Protein AF-A0A538CI23-F1 (afdb_monomer)

Nearest PDB structures (foldseek):
  8tte-assembly1_A  TM=8.414E-01  e=3.351E-10  Staphylococcus aureus
  9b3m-assembly1_A  TM=8.557E-01  e=3.042E-09  Staphylococcus aureus
  6vrz-assembly1_A  TM=7.788E-01  e=2.259E-08  Escherichia coli
  7yud-assembly1_R  TM=8.139E-01  e=3.896E-07  Homo sapiens
  8wre-assembly1_A  TM=7.106E-01  e=1.319E-07  Homo sapiens

Structure (mmCIF, N/CA/C/O backbone):
data_AF-A0A538CI23-F1
#
_entry.id   AF-A0A538CI23-F1
#
loop_
_atom_site.group_PDB
_atom_site.id
_atom_site.type_symbol
_atom_site.label_atom_id
_atom_site.label_alt_id
_atom_site.label_comp_id
_atom_site.label_asym_id
_atom_site.label_entity_id
_atom_site.label_seq_id
_atom_site.pdbx_PDB_ins_code
_atom_site.Cartn_x
_atom_site.Cartn_y
_atom_site.Cartn_z
_atom_site.occupancy
_atom_site.B_iso_or_equiv
_atom_site.auth_seq_id
_atom_site.auth_comp_id
_atom_site.auth_asym_id
_atom_site.auth_atom_id
_atom_site.pdbx_PDB_model_num
ATOM 1 N N . MET A 1 1 ? 14.209 -20.669 16.003 1.00 37.84 1 MET A N 1
ATOM 2 C CA . MET A 1 1 ? 14.166 -20.936 14.543 1.00 37.84 1 MET A CA 1
ATOM 3 C C . MET A 1 1 ? 12.842 -21.553 14.075 1.00 37.84 1 MET A C 1
ATOM 5 O O . MET A 1 1 ? 12.138 -20.894 13.330 1.00 37.84 1 MET A O 1
ATOM 9 N N . ARG 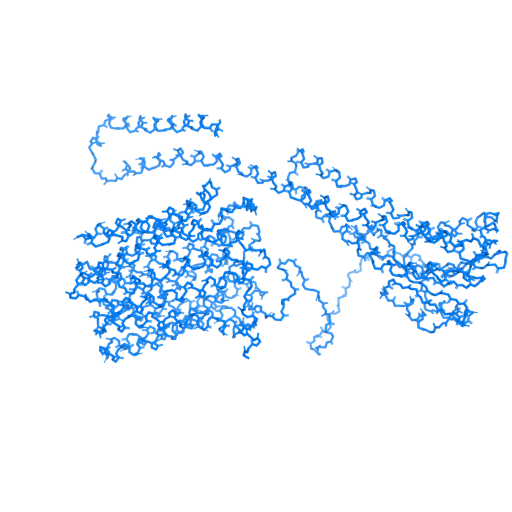A 1 2 ? 12.441 -22.763 14.513 1.00 34.22 2 ARG A N 1
ATOM 10 C CA . ARG A 1 2 ? 11.191 -23.419 14.047 1.00 34.22 2 ARG A CA 1
ATOM 11 C C . ARG A 1 2 ? 9.901 -22.644 14.366 1.00 34.22 2 ARG A C 1
ATOM 13 O O . ARG A 1 2 ? 9.027 -22.593 13.515 1.00 34.22 2 ARG A O 1
ATOM 20 N N . ALA A 1 3 ? 9.792 -22.014 15.538 1.00 35.66 3 ALA A N 1
ATOM 21 C CA . ALA A 1 3 ? 8.648 -21.157 15.881 1.00 35.66 3 ALA A CA 1
ATOM 22 C C . ALA A 1 3 ? 8.594 -19.878 15.022 1.00 35.66 3 ALA A C 1
ATOM 24 O O . ALA A 1 3 ? 7.531 -19.527 14.535 1.00 35.66 3 ALA A O 1
ATOM 25 N N . TYR A 1 4 ? 9.752 -19.265 14.745 1.00 45.00 4 TYR A N 1
ATOM 26 C CA . TYR A 1 4 ? 9.890 -18.120 13.835 1.00 45.00 4 TYR A CA 1
ATOM 27 C C . TYR A 1 4 ? 9.535 -18.485 12.381 1.00 45.00 4 TYR A C 1
ATOM 29 O O . TYR A 1 4 ? 8.796 -17.772 11.716 1.00 45.00 4 TYR A O 1
ATOM 37 N N . LEU A 1 5 ? 9.982 -19.649 11.900 1.00 42.44 5 LEU A N 1
ATOM 38 C CA . LEU A 1 5 ? 9.621 -20.170 10.576 1.00 42.44 5 LEU A CA 1
ATOM 39 C C . LEU A 1 5 ? 8.136 -20.564 10.482 1.00 42.44 5 LEU A C 1
ATOM 41 O O . LEU A 1 5 ? 7.524 -20.383 9.437 1.00 42.44 5 LEU A O 1
ATOM 45 N N . ARG A 1 6 ? 7.529 -21.058 11.571 1.00 45.97 6 ARG A N 1
ATOM 46 C CA . ARG A 1 6 ? 6.082 -21.330 11.635 1.00 45.97 6 ARG A CA 1
ATOM 47 C C . ARG A 1 6 ? 5.248 -20.050 11.714 1.00 45.97 6 ARG A C 1
ATOM 49 O O . ARG A 1 6 ? 4.204 -20.001 11.077 1.00 45.97 6 ARG A O 1
ATOM 56 N N . SER A 1 7 ? 5.714 -19.013 12.416 1.00 45.09 7 SER A N 1
ATOM 57 C CA . SER A 1 7 ? 5.063 -17.693 12.431 1.00 45.09 7 SER A CA 1
ATOM 58 C C . SER A 1 7 ? 5.165 -16.958 11.091 1.00 45.09 7 SER A C 1
ATOM 60 O O . SER A 1 7 ? 4.413 -16.022 10.853 1.00 45.09 7 SER A O 1
ATOM 62 N N . LEU A 1 8 ? 6.083 -17.381 10.215 1.00 49.72 8 LEU A N 1
ATOM 63 C CA . LEU A 1 8 ? 6.221 -16.876 8.849 1.00 49.72 8 LEU A CA 1
ATOM 64 C C . LEU A 1 8 ? 5.295 -17.575 7.844 1.00 49.72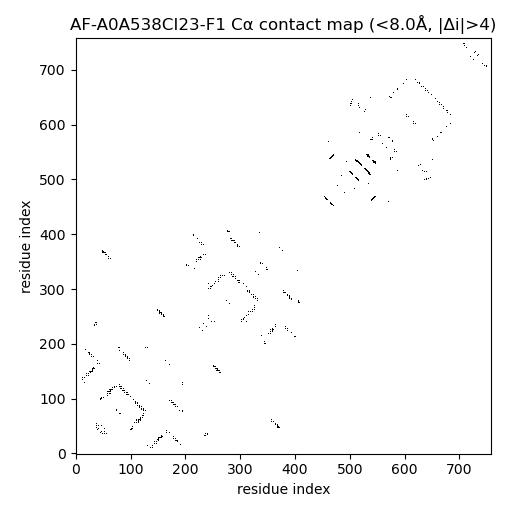 8 LEU A C 1
ATOM 66 O O . LEU A 1 8 ? 5.309 -17.184 6.685 1.00 49.72 8 LEU A O 1
ATOM 70 N N . ASN A 1 9 ? 4.508 -18.590 8.236 1.00 58.31 9 ASN A N 1
ATOM 71 C CA . ASN A 1 9 ? 3.538 -19.219 7.338 1.00 58.31 9 ASN A CA 1
ATOM 72 C C . ASN A 1 9 ? 2.214 -18.433 7.369 1.00 58.31 9 ASN A C 1
ATOM 74 O O . ASN A 1 9 ? 1.465 -18.545 8.341 1.00 58.31 9 ASN A O 1
ATOM 78 N N . PRO A 1 10 ? 1.886 -17.659 6.321 1.00 59.38 10 PRO A N 1
ATOM 79 C CA . PRO A 1 10 ? 0.791 -16.696 6.374 1.00 59.38 10 PRO A CA 1
ATOM 80 C C . PRO A 1 10 ? -0.612 -17.326 6.266 1.00 59.38 10 PRO A C 1
ATOM 82 O O . PRO A 1 10 ? -1.595 -16.587 6.252 1.00 59.38 10 PRO A O 1
ATOM 85 N N . GLN A 1 11 ? -0.727 -18.665 6.187 1.00 70.94 11 GLN A N 1
ATOM 86 C CA . GLN A 1 11 ? -1.990 -19.397 5.985 1.00 70.94 11 GLN A CA 1
ATOM 87 C C . GLN A 1 11 ? -2.861 -18.743 4.891 1.00 70.94 11 GLN A C 1
ATOM 89 O O . GLN A 1 11 ? -4.026 -18.409 5.107 1.00 70.94 11 GLN A O 1
ATOM 94 N N . LEU A 1 12 ? -2.278 -18.463 3.723 1.00 80.19 12 LEU A N 1
ATOM 95 C CA . LEU A 1 12 ? -2.992 -17.763 2.653 1.00 80.19 12 LEU A CA 1
ATOM 96 C C . LEU A 1 12 ? -3.965 -18.699 1.916 1.00 80.19 12 LEU A C 1
ATOM 98 O O . LEU A 1 12 ? -3.670 -19.892 1.792 1.00 80.19 12 LEU A O 1
ATOM 102 N N . PRO A 1 13 ? -5.095 -18.172 1.403 1.00 83.25 13 PRO A N 1
ATOM 103 C CA . PRO A 1 13 ? -6.019 -18.926 0.560 1.00 83.25 13 PRO A CA 1
ATOM 104 C C . PRO A 1 13 ? -5.321 -19.556 -0.651 1.00 83.25 13 PRO A C 1
ATOM 106 O O . PRO A 1 13 ? -4.337 -19.023 -1.169 1.00 83.25 13 PRO A O 1
ATOM 109 N N . ARG A 1 14 ? -5.860 -20.676 -1.144 1.00 86.81 14 ARG A N 1
ATOM 110 C CA . ARG A 1 14 ? -5.323 -21.384 -2.317 1.00 86.81 14 ARG A CA 1
ATOM 111 C C . ARG A 1 14 ? -5.202 -20.469 -3.539 1.00 86.81 14 ARG A C 1
ATOM 113 O O . ARG A 1 14 ? -4.181 -20.501 -4.217 1.00 86.81 14 ARG A O 1
ATOM 120 N N . ASP A 1 15 ? -6.194 -19.619 -3.773 1.00 87.75 15 ASP A N 1
ATOM 121 C CA . ASP A 1 15 ? -6.235 -18.731 -4.941 1.00 87.75 15 ASP A CA 1
ATOM 122 C C . ASP A 1 15 ? -5.143 -17.659 -4.894 1.00 87.75 15 ASP A C 1
ATOM 124 O O . ASP A 1 15 ? -4.581 -17.290 -5.926 1.00 87.75 15 ASP A O 1
ATOM 128 N N . VAL A 1 16 ? -4.761 -17.227 -3.687 1.00 86.88 16 VAL A N 1
ATOM 129 C CA . VAL A 1 16 ? -3.607 -16.345 -3.487 1.00 86.88 16 VAL A CA 1
ATOM 130 C C . VAL A 1 16 ? -2.328 -17.064 -3.905 1.00 86.88 16 VAL A C 1
ATOM 132 O O . VAL A 1 16 ? -1.540 -16.496 -4.654 1.00 86.88 16 VAL A O 1
ATOM 135 N N . TRP A 1 17 ? -2.128 -18.323 -3.508 1.00 88.81 17 TRP A N 1
ATOM 136 C CA . TRP A 1 17 ? -0.957 -19.099 -3.936 1.00 88.81 17 TRP A CA 1
ATOM 137 C C . TRP A 1 17 ? -0.911 -19.340 -5.446 1.00 88.81 17 TRP A C 1
ATOM 139 O O . TRP A 1 17 ? 0.165 -19.262 -6.036 1.00 88.81 17 TRP A O 1
ATOM 149 N N . ILE A 1 18 ? -2.062 -19.572 -6.083 1.00 90.19 18 ILE A N 1
ATOM 150 C CA . ILE A 1 18 ? -2.163 -19.698 -7.544 1.00 90.19 18 ILE A CA 1
ATOM 151 C C . ILE A 1 18 ? -1.743 -18.383 -8.217 1.00 90.19 18 ILE A C 1
ATOM 153 O O . ILE A 1 18 ? -0.897 -18.393 -9.114 1.00 90.19 18 ILE A O 1
ATOM 157 N N . LEU A 1 19 ? -2.257 -17.242 -7.745 1.00 90.81 19 LEU A N 1
ATOM 158 C CA . LEU A 1 19 ? -1.867 -15.924 -8.252 1.00 90.81 19 LEU A CA 1
ATOM 159 C C . LEU A 1 19 ? -0.364 -15.656 -8.058 1.00 90.81 19 LEU A C 1
ATOM 161 O O . LEU A 1 19 ? 0.292 -15.153 -8.972 1.00 90.81 19 LEU A O 1
ATOM 165 N N . GLN A 1 20 ? 0.195 -16.021 -6.899 1.00 90.12 20 GLN A N 1
ATOM 166 C CA . GLN A 1 20 ? 1.626 -15.871 -6.615 1.00 90.12 20 GLN A CA 1
ATOM 167 C C . GLN A 1 20 ? 2.500 -16.767 -7.498 1.00 90.12 20 GLN A C 1
ATOM 169 O O . GLN A 1 20 ? 3.561 -16.327 -7.930 1.00 90.12 20 GLN A O 1
ATOM 174 N N . ALA A 1 21 ? 2.062 -17.987 -7.823 1.00 91.06 21 ALA A N 1
ATOM 175 C CA . ALA A 1 21 ? 2.783 -18.866 -8.745 1.00 91.06 21 ALA A CA 1
ATOM 176 C C . ALA A 1 21 ? 2.877 -18.257 -10.155 1.00 91.06 21 ALA A C 1
ATOM 178 O O . ALA A 1 21 ? 3.936 -18.283 -10.782 1.00 91.06 21 ALA A O 1
ATOM 179 N N . GLY A 1 22 ? 1.793 -17.637 -10.628 1.00 92.06 22 GLY A N 1
ATOM 180 C CA . GLY A 1 22 ? 1.808 -16.870 -11.872 1.00 92.06 22 GLY A CA 1
ATOM 181 C C . GLY A 1 22 ? 2.706 -15.625 -11.795 1.00 92.06 22 GLY A C 1
ATOM 182 O O . GLY A 1 22 ? 3.508 -15.376 -12.696 1.00 92.06 22 GLY A O 1
ATOM 183 N N . GLY A 1 23 ? 2.650 -14.897 -10.675 1.00 91.06 23 GLY A N 1
ATOM 184 C CA . GLY A 1 23 ? 3.537 -13.764 -10.394 1.00 91.06 23 GLY A CA 1
ATOM 185 C C . GLY A 1 23 ? 5.023 -14.145 -10.366 1.00 91.06 23 GLY A C 1
ATOM 186 O O . GLY A 1 23 ? 5.849 -13.396 -10.889 1.00 91.06 23 GLY A O 1
ATOM 187 N N . LEU A 1 24 ? 5.358 -15.321 -9.825 1.00 92.69 24 LEU A N 1
ATOM 188 C CA . LEU A 1 24 ? 6.710 -15.886 -9.825 1.00 92.69 24 LEU A CA 1
ATOM 189 C C . LEU A 1 24 ? 7.207 -16.131 -11.252 1.00 92.69 24 LEU A C 1
ATOM 191 O O . LEU A 1 24 ? 8.310 -15.706 -11.582 1.00 92.69 24 LEU A O 1
ATOM 195 N N . ALA A 1 25 ? 6.395 -16.777 -12.097 1.00 93.62 25 ALA A N 1
ATOM 196 C CA . ALA A 1 25 ? 6.749 -17.050 -13.491 1.00 93.62 25 ALA A CA 1
ATOM 197 C C . ALA A 1 25 ? 7.018 -15.750 -14.262 1.00 93.62 25 ALA A C 1
ATOM 199 O O . ALA A 1 25 ? 8.050 -15.610 -14.914 1.00 93.62 25 ALA A O 1
ATOM 200 N N . ASN A 1 26 ? 6.132 -14.765 -14.112 1.00 94.19 26 ASN A N 1
ATOM 201 C CA . ASN A 1 26 ? 6.289 -13.440 -14.701 1.00 94.19 26 ASN A CA 1
ATOM 202 C C . ASN A 1 26 ? 7.583 -12.743 -14.247 1.00 94.19 26 ASN A C 1
ATOM 204 O O . ASN A 1 26 ? 8.324 -12.193 -15.058 1.00 94.19 26 ASN A O 1
ATOM 208 N N . MET A 1 27 ? 7.883 -12.773 -12.949 1.00 93.94 27 MET A N 1
ATOM 209 C CA . MET A 1 27 ? 9.088 -12.140 -12.405 1.00 93.94 27 MET A CA 1
ATOM 210 C C . MET A 1 27 ? 10.371 -12.886 -12.770 1.00 93.94 27 MET A C 1
ATOM 212 O O . MET A 1 27 ? 11.402 -12.252 -12.976 1.00 93.94 27 MET A O 1
ATOM 216 N N . PHE A 1 28 ? 10.297 -14.207 -12.938 1.00 96.25 28 PHE A N 1
ATOM 217 C CA . PHE A 1 28 ? 11.367 -15.002 -13.533 1.00 96.25 28 PHE A CA 1
ATOM 218 C C . PHE A 1 28 ? 11.686 -14.538 -14.956 1.00 96.25 28 PHE A C 1
ATOM 220 O O . PHE A 1 28 ? 12.843 -14.250 -15.251 1.00 96.25 28 PHE A O 1
ATOM 227 N N . GLY A 1 29 ? 10.676 -14.369 -15.814 1.00 94.88 29 GLY A N 1
ATOM 228 C CA . GLY A 1 29 ? 10.874 -13.833 -17.163 1.00 94.88 29 GLY A CA 1
ATOM 229 C C . GLY A 1 29 ? 11.459 -12.416 -17.182 1.00 94.88 29 GLY A C 1
ATOM 230 O O . GLY A 1 29 ? 12.385 -12.134 -17.945 1.00 94.88 29 GLY A O 1
ATOM 231 N N . ASN A 1 30 ? 10.995 -11.532 -16.293 1.00 92.75 30 ASN A N 1
ATOM 232 C CA . ASN A 1 30 ? 11.568 -10.188 -16.165 1.00 92.75 30 ASN A CA 1
ATOM 233 C C . ASN A 1 30 ? 13.038 -10.237 -15.711 1.00 92.75 30 ASN A C 1
ATOM 235 O O . ASN A 1 30 ? 13.872 -9.530 -16.275 1.00 92.75 30 ASN A O 1
ATOM 239 N N . GLY A 1 31 ? 13.383 -11.121 -14.768 1.00 93.06 31 GLY A N 1
ATOM 240 C CA . GLY A 1 31 ? 14.768 -11.362 -14.352 1.00 93.06 31 GLY A CA 1
ATOM 241 C C . GLY A 1 31 ? 15.651 -11.939 -15.460 1.00 93.06 31 GLY A C 1
ATOM 242 O O . GLY A 1 31 ? 16.845 -11.663 -15.491 1.00 93.06 31 GLY A O 1
ATOM 243 N N . VAL A 1 32 ? 15.070 -12.695 -16.398 1.00 95.88 32 VAL A N 1
ATOM 244 C CA . VAL A 1 32 ? 15.786 -13.220 -17.569 1.00 95.88 32 VAL A CA 1
ATOM 245 C C . VAL A 1 32 ? 16.244 -12.097 -18.513 1.00 95.88 32 VAL A C 1
ATOM 247 O O . VAL A 1 32 ? 17.309 -12.195 -19.122 1.00 95.88 32 VAL A O 1
ATOM 250 N N . ILE A 1 33 ? 15.458 -11.025 -18.642 1.00 95.31 33 ILE A N 1
ATOM 251 C CA . ILE A 1 33 ? 15.746 -9.926 -19.576 1.00 95.31 33 ILE A CA 1
ATOM 252 C C . ILE A 1 33 ? 16.494 -8.767 -18.925 1.00 95.31 33 ILE A C 1
ATOM 254 O O . ILE A 1 33 ? 17.406 -8.233 -19.556 1.00 95.31 33 ILE A O 1
ATOM 258 N N . GLY A 1 34 ? 16.142 -8.400 -17.689 1.00 91.69 34 GLY A N 1
ATOM 259 C CA . GLY A 1 34 ? 16.652 -7.218 -16.980 1.00 91.69 34 GLY A CA 1
ATOM 260 C C . GLY A 1 34 ? 18.153 -6.953 -17.165 1.00 91.69 34 GLY A C 1
ATOM 261 O O . GLY A 1 34 ? 18.507 -5.962 -17.801 1.00 91.69 34 GLY A O 1
ATOM 262 N N . PRO A 1 35 ? 19.052 -7.859 -16.731 1.00 94.81 35 PRO A N 1
ATOM 263 C CA . PRO A 1 35 ? 20.497 -7.619 -16.800 1.00 94.81 35 PRO A CA 1
ATOM 264 C C . PRO A 1 35 ? 21.066 -7.560 -18.227 1.00 94.81 35 PRO A C 1
ATOM 266 O O . PRO A 1 35 ? 22.212 -7.159 -18.421 1.00 94.81 35 PRO A O 1
ATOM 269 N N . PHE A 1 36 ? 20.304 -7.978 -19.239 1.00 96.94 36 PHE A N 1
ATOM 270 C CA . PHE A 1 36 ? 20.789 -8.176 -20.604 1.00 96.94 36 PHE A CA 1
ATOM 271 C C . PHE A 1 36 ? 20.115 -7.281 -21.642 1.00 96.94 36 PHE A C 1
ATOM 273 O O . PHE A 1 36 ? 20.519 -7.319 -22.804 1.00 96.94 36 PHE A O 1
ATOM 280 N N . LEU A 1 37 ? 19.132 -6.460 -21.265 1.00 96.00 37 LEU A N 1
ATOM 281 C CA . LEU A 1 37 ? 18.384 -5.636 -22.214 1.00 96.00 37 LEU A CA 1
ATOM 282 C C . LEU A 1 37 ? 19.280 -4.611 -22.925 1.00 96.00 37 LEU A C 1
ATOM 284 O O . LEU A 1 37 ? 19.341 -4.601 -24.156 1.00 96.00 37 LEU A O 1
ATOM 288 N N . ILE A 1 38 ? 20.023 -3.789 -22.175 1.00 97.00 38 ILE A N 1
ATOM 289 C CA . ILE A 1 38 ? 20.946 -2.806 -22.769 1.00 97.00 38 ILE A CA 1
ATOM 290 C C . ILE A 1 38 ? 22.120 -3.505 -23.468 1.00 97.00 38 ILE A C 1
ATOM 292 O O . ILE A 1 38 ? 22.511 -3.085 -24.557 1.00 97.00 38 ILE A O 1
ATOM 296 N N . ILE A 1 39 ? 22.628 -4.612 -22.911 1.00 97.44 39 ILE A N 1
ATOM 297 C CA . ILE A 1 39 ? 23.678 -5.430 -23.546 1.00 97.44 39 ILE A CA 1
ATOM 298 C C . ILE A 1 39 ? 23.203 -5.951 -24.908 1.00 97.44 39 ILE A C 1
ATOM 300 O O . ILE A 1 39 ? 23.939 -5.890 -25.885 1.00 97.44 39 ILE A O 1
ATOM 304 N N . TYR A 1 40 ? 21.963 -6.421 -25.020 1.00 97.69 40 TYR A N 1
ATOM 305 C CA . TYR A 1 40 ? 21.394 -6.847 -26.294 1.00 97.69 40 TYR A CA 1
ATOM 306 C C . TYR A 1 40 ? 21.303 -5.687 -27.290 1.00 97.69 40 TYR A C 1
ATOM 308 O O . TYR A 1 40 ? 21.787 -5.799 -28.418 1.00 97.69 40 TYR A O 1
ATOM 316 N N . LEU A 1 41 ? 20.709 -4.561 -26.885 1.00 97.25 41 LEU A N 1
ATOM 317 C CA . LEU A 1 41 ? 20.550 -3.400 -27.764 1.00 97.25 41 LEU A CA 1
ATOM 318 C C . LEU A 1 41 ? 21.910 -2.900 -28.272 1.00 97.25 41 LEU A C 1
ATOM 320 O O . LEU A 1 41 ? 22.055 -2.630 -29.464 1.00 97.25 41 LEU A O 1
ATOM 324 N N . HIS A 1 42 ? 22.910 -2.845 -27.395 1.00 97.44 42 HIS A N 1
ATOM 325 C CA . HIS A 1 42 ? 24.232 -2.334 -27.725 1.00 97.44 42 HIS A CA 1
ATOM 326 C C . HIS A 1 42 ? 25.137 -3.369 -28.394 1.00 97.44 42 HIS A C 1
ATOM 328 O O . HIS A 1 42 ? 25.513 -3.208 -29.553 1.00 97.44 42 HIS A O 1
ATOM 334 N N . ASN A 1 43 ? 25.461 -4.455 -27.695 1.00 96.81 43 ASN A N 1
ATOM 335 C CA . ASN A 1 43 ? 26.456 -5.429 -28.136 1.00 96.81 43 ASN A CA 1
ATOM 336 C C . ASN A 1 43 ? 25.945 -6.368 -29.236 1.00 96.81 43 ASN A C 1
ATOM 338 O O . ASN A 1 43 ? 26.758 -6.896 -29.987 1.00 96.81 43 ASN A O 1
ATOM 342 N N . VAL A 1 44 ? 24.629 -6.592 -29.342 1.00 96.44 44 VAL A N 1
ATOM 343 C CA . VAL A 1 44 ? 24.049 -7.498 -30.353 1.00 96.44 44 VAL A CA 1
ATOM 344 C C . VAL A 1 44 ? 23.406 -6.732 -31.509 1.00 96.44 44 VAL A C 1
ATOM 346 O O . VAL A 1 44 ? 23.485 -7.181 -32.651 1.00 96.44 44 VAL A O 1
ATOM 349 N N . ARG A 1 45 ? 22.754 -5.587 -31.249 1.00 96.19 45 ARG A N 1
ATOM 350 C CA . ARG A 1 45 ? 22.059 -4.794 -32.288 1.00 96.19 45 ARG A CA 1
ATOM 351 C C . ARG A 1 45 ? 22.792 -3.518 -32.708 1.00 96.19 45 ARG A C 1
ATOM 353 O O . ARG A 1 45 ? 22.313 -2.842 -33.613 1.00 96.19 45 ARG A O 1
ATOM 360 N N . GLY A 1 46 ? 23.937 -3.201 -32.103 1.00 95.00 46 GLY A N 1
ATOM 361 C CA . GLY A 1 46 ? 24.778 -2.066 -32.499 1.00 95.00 46 GLY A CA 1
ATOM 362 C C . GLY A 1 46 ? 24.189 -0.690 -32.174 1.00 95.00 46 GLY A C 1
ATOM 363 O O . GLY A 1 46 ? 24.607 0.309 -32.754 1.00 95.00 46 GLY A O 1
ATOM 364 N N . ILE A 1 47 ? 23.203 -0.609 -31.276 1.00 96.88 47 ILE A N 1
ATOM 365 C CA . ILE A 1 47 ? 22.595 0.659 -30.854 1.00 96.88 47 ILE A CA 1
ATOM 366 C C . ILE A 1 47 ? 23.520 1.327 -29.830 1.00 96.88 47 ILE A C 1
ATOM 368 O O . ILE A 1 47 ? 24.004 0.672 -28.914 1.00 96.88 47 ILE A O 1
ATOM 372 N N . SER A 1 48 ? 23.790 2.628 -29.943 1.00 97.06 48 SER A N 1
ATOM 373 C CA . SER A 1 48 ? 24.656 3.318 -28.973 1.00 97.06 48 SER A CA 1
ATOM 374 C C . SER A 1 48 ? 24.083 3.267 -27.548 1.00 97.06 48 SER A C 1
ATOM 376 O O . SER A 1 48 ? 22.867 3.220 -27.364 1.00 97.06 48 SER A O 1
ATOM 378 N N . LEU A 1 49 ? 24.948 3.294 -26.527 1.00 95.38 49 LEU A N 1
ATOM 379 C CA . LEU A 1 49 ? 24.524 3.201 -25.121 1.00 95.38 49 LEU A CA 1
ATOM 380 C C . LEU A 1 49 ? 23.566 4.332 -24.710 1.00 95.38 49 LEU A C 1
ATOM 382 O O . LEU A 1 49 ? 22.596 4.066 -24.004 1.00 95.38 49 LEU A O 1
ATOM 386 N N . GLY A 1 50 ? 23.763 5.558 -25.209 1.00 94.94 50 GLY A N 1
ATOM 387 C CA . GLY A 1 50 ? 22.838 6.670 -24.972 1.00 94.94 50 GLY A CA 1
ATOM 388 C C . GLY A 1 50 ? 21.445 6.415 -25.552 1.00 94.94 50 GLY A C 1
ATOM 389 O O . GLY A 1 50 ? 20.438 6.602 -24.870 1.00 94.94 50 GLY A O 1
ATOM 390 N N . VAL A 1 51 ? 21.369 5.898 -26.783 1.00 97.00 51 VAL A N 1
ATOM 391 C CA . VAL A 1 51 ? 20.083 5.560 -27.417 1.00 97.00 51 VAL A CA 1
ATOM 392 C C . VAL A 1 51 ? 19.443 4.338 -26.753 1.00 97.00 51 VAL A C 1
ATOM 394 O O . VAL A 1 51 ? 18.231 4.325 -26.557 1.00 97.00 51 VAL A O 1
ATOM 397 N N . ALA A 1 52 ? 20.228 3.337 -26.346 1.00 96.69 52 ALA A N 1
ATOM 398 C CA . ALA A 1 52 ? 19.733 2.191 -25.582 1.00 96.69 52 ALA A CA 1
ATOM 399 C C . ALA A 1 52 ? 19.138 2.621 -24.228 1.00 96.69 52 ALA A C 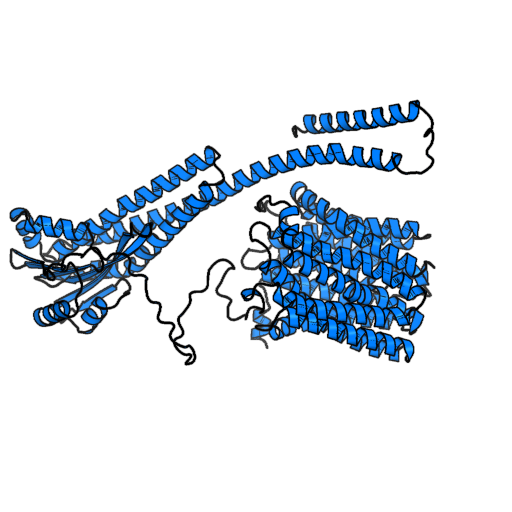1
ATOM 401 O O . ALA A 1 52 ? 18.058 2.157 -23.866 1.00 96.69 52 ALA A O 1
ATOM 402 N N . GLY A 1 53 ? 19.780 3.567 -23.533 1.00 95.06 53 GLY A N 1
ATOM 403 C CA . GLY A 1 53 ? 19.250 4.189 -22.318 1.00 95.06 53 GLY A CA 1
ATOM 404 C C . GLY A 1 53 ? 17.919 4.912 -22.546 1.00 95.06 53 GLY A C 1
ATOM 405 O O . GLY A 1 53 ? 16.973 4.715 -21.784 1.00 95.06 53 GLY A O 1
ATOM 406 N N . LEU A 1 54 ? 17.792 5.677 -23.640 1.00 95.38 54 LEU A N 1
ATOM 407 C CA . LEU A 1 54 ? 16.521 6.306 -24.038 1.00 95.38 54 LEU A CA 1
ATOM 408 C C . LEU A 1 54 ? 15.425 5.282 -24.373 1.00 95.38 54 LEU A C 1
ATOM 410 O O . LEU A 1 54 ? 14.257 5.496 -24.049 1.00 95.38 54 LEU A O 1
ATOM 414 N N . ILE A 1 55 ? 15.783 4.163 -25.008 1.00 96.25 55 ILE A N 1
ATOM 415 C CA . ILE A 1 55 ? 14.844 3.077 -25.312 1.00 96.25 55 ILE A CA 1
ATOM 416 C C . ILE A 1 55 ? 14.281 2.480 -24.016 1.00 96.25 55 ILE A C 1
ATOM 418 O O . ILE A 1 55 ? 13.065 2.318 -23.912 1.00 96.25 55 ILE A O 1
ATOM 422 N N . VAL A 1 56 ? 15.125 2.199 -23.018 1.00 94.50 56 VAL A N 1
ATOM 423 C CA . VAL A 1 56 ? 14.667 1.718 -21.700 1.00 94.50 56 VAL A CA 1
ATOM 424 C C . VAL A 1 56 ? 13.787 2.767 -21.016 1.00 94.50 56 VAL A C 1
ATOM 426 O O . VAL A 1 56 ? 12.698 2.450 -20.543 1.00 94.50 56 VAL A O 1
ATOM 429 N N . ALA A 1 57 ? 14.190 4.037 -21.055 1.00 92.81 57 ALA A N 1
ATOM 430 C CA . ALA A 1 57 ? 13.426 5.148 -20.493 1.00 92.81 57 ALA A CA 1
ATOM 431 C C . ALA A 1 57 ? 12.018 5.296 -21.114 1.00 92.81 57 ALA A C 1
ATOM 433 O O . ALA A 1 57 ? 11.055 5.624 -20.416 1.00 92.81 57 ALA A O 1
ATOM 434 N N . SER A 1 58 ? 11.859 4.988 -22.408 1.00 94.62 58 SER A N 1
ATOM 435 C CA . SER A 1 58 ? 10.551 5.025 -23.082 1.00 94.62 58 SER A CA 1
ATOM 436 C C . SER A 1 58 ? 9.533 4.031 -22.501 1.00 94.62 58 SER A C 1
ATOM 438 O O . SER A 1 58 ? 8.331 4.306 -22.521 1.00 94.62 58 SER A O 1
ATOM 440 N N . ASN A 1 59 ? 10.004 2.926 -21.909 1.00 93.56 59 ASN A N 1
ATOM 441 C CA . ASN A 1 59 ? 9.162 1.983 -21.175 1.00 93.56 59 ASN A CA 1
ATOM 442 C C . ASN A 1 59 ? 8.500 2.659 -19.971 1.00 93.56 59 ASN A C 1
ATOM 444 O O . ASN A 1 59 ? 7.282 2.601 -19.819 1.00 93.56 59 ASN A O 1
ATOM 448 N N . ALA A 1 60 ? 9.299 3.355 -19.156 1.00 90.19 60 ALA A N 1
ATOM 449 C CA . ALA A 1 60 ? 8.833 4.036 -17.954 1.00 90.19 60 ALA A CA 1
ATOM 450 C C . ALA A 1 60 ? 7.852 5.174 -18.284 1.00 90.19 60 ALA A C 1
ATOM 452 O O . ALA A 1 60 ? 6.837 5.322 -17.602 1.00 90.19 60 ALA A O 1
ATOM 453 N N . ALA A 1 61 ? 8.093 5.922 -19.370 1.00 89.19 61 ALA A N 1
ATOM 454 C CA . ALA A 1 61 ? 7.147 6.927 -19.868 1.00 89.19 61 ALA A CA 1
ATOM 455 C C . ALA A 1 61 ? 5.789 6.302 -20.237 1.00 89.19 61 ALA A C 1
ATOM 457 O O . ALA A 1 61 ? 4.742 6.768 -19.785 1.00 89.19 61 ALA A O 1
ATOM 458 N N . ALA A 1 62 ? 5.800 5.214 -21.013 1.00 90.44 62 ALA A N 1
ATOM 459 C CA . ALA A 1 62 ? 4.580 4.514 -21.405 1.00 90.44 62 ALA A CA 1
ATOM 460 C C . ALA A 1 62 ? 3.862 3.877 -20.201 1.00 90.44 62 ALA A C 1
ATOM 462 O O . ALA A 1 62 ? 2.631 3.911 -20.120 1.00 90.44 62 ALA A O 1
ATOM 463 N N . ALA A 1 63 ? 4.612 3.339 -19.239 1.00 87.94 63 ALA A N 1
ATOM 464 C CA . ALA A 1 63 ? 4.077 2.757 -18.014 1.00 87.94 63 ALA A CA 1
ATOM 465 C C . ALA A 1 63 ? 3.441 3.814 -17.095 1.00 87.94 63 ALA A C 1
ATOM 467 O O . ALA A 1 63 ? 2.392 3.559 -16.504 1.00 87.94 63 ALA A O 1
ATOM 468 N N . LEU A 1 64 ? 4.018 5.019 -17.022 1.00 84.50 64 LEU A N 1
ATOM 469 C CA . LEU A 1 64 ? 3.438 6.145 -16.290 1.00 84.50 64 LEU A CA 1
ATOM 470 C C . LEU A 1 64 ? 2.086 6.559 -16.886 1.00 84.50 64 LEU A C 1
ATOM 472 O O . LEU A 1 64 ? 1.115 6.686 -16.148 1.00 84.50 64 LEU A O 1
ATOM 476 N N . CYS A 1 65 ? 1.994 6.717 -18.211 1.00 81.50 65 CYS A N 1
ATOM 477 C CA . CYS A 1 65 ? 0.741 7.092 -18.877 1.00 81.50 65 CYS A CA 1
ATOM 478 C C . CYS A 1 65 ? -0.323 5.988 -18.792 1.00 81.50 65 CYS A C 1
ATOM 480 O O . CYS A 1 65 ? -1.485 6.257 -18.488 1.00 81.50 65 CYS A O 1
ATOM 482 N N . SER A 1 66 ? 0.070 4.739 -19.049 1.00 82.00 66 SER A N 1
ATOM 483 C CA . SER A 1 66 ? -0.856 3.603 -19.059 1.00 82.00 66 SER A CA 1
ATOM 484 C C . SER A 1 66 ? -1.342 3.208 -17.669 1.00 82.00 66 SER A C 1
ATOM 486 O O . SER A 1 66 ? -2.467 2.739 -17.568 1.00 82.00 66 SER A O 1
ATOM 488 N N . GLY A 1 67 ? -0.574 3.437 -16.598 1.00 71.06 67 GLY A N 1
ATOM 489 C CA . GLY A 1 67 ? -1.002 3.110 -15.234 1.00 71.06 67 GLY A CA 1
ATOM 490 C C . GLY A 1 67 ? -2.283 3.830 -14.800 1.00 71.06 67 GLY A C 1
ATOM 491 O O . GLY A 1 67 ? -3.149 3.214 -14.178 1.00 71.06 67 GLY A O 1
ATOM 492 N N . PHE A 1 68 ? -2.463 5.093 -15.205 1.00 71.00 68 PHE A N 1
ATOM 493 C CA . PHE A 1 68 ? -3.706 5.837 -14.954 1.00 71.00 68 PHE A CA 1
ATOM 494 C C . PHE A 1 68 ? -4.900 5.257 -15.727 1.00 71.00 68 PHE A C 1
ATOM 496 O O . PHE A 1 68 ? -6.009 5.192 -15.202 1.00 71.00 68 PHE A O 1
ATOM 503 N N . VAL A 1 69 ? -4.674 4.796 -16.961 1.00 73.19 69 VAL A N 1
ATOM 504 C CA . VAL A 1 69 ? -5.713 4.186 -17.809 1.00 73.19 69 VAL A CA 1
ATOM 505 C C . VAL A 1 69 ? -6.044 2.762 -17.346 1.00 73.19 69 VAL A C 1
ATOM 507 O O . VAL A 1 69 ? -7.209 2.369 -17.330 1.00 73.19 69 VAL A O 1
ATOM 510 N N . GLY A 1 70 ? -5.033 1.998 -16.933 1.00 64.19 70 GLY A N 1
ATOM 511 C CA . GLY A 1 70 ? -5.144 0.612 -16.485 1.00 64.19 70 GLY A CA 1
ATOM 512 C C . GLY A 1 70 ? -5.993 0.459 -15.226 1.00 64.19 70 GLY A C 1
ATOM 513 O O . GLY A 1 70 ? -6.770 -0.487 -15.145 1.00 64.19 70 GLY A O 1
ATOM 514 N N . GLY A 1 71 ? -5.919 1.417 -14.293 1.00 62.06 71 GLY A N 1
ATOM 515 C CA . GLY A 1 71 ? -6.819 1.475 -13.134 1.00 62.06 71 GLY A CA 1
ATOM 516 C C . GLY A 1 71 ? -8.288 1.611 -13.548 1.00 62.06 71 GLY A C 1
ATOM 517 O O . GLY A 1 71 ? -9.094 0.739 -13.246 1.00 62.06 71 GLY A O 1
ATOM 518 N N . ALA A 1 72 ? -8.614 2.622 -14.360 1.00 64.50 72 ALA A N 1
ATOM 519 C CA . ALA A 1 72 ? -9.983 2.845 -14.837 1.00 64.50 72 ALA A CA 1
ATOM 520 C C . ALA A 1 72 ? -10.529 1.686 -15.698 1.00 64.50 72 ALA A C 1
ATOM 522 O O . ALA A 1 72 ? -11.726 1.394 -15.693 1.00 64.50 72 ALA A O 1
ATOM 523 N N . LEU A 1 73 ? -9.662 1.014 -16.462 1.00 65.75 73 LEU A N 1
ATOM 524 C CA . LEU A 1 73 ? -10.027 -0.201 -17.192 1.00 65.75 73 LEU A CA 1
ATOM 525 C C . LEU A 1 73 ? -10.278 -1.377 -16.247 1.00 65.75 73 LEU A C 1
ATOM 527 O O . LEU A 1 73 ? -11.167 -2.181 -16.525 1.00 65.75 73 LEU A O 1
ATOM 531 N N . SER A 1 74 ? -9.505 -1.496 -15.163 1.00 65.94 74 SER A N 1
ATOM 532 C CA . SER A 1 74 ? -9.637 -2.574 -14.175 1.00 65.94 74 SER A CA 1
ATOM 533 C C . SER A 1 74 ? -11.001 -2.521 -13.494 1.00 65.94 74 SER A C 1
ATOM 535 O O . SER A 1 74 ? -11.622 -3.564 -13.303 1.00 65.94 74 SER A O 1
ATOM 537 N N . ASP A 1 75 ? -11.508 -1.318 -13.235 1.00 66.31 75 ASP A N 1
ATOM 538 C CA . ASP A 1 75 ? -12.830 -1.113 -12.639 1.00 66.31 75 ASP A CA 1
ATOM 539 C C . ASP A 1 75 ? -13.966 -1.495 -13.605 1.00 66.31 75 ASP A C 1
ATOM 541 O O . ASP A 1 75 ? -15.004 -2.005 -13.191 1.00 66.31 75 ASP A O 1
ATOM 545 N N . ARG A 1 76 ? -13.761 -1.304 -14.918 1.00 67.12 76 ARG A N 1
ATOM 546 C CA . ARG A 1 76 ? -14.777 -1.553 -15.961 1.00 67.12 76 ARG A CA 1
ATOM 547 C C . ARG A 1 76 ? -14.807 -2.980 -16.494 1.00 67.12 76 ARG A C 1
ATOM 549 O O . ARG A 1 76 ? -15.876 -3.514 -16.768 1.00 67.12 76 ARG A O 1
ATOM 556 N N . LEU A 1 77 ? -13.636 -3.560 -16.745 1.00 75.56 77 LEU A N 1
ATOM 557 C CA . LEU A 1 77 ? -13.480 -4.877 -17.379 1.00 75.56 77 LEU A CA 1
ATOM 558 C C . LEU A 1 77 ? -13.146 -5.973 -16.359 1.00 75.56 77 LEU A C 1
ATOM 560 O O . LEU A 1 77 ? -13.106 -7.155 -16.705 1.00 75.56 77 LEU A O 1
ATOM 564 N N . GLY A 1 78 ? -12.890 -5.582 -15.111 1.00 76.94 78 GLY A N 1
ATOM 565 C CA . GLY A 1 78 ? -12.396 -6.442 -14.050 1.00 76.94 78 GLY A CA 1
ATOM 566 C C . GLY A 1 78 ? -10.864 -6.585 -14.080 1.00 76.94 78 GLY A C 1
ATOM 567 O O . GLY A 1 78 ? -10.258 -6.721 -15.153 1.00 76.94 78 GLY A O 1
ATOM 568 N N . PRO A 1 79 ? -10.208 -6.659 -12.905 1.00 82.69 79 PRO A N 1
ATOM 569 C CA . PRO A 1 79 ? -8.746 -6.688 -12.790 1.00 82.69 79 PRO A CA 1
ATOM 570 C C . PRO A 1 79 ? -8.120 -7.902 -13.480 1.00 82.69 79 PRO A C 1
ATOM 572 O O . PRO A 1 79 ? -7.019 -7.817 -14.018 1.00 82.69 79 PRO A O 1
ATOM 575 N N . ARG A 1 80 ? -8.824 -9.040 -13.530 1.00 89.81 80 ARG A N 1
ATOM 576 C CA . ARG A 1 80 ? -8.337 -10.253 -14.204 1.00 89.81 80 ARG A CA 1
ATOM 577 C C . ARG A 1 80 ? -8.211 -10.066 -15.719 1.00 89.81 80 ARG A C 1
ATOM 579 O O . ARG A 1 80 ? -7.233 -10.530 -16.307 1.00 89.81 80 ARG A O 1
ATOM 586 N N . ALA A 1 81 ? -9.187 -9.410 -16.351 1.00 89.00 81 ALA A N 1
ATOM 587 C CA . ALA A 1 81 ? -9.186 -9.186 -17.796 1.00 89.00 81 ALA A CA 1
ATOM 588 C C . ALA A 1 81 ? -8.105 -8.175 -18.191 1.00 89.00 81 ALA A C 1
ATOM 590 O O . ALA A 1 81 ? -7.340 -8.429 -19.121 1.00 89.00 81 ALA A O 1
ATOM 591 N N . VAL A 1 82 ? -7.987 -7.081 -17.433 1.00 88.06 82 VAL A N 1
ATOM 592 C CA . VAL A 1 82 ? -6.957 -6.059 -17.665 1.00 88.06 82 VAL A CA 1
ATOM 593 C C . VAL A 1 82 ? -5.558 -6.613 -17.437 1.00 88.06 82 VAL A C 1
ATOM 595 O O . VAL A 1 82 ? -4.690 -6.418 -18.285 1.00 88.06 82 VAL A O 1
ATOM 598 N N . LEU A 1 83 ? -5.351 -7.385 -16.366 1.00 91.12 83 LEU A N 1
ATOM 599 C CA . LEU A 1 83 ? -4.078 -8.063 -16.125 1.00 91.12 83 LEU A CA 1
ATOM 600 C C . LEU A 1 83 ? -3.730 -9.030 -17.264 1.00 91.12 83 LEU A C 1
ATOM 602 O O . LEU A 1 83 ? -2.598 -9.040 -17.736 1.00 91.12 83 LEU A O 1
ATOM 606 N N . SER A 1 84 ? -4.703 -9.807 -17.751 1.00 94.12 84 SER A N 1
ATOM 607 C CA . SER A 1 84 ? -4.486 -10.721 -18.881 1.00 94.12 84 SER A CA 1
ATOM 608 C C . SER A 1 84 ? -4.120 -9.964 -20.161 1.00 94.12 84 SER A C 1
ATOM 610 O O . SER A 1 84 ? -3.181 -10.353 -20.852 1.00 94.12 84 SER A O 1
ATOM 612 N N . GLY A 1 85 ? -4.814 -8.861 -20.462 1.00 93.50 85 GLY A N 1
ATOM 613 C CA . GLY A 1 85 ? -4.510 -8.004 -21.610 1.00 93.50 85 GLY A CA 1
ATOM 614 C C . GLY A 1 85 ? -3.115 -7.381 -21.524 1.00 93.50 85 GLY A C 1
ATOM 615 O O . GLY A 1 85 ? -2.363 -7.430 -22.496 1.00 93.50 85 GLY A O 1
ATOM 616 N N . ALA A 1 86 ? -2.735 -6.878 -20.347 1.00 93.69 86 ALA A N 1
ATOM 617 C CA . ALA A 1 86 ? -1.400 -6.348 -20.078 1.00 93.69 86 ALA A CA 1
ATOM 618 C C . ALA A 1 86 ? -0.301 -7.400 -20.311 1.00 93.69 86 ALA A C 1
ATOM 620 O O . ALA A 1 86 ? 0.685 -7.124 -20.992 1.00 93.69 86 ALA A O 1
ATOM 621 N N . LEU A 1 87 ? -0.499 -8.624 -19.812 1.00 96.31 87 LEU A N 1
ATOM 622 C CA . LEU A 1 87 ? 0.435 -9.737 -20.000 1.00 96.31 87 LEU A CA 1
ATOM 623 C C . LEU A 1 87 ? 0.560 -10.154 -21.470 1.00 96.31 87 LEU A C 1
ATOM 625 O O . LEU A 1 87 ? 1.670 -10.386 -21.939 1.00 96.31 87 LEU A O 1
ATOM 629 N N . VAL A 1 88 ? -0.547 -10.212 -22.219 1.00 96.81 88 VAL A N 1
ATOM 630 C CA . VAL A 1 88 ? -0.519 -10.499 -23.667 1.00 96.81 88 VAL A CA 1
ATOM 631 C C . VAL A 1 88 ? 0.221 -9.399 -24.429 1.00 96.81 88 VAL A C 1
ATOM 633 O O . VAL A 1 88 ? 0.995 -9.698 -25.340 1.00 96.81 88 VAL A O 1
ATOM 636 N N . LEU A 1 89 ? 0.031 -8.136 -24.041 1.00 95.19 89 LEU A N 1
ATOM 637 C CA . LEU A 1 89 ? 0.725 -7.002 -24.645 1.00 95.19 89 LEU A CA 1
ATOM 638 C C . LEU A 1 89 ? 2.242 -7.098 -24.434 1.00 95.19 89 LEU A C 1
ATOM 640 O O . LEU A 1 89 ? 3.007 -6.975 -25.390 1.00 95.19 89 LEU A O 1
ATOM 644 N N . MET A 1 90 ? 2.673 -7.402 -23.204 1.00 96.44 90 MET A N 1
ATOM 645 C CA . MET A 1 90 ? 4.085 -7.624 -22.875 1.00 96.44 90 MET A CA 1
ATOM 646 C C . MET A 1 90 ? 4.645 -8.859 -23.590 1.00 96.44 90 MET A C 1
ATOM 648 O O . MET A 1 90 ? 5.724 -8.781 -24.175 1.00 96.44 90 MET A O 1
ATOM 652 N N . ALA A 1 91 ? 3.906 -9.973 -23.624 1.00 97.75 91 ALA A N 1
ATOM 653 C CA . ALA A 1 91 ? 4.304 -11.181 -24.347 1.00 97.75 91 ALA A CA 1
ATOM 654 C C . ALA A 1 91 ? 4.540 -10.894 -25.833 1.00 97.75 91 ALA A C 1
ATOM 656 O O . ALA A 1 91 ? 5.563 -11.291 -26.386 1.00 97.75 91 ALA A O 1
ATOM 657 N N . THR A 1 92 ? 3.618 -10.156 -26.456 1.00 97.50 92 THR A N 1
ATOM 658 C CA . THR A 1 92 ? 3.707 -9.757 -27.864 1.00 97.50 92 THR A CA 1
ATOM 659 C C . THR A 1 92 ? 4.904 -8.846 -28.094 1.00 97.50 92 THR A C 1
ATOM 661 O O . THR A 1 92 ? 5.673 -9.079 -29.024 1.00 97.50 92 THR A O 1
ATOM 664 N N . ALA A 1 93 ? 5.105 -7.850 -27.225 1.00 96.88 93 ALA A N 1
ATOM 665 C CA . ALA A 1 93 ? 6.256 -6.965 -27.303 1.00 96.88 93 ALA A CA 1
ATOM 666 C C . ALA A 1 93 ? 7.557 -7.775 -27.278 1.00 96.88 93 ALA A C 1
ATOM 668 O O . ALA A 1 93 ? 8.296 -7.756 -28.261 1.00 96.88 93 ALA A O 1
ATOM 669 N N . PHE A 1 94 ? 7.797 -8.551 -26.215 1.00 96.69 94 PHE A N 1
ATOM 670 C CA . PHE A 1 94 ? 9.029 -9.325 -26.036 1.00 96.69 94 PHE A CA 1
ATOM 671 C C . PHE A 1 94 ? 9.222 -10.428 -27.085 1.00 96.69 94 PHE A C 1
ATOM 673 O O . PHE A 1 94 ? 10.352 -10.642 -27.513 1.00 96.69 94 PHE A O 1
ATOM 680 N N . ALA A 1 95 ? 8.160 -11.058 -27.596 1.00 97.50 95 ALA A N 1
ATOM 681 C CA . ALA A 1 95 ? 8.271 -12.014 -28.702 1.00 97.50 95 ALA A CA 1
ATOM 682 C C . ALA A 1 95 ? 8.801 -11.374 -30.000 1.00 97.50 95 ALA A C 1
ATOM 684 O O . ALA A 1 95 ? 9.437 -12.053 -30.807 1.00 97.50 95 ALA A O 1
ATOM 685 N N . LEU A 1 96 ? 8.577 -10.069 -30.193 1.00 97.50 96 LEU A N 1
ATOM 686 C CA . LEU A 1 96 ? 9.021 -9.315 -31.367 1.00 97.50 96 LEU A CA 1
ATOM 687 C C . LEU A 1 96 ? 10.388 -8.630 -31.179 1.00 97.50 96 LEU A C 1
ATOM 689 O O . LEU A 1 96 ? 10.976 -8.186 -32.166 1.00 97.50 96 LEU A O 1
ATOM 693 N N . PHE A 1 97 ? 10.956 -8.584 -29.965 1.00 96.19 97 PHE A N 1
ATOM 694 C CA . PHE A 1 97 ? 12.297 -8.011 -29.717 1.00 96.19 97 PHE A CA 1
ATOM 695 C C . PHE A 1 97 ? 13.417 -8.592 -30.602 1.00 96.19 97 PHE A C 1
ATOM 697 O O . PHE A 1 97 ? 14.284 -7.828 -31.051 1.00 96.19 97 PHE A O 1
ATOM 704 N N . PRO A 1 98 ? 13.428 -9.900 -30.931 1.00 96.12 98 PRO A N 1
ATOM 705 C CA . PRO A 1 98 ? 14.408 -10.469 -31.858 1.00 96.12 98 PRO A CA 1
ATOM 706 C C . PRO A 1 98 ? 14.398 -9.830 -33.259 1.00 96.12 98 PRO A C 1
ATOM 708 O O . PRO A 1 98 ? 15.389 -9.926 -33.990 1.00 96.12 98 PRO A O 1
ATOM 711 N N . LEU A 1 99 ? 13.319 -9.134 -33.638 1.00 95.50 99 LEU A N 1
ATOM 712 C CA . LEU A 1 99 ? 13.151 -8.477 -34.939 1.00 95.50 99 LEU A CA 1
ATOM 713 C C . LEU A 1 99 ? 13.690 -7.035 -34.989 1.00 95.50 99 LEU A C 1
ATOM 715 O O . LEU A 1 99 ? 13.688 -6.431 -36.057 1.00 95.50 99 LEU A O 1
ATOM 719 N N . ILE A 1 100 ? 14.201 -6.479 -33.884 1.00 96.12 100 ILE A N 1
ATOM 720 C CA . ILE A 1 100 ? 14.677 -5.081 -33.794 1.00 96.12 100 ILE A CA 1
ATOM 721 C C . ILE A 1 100 ? 15.851 -4.802 -34.741 1.00 96.12 100 ILE A C 1
ATOM 723 O O . ILE A 1 100 ? 16.987 -5.107 -34.415 1.00 96.12 100 ILE A O 1
ATOM 727 N N . ARG A 1 101 ? 15.651 -4.233 -35.927 1.00 92.44 101 ARG A N 1
ATOM 728 C CA . ARG A 1 101 ? 16.784 -3.936 -36.840 1.00 92.44 101 ARG A CA 1
ATOM 729 C C . ARG A 1 101 ? 17.309 -2.511 -36.723 1.00 92.44 101 ARG A C 1
ATOM 731 O O . ARG A 1 101 ? 18.403 -2.218 -37.179 1.00 92.44 101 ARG A O 1
ATOM 738 N N . THR A 1 102 ? 16.515 -1.629 -36.132 1.00 94.56 102 THR A N 1
ATOM 739 C CA . THR A 1 102 ? 16.805 -0.197 -36.008 1.00 94.56 102 THR A CA 1
ATOM 740 C C . THR A 1 102 ? 16.318 0.300 -34.644 1.00 94.56 102 THR A C 1
ATOM 742 O O . THR A 1 102 ? 15.440 -0.345 -34.057 1.00 94.56 102 THR A O 1
ATOM 745 N N . PRO A 1 103 ? 16.819 1.447 -34.146 1.00 93.81 103 PRO A N 1
ATOM 746 C CA . PRO A 1 103 ? 16.400 1.998 -32.857 1.00 93.81 103 PRO A CA 1
ATOM 747 C C . PRO A 1 103 ? 14.886 2.209 -32.732 1.00 93.81 103 PRO A C 1
ATOM 749 O O . PRO A 1 103 ? 14.313 1.938 -31.682 1.00 93.81 103 PRO A O 1
ATOM 752 N N . TRP A 1 104 ? 14.209 2.613 -33.811 1.00 93.94 104 TRP A N 1
ATOM 753 C CA . TRP A 1 104 ? 12.760 2.840 -33.801 1.00 93.94 104 TRP A CA 1
ATOM 754 C C . TRP A 1 104 ? 11.941 1.580 -33.513 1.00 93.94 104 TRP A C 1
ATOM 756 O O . TRP A 1 104 ? 10.950 1.661 -32.791 1.00 93.94 104 TRP A O 1
ATOM 766 N N . HIS A 1 105 ? 12.377 0.408 -33.992 1.00 96.38 105 HIS A N 1
ATOM 767 C CA . HIS A 1 105 ? 11.742 -0.859 -33.616 1.00 96.38 105 HIS A CA 1
ATOM 768 C C . HIS A 1 105 ? 11.840 -1.095 -32.104 1.00 96.38 105 HIS A C 1
ATOM 770 O O . HIS A 1 105 ? 10.880 -1.538 -31.481 1.00 96.38 105 HIS A O 1
ATOM 776 N N . ALA A 1 106 ? 12.994 -0.776 -31.510 1.00 94.06 106 ALA A N 1
ATOM 777 C CA . ALA A 1 106 ? 13.215 -0.943 -30.081 1.00 94.06 106 ALA A CA 1
ATOM 778 C C . ALA A 1 106 ? 12.352 0.019 -29.254 1.00 94.06 106 ALA A C 1
ATOM 780 O O . ALA A 1 106 ? 11.750 -0.421 -28.281 1.00 94.06 106 ALA A O 1
ATOM 781 N N . PHE A 1 107 ? 12.233 1.288 -29.665 1.00 96.00 107 PHE A N 1
ATOM 782 C CA . PHE A 1 107 ? 11.319 2.252 -29.041 1.00 96.00 107 PHE A CA 1
ATOM 783 C C . PHE A 1 107 ? 9.865 1.779 -29.103 1.00 96.00 107 PHE A C 1
ATOM 785 O O . PHE A 1 107 ? 9.199 1.728 -28.074 1.00 96.00 107 PHE A O 1
ATOM 792 N N . ALA A 1 108 ? 9.382 1.382 -30.284 1.00 95.88 108 ALA A N 1
ATOM 793 C CA . ALA A 1 108 ? 8.002 0.932 -30.455 1.00 95.88 108 ALA A CA 1
ATOM 794 C C . ALA A 1 108 ? 7.676 -0.275 -29.558 1.00 95.88 108 ALA A C 1
ATOM 796 O O . ALA A 1 108 ? 6.652 -0.287 -28.873 1.00 95.88 108 ALA A O 1
ATOM 797 N N . LEU A 1 109 ? 8.571 -1.267 -29.508 1.00 96.88 109 LEU A N 1
ATOM 798 C CA . LEU A 1 109 ? 8.384 -2.451 -28.670 1.00 96.88 109 LEU A CA 1
ATOM 799 C C . LEU A 1 109 ? 8.537 -2.153 -27.172 1.00 96.88 109 LEU A C 1
ATOM 801 O O . LEU A 1 109 ? 7.816 -2.748 -26.374 1.00 96.88 109 LEU A O 1
ATOM 805 N N . ASN A 1 110 ? 9.410 -1.222 -26.768 1.00 94.94 110 ASN A N 1
ATOM 806 C CA . ASN A 1 110 ? 9.511 -0.820 -25.361 1.00 94.94 110 ASN A CA 1
ATOM 807 C C . ASN A 1 110 ? 8.312 0.004 -24.890 1.00 94.94 110 ASN A C 1
ATOM 809 O O . ASN A 1 110 ? 7.857 -0.196 -23.768 1.00 94.94 110 ASN A O 1
ATOM 813 N N . VAL A 1 111 ? 7.752 0.870 -25.738 1.00 94.62 111 VAL A N 1
ATOM 814 C CA . VAL A 1 111 ? 6.494 1.576 -25.446 1.00 94.62 111 VAL A CA 1
ATOM 815 C C . VAL A 1 111 ? 5.348 0.575 -25.290 1.00 94.62 111 VAL A C 1
ATOM 817 O O . VAL A 1 111 ? 4.566 0.682 -24.347 1.00 94.62 111 VAL A O 1
ATOM 820 N N . LEU A 1 112 ? 5.280 -0.441 -26.157 1.00 94.50 112 LEU A N 1
ATOM 821 C CA . LEU A 1 112 ? 4.286 -1.512 -26.062 1.00 94.50 112 LEU A CA 1
ATOM 822 C C . LEU A 1 112 ? 4.428 -2.316 -24.758 1.00 94.50 112 LEU A C 1
ATOM 824 O O . LEU A 1 112 ? 3.442 -2.544 -24.055 1.00 94.50 112 LEU A O 1
ATOM 828 N N . ALA A 1 113 ? 5.657 -2.702 -24.401 1.00 94.38 113 ALA A N 1
ATOM 829 C CA . ALA A 1 113 ? 5.948 -3.385 -23.143 1.00 94.38 113 ALA A CA 1
ATOM 830 C C . ALA A 1 113 ? 5.630 -2.502 -21.921 1.00 94.38 113 ALA A C 1
ATOM 832 O O . ALA A 1 113 ? 5.051 -2.986 -20.949 1.00 94.38 113 ALA A O 1
ATOM 833 N N . GLY A 1 114 ? 5.956 -1.208 -21.984 1.00 92.31 114 GLY A N 1
ATOM 834 C CA . GLY A 1 114 ? 5.673 -0.228 -20.937 1.00 92.31 114 GLY A CA 1
ATOM 835 C C . GLY A 1 114 ? 4.176 -0.013 -20.724 1.00 92.31 114 GLY A C 1
ATOM 836 O O . GLY A 1 114 ? 3.722 0.003 -19.584 1.00 92.31 114 GLY A O 1
ATOM 837 N N . ALA A 1 115 ? 3.385 0.044 -21.800 1.00 90.50 115 ALA A N 1
ATOM 838 C CA . ALA A 1 115 ? 1.926 0.125 -21.719 1.00 90.50 115 ALA A CA 1
ATOM 839 C C . ALA A 1 115 ? 1.306 -1.078 -20.977 1.00 90.50 115 ALA A C 1
ATOM 841 O O . ALA A 1 115 ? 0.365 -0.923 -20.193 1.00 90.50 115 ALA A O 1
ATOM 842 N N . GLY A 1 116 ? 1.860 -2.278 -21.183 1.00 90.44 116 GLY A N 1
ATOM 843 C CA . GLY A 1 116 ? 1.469 -3.470 -20.430 1.00 90.44 116 GLY A CA 1
ATOM 844 C C . GLY A 1 116 ? 1.918 -3.399 -18.968 1.00 90.44 116 GLY A C 1
ATOM 845 O O . GLY A 1 116 ? 1.110 -3.587 -18.059 1.00 90.44 116 GLY A O 1
ATOM 846 N N . SER A 1 117 ? 3.182 -3.038 -18.730 1.00 89.94 117 SER A N 1
ATOM 847 C CA . SER A 1 117 ? 3.772 -2.918 -17.389 1.00 89.94 117 SER A CA 1
ATOM 848 C C . SER A 1 117 ? 3.026 -1.922 -16.489 1.00 89.94 117 SER A C 1
ATOM 850 O O . SER A 1 117 ? 2.752 -2.218 -15.324 1.00 89.94 117 SER A O 1
ATOM 852 N N . GLY A 1 118 ? 2.615 -0.768 -17.027 1.00 84.50 118 GLY A N 1
ATOM 853 C CA . GLY A 1 118 ? 1.862 0.236 -16.268 1.00 84.50 118 GLY A CA 1
ATOM 854 C C . GLY A 1 118 ? 0.501 -0.263 -15.778 1.00 84.50 118 GLY A C 1
ATOM 855 O O . GLY A 1 118 ? 0.089 0.065 -14.667 1.00 84.50 118 GLY A O 1
ATOM 856 N N . SER A 1 119 ? -0.165 -1.124 -16.553 1.00 83.56 119 SER A N 1
ATOM 857 C CA . SER A 1 119 ? -1.464 -1.714 -16.185 1.00 83.56 119 SER A CA 1
ATOM 858 C C . SER A 1 119 ? -1.340 -2.967 -15.304 1.00 83.56 119 SER A C 1
ATOM 860 O O . SER A 1 119 ? -2.305 -3.360 -14.643 1.00 83.56 119 SER A O 1
ATOM 862 N N . PHE A 1 120 ? -0.161 -3.594 -15.270 1.00 88.06 120 PHE A N 1
ATOM 863 C CA . PHE A 1 120 ? 0.102 -4.834 -14.538 1.00 88.06 120 PHE A CA 1
ATOM 864 C C . PHE A 1 120 ? -0.019 -4.657 -13.018 1.00 88.06 120 PHE A C 1
ATOM 866 O O . PHE A 1 120 ? -0.805 -5.356 -12.376 1.00 88.06 120 PHE A O 1
ATOM 873 N N . TRP A 1 121 ? 0.721 -3.707 -12.436 1.00 80.94 121 TRP A N 1
ATOM 874 C CA . TRP A 1 121 ? 0.798 -3.537 -10.978 1.00 80.94 121 TRP A CA 1
ATOM 875 C C . TRP A 1 121 ? -0.539 -3.165 -10.318 1.00 80.94 121 TRP A C 1
ATOM 877 O O . TRP A 1 121 ? -0.879 -3.795 -9.308 1.00 80.94 121 TRP A O 1
ATOM 887 N N . PRO A 1 122 ? -1.330 -2.213 -10.858 1.00 72.25 122 PRO A N 1
ATOM 888 C CA . PRO A 1 122 ? -2.652 -1.899 -10.317 1.00 72.25 122 PRO A CA 1
ATOM 889 C C . PRO A 1 122 ? -3.601 -3.101 -10.375 1.00 72.25 122 PRO A C 1
ATOM 891 O O . PRO A 1 122 ? -4.227 -3.452 -9.373 1.00 72.25 122 PRO A O 1
ATOM 894 N N . SER A 1 123 ? -3.647 -3.790 -11.518 1.00 82.62 123 SER A N 1
ATOM 895 C CA . SER A 1 123 ? -4.545 -4.933 -11.725 1.00 82.62 123 SER A CA 1
ATOM 896 C C . SER A 1 123 ? -4.167 -6.125 -10.839 1.00 82.62 123 SER A C 1
ATOM 898 O O . SER A 1 123 ? -5.033 -6.741 -10.219 1.00 82.62 123 SER A O 1
ATOM 900 N N . GLN A 1 124 ? -2.870 -6.428 -10.713 1.00 85.62 124 GLN A N 1
ATOM 901 C CA . GLN A 1 124 ? -2.380 -7.509 -9.855 1.00 85.62 124 GLN A CA 1
ATOM 902 C C . GLN A 1 124 ? -2.626 -7.214 -8.371 1.00 85.62 124 GLN A C 1
ATOM 904 O O . GLN A 1 124 ? -3.055 -8.106 -7.639 1.00 85.62 124 GLN A O 1
ATOM 909 N N . SER A 1 125 ? -2.387 -5.977 -7.926 1.00 77.88 125 SER A N 1
ATOM 910 C CA . SER A 1 125 ? -2.612 -5.576 -6.529 1.00 77.88 125 SER A CA 1
ATOM 911 C C . SER A 1 125 ? -4.095 -5.630 -6.157 1.00 77.88 125 SER A C 1
ATOM 913 O O . SER A 1 125 ? -4.434 -6.083 -5.064 1.00 77.88 125 SER A O 1
ATOM 915 N N . THR A 1 126 ? -4.974 -5.233 -7.082 1.00 74.69 126 THR A N 1
ATOM 916 C CA . THR A 1 126 ? -6.436 -5.312 -6.927 1.00 74.69 126 THR A CA 1
ATOM 917 C C . THR A 1 126 ? -6.912 -6.763 -6.863 1.00 74.69 126 THR A C 1
ATOM 919 O O . THR A 1 126 ? -7.690 -7.135 -5.987 1.00 74.69 126 THR A O 1
ATOM 922 N N . LEU A 1 127 ? -6.392 -7.630 -7.735 1.00 83.62 127 LEU A N 1
ATOM 923 C CA . LEU A 1 127 ? -6.727 -9.051 -7.701 1.00 83.62 127 LEU A CA 1
ATOM 924 C C . LEU A 1 127 ? -6.227 -9.708 -6.403 1.00 83.62 127 LEU A C 1
ATOM 926 O O . LEU A 1 127 ? -6.980 -10.417 -5.741 1.00 83.62 127 LEU A O 1
ATOM 930 N N . LEU A 1 128 ? -5.002 -9.410 -5.964 1.00 83.69 128 LEU A N 1
ATOM 931 C CA . LEU A 1 128 ? -4.468 -9.940 -4.709 1.00 83.69 128 LEU A CA 1
ATOM 932 C C . LEU A 1 128 ? -5.274 -9.478 -3.486 1.00 83.69 128 LEU A C 1
ATOM 934 O O . LEU A 1 128 ? -5.541 -10.281 -2.588 1.00 83.69 128 LEU A O 1
ATOM 938 N N . SER A 1 129 ? -5.668 -8.204 -3.439 1.00 75.81 129 SER A N 1
ATOM 939 C CA . SER A 1 129 ? -6.447 -7.653 -2.327 1.00 75.81 129 SER A CA 1
ATOM 940 C C . SER A 1 129 ? -7.869 -8.222 -2.269 1.00 75.81 129 SER A C 1
ATOM 942 O O . SER A 1 129 ? -8.386 -8.420 -1.167 1.00 75.81 129 SER A O 1
ATOM 944 N N . SER A 1 130 ? -8.463 -8.533 -3.427 1.00 79.38 130 SER A N 1
ATOM 945 C CA . SER A 1 130 ? -9.782 -9.172 -3.537 1.00 79.38 130 SER A CA 1
ATOM 946 C C . SER A 1 130 ? -9.778 -10.640 -3.089 1.00 79.38 130 SER A C 1
ATOM 948 O O . SER A 1 130 ? -10.710 -11.082 -2.429 1.00 79.38 130 SER A O 1
ATOM 950 N N . LEU A 1 131 ? -8.695 -11.379 -3.361 1.00 83.31 131 LEU A N 1
ATOM 951 C CA . LEU A 1 131 ? -8.548 -12.789 -2.974 1.00 83.31 131 LEU A CA 1
ATOM 952 C C . LEU A 1 131 ? -8.094 -12.974 -1.519 1.00 83.31 131 LEU A C 1
ATOM 954 O O . LEU A 1 131 ? -8.062 -14.098 -1.017 1.00 83.31 131 LEU A O 1
ATOM 958 N N . THR A 1 132 ? -7.695 -11.893 -0.842 1.00 81.00 132 THR A N 1
ATOM 959 C CA . THR A 1 132 ? -7.130 -11.961 0.508 1.00 81.00 132 THR A CA 1
ATOM 960 C C . THR A 1 132 ? -8.064 -11.315 1.539 1.00 81.00 132 THR A C 1
ATOM 962 O O . THR A 1 132 ? -8.336 -10.112 1.441 1.00 81.00 132 THR A O 1
ATOM 965 N N . PRO A 1 133 ? -8.478 -12.049 2.596 1.00 73.44 133 PRO A N 1
ATOM 966 C CA . PRO A 1 133 ? -9.243 -11.487 3.709 1.00 73.44 133 PRO A CA 1
ATOM 967 C C . PRO A 1 133 ? -8.561 -10.255 4.313 1.00 73.44 133 PRO A C 1
ATOM 969 O O . PRO A 1 133 ? -7.336 -10.248 4.461 1.00 73.44 133 PRO A O 1
ATOM 972 N N . ARG A 1 134 ? -9.341 -9.237 4.719 1.00 67.31 134 ARG A N 1
ATOM 973 C CA . ARG A 1 134 ? -8.824 -7.946 5.231 1.00 67.31 134 ARG A CA 1
ATOM 974 C C . ARG A 1 134 ? -7.724 -8.126 6.292 1.00 67.31 134 ARG A C 1
ATOM 976 O O . ARG A 1 134 ? -6.669 -7.511 6.172 1.00 67.31 134 ARG A O 1
ATOM 983 N N . ALA A 1 135 ? -7.911 -9.050 7.238 1.00 61.66 135 ALA A N 1
ATOM 984 C CA . ALA A 1 135 ? -6.954 -9.349 8.310 1.00 61.66 135 ALA A CA 1
ATOM 985 C C . ALA A 1 135 ? -5.604 -9.943 7.843 1.00 61.66 135 ALA A C 1
ATOM 987 O O . ALA A 1 135 ? -4.630 -9.911 8.589 1.00 61.66 135 ALA A O 1
ATOM 988 N N . ARG A 1 136 ? -5.524 -10.500 6.624 1.00 68.06 136 ARG A N 1
ATOM 989 C CA . ARG A 1 136 ? -4.331 -11.194 6.093 1.00 68.06 136 ARG A CA 1
ATOM 990 C C . ARG A 1 136 ? -3.672 -10.481 4.905 1.00 68.06 136 ARG A C 1
ATOM 992 O O . ARG A 1 136 ? -2.649 -10.953 4.411 1.00 68.06 136 ARG A O 1
ATOM 999 N N . ARG A 1 137 ? -4.207 -9.335 4.460 1.00 67.56 137 ARG A N 1
ATOM 1000 C CA . ARG A 1 137 ? -3.698 -8.579 3.295 1.00 67.56 137 ARG A CA 1
ATOM 1001 C C . ARG A 1 137 ? -2.226 -8.200 3.426 1.00 67.56 137 ARG A C 1
ATOM 1003 O O . ARG A 1 137 ? -1.463 -8.431 2.495 1.00 67.56 137 ARG A O 1
ATOM 1010 N N . HIS A 1 138 ? -1.808 -7.692 4.586 1.00 59.72 138 HIS A N 1
ATOM 1011 C CA . HIS A 1 138 ? -0.410 -7.313 4.820 1.00 59.72 138 HIS A CA 1
ATOM 1012 C C . HIS A 1 138 ? 0.556 -8.493 4.600 1.00 59.72 138 HIS A C 1
ATOM 1014 O O . HIS A 1 138 ? 1.572 -8.357 3.920 1.00 59.72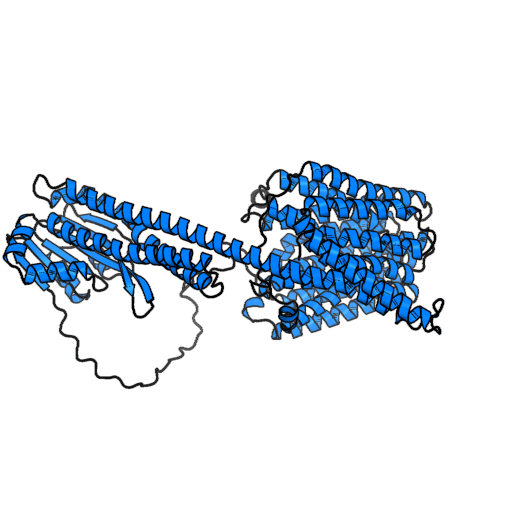 138 HIS A O 1
ATOM 1020 N N . SER A 1 139 ? 0.197 -9.683 5.091 1.00 65.12 139 SER A N 1
ATOM 1021 C CA . SER A 1 139 ? 0.983 -10.907 4.902 1.00 65.12 139 SER A CA 1
ATOM 1022 C C . SER A 1 139 ? 1.009 -11.378 3.446 1.00 65.12 139 SER A C 1
ATOM 1024 O O . SER A 1 139 ? 2.041 -11.856 2.982 1.00 65.12 139 SER A O 1
ATOM 1026 N N . ALA A 1 140 ? -0.087 -11.208 2.699 1.00 72.25 140 ALA A N 1
ATOM 1027 C CA . ALA A 1 140 ? -0.129 -11.538 1.274 1.00 72.25 140 ALA A CA 1
ATOM 1028 C C . ALA A 1 140 ? 0.790 -10.637 0.433 1.00 72.25 140 ALA A C 1
ATOM 1030 O O . ALA A 1 140 ? 1.518 -11.144 -0.418 1.00 72.25 140 ALA A O 1
ATOM 1031 N N . PHE A 1 141 ? 0.818 -9.326 0.698 1.00 72.25 141 PHE A N 1
ATOM 1032 C CA . PHE A 1 141 ? 1.721 -8.391 0.011 1.00 72.25 141 PHE A CA 1
ATOM 1033 C C . PHE A 1 141 ? 3.197 -8.614 0.378 1.00 72.25 141 PHE A C 1
ATOM 1035 O O . PHE A 1 141 ? 4.071 -8.527 -0.487 1.00 72.25 141 PHE A O 1
ATOM 1042 N N . ALA A 1 142 ? 3.494 -8.952 1.637 1.00 65.88 142 ALA A N 1
ATOM 1043 C CA . ALA A 1 142 ? 4.847 -9.336 2.042 1.00 65.88 142 ALA A CA 1
ATOM 1044 C C . ALA A 1 142 ? 5.311 -10.614 1.317 1.00 65.88 142 ALA A C 1
ATOM 1046 O O . ALA A 1 142 ? 6.408 -10.651 0.753 1.00 65.88 142 ALA A O 1
ATOM 1047 N N . GLN A 1 143 ? 4.443 -11.630 1.253 1.00 77.88 143 GLN A N 1
ATOM 1048 C CA . GLN A 1 143 ? 4.710 -12.874 0.529 1.00 77.88 143 GLN A CA 1
ATOM 1049 C C . GLN A 1 143 ? 4.871 -12.642 -0.980 1.00 77.88 143 GLN A C 1
ATOM 1051 O O . GLN A 1 143 ? 5.727 -13.273 -1.608 1.00 77.88 143 GLN A O 1
ATOM 1056 N N . GLN A 1 144 ? 4.093 -11.719 -1.558 1.00 81.88 144 GLN A N 1
ATOM 1057 C CA . GLN A 1 144 ? 4.228 -11.312 -2.955 1.00 81.88 144 GLN A CA 1
ATOM 1058 C C . GLN A 1 144 ? 5.635 -10.796 -3.233 1.00 81.88 144 GLN A C 1
ATOM 1060 O O . GLN A 1 144 ? 6.311 -11.317 -4.114 1.00 81.88 144 GLN A O 1
ATOM 1065 N N . ARG A 1 145 ? 6.121 -9.829 -2.447 1.00 73.25 145 ARG A N 1
ATOM 1066 C CA . ARG A 1 145 ? 7.473 -9.277 -2.627 1.00 73.25 145 ARG A CA 1
ATOM 1067 C C . ARG A 1 145 ? 8.557 -10.350 -2.553 1.00 73.25 145 ARG A C 1
ATOM 1069 O O . ARG A 1 145 ? 9.462 -10.352 -3.383 1.00 73.25 145 ARG A O 1
ATOM 1076 N N . MET A 1 146 ? 8.455 -11.278 -1.600 1.00 73.94 146 MET A N 1
ATOM 1077 C CA . MET A 1 146 ? 9.424 -12.371 -1.467 1.00 73.94 146 MET A CA 1
ATOM 1078 C C . MET A 1 146 ? 9.413 -13.290 -2.696 1.00 73.94 146 MET A C 1
ATOM 1080 O O . MET A 1 146 ? 10.466 -13.622 -3.238 1.00 73.94 146 MET A O 1
ATOM 1084 N N . THR A 1 147 ? 8.218 -13.646 -3.170 1.00 82.19 147 THR A N 1
ATOM 1085 C CA . THR A 1 147 ? 8.028 -14.497 -4.352 1.00 82.19 147 THR A CA 1
ATOM 1086 C C . THR A 1 147 ? 8.550 -13.813 -5.619 1.00 82.19 147 THR A C 1
ATOM 1088 O O . THR A 1 147 ? 9.247 -14.431 -6.419 1.00 82.19 147 THR A O 1
ATOM 1091 N N . MET A 1 148 ? 8.270 -12.520 -5.787 1.00 85.44 148 MET A N 1
ATOM 1092 C CA . MET A 1 148 ? 8.706 -11.747 -6.950 1.00 85.44 148 MET A CA 1
ATOM 1093 C C . MET A 1 148 ? 10.234 -11.601 -6.998 1.00 85.44 148 MET A C 1
ATOM 1095 O O . MET A 1 148 ? 10.832 -11.882 -8.035 1.00 85.44 148 MET A O 1
ATOM 1099 N N . ASN A 1 149 ? 10.879 -11.257 -5.877 1.00 82.88 149 ASN A N 1
ATOM 1100 C CA . ASN A 1 149 ? 12.342 -11.152 -5.813 1.00 82.88 149 ASN A CA 1
ATOM 1101 C C . ASN A 1 149 ? 13.042 -12.493 -6.066 1.00 82.88 149 ASN A C 1
ATOM 1103 O O . ASN A 1 149 ? 14.075 -12.529 -6.735 1.00 82.88 149 ASN A O 1
ATOM 1107 N N . LEU A 1 150 ? 12.461 -13.603 -5.597 1.00 86.56 150 LEU A N 1
ATOM 1108 C CA . LEU A 1 150 ? 12.967 -14.941 -5.903 1.00 86.56 150 LEU A CA 1
ATOM 1109 C C . LEU A 1 150 ? 12.913 -15.237 -7.408 1.00 86.56 150 LEU A C 1
ATOM 1111 O O . LEU A 1 150 ? 13.880 -15.755 -7.964 1.00 86.56 150 LEU A O 1
ATOM 1115 N N . GLY A 1 151 ? 11.807 -14.880 -8.070 1.00 91.12 151 GLY A N 1
ATOM 1116 C CA . GLY A 1 151 ? 11.671 -15.006 -9.522 1.00 91.12 151 GLY A CA 1
ATOM 1117 C C . GLY A 1 151 ? 12.774 -14.248 -10.256 1.00 91.12 151 GLY A C 1
ATOM 1118 O O . GLY A 1 151 ? 13.508 -14.849 -11.038 1.00 91.12 151 GLY A O 1
ATOM 1119 N N . ILE A 1 152 ? 12.948 -12.960 -9.940 1.00 91.12 152 ILE A N 1
ATOM 1120 C CA . ILE A 1 152 ? 13.966 -12.098 -10.561 1.00 91.12 152 ILE A CA 1
ATOM 1121 C C . ILE A 1 152 ? 15.379 -12.677 -10.373 1.00 91.12 152 ILE A C 1
ATOM 1123 O O . ILE A 1 152 ? 16.138 -12.758 -11.342 1.00 91.12 152 ILE A O 1
ATOM 1127 N N . ALA A 1 153 ? 15.714 -13.131 -9.159 1.00 90.62 153 ALA A N 1
ATOM 1128 C CA . ALA A 1 153 ? 17.019 -13.719 -8.854 1.00 90.62 153 ALA A CA 1
ATOM 1129 C C . ALA A 1 153 ? 17.303 -14.960 -9.719 1.00 90.62 153 ALA A C 1
ATOM 1131 O O . ALA A 1 153 ? 18.345 -15.045 -10.374 1.00 90.62 153 ALA A O 1
ATOM 1132 N N . LEU A 1 154 ? 16.363 -15.912 -9.755 1.00 94.50 154 LEU A N 1
ATOM 1133 C CA . LEU A 1 154 ? 16.499 -17.145 -10.538 1.00 94.50 154 LEU A CA 1
ATOM 1134 C C . LEU A 1 154 ? 16.553 -16.863 -12.045 1.00 94.50 154 LEU A C 1
ATOM 1136 O O . LEU A 1 154 ? 17.329 -17.501 -12.757 1.00 94.50 154 LEU A O 1
ATOM 1140 N N . GLY A 1 155 ? 15.771 -15.890 -12.521 1.00 95.44 155 GLY A N 1
ATOM 1141 C CA . GLY A 1 155 ? 15.773 -15.463 -13.918 1.00 95.44 155 GLY A CA 1
ATOM 1142 C C . GLY A 1 155 ? 17.133 -14.926 -14.364 1.00 95.44 155 GLY A C 1
ATOM 1143 O O . GLY A 1 155 ? 17.651 -15.360 -15.393 1.00 95.44 155 GLY A O 1
ATOM 1144 N N . GLY A 1 156 ? 17.753 -14.061 -13.555 1.00 94.19 156 GLY A N 1
ATOM 1145 C CA . GLY A 1 156 ? 19.082 -13.510 -13.844 1.00 94.19 156 GLY A CA 1
ATOM 1146 C C . GLY A 1 156 ? 20.169 -14.586 -13.915 1.00 94.19 156 GLY A C 1
ATOM 1147 O O . GLY A 1 156 ? 20.994 -14.576 -14.831 1.00 94.19 156 GLY A O 1
ATOM 1148 N N . LEU A 1 157 ? 20.122 -15.570 -13.009 1.00 95.00 157 LEU A N 1
ATOM 1149 C CA . LEU A 1 157 ? 21.055 -16.701 -13.005 1.00 95.00 157 LEU A CA 1
ATOM 1150 C C . LEU A 1 157 ? 20.921 -17.560 -14.275 1.00 95.00 157 LEU A C 1
ATOM 1152 O O . LEU A 1 157 ? 21.924 -17.888 -14.914 1.00 95.00 157 LEU A O 1
ATOM 1156 N N . VAL A 1 158 ? 19.685 -17.890 -14.669 1.00 97.19 158 VAL A N 1
ATOM 1157 C CA . VAL A 1 158 ? 19.403 -18.651 -15.899 1.00 97.19 158 VAL A CA 1
ATOM 1158 C C . VAL A 1 158 ? 19.838 -17.869 -17.137 1.00 97.19 158 VAL A C 1
ATOM 1160 O O . VAL A 1 158 ? 20.475 -18.431 -18.031 1.00 97.19 158 VAL A O 1
ATOM 1163 N N . ALA A 1 159 ? 19.556 -16.568 -17.186 1.00 96.06 159 ALA A N 1
ATOM 1164 C CA . ALA A 1 159 ? 19.965 -15.733 -18.303 1.00 96.06 159 ALA A CA 1
ATOM 1165 C C . ALA A 1 159 ? 21.484 -15.634 -18.433 1.00 96.06 159 ALA A C 1
ATOM 1167 O O . ALA A 1 159 ? 21.987 -15.791 -19.540 1.00 96.06 159 ALA A O 1
ATOM 1168 N N . GLY A 1 160 ? 22.232 -15.482 -17.336 1.00 95.75 160 GLY A N 1
ATOM 1169 C CA . GLY A 1 160 ? 23.699 -15.484 -17.384 1.00 95.75 160 GLY A CA 1
ATOM 1170 C C . GLY A 1 160 ? 24.281 -16.799 -17.907 1.00 95.75 160 GLY A C 1
ATOM 1171 O O . GLY A 1 160 ? 25.238 -16.803 -18.687 1.00 95.75 160 GLY A O 1
ATOM 1172 N N . ALA A 1 161 ? 23.674 -17.934 -17.548 1.00 96.25 161 ALA A N 1
ATOM 1173 C CA . ALA A 1 161 ? 24.101 -19.237 -18.053 1.00 96.25 161 ALA A CA 1
ATOM 1174 C C . ALA A 1 161 ? 23.946 -19.352 -19.583 1.00 96.25 161 ALA A C 1
ATOM 1176 O O . ALA A 1 161 ? 24.801 -19.958 -20.235 1.00 96.25 161 ALA A O 1
ATOM 1177 N N . ILE A 1 162 ? 22.909 -18.725 -20.151 1.00 96.69 162 ILE A N 1
ATOM 1178 C CA . ILE A 1 162 ? 22.513 -18.843 -21.564 1.00 96.69 162 ILE A CA 1
ATOM 1179 C C . ILE A 1 162 ? 23.080 -17.718 -22.447 1.00 96.69 162 ILE A C 1
ATOM 1181 O O . ILE A 1 162 ? 23.482 -17.982 -23.578 1.00 96.69 162 ILE A O 1
ATOM 1185 N N . ALA A 1 163 ? 23.097 -16.472 -21.972 1.00 96.56 163 ALA A N 1
ATOM 1186 C CA . ALA A 1 163 ? 23.413 -15.283 -22.761 1.00 96.56 163 ALA A CA 1
ATOM 1187 C C . ALA A 1 163 ? 24.856 -15.305 -23.280 1.00 96.56 163 ALA A C 1
ATOM 1189 O O . ALA A 1 163 ? 25.801 -15.462 -22.507 1.00 96.56 163 ALA A O 1
ATOM 1190 N N . ARG A 1 164 ? 25.040 -15.132 -24.590 1.00 96.88 164 ARG A N 1
ATOM 1191 C CA . ARG A 1 164 ? 26.351 -15.075 -25.247 1.00 96.88 164 ARG A CA 1
ATOM 1192 C C . ARG A 1 164 ? 26.324 -14.001 -26.332 1.00 96.88 164 ARG A C 1
ATOM 1194 O O . ARG A 1 164 ? 25.583 -14.144 -27.305 1.00 96.88 164 ARG A O 1
ATOM 1201 N N . THR A 1 165 ? 27.068 -12.901 -26.169 1.00 92.56 165 THR A N 1
ATOM 1202 C CA . THR A 1 165 ? 27.015 -11.760 -27.114 1.00 92.56 165 THR A CA 1
ATOM 1203 C C . THR A 1 165 ? 27.472 -12.114 -28.529 1.00 92.56 165 THR A C 1
ATOM 1205 O O . THR A 1 165 ? 27.027 -11.485 -29.482 1.00 92.56 165 THR A O 1
ATOM 1208 N N . ASP A 1 166 ? 28.302 -13.146 -28.683 1.00 91.56 166 ASP A N 1
ATOM 1209 C CA . ASP A 1 166 ? 28.746 -13.692 -29.971 1.00 91.56 166 ASP A CA 1
ATOM 1210 C C . ASP A 1 166 ? 27.671 -14.532 -30.687 1.00 91.56 166 ASP A C 1
ATOM 1212 O O . ASP A 1 166 ? 27.797 -14.814 -31.878 1.00 91.56 166 ASP A O 1
ATOM 1216 N N . ARG A 1 167 ? 26.592 -14.926 -29.993 1.00 93.75 167 ARG A N 1
ATOM 1217 C CA . ARG A 1 167 ? 25.518 -15.769 -30.540 1.00 93.75 167 ARG A CA 1
ATOM 1218 C C . ARG A 1 167 ? 24.153 -15.102 -30.358 1.00 93.75 167 ARG A C 1
ATOM 1220 O O . ARG A 1 167 ? 23.441 -15.416 -29.405 1.00 93.75 167 ARG A O 1
ATOM 1227 N N . PRO A 1 168 ? 23.696 -14.269 -31.313 1.00 90.56 168 PRO A N 1
ATOM 1228 C CA . PRO A 1 168 ? 22.407 -13.568 -31.222 1.00 90.56 168 PRO A CA 1
ATOM 1229 C C . PRO A 1 168 ? 21.191 -14.480 -30.954 1.00 90.56 168 PRO A C 1
ATOM 1231 O O . PRO A 1 168 ? 20.198 -14.054 -30.356 1.00 90.56 168 PRO A O 1
ATOM 1234 N N . GLY A 1 169 ? 21.270 -15.756 -31.355 1.00 93.94 169 GLY A N 1
ATOM 1235 C CA . GLY A 1 169 ? 20.246 -16.766 -31.076 1.00 93.94 169 GLY A CA 1
ATOM 1236 C C . GLY A 1 169 ? 19.994 -17.008 -29.582 1.00 93.94 169 GLY A C 1
ATOM 1237 O O . GLY A 1 169 ? 18.855 -17.280 -29.207 1.00 93.94 169 GLY A O 1
ATOM 1238 N N . THR A 1 170 ? 20.993 -16.833 -28.706 1.00 96.94 170 THR A N 1
ATOM 1239 C CA . THR A 1 170 ? 20.788 -16.998 -27.256 1.00 96.94 170 THR A CA 1
ATOM 1240 C C . THR A 1 170 ? 19.861 -15.923 -26.704 1.00 96.94 170 THR A C 1
ATOM 1242 O O . THR A 1 170 ? 18.973 -16.230 -25.922 1.00 96.94 170 THR A O 1
ATOM 1245 N N . PHE A 1 171 ? 19.998 -14.672 -27.154 1.00 96.00 171 PHE A N 1
ATOM 1246 C CA . PHE A 1 171 ? 19.106 -13.582 -26.741 1.00 96.00 171 PHE A CA 1
ATOM 1247 C C . PHE A 1 171 ? 17.698 -13.760 -27.302 1.00 96.00 171 PHE A C 1
ATOM 1249 O O . PHE A 1 171 ? 16.724 -13.488 -26.607 1.00 96.00 171 PHE A O 1
ATOM 1256 N N . THR A 1 172 ? 17.581 -14.288 -28.524 1.00 96.00 172 THR A N 1
ATOM 1257 C CA . THR A 1 172 ? 16.280 -14.668 -29.096 1.00 96.00 172 THR A CA 1
ATOM 1258 C C . THR A 1 172 ? 15.562 -15.663 -28.187 1.00 96.00 172 THR A C 1
ATOM 1260 O O . THR A 1 172 ? 14.393 -15.462 -27.864 1.00 96.00 172 THR A O 1
ATOM 1263 N N . PHE A 1 173 ? 16.275 -16.684 -27.704 1.00 97.38 173 PHE A N 1
ATOM 1264 C CA . PHE A 1 173 ? 15.725 -17.636 -26.743 1.00 97.38 173 PHE A CA 1
ATOM 1265 C C . PHE A 1 173 ? 15.288 -16.962 -25.434 1.00 97.38 173 PHE A C 1
ATOM 1267 O O . PHE A 1 173 ? 14.190 -17.240 -24.967 1.00 97.38 173 PHE A O 1
ATOM 1274 N N . LEU A 1 174 ? 16.085 -16.047 -24.866 1.00 97.50 174 LEU A N 1
ATOM 1275 C CA . LEU A 1 174 ? 15.721 -15.334 -23.630 1.00 97.50 174 LEU A CA 1
ATOM 1276 C C . LEU A 1 174 ? 14.446 -14.491 -23.793 1.00 97.50 174 LEU A C 1
ATOM 1278 O O . LEU A 1 174 ? 13.570 -14.533 -22.930 1.00 97.50 174 LEU A O 1
ATOM 1282 N N . PHE A 1 175 ? 14.305 -13.773 -24.911 1.00 97.81 175 PHE A N 1
ATOM 1283 C CA . PHE A 1 175 ? 13.102 -12.988 -25.208 1.00 97.81 175 PHE A CA 1
ATOM 1284 C C . PHE A 1 175 ? 11.859 -13.862 -25.384 1.00 97.81 175 PHE A C 1
ATOM 1286 O O . PHE A 1 175 ? 10.806 -13.544 -24.828 1.00 97.81 175 PHE A O 1
ATOM 1293 N N . LEU A 1 176 ? 11.982 -14.984 -26.099 1.00 97.62 176 LEU A N 1
ATOM 1294 C CA . LEU A 1 176 ? 10.887 -15.943 -26.257 1.00 97.62 176 LEU A CA 1
ATOM 1295 C C . LEU A 1 176 ? 10.538 -16.634 -24.935 1.00 97.62 176 LEU A C 1
ATOM 1297 O O . LEU A 1 176 ? 9.360 -16.806 -24.635 1.00 97.62 176 LEU A O 1
ATOM 1301 N N . LEU A 1 177 ? 11.535 -16.971 -24.113 1.00 97.25 177 LEU A N 1
ATOM 1302 C CA . LEU A 1 177 ? 11.325 -17.515 -22.774 1.00 97.25 177 LEU A CA 1
ATOM 1303 C C . LEU A 1 177 ? 10.528 -16.531 -21.911 1.00 97.25 177 LEU A C 1
ATOM 1305 O O . LEU A 1 177 ? 9.533 -16.925 -21.307 1.00 97.25 177 LEU A O 1
ATOM 1309 N N . ASN A 1 178 ? 10.894 -15.246 -21.910 1.00 97.12 178 ASN A N 1
ATOM 1310 C CA . ASN A 1 178 ? 10.135 -14.217 -21.200 1.00 97.12 178 ASN A CA 1
ATOM 1311 C C . ASN A 1 178 ? 8.698 -14.094 -21.743 1.00 97.12 178 ASN A C 1
ATOM 1313 O O . ASN A 1 178 ? 7.742 -14.131 -20.969 1.00 97.12 178 ASN A O 1
ATOM 1317 N N . ALA A 1 179 ? 8.518 -14.060 -23.069 1.00 97.75 179 ALA A N 1
ATOM 1318 C CA . ALA A 1 179 ? 7.192 -14.045 -23.693 1.00 97.75 179 ALA A CA 1
ATOM 1319 C C . ALA A 1 179 ? 6.317 -15.229 -23.240 1.00 97.75 179 ALA A C 1
ATOM 1321 O O . ALA A 1 179 ? 5.151 -15.044 -22.884 1.00 97.75 179 ALA A O 1
ATOM 1322 N N . VAL A 1 180 ? 6.892 -16.434 -23.171 1.00 97.75 180 VAL A N 1
ATOM 1323 C CA . VAL A 1 180 ? 6.209 -17.631 -22.666 1.00 97.75 180 VAL A CA 1
ATOM 1324 C C . VAL A 1 180 ? 5.825 -17.475 -21.197 1.00 97.75 180 VAL A C 1
ATOM 1326 O O . VAL A 1 180 ? 4.711 -17.844 -20.838 1.00 97.75 180 VAL A O 1
ATOM 1329 N N . THR A 1 181 ? 6.674 -16.894 -20.344 1.00 97.50 181 THR A N 1
ATOM 1330 C CA . THR A 1 181 ? 6.330 -16.712 -18.920 1.00 97.50 181 THR A CA 1
ATOM 1331 C C . THR A 1 181 ? 5.107 -15.816 -18.707 1.00 97.50 181 THR A C 1
ATOM 1333 O O . THR A 1 181 ? 4.273 -16.124 -17.852 1.00 97.50 181 THR A O 1
ATOM 1336 N N . PHE A 1 182 ? 4.932 -14.770 -19.525 1.00 97.25 182 PHE A N 1
ATOM 1337 C CA . PHE A 1 182 ? 3.719 -13.947 -19.504 1.00 97.25 182 PHE A CA 1
ATOM 1338 C C . PHE A 1 182 ? 2.483 -14.762 -19.909 1.00 97.25 182 PHE A C 1
ATOM 1340 O O . PHE A 1 182 ? 1.451 -14.689 -19.242 1.00 97.25 182 PHE A O 1
ATOM 1347 N N . LEU A 1 183 ? 2.583 -15.587 -20.958 1.00 97.50 183 LEU A N 1
ATOM 1348 C CA . LEU A 1 183 ? 1.481 -16.447 -21.409 1.00 97.50 183 LEU A CA 1
ATOM 1349 C C . LEU A 1 183 ? 1.149 -17.559 -20.405 1.00 97.50 183 LEU A C 1
ATOM 1351 O O . LEU A 1 183 ? -0.024 -17.879 -20.210 1.00 97.50 183 LEU A O 1
ATOM 1355 N N . VAL A 1 184 ? 2.155 -18.111 -19.722 1.00 96.75 184 VAL A N 1
ATOM 1356 C CA . VAL A 1 184 ? 1.960 -19.037 -18.597 1.00 96.75 184 VAL A CA 1
ATOM 1357 C C . VAL A 1 184 ? 1.161 -18.346 -17.501 1.00 96.75 184 VAL A C 1
ATOM 1359 O O . VAL A 1 184 ? 0.197 -18.928 -17.005 1.00 96.75 184 VAL A O 1
ATOM 1362 N N . PHE A 1 185 ? 1.482 -17.091 -17.167 1.00 96.00 185 PHE A N 1
ATOM 1363 C CA . PHE A 1 185 ? 0.702 -16.349 -16.182 1.00 96.00 185 PHE A CA 1
ATOM 1364 C C . PHE A 1 185 ? -0.746 -16.124 -16.656 1.00 96.00 185 PHE A C 1
ATOM 1366 O O . PHE A 1 185 ? -1.677 -16.368 -15.893 1.00 96.00 185 PHE A O 1
ATOM 1373 N N . VAL A 1 186 ? -0.977 -15.791 -17.930 1.00 96.12 186 VAL A N 1
ATOM 1374 C CA . VAL A 1 186 ? -2.341 -15.726 -18.499 1.00 96.12 186 VAL A CA 1
ATOM 1375 C C . VAL A 1 186 ? -3.084 -17.062 -18.350 1.00 96.12 186 VAL A C 1
ATOM 1377 O O . VAL A 1 186 ? -4.263 -17.077 -17.998 1.00 96.12 186 VAL A O 1
ATOM 1380 N N . GLY A 1 187 ? -2.404 -18.192 -18.567 1.00 94.75 187 GLY A N 1
ATOM 1381 C CA . GLY A 1 187 ? -2.957 -19.529 -18.333 1.00 94.75 187 GLY A CA 1
ATOM 1382 C C . GLY A 1 187 ? -3.329 -19.767 -16.867 1.00 94.75 187 GLY A C 1
ATOM 1383 O O . GLY A 1 187 ? -4.440 -20.209 -16.580 1.00 94.75 187 GLY A O 1
ATOM 1384 N N . VAL A 1 188 ? -2.440 -19.403 -15.938 1.00 93.25 188 VAL A N 1
ATOM 1385 C CA . VAL A 1 188 ? -2.669 -19.492 -14.486 1.00 93.25 188 VAL A CA 1
ATOM 1386 C C . VAL A 1 188 ? -3.844 -18.613 -14.047 1.00 93.25 188 VAL A C 1
ATOM 1388 O O . VAL A 1 188 ? -4.652 -19.047 -13.230 1.00 93.25 188 VAL A O 1
ATOM 1391 N N . LEU A 1 189 ? -4.012 -17.419 -14.626 1.00 92.44 189 LEU A N 1
ATOM 1392 C CA . LEU A 1 189 ? -5.128 -16.519 -14.306 1.00 92.44 189 LEU A CA 1
ATOM 1393 C C . LEU A 1 189 ? -6.501 -17.117 -14.628 1.00 92.44 189 LEU A C 1
ATOM 1395 O O . LEU A 1 189 ? -7.488 -16.710 -14.020 1.00 92.44 189 LEU A O 1
ATOM 1399 N N . ARG A 1 190 ? -6.594 -18.110 -15.523 1.00 90.94 190 ARG A N 1
ATOM 1400 C CA . ARG A 1 190 ? -7.857 -18.829 -15.773 1.00 90.94 190 ARG A CA 1
ATOM 1401 C C . ARG A 1 190 ? -8.304 -19.670 -14.579 1.00 90.94 190 ARG A C 1
ATOM 1403 O O . ARG A 1 190 ? -9.497 -19.910 -14.435 1.00 90.94 190 ARG A O 1
ATOM 1410 N N . LEU A 1 191 ? -7.359 -20.091 -13.738 1.00 90.31 191 LEU A N 1
ATOM 1411 C CA . LEU A 1 191 ? -7.613 -20.835 -12.502 1.00 90.31 191 LEU A CA 1
ATOM 1412 C C . LEU A 1 191 ? -7.961 -19.911 -11.329 1.00 90.31 191 LEU A C 1
ATOM 1414 O O . LEU A 1 191 ? -8.389 -20.394 -10.286 1.00 90.31 191 LEU A O 1
ATOM 1418 N N . VAL A 1 192 ? -7.765 -18.599 -11.487 1.00 87.94 192 VAL A N 1
ATOM 1419 C CA . VAL A 1 192 ? -8.094 -17.603 -10.469 1.00 87.94 192 VAL A CA 1
ATOM 1420 C C . VAL A 1 192 ? -9.552 -17.165 -10.664 1.00 87.94 192 VAL A C 1
ATOM 1422 O O . VAL A 1 192 ? -9.909 -16.714 -11.767 1.00 87.94 192 VAL A O 1
ATOM 1425 N N . PRO A 1 193 ? -10.408 -17.293 -9.632 1.00 81.06 193 PRO A N 1
ATOM 1426 C CA . PRO A 1 193 ? -11.802 -16.887 -9.734 1.00 81.06 193 PRO A CA 1
ATOM 1427 C C . PRO A 1 193 ? -11.905 -15.384 -10.047 1.00 81.06 193 PRO A C 1
ATOM 1429 O O . PRO A 1 193 ? -11.088 -14.594 -9.562 1.00 81.06 193 PRO A O 1
ATOM 1432 N N . PRO A 1 194 ? -12.869 -14.965 -10.892 1.00 70.88 194 PRO A N 1
ATOM 1433 C CA . PRO A 1 194 ? -13.142 -13.549 -11.081 1.00 70.88 194 PRO A CA 1
ATOM 1434 C C . PRO A 1 194 ? -13.558 -12.958 -9.725 1.00 70.88 194 PRO A C 1
ATOM 1436 O O . PRO A 1 194 ? -14.360 -13.576 -9.022 1.00 70.88 194 PRO A O 1
ATOM 1439 N N . PRO A 1 195 ? -12.998 -11.809 -9.324 1.00 64.12 195 PRO A N 1
ATOM 1440 C CA . PRO A 1 195 ? -13.320 -11.236 -8.028 1.00 64.12 195 PRO A CA 1
ATOM 1441 C C . PRO A 1 195 ? -14.796 -10.842 -7.963 1.00 64.12 195 PRO A C 1
ATOM 1443 O O . PRO A 1 195 ? -15.342 -10.311 -8.930 1.00 64.12 195 PRO A O 1
ATOM 1446 N N . SER A 1 196 ? -15.429 -11.078 -6.814 1.00 51.03 196 SER A N 1
ATOM 1447 C CA . SER A 1 196 ? -16.694 -10.434 -6.466 1.00 51.03 196 SER A CA 1
ATOM 1448 C C . SER A 1 196 ? -16.456 -8.927 -6.396 1.00 51.03 196 SER A C 1
ATOM 1450 O O . SER A 1 196 ? -15.511 -8.491 -5.731 1.00 51.03 196 SER A O 1
ATOM 1452 N N . HIS A 1 197 ? -17.275 -8.149 -7.116 1.00 44.88 197 HIS A N 1
ATOM 1453 C CA . HIS A 1 197 ? -17.227 -6.687 -7.108 1.00 44.88 197 HIS A CA 1
ATOM 1454 C C . HIS A 1 197 ? -17.229 -6.199 -5.658 1.00 44.88 197 HIS A C 1
ATOM 1456 O O . HIS A 1 197 ? -18.231 -6.298 -4.963 1.00 44.88 197 HIS A O 1
ATOM 1462 N N . HIS A 1 198 ? -16.076 -5.733 -5.194 1.00 40.47 198 HIS A N 1
ATOM 1463 C CA . HIS A 1 198 ? -15.978 -4.945 -3.982 1.00 40.47 198 HIS A CA 1
ATOM 1464 C C . HIS A 1 198 ? -15.747 -3.529 -4.459 1.00 40.47 198 HIS A C 1
ATOM 1466 O O . HIS A 1 198 ? -14.689 -3.235 -5.022 1.00 40.47 198 HIS A O 1
ATOM 1472 N N . GLU A 1 199 ? -16.761 -2.692 -4.287 1.00 36.50 199 GLU A N 1
ATOM 1473 C CA . GLU A 1 199 ? -16.647 -1.273 -4.555 1.00 36.50 199 GLU A CA 1
ATOM 1474 C C . GLU A 1 199 ? -15.522 -0.712 -3.684 1.00 36.50 199 GLU A C 1
ATOM 1476 O O . GLU A 1 199 ? -15.496 -0.835 -2.457 1.00 36.50 199 GLU A O 1
ATOM 1481 N N . SER A 1 200 ? -14.491 -0.184 -4.334 1.00 40.50 200 SER A N 1
ATOM 1482 C CA . SER A 1 200 ? -13.426 0.520 -3.644 1.00 40.50 200 SER A CA 1
ATOM 1483 C C . SER A 1 200 ? -13.915 1.933 -3.345 1.00 40.50 200 SER A C 1
ATOM 1485 O O . SER A 1 200 ? -13.680 2.850 -4.126 1.00 40.50 200 SER A O 1
ATOM 1487 N N . HIS A 1 201 ? -14.589 2.087 -2.208 1.00 36.19 201 HIS A N 1
ATOM 1488 C CA . HIS A 1 201 ? -14.992 3.367 -1.629 1.00 36.19 201 HIS A CA 1
ATOM 1489 C C . HIS A 1 201 ? -13.757 4.205 -1.296 1.00 36.19 201 HIS A C 1
ATOM 1491 O O . HIS A 1 201 ? -13.043 3.894 -0.345 1.00 36.19 201 HIS A O 1
ATOM 1497 N N . HIS A 1 202 ? -13.450 5.226 -2.096 1.00 39.38 202 HIS A N 1
ATOM 1498 C CA . HIS A 1 202 ? -12.579 6.332 -1.691 1.00 39.38 202 HIS A CA 1
ATOM 1499 C C . HIS A 1 202 ? -13.121 7.635 -2.290 1.00 39.38 202 HIS A C 1
ATOM 1501 O O . HIS A 1 202 ? -13.296 7.746 -3.501 1.00 39.38 202 HIS A O 1
ATOM 1507 N N . GLU A 1 203 ? -13.341 8.624 -1.424 1.00 42.88 203 GLU A N 1
ATOM 1508 C CA . GLU A 1 203 ? -13.812 9.975 -1.741 1.00 42.88 203 GLU A CA 1
ATOM 1509 C C . GLU A 1 203 ? -13.082 10.664 -2.922 1.00 42.88 203 GLU A C 1
ATOM 1511 O O . GLU A 1 203 ? -11.876 10.470 -3.161 1.00 42.88 203 GLU A O 1
ATOM 1516 N N . PRO A 1 204 ? -13.756 11.591 -3.631 1.00 42.00 204 PRO A N 1
ATOM 1517 C CA . PRO A 1 204 ? -13.157 12.377 -4.687 1.00 42.00 204 PRO A CA 1
ATOM 1518 C C . PRO A 1 204 ? -12.391 13.560 -4.083 1.00 42.00 204 PRO A C 1
ATOM 1520 O O . PRO A 1 204 ? -12.852 14.696 -4.086 1.00 42.00 204 PRO A O 1
ATOM 1523 N N . GLY A 1 205 ? -11.153 13.339 -3.645 1.00 49.84 205 GLY A N 1
ATOM 1524 C CA . GLY A 1 205 ? -10.205 14.456 -3.574 1.00 49.84 205 GLY A CA 1
ATOM 1525 C C . GLY A 1 205 ? -9.965 15.091 -4.950 1.00 49.84 205 GLY A C 1
ATOM 1526 O O . GLY A 1 205 ? -10.451 14.633 -5.989 1.00 49.84 205 GLY A O 1
ATOM 1527 N N . ARG A 1 206 ? -9.075 16.068 -5.051 1.00 66.88 206 ARG A N 1
ATOM 1528 C CA . ARG A 1 206 ? -8.431 16.463 -6.319 1.00 66.88 206 ARG A CA 1
ATOM 1529 C C . ARG A 1 206 ? -6.946 16.118 -6.223 1.00 66.88 206 ARG A C 1
ATOM 1531 O O . ARG A 1 206 ? -6.370 16.141 -5.144 1.00 66.88 206 ARG A O 1
ATOM 1538 N N . TYR A 1 207 ? -6.285 15.766 -7.333 1.00 69.44 207 TYR A N 1
ATOM 1539 C CA . TYR A 1 207 ? -4.817 15.587 -7.318 1.00 69.44 207 TYR A CA 1
ATOM 1540 C C . TYR A 1 207 ? -4.104 16.871 -6.843 1.00 69.44 207 TYR A C 1
ATOM 1542 O O . TYR A 1 207 ? -3.039 16.805 -6.236 1.00 69.44 207 TYR A O 1
ATOM 1550 N N . ALA A 1 208 ? -4.751 18.026 -7.038 1.00 74.19 208 ALA A N 1
ATOM 1551 C CA . ALA A 1 208 ? -4.345 19.314 -6.492 1.00 74.19 208 ALA A CA 1
ATOM 1552 C C . ALA A 1 208 ? -4.234 19.331 -4.955 1.00 74.19 208 ALA A C 1
ATOM 1554 O O . ALA A 1 208 ? -3.370 20.027 -4.432 1.00 74.19 208 ALA A O 1
ATOM 1555 N N . ASP A 1 209 ? -5.045 18.555 -4.232 1.00 75.50 209 ASP A N 1
ATOM 1556 C CA . ASP A 1 209 ? -5.003 18.522 -2.764 1.00 75.50 209 ASP A CA 1
ATOM 1557 C C . ASP A 1 209 ? -3.740 17.821 -2.252 1.00 75.50 209 ASP A C 1
ATOM 1559 O O . ASP A 1 209 ? -3.146 18.252 -1.268 1.00 75.50 209 ASP A O 1
ATOM 1563 N N . VAL A 1 210 ? -3.241 16.824 -2.989 1.00 79.44 210 VAL A N 1
ATOM 1564 C CA . VAL A 1 210 ? -1.951 16.182 -2.692 1.00 79.44 210 VAL A CA 1
ATOM 1565 C C . VAL A 1 210 ? -0.782 17.126 -2.996 1.00 79.44 210 VAL A C 1
ATOM 1567 O O . VAL A 1 210 ? 0.164 17.212 -2.215 1.00 79.44 210 VAL A O 1
ATOM 1570 N N . LEU A 1 211 ? -0.858 17.883 -4.100 1.00 82.69 211 LEU A N 1
ATOM 1571 C CA . LEU A 1 211 ? 0.171 18.863 -4.483 1.00 82.69 211 LEU A CA 1
ATOM 1572 C C . LEU A 1 211 ? 0.317 20.010 -3.471 1.00 82.69 211 LEU A C 1
ATOM 1574 O O . LEU A 1 211 ? 1.390 20.602 -3.370 1.00 82.69 211 LEU A O 1
ATOM 1578 N N . ARG A 1 212 ? -0.736 20.313 -2.702 1.00 85.31 212 ARG A N 1
ATOM 1579 C CA . ARG A 1 212 ? -0.699 21.316 -1.624 1.00 85.31 212 ARG A CA 1
ATOM 1580 C C . ARG A 1 212 ? 0.113 20.861 -0.411 1.00 85.31 212 ARG A C 1
ATOM 1582 O O . ARG A 1 212 ? 0.596 21.703 0.345 1.00 85.31 212 ARG A O 1
ATOM 1589 N N . ASN A 1 213 ? 0.313 19.556 -0.225 1.00 87.19 213 ASN A N 1
ATOM 1590 C CA . ASN A 1 213 ? 1.141 19.036 0.856 1.00 87.19 213 ASN A CA 1
ATOM 1591 C C . ASN A 1 213 ? 2.633 19.148 0.490 1.00 87.19 213 ASN A C 1
ATOM 1593 O O . ASN A 1 213 ? 3.255 18.215 -0.018 1.00 87.19 213 ASN A O 1
ATOM 1597 N N . GLY A 1 214 ? 3.221 20.316 0.766 1.00 89.12 214 GLY A N 1
ATOM 1598 C CA . GLY A 1 214 ? 4.612 20.623 0.413 1.00 89.12 214 GLY A CA 1
ATOM 1599 C C . GLY A 1 214 ? 5.644 19.673 1.037 1.00 89.12 214 GLY A C 1
ATOM 1600 O O . GLY A 1 214 ? 6.656 19.374 0.403 1.00 89.12 214 GLY A O 1
ATOM 1601 N N . THR A 1 215 ? 5.388 19.151 2.245 1.00 91.50 215 THR A N 1
ATOM 1602 C CA . THR A 1 215 ? 6.254 18.150 2.901 1.00 91.50 215 THR A CA 1
ATOM 1603 C C . THR A 1 215 ? 6.215 16.818 2.157 1.00 91.50 215 THR A C 1
ATOM 1605 O O . THR A 1 215 ? 7.264 16.222 1.911 1.00 91.50 215 THR A O 1
ATOM 1608 N N . PHE A 1 216 ? 5.026 16.365 1.754 1.00 92.75 216 PHE A N 1
ATOM 1609 C CA . PHE A 1 216 ? 4.867 15.155 0.954 1.00 92.75 216 PHE A CA 1
ATOM 1610 C C . PHE A 1 216 ? 5.520 15.290 -0.426 1.00 92.75 216 PHE A C 1
ATOM 1612 O O . PHE A 1 216 ? 6.260 14.401 -0.834 1.00 92.75 216 PHE A O 1
ATOM 1619 N N . ILE A 1 217 ? 5.330 16.413 -1.123 1.00 93.50 217 ILE A N 1
ATOM 1620 C CA . ILE A 1 217 ? 5.966 16.640 -2.430 1.00 93.50 217 ILE A CA 1
ATOM 1621 C C . ILE A 1 217 ? 7.493 16.690 -2.314 1.00 93.50 217 ILE A C 1
ATOM 1623 O O . ILE A 1 217 ? 8.182 16.054 -3.109 1.00 93.50 217 ILE A O 1
ATOM 1627 N N . ALA A 1 218 ? 8.035 17.357 -1.292 1.00 93.56 218 ALA A N 1
ATOM 1628 C CA . ALA A 1 218 ? 9.469 17.331 -0.999 1.00 93.56 218 ALA A CA 1
ATOM 1629 C C . ALA A 1 218 ? 9.992 15.896 -0.788 1.00 93.56 218 ALA A C 1
ATOM 1631 O O . ALA A 1 218 ? 11.057 15.528 -1.286 1.00 93.56 218 ALA A O 1
ATOM 1632 N N . TYR A 1 219 ? 9.210 15.059 -0.107 1.00 95.38 219 TYR A N 1
ATOM 1633 C CA . TYR A 1 219 ? 9.530 13.652 0.102 1.00 95.38 219 TYR A CA 1
ATOM 1634 C C . TYR A 1 219 ? 9.454 12.805 -1.181 1.00 95.38 219 TYR A C 1
ATOM 1636 O O . TYR A 1 219 ? 10.307 11.950 -1.420 1.00 95.38 219 TYR A O 1
ATOM 1644 N N . ILE A 1 220 ? 8.475 13.071 -2.045 1.00 93.88 220 ILE A N 1
ATOM 1645 C CA . ILE A 1 220 ? 8.360 12.444 -3.366 1.00 93.88 220 ILE A CA 1
ATOM 1646 C C . ILE A 1 220 ? 9.544 12.817 -4.262 1.00 93.88 220 ILE A C 1
ATOM 1648 O O . ILE A 1 220 ? 10.112 11.937 -4.906 1.00 93.88 220 ILE A O 1
ATOM 1652 N N . LEU A 1 221 ? 9.964 14.084 -4.266 1.00 94.62 221 LEU A N 1
ATOM 1653 C CA . LEU A 1 221 ? 11.135 14.540 -5.021 1.00 94.62 221 LEU A CA 1
ATOM 1654 C C . LEU A 1 221 ? 12.421 13.861 -4.538 1.00 94.62 221 LEU A C 1
ATOM 1656 O O . LEU A 1 221 ? 13.210 13.401 -5.362 1.00 94.62 221 LEU A O 1
ATOM 1660 N N . LEU A 1 222 ? 12.600 13.724 -3.219 1.00 96.12 222 LEU A N 1
ATOM 1661 C CA . LEU A 1 222 ? 13.704 12.949 -2.647 1.00 96.12 222 LEU A CA 1
ATOM 1662 C C . LEU A 1 222 ? 13.709 11.509 -3.187 1.00 96.12 222 LEU A C 1
ATOM 1664 O O . LEU A 1 222 ? 14.765 10.988 -3.547 1.00 96.12 222 LEU A O 1
ATOM 1668 N N . ASN A 1 223 ? 12.535 10.879 -3.290 1.00 96.38 223 ASN A N 1
ATOM 1669 C CA . ASN A 1 223 ? 12.429 9.538 -3.852 1.00 96.38 223 ASN A CA 1
ATOM 1670 C C . ASN A 1 223 ? 12.793 9.488 -5.339 1.00 96.38 223 ASN A C 1
ATOM 1672 O O . ASN A 1 223 ? 13.558 8.612 -5.725 1.00 96.38 223 ASN A O 1
ATOM 1676 N N . VAL A 1 224 ? 12.312 10.428 -6.162 1.00 95.69 224 VAL A N 1
ATOM 1677 C CA . VAL A 1 224 ? 12.674 10.497 -7.593 1.00 95.69 224 VAL A CA 1
ATOM 1678 C C . VAL A 1 224 ? 14.195 10.524 -7.767 1.00 95.69 224 VAL A C 1
ATOM 1680 O O . VAL A 1 224 ? 14.723 9.804 -8.613 1.00 95.69 224 VAL A O 1
ATOM 1683 N N . ILE A 1 225 ? 14.901 11.296 -6.934 1.00 96.31 225 ILE A N 1
ATOM 1684 C CA . ILE A 1 225 ? 16.367 11.384 -6.964 1.00 96.31 225 ILE A CA 1
ATOM 1685 C C . ILE A 1 225 ? 17.002 10.034 -6.606 1.00 96.31 225 ILE A C 1
ATOM 1687 O O . ILE A 1 225 ? 17.862 9.554 -7.343 1.00 96.31 225 ILE A O 1
ATOM 1691 N N . PHE A 1 226 ? 16.565 9.390 -5.518 1.00 96.94 226 PHE A N 1
ATOM 1692 C CA . PHE A 1 226 ? 17.095 8.083 -5.114 1.00 96.94 226 PHE A CA 1
ATOM 1693 C C . PHE A 1 226 ? 16.809 6.972 -6.129 1.00 96.94 226 PHE A C 1
ATOM 1695 O O . PHE A 1 226 ? 17.685 6.150 -6.391 1.00 96.94 226 PHE A O 1
ATOM 1702 N N . ILE A 1 227 ? 15.617 6.938 -6.729 1.00 96.06 227 ILE A N 1
ATOM 1703 C CA . ILE A 1 227 ? 15.298 5.944 -7.759 1.00 96.06 227 ILE A CA 1
ATOM 1704 C C . ILE A 1 227 ? 16.112 6.214 -9.026 1.00 96.06 227 ILE A C 1
ATOM 1706 O O . ILE A 1 227 ? 16.721 5.289 -9.557 1.00 96.06 227 ILE A O 1
ATOM 1710 N N . GLY A 1 228 ? 16.166 7.467 -9.485 1.00 94.94 228 GLY A N 1
ATOM 1711 C CA . GLY A 1 228 ? 16.841 7.834 -10.728 1.00 94.94 228 GLY A CA 1
ATOM 1712 C C . GLY A 1 228 ? 18.360 7.699 -10.673 1.00 94.94 228 GLY A C 1
ATOM 1713 O O . GLY A 1 228 ? 18.939 7.119 -11.583 1.00 94.94 228 GLY A O 1
ATOM 1714 N N . ALA A 1 229 ? 19.008 8.193 -9.614 1.00 94.62 229 ALA A N 1
ATOM 1715 C CA . ALA A 1 229 ? 20.468 8.154 -9.472 1.00 94.62 229 ALA A CA 1
ATOM 1716 C C . ALA A 1 229 ? 20.986 6.907 -8.734 1.00 94.62 229 ALA A C 1
ATOM 1718 O O . ALA A 1 229 ? 22.161 6.577 -8.851 1.00 94.62 229 ALA A O 1
ATOM 1719 N N . GLY A 1 230 ? 20.129 6.223 -7.972 1.00 95.75 230 GLY A N 1
ATOM 1720 C CA . GLY A 1 230 ? 20.462 5.016 -7.219 1.00 95.75 230 GLY A CA 1
ATOM 1721 C C . GLY A 1 230 ? 20.047 3.748 -7.958 1.00 95.75 230 GLY A C 1
ATOM 1722 O O . GLY A 1 230 ? 20.840 3.146 -8.682 1.00 95.75 230 GLY A O 1
ATOM 1723 N N . ILE A 1 231 ? 18.796 3.329 -7.751 1.00 94.25 231 ILE A N 1
ATOM 1724 C CA . ILE A 1 231 ? 18.293 2.013 -8.188 1.00 94.25 231 ILE A CA 1
ATOM 1725 C C . ILE A 1 231 ? 18.359 1.849 -9.709 1.00 94.25 231 ILE A C 1
ATOM 1727 O O . ILE A 1 231 ? 18.865 0.831 -10.179 1.00 94.25 231 ILE A O 1
ATOM 1731 N N . ALA A 1 232 ? 17.890 2.834 -10.480 1.00 94.88 232 ALA A N 1
ATOM 1732 C CA . ALA A 1 232 ? 17.840 2.732 -11.937 1.00 94.88 232 ALA A CA 1
ATOM 1733 C C . ALA A 1 232 ? 19.247 2.670 -12.558 1.00 94.88 232 ALA A C 1
ATOM 1735 O O . ALA A 1 232 ? 19.493 1.842 -13.430 1.00 94.88 232 ALA A O 1
ATOM 1736 N N . VAL A 1 233 ? 20.194 3.485 -12.071 1.00 95.81 233 VAL A N 1
ATOM 1737 C CA . VAL A 1 233 ? 21.599 3.453 -12.524 1.00 95.81 233 VAL A CA 1
ATOM 1738 C C . VAL A 1 233 ? 22.259 2.121 -12.173 1.00 95.81 233 VAL A C 1
ATOM 1740 O O . VAL A 1 233 ? 22.862 1.495 -13.043 1.00 95.81 233 VAL A O 1
ATOM 1743 N N . MET A 1 234 ? 22.125 1.658 -10.925 1.00 95.94 234 MET A N 1
ATOM 1744 C CA . MET A 1 234 ? 22.717 0.387 -10.500 1.00 95.94 234 MET A CA 1
ATOM 1745 C C . MET A 1 234 ? 22.127 -0.803 -11.270 1.00 95.94 234 MET A C 1
ATOM 1747 O O . MET A 1 234 ? 22.862 -1.710 -11.643 1.00 95.94 234 MET A O 1
ATOM 1751 N N . SER A 1 235 ? 20.823 -0.793 -11.546 1.00 92.38 235 SER A N 1
ATOM 1752 C CA . SER A 1 235 ? 20.146 -1.913 -12.209 1.00 92.38 235 SER A CA 1
ATOM 1753 C C . SER A 1 235 ? 20.390 -1.932 -13.723 1.00 92.38 235 SER A C 1
ATOM 1755 O O . SER A 1 235 ? 20.755 -2.965 -14.272 1.00 92.38 235 SER A O 1
ATOM 1757 N N . GLU A 1 236 ? 20.238 -0.804 -14.419 1.00 94.19 236 GLU A N 1
ATOM 1758 C CA . GLU A 1 236 ? 20.289 -0.786 -15.893 1.00 94.19 236 GLU A CA 1
ATOM 1759 C C . GLU A 1 236 ? 21.699 -0.583 -16.444 1.00 94.19 236 GLU A C 1
ATOM 1761 O O . GLU A 1 236 ? 22.037 -1.105 -17.506 1.00 94.19 236 GLU A O 1
ATOM 1766 N N . LEU A 1 237 ? 22.545 0.177 -15.742 1.00 96.94 237 LEU A N 1
ATOM 1767 C CA . LEU A 1 237 ? 23.823 0.637 -16.294 1.00 96.94 237 LEU A CA 1
ATOM 1768 C C . LEU A 1 237 ? 25.031 -0.136 -15.760 1.00 96.94 237 LEU A C 1
ATOM 1770 O O . LEU A 1 237 ? 26.065 -0.163 -16.432 1.00 96.94 237 LEU A O 1
ATOM 1774 N N . LEU A 1 238 ? 24.911 -0.834 -14.623 1.00 97.69 238 LEU A N 1
ATOM 1775 C CA . LEU A 1 238 ? 25.978 -1.723 -14.153 1.00 97.69 238 LEU A CA 1
ATOM 1776 C C . LEU A 1 238 ? 26.244 -2.883 -15.120 1.00 97.69 238 LEU A C 1
ATOM 1778 O O . LEU A 1 238 ? 27.415 -3.089 -15.432 1.00 97.69 238 LEU A O 1
ATOM 1782 N N . PRO A 1 239 ? 25.246 -3.633 -15.632 1.00 97.69 239 PRO A N 1
ATOM 1783 C CA . PRO A 1 239 ? 25.525 -4.734 -16.554 1.00 97.69 239 PRO A CA 1
ATOM 1784 C C . PRO A 1 239 ? 26.302 -4.325 -17.822 1.00 97.69 239 PRO A C 1
ATOM 1786 O O . PRO A 1 239 ? 27.334 -4.948 -18.099 1.00 97.69 239 PRO A O 1
ATOM 1789 N N . PRO A 1 240 ? 25.904 -3.281 -18.584 1.00 97.62 240 PRO A N 1
ATOM 1790 C CA . PRO A 1 240 ? 26.675 -2.852 -19.747 1.00 97.62 240 PRO A CA 1
ATOM 1791 C C . PRO A 1 240 ? 28.041 -2.264 -19.367 1.00 97.62 240 PRO A C 1
ATOM 1793 O O . PRO A 1 240 ? 29.003 -2.504 -20.091 1.00 97.62 240 PRO A O 1
ATOM 1796 N N . PHE A 1 241 ? 28.181 -1.567 -18.232 1.00 98.19 241 PHE A N 1
ATOM 1797 C CA . PHE A 1 241 ? 29.494 -1.124 -17.740 1.00 98.19 241 PHE A CA 1
ATOM 1798 C C . PHE A 1 241 ? 30.411 -2.308 -17.405 1.00 98.19 241 PHE A C 1
ATOM 1800 O O . PHE A 1 241 ? 31.567 -2.351 -17.827 1.00 98.19 241 PHE A O 1
ATOM 1807 N N . ALA A 1 242 ? 29.888 -3.302 -16.686 1.00 97.88 242 ALA A N 1
ATOM 1808 C CA . ALA A 1 242 ? 30.626 -4.496 -16.308 1.00 97.88 242 ALA A CA 1
ATOM 1809 C C . ALA A 1 242 ? 31.096 -5.266 -17.548 1.00 97.88 242 ALA A C 1
ATOM 1811 O O . ALA A 1 242 ? 32.251 -5.685 -17.601 1.00 97.88 242 ALA A O 1
ATOM 1812 N N . LYS A 1 243 ? 30.242 -5.396 -18.572 1.00 97.31 243 LYS A N 1
ATOM 1813 C CA . LYS A 1 243 ? 30.582 -6.063 -19.837 1.00 97.31 243 LYS A CA 1
ATOM 1814 C C . LYS A 1 243 ? 31.587 -5.271 -20.678 1.00 97.31 243 LYS A C 1
ATOM 1816 O O . LYS A 1 243 ? 32.565 -5.848 -21.150 1.00 97.31 243 LYS A O 1
ATOM 1821 N N . ASN A 1 244 ? 31.336 -3.979 -20.890 1.00 96.62 244 ASN A N 1
ATOM 1822 C CA . ASN A 1 244 ? 32.041 -3.185 -21.902 1.00 96.62 244 ASN A CA 1
ATOM 1823 C C . ASN A 1 244 ? 33.316 -2.527 -21.370 1.00 96.62 244 ASN A C 1
ATOM 1825 O O . ASN A 1 244 ? 34.283 -2.421 -22.117 1.00 96.62 244 ASN A O 1
ATOM 1829 N N . THR A 1 245 ? 33.333 -2.131 -20.096 1.00 96.00 245 THR A N 1
ATOM 1830 C CA . THR A 1 245 ? 34.482 -1.458 -19.472 1.00 96.00 245 THR A CA 1
ATOM 1831 C C . THR A 1 245 ? 35.340 -2.441 -18.686 1.00 96.00 245 THR A C 1
ATOM 1833 O O . THR A 1 245 ? 36.552 -2.473 -18.849 1.00 96.00 245 THR A O 1
ATOM 1836 N N . ALA A 1 246 ? 34.716 -3.277 -17.851 1.00 96.69 246 ALA A N 1
ATOM 1837 C CA . ALA A 1 246 ? 35.440 -4.194 -16.967 1.00 96.69 246 ALA A CA 1
ATOM 1838 C C . ALA A 1 246 ? 35.602 -5.617 -17.539 1.00 96.69 246 ALA A C 1
ATOM 1840 O O . ALA A 1 246 ? 36.202 -6.473 -16.892 1.00 96.69 246 ALA A O 1
ATOM 1841 N N . HIS A 1 247 ? 35.079 -5.889 -18.740 1.00 96.88 247 HIS A N 1
ATOM 1842 C CA . HIS A 1 247 ? 35.144 -7.190 -19.426 1.00 96.88 247 HIS A CA 1
ATOM 1843 C C . HIS A 1 247 ? 34.627 -8.383 -18.600 1.00 96.88 247 HIS A C 1
ATOM 1845 O O . HIS A 1 247 ? 35.110 -9.511 -18.718 1.00 96.88 247 HIS A O 1
ATOM 1851 N N . VAL A 1 248 ? 33.624 -8.145 -17.756 1.00 98.00 248 VAL A N 1
ATOM 1852 C CA . VAL A 1 248 ? 32.930 -9.183 -16.990 1.00 98.00 248 VAL A CA 1
ATOM 1853 C C . VAL A 1 248 ? 32.103 -10.058 -17.936 1.00 98.00 248 VAL A C 1
ATOM 1855 O O . VAL A 1 248 ? 31.433 -9.570 -18.849 1.00 98.00 248 VAL A O 1
ATOM 1858 N N . SER A 1 249 ? 32.149 -11.374 -17.721 1.00 97.25 249 SER A N 1
ATOM 1859 C CA . SER A 1 249 ? 31.426 -12.348 -18.540 1.00 97.25 249 SER A CA 1
ATOM 1860 C C . SER A 1 249 ? 29.919 -12.351 -18.256 1.00 97.25 249 SER A C 1
ATOM 1862 O O . SER A 1 249 ? 29.466 -12.025 -17.161 1.00 97.25 249 SER A O 1
ATOM 1864 N N . GLU A 1 250 ? 29.123 -12.776 -19.233 1.00 96.44 250 GLU A N 1
ATOM 1865 C CA . GLU A 1 250 ? 27.664 -12.869 -19.135 1.00 96.44 250 GLU A CA 1
ATOM 1866 C C . GLU A 1 250 ? 27.200 -13.771 -17.977 1.00 96.44 250 GLU A C 1
ATOM 1868 O O . GLU A 1 250 ? 26.315 -13.344 -17.232 1.00 96.44 250 GLU A O 1
ATOM 1873 N N . PRO A 1 251 ? 27.805 -14.955 -17.724 1.00 97.38 251 PRO A N 1
ATOM 1874 C CA . PRO A 1 251 ? 27.476 -15.739 -16.536 1.00 97.38 251 PRO A CA 1
ATOM 1875 C C . PRO A 1 251 ? 27.709 -14.970 -15.236 1.00 97.38 251 PRO A C 1
ATOM 1877 O O . PRO A 1 251 ? 26.868 -15.017 -14.342 1.00 97.38 251 PRO A O 1
ATOM 1880 N N . ALA A 1 252 ? 28.814 -14.225 -15.139 1.00 97.38 252 ALA A N 1
ATOM 1881 C CA . ALA A 1 252 ? 29.110 -13.429 -13.957 1.00 97.38 252 ALA A CA 1
ATOM 1882 C C . ALA A 1 252 ? 28.106 -12.278 -13.780 1.00 97.38 252 ALA A C 1
ATOM 1884 O O . ALA A 1 252 ? 27.649 -12.060 -12.664 1.00 97.38 252 ALA A O 1
ATOM 1885 N N . ILE A 1 253 ? 27.678 -11.611 -14.859 1.00 97.69 253 ILE A N 1
ATOM 1886 C CA . ILE A 1 253 ? 26.613 -10.589 -14.820 1.00 97.69 253 ILE A CA 1
ATOM 1887 C C . ILE A 1 253 ? 25.292 -11.181 -14.303 1.00 97.69 253 ILE A C 1
ATOM 1889 O O . ILE A 1 253 ? 24.639 -10.575 -13.454 1.00 97.69 253 ILE A O 1
ATOM 1893 N N . GLY A 1 254 ? 24.924 -12.389 -14.743 1.00 96.38 254 GLY A N 1
ATOM 1894 C CA . GLY A 1 254 ? 23.758 -13.097 -14.202 1.00 96.38 254 GLY A CA 1
ATOM 1895 C C . GLY A 1 254 ? 23.878 -13.393 -12.702 1.00 96.38 254 GLY A C 1
ATOM 1896 O O . GLY A 1 254 ? 22.902 -13.259 -11.964 1.00 96.38 254 GLY A O 1
ATOM 1897 N N . VAL A 1 255 ? 25.085 -13.723 -12.223 1.00 97.00 255 VAL A N 1
ATOM 1898 C CA . VAL A 1 255 ? 25.366 -13.900 -10.787 1.00 97.00 255 VAL A CA 1
ATOM 1899 C C . VAL A 1 255 ? 25.248 -12.581 -10.019 1.00 97.00 255 VAL A C 1
ATOM 1901 O O . VAL A 1 255 ? 24.680 -12.588 -8.931 1.00 97.00 255 VAL A O 1
ATOM 1904 N N . LEU A 1 256 ? 25.712 -11.450 -10.566 1.00 96.62 256 LEU A N 1
ATOM 1905 C CA . LEU A 1 256 ? 25.530 -10.131 -9.935 1.00 96.62 256 LEU A CA 1
ATOM 1906 C C . LEU A 1 256 ? 24.045 -9.839 -9.686 1.00 96.62 256 LEU A C 1
ATOM 1908 O O . LEU A 1 256 ? 23.666 -9.434 -8.588 1.00 96.62 256 LEU A O 1
ATOM 1912 N N . TRP A 1 257 ? 23.203 -10.116 -10.684 1.00 94.31 257 TRP A N 1
ATOM 1913 C CA . TRP A 1 257 ? 21.753 -9.950 -10.590 1.00 94.31 257 TRP A CA 1
ATOM 1914 C C . TRP A 1 257 ? 21.116 -10.890 -9.557 1.00 94.31 257 TRP A C 1
ATOM 1916 O O . TRP A 1 257 ? 20.271 -10.479 -8.761 1.00 94.31 257 TRP A O 1
ATOM 1926 N N . PHE A 1 258 ? 21.562 -12.151 -9.518 1.00 95.06 258 PHE A N 1
ATOM 1927 C CA . PHE A 1 258 ? 21.135 -13.118 -8.506 1.00 95.06 258 PHE A CA 1
ATOM 1928 C C . PHE A 1 258 ? 21.505 -12.666 -7.087 1.00 95.06 258 PHE A C 1
ATOM 1930 O O . PHE A 1 258 ? 20.668 -12.734 -6.187 1.00 95.06 258 PHE A O 1
ATOM 1937 N N . VAL A 1 259 ? 22.735 -12.177 -6.885 1.00 95.31 259 VAL A N 1
ATOM 1938 C CA . VAL A 1 259 ? 23.198 -11.655 -5.591 1.00 95.31 259 VAL A CA 1
ATOM 1939 C C . VAL A 1 259 ? 22.356 -10.456 -5.170 1.00 95.31 259 VAL A C 1
ATOM 1941 O O . VAL A 1 259 ? 21.888 -10.430 -4.036 1.00 95.31 259 VAL A O 1
ATOM 1944 N N . PHE A 1 260 ? 22.105 -9.510 -6.078 1.00 93.69 260 PHE A N 1
ATOM 1945 C CA . PHE A 1 260 ? 21.272 -8.338 -5.816 1.00 93.69 260 PHE A CA 1
ATOM 1946 C C . PHE A 1 260 ? 19.895 -8.721 -5.259 1.00 93.69 260 PHE A C 1
ATOM 1948 O O . PHE A 1 260 ? 19.574 -8.443 -4.101 1.00 93.69 260 PHE A O 1
ATOM 1955 N N . SER A 1 261 ? 19.099 -9.431 -6.061 1.00 90.25 261 SER A N 1
ATOM 1956 C CA . SER A 1 261 ? 17.719 -9.773 -5.712 1.00 90.25 261 SER A CA 1
ATOM 1957 C C . SER A 1 261 ? 17.636 -10.809 -4.587 1.00 90.25 261 SER A C 1
ATOM 1959 O O . SER A 1 261 ? 16.715 -10.763 -3.769 1.00 90.25 261 SER A O 1
ATOM 1961 N N . GLY A 1 262 ? 18.609 -11.721 -4.500 1.00 87.69 262 GLY A N 1
ATOM 1962 C CA . GLY A 1 262 ? 18.712 -12.704 -3.424 1.00 87.69 262 GLY A CA 1
ATOM 1963 C C . GLY A 1 262 ? 18.994 -12.061 -2.065 1.00 87.69 262 GLY A C 1
ATOM 1964 O O . GLY A 1 262 ? 18.344 -12.409 -1.078 1.00 87.69 262 GLY A O 1
ATOM 1965 N N . VAL A 1 263 ? 19.904 -11.081 -2.007 1.00 90.88 263 VAL A N 1
ATOM 1966 C CA . VAL A 1 263 ? 20.167 -10.324 -0.774 1.00 90.88 263 VAL A CA 1
ATOM 1967 C C . VAL A 1 263 ? 18.939 -9.518 -0.369 1.00 90.88 263 VAL A C 1
ATOM 1969 O O . VAL A 1 263 ? 18.572 -9.581 0.801 1.00 90.88 263 VAL A O 1
ATOM 1972 N N . VAL A 1 264 ? 18.249 -8.846 -1.299 1.00 87.50 264 VAL A N 1
ATOM 1973 C CA . VAL A 1 264 ? 16.985 -8.150 -0.983 1.00 87.50 264 VAL A CA 1
ATOM 1974 C C . VAL A 1 264 ? 15.966 -9.121 -0.377 1.00 87.50 264 VAL A C 1
ATOM 1976 O O . VAL A 1 264 ? 15.418 -8.856 0.693 1.00 87.50 264 VAL A O 1
ATOM 1979 N N . ALA A 1 265 ? 15.751 -10.284 -1.001 1.00 81.62 265 ALA A N 1
ATOM 1980 C CA . ALA A 1 265 ? 14.800 -11.281 -0.509 1.00 81.62 265 ALA A CA 1
ATOM 1981 C C . ALA A 1 265 ? 15.126 -11.786 0.911 1.00 81.62 265 ALA A C 1
ATOM 1983 O O . ALA A 1 265 ? 14.214 -11.971 1.719 1.00 81.62 265 ALA A O 1
ATOM 1984 N N . LEU A 1 266 ? 16.408 -11.995 1.228 1.00 82.94 266 LEU A N 1
ATOM 1985 C CA . LEU A 1 266 ? 16.847 -12.541 2.519 1.00 82.94 266 LEU A CA 1
ATOM 1986 C C . LEU A 1 266 ? 16.986 -11.473 3.615 1.00 82.94 266 LEU A C 1
ATOM 1988 O O . LEU A 1 266 ? 16.681 -11.738 4.780 1.00 82.94 266 LEU A O 1
ATOM 1992 N N . ALA A 1 267 ? 17.449 -10.273 3.264 1.00 86.00 267 ALA A N 1
ATOM 1993 C CA . ALA A 1 267 ? 17.786 -9.217 4.214 1.00 86.00 267 ALA A CA 1
ATOM 1994 C C . ALA A 1 267 ? 16.609 -8.288 4.548 1.00 86.00 267 ALA A C 1
ATOM 1996 O O . ALA A 1 267 ? 16.656 -7.626 5.587 1.00 86.00 267 ALA A O 1
ATOM 1997 N N . GLN A 1 268 ? 15.533 -8.268 3.746 1.00 81.50 268 GLN A N 1
ATOM 1998 C CA . GLN A 1 268 ? 14.401 -7.354 3.950 1.00 81.50 268 GLN A CA 1
ATOM 1999 C C . GLN A 1 268 ? 13.811 -7.439 5.367 1.00 81.50 268 GLN A C 1
ATOM 2001 O O . GLN A 1 268 ? 13.635 -6.412 6.021 1.00 81.50 268 GLN A O 1
ATOM 2006 N N . LEU A 1 269 ? 13.513 -8.644 5.866 1.00 77.75 269 LEU A N 1
ATOM 2007 C CA . LEU A 1 269 ? 12.908 -8.823 7.194 1.00 77.75 269 LEU A CA 1
ATOM 2008 C C . LEU A 1 269 ? 13.874 -8.476 8.346 1.00 77.75 269 LEU A C 1
ATOM 2010 O O . LEU A 1 269 ? 13.461 -7.747 9.252 1.00 77.75 269 LEU A O 1
ATOM 2014 N N . PRO A 1 270 ? 15.145 -8.933 8.342 1.00 81.50 270 PRO A N 1
ATOM 2015 C CA . PRO A 1 270 ? 16.143 -8.471 9.307 1.00 81.50 270 PRO A CA 1
ATOM 2016 C C . PRO A 1 270 ? 16.312 -6.949 9.340 1.00 81.50 270 PRO A C 1
ATOM 2018 O O . PRO A 1 270 ? 16.357 -6.366 10.423 1.00 81.50 270 PRO A O 1
ATOM 2021 N N . VAL A 1 271 ? 16.376 -6.300 8.173 1.00 85.31 271 VAL A N 1
ATOM 2022 C CA . VAL A 1 271 ? 16.558 -4.846 8.069 1.00 85.31 271 VAL A CA 1
ATOM 2023 C C . VAL A 1 271 ? 15.355 -4.098 8.637 1.00 85.31 271 VAL A C 1
ATOM 2025 O O . VAL A 1 271 ? 15.557 -3.154 9.397 1.00 85.31 271 VAL A O 1
ATOM 2028 N N . VAL A 1 272 ? 14.124 -4.548 8.355 1.00 78.19 272 VAL A N 1
ATOM 2029 C CA . VAL A 1 272 ? 12.898 -3.976 8.947 1.00 78.19 272 VAL A CA 1
ATOM 2030 C C . VAL A 1 272 ? 12.977 -3.975 10.474 1.00 78.19 272 VAL A C 1
ATOM 2032 O O . VAL A 1 272 ? 12.761 -2.932 11.083 1.00 78.19 272 VAL A O 1
ATOM 2035 N N . LYS A 1 273 ? 13.383 -5.093 11.091 1.00 78.19 273 LYS A N 1
ATOM 2036 C CA . LYS A 1 273 ? 13.558 -5.170 12.552 1.00 78.19 273 LYS A CA 1
ATOM 2037 C C . LYS A 1 273 ? 14.648 -4.239 13.074 1.00 78.19 273 LYS A C 1
ATOM 2039 O O . LYS A 1 273 ? 14.490 -3.602 14.109 1.00 78.19 273 LYS A O 1
ATOM 2044 N N . LEU A 1 274 ? 15.766 -4.155 12.358 1.00 85.62 274 LEU A N 1
ATOM 2045 C CA . LEU A 1 274 ? 16.904 -3.307 12.723 1.00 85.62 274 LEU A CA 1
ATOM 2046 C C . LEU A 1 274 ? 16.555 -1.818 12.734 1.00 85.62 274 LEU A C 1
ATOM 2048 O O . LEU A 1 274 ? 17.157 -1.058 13.499 1.00 85.62 274 LEU A O 1
ATOM 2052 N N . VAL A 1 275 ? 15.613 -1.399 11.887 1.00 88.25 275 VAL A N 1
ATOM 2053 C CA . VAL A 1 275 ? 15.188 -0.003 11.819 1.00 88.25 275 VAL A CA 1
ATOM 2054 C C . VAL A 1 275 ? 14.088 0.348 12.807 1.00 88.25 275 VAL A C 1
ATOM 2056 O O . VAL A 1 275 ? 13.838 1.538 12.932 1.00 88.25 275 VAL A O 1
ATOM 2059 N N . GLU A 1 276 ? 13.460 -0.591 13.524 1.00 85.81 276 GLU A N 1
ATOM 2060 C CA . GLU A 1 276 ? 12.375 -0.310 14.484 1.00 85.81 276 GLU A CA 1
ATOM 2061 C C . GLU A 1 276 ? 12.791 0.660 15.603 1.00 85.81 276 GLU A C 1
ATOM 2063 O O . GLU A 1 276 ? 13.879 0.571 16.178 1.00 85.81 276 GLU A O 1
ATOM 2068 N N . GLY A 1 277 ? 11.919 1.621 15.922 1.00 84.19 277 GLY A N 1
ATOM 2069 C CA . GLY A 1 277 ? 12.190 2.674 16.902 1.00 84.19 277 GLY A CA 1
ATOM 2070 C C . GLY A 1 277 ? 13.333 3.627 16.528 1.00 84.19 277 GLY A C 1
ATOM 2071 O O . GLY A 1 277 ? 13.756 4.414 17.375 1.00 84.19 277 GLY A O 1
ATOM 2072 N N . ARG A 1 278 ? 13.854 3.573 15.294 1.00 92.50 278 ARG A N 1
ATOM 2073 C CA . ARG A 1 278 ? 14.910 4.471 14.801 1.00 92.50 278 ARG A CA 1
ATOM 2074 C C . ARG A 1 278 ? 14.333 5.577 13.928 1.00 92.50 278 ARG A C 1
ATOM 2076 O O . ARG A 1 278 ? 13.223 5.491 13.410 1.00 92.50 278 ARG A O 1
ATOM 2083 N N . ARG A 1 279 ? 15.117 6.642 13.753 1.00 93.69 279 ARG A N 1
ATOM 2084 C CA . ARG A 1 279 ? 14.732 7.802 12.941 1.00 93.69 279 ARG A CA 1
ATOM 2085 C C . ARG A 1 279 ? 14.696 7.450 11.455 1.00 93.69 279 ARG A C 1
ATOM 2087 O O . ARG A 1 279 ? 15.726 7.096 10.879 1.00 93.69 279 ARG A O 1
ATOM 2094 N N . ARG A 1 280 ? 13.530 7.617 10.830 1.00 93.56 280 ARG A N 1
ATOM 2095 C CA . ARG A 1 280 ? 13.255 7.263 9.427 1.00 93.56 280 ARG A CA 1
ATOM 2096 C C . ARG A 1 280 ? 14.192 7.974 8.450 1.00 93.56 280 ARG A C 1
ATOM 2098 O O . ARG A 1 280 ? 14.869 7.329 7.658 1.00 93.56 280 ARG A O 1
ATOM 2105 N N . LEU A 1 281 ? 14.287 9.300 8.537 1.00 95.31 281 LEU A N 1
ATOM 2106 C CA . LEU A 1 281 ? 15.025 10.108 7.552 1.00 95.31 281 LEU A CA 1
ATOM 2107 C C . LEU A 1 281 ? 16.540 9.943 7.692 1.00 95.31 281 LEU A C 1
ATOM 2109 O O . LEU A 1 281 ? 17.251 9.956 6.692 1.00 95.31 281 LEU A O 1
ATOM 2113 N N . ARG A 1 282 ? 17.032 9.663 8.906 1.00 95.44 282 ARG A N 1
ATOM 2114 C CA . ARG A 1 282 ? 18.425 9.243 9.115 1.00 95.44 282 ARG A CA 1
ATOM 2115 C C . ARG A 1 282 ? 18.712 7.873 8.506 1.00 95.44 282 ARG A C 1
ATOM 2117 O O . ARG A 1 282 ? 19.805 7.664 7.996 1.00 95.44 282 ARG A O 1
ATOM 2124 N N . GLY A 1 283 ? 17.737 6.962 8.521 1.00 95.25 283 GLY A N 1
ATOM 2125 C CA . GLY A 1 283 ? 17.827 5.681 7.818 1.00 95.25 283 GLY A CA 1
ATOM 2126 C C . GLY A 1 283 ? 17.925 5.849 6.297 1.00 95.25 283 GLY A C 1
ATOM 2127 O O . GLY A 1 283 ? 18.780 5.224 5.676 1.00 95.25 283 GLY A O 1
ATOM 2128 N N . LEU A 1 284 ? 17.133 6.751 5.703 1.00 95.62 284 LEU A N 1
ATOM 2129 C CA . LEU A 1 284 ? 17.248 7.095 4.275 1.00 95.62 284 LEU A CA 1
ATOM 2130 C C . LEU A 1 284 ? 18.564 7.816 3.944 1.00 95.62 284 LEU A C 1
ATOM 2132 O O . LEU A 1 284 ? 19.161 7.567 2.900 1.00 95.62 284 LEU A O 1
ATOM 2136 N N . ALA A 1 285 ? 19.062 8.671 4.840 1.00 97.38 285 ALA A N 1
ATOM 2137 C CA . ALA A 1 285 ? 20.369 9.296 4.667 1.00 97.38 285 ALA A CA 1
ATOM 2138 C C . ALA A 1 285 ? 21.507 8.261 4.711 1.00 97.38 285 ALA A C 1
ATOM 2140 O O . ALA A 1 285 ? 22.399 8.299 3.863 1.00 97.38 285 ALA A O 1
ATOM 2141 N N . LEU A 1 286 ? 21.450 7.306 5.649 1.00 97.44 286 LEU A N 1
ATOM 2142 C CA . LEU A 1 286 ? 22.391 6.186 5.731 1.00 97.44 286 LEU A CA 1
ATOM 2143 C C . LEU A 1 286 ? 22.357 5.334 4.457 1.00 97.44 286 LEU A C 1
ATOM 2145 O O . LEU A 1 286 ? 23.413 4.997 3.933 1.00 97.44 286 LEU A O 1
ATOM 2149 N N . MET A 1 287 ? 21.166 5.035 3.934 1.00 97.19 287 MET A N 1
ATOM 2150 C CA . MET A 1 287 ? 21.005 4.349 2.649 1.00 97.19 2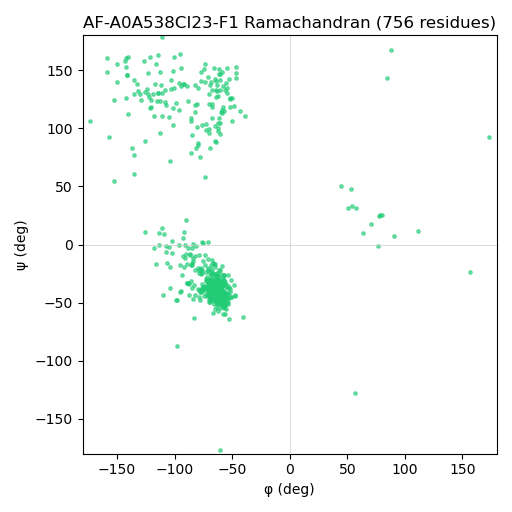87 MET A CA 1
ATOM 2151 C C . MET A 1 287 ? 21.762 5.068 1.526 1.00 97.19 287 MET A C 1
ATOM 2153 O O . MET A 1 287 ? 22.551 4.429 0.836 1.00 97.19 287 MET A O 1
ATOM 2157 N N . GLY A 1 288 ? 21.576 6.381 1.357 1.00 97.69 288 GLY A N 1
ATOM 2158 C CA . GLY A 1 288 ? 22.274 7.120 0.300 1.00 97.69 288 GLY A CA 1
ATOM 2159 C C . GLY A 1 288 ? 23.799 7.147 0.474 1.00 97.69 288 GLY A C 1
ATOM 2160 O O . GLY A 1 288 ? 24.522 7.082 -0.518 1.00 97.69 288 GLY A O 1
ATOM 2161 N N . VAL A 1 289 ? 24.304 7.133 1.716 1.00 98.25 289 VAL A N 1
ATOM 2162 C CA . VAL A 1 289 ? 25.746 6.991 2.004 1.00 98.25 289 VAL A CA 1
ATOM 2163 C C . VAL A 1 289 ? 26.255 5.597 1.627 1.00 98.25 289 VAL A C 1
ATOM 2165 O O . VAL A 1 289 ? 27.309 5.482 1.002 1.00 98.25 289 VAL A O 1
ATOM 2168 N N . ILE A 1 290 ? 25.500 4.544 1.959 1.00 98.12 290 ILE A N 1
ATOM 2169 C CA . ILE A 1 290 ? 25.820 3.164 1.563 1.00 98.12 290 ILE A CA 1
ATOM 2170 C C . ILE A 1 290 ? 25.888 3.068 0.034 1.00 98.12 290 ILE A C 1
ATOM 2172 O O . ILE A 1 290 ? 26.886 2.594 -0.505 1.00 98.12 290 ILE A O 1
ATOM 2176 N N . TRP A 1 291 ? 24.872 3.576 -0.669 1.00 98.31 291 TRP A N 1
ATOM 2177 C CA . TRP A 1 291 ? 24.832 3.570 -2.133 1.00 98.31 291 TRP A CA 1
ATOM 2178 C C . TRP A 1 291 ? 25.990 4.353 -2.754 1.00 98.31 291 TRP A C 1
ATOM 2180 O O . TRP A 1 291 ? 26.653 3.840 -3.656 1.00 98.31 291 TRP A O 1
ATOM 2190 N N . ALA A 1 292 ? 26.312 5.538 -2.233 1.00 98.44 292 ALA A N 1
ATOM 2191 C CA . ALA A 1 292 ? 27.470 6.306 -2.682 1.00 98.44 292 ALA A CA 1
ATOM 2192 C C . ALA A 1 292 ? 28.781 5.513 -2.538 1.00 98.44 292 ALA A C 1
ATOM 2194 O O . ALA A 1 292 ? 29.560 5.439 -3.488 1.00 98.44 292 ALA A O 1
ATOM 2195 N N . GLY A 1 293 ? 28.991 4.848 -1.396 1.00 98.19 293 GLY A N 1
ATOM 2196 C CA . GLY A 1 293 ? 30.150 3.977 -1.183 1.00 98.19 293 GLY A CA 1
ATOM 2197 C C . GLY A 1 293 ? 30.221 2.826 -2.191 1.00 98.19 293 GLY A C 1
ATOM 2198 O O . GLY A 1 293 ? 31.283 2.557 -2.752 1.00 98.19 293 GLY A O 1
ATOM 2199 N N . THR A 1 294 ? 29.088 2.184 -2.487 1.00 98.38 294 THR A N 1
ATOM 2200 C CA . THR A 1 294 ? 29.043 1.093 -3.475 1.00 98.38 294 THR A CA 1
ATOM 2201 C C . THR A 1 294 ? 29.293 1.571 -4.903 1.00 98.38 294 THR A C 1
ATOM 2203 O O . THR A 1 294 ? 29.976 0.878 -5.649 1.00 98.38 294 THR A O 1
ATOM 2206 N N . PHE A 1 295 ? 28.835 2.769 -5.281 1.00 98.44 295 PHE A N 1
ATOM 2207 C CA . PHE A 1 295 ? 29.148 3.344 -6.589 1.00 98.44 295 PHE A CA 1
ATOM 2208 C C . PHE A 1 295 ? 30.639 3.641 -6.741 1.00 98.44 295 PHE A C 1
ATOM 2210 O O . PHE A 1 295 ? 31.225 3.312 -7.769 1.00 98.44 295 PHE A O 1
ATOM 2217 N N . LEU A 1 296 ? 31.288 4.181 -5.707 1.00 98.00 296 LEU A N 1
ATOM 2218 C CA . LEU A 1 296 ? 32.739 4.379 -5.722 1.00 98.00 296 LEU A CA 1
ATOM 2219 C C . LEU A 1 296 ? 33.501 3.044 -5.779 1.00 98.00 296 LEU A C 1
ATOM 2221 O O . LEU A 1 296 ? 34.523 2.958 -6.457 1.00 98.00 296 LEU A O 1
ATOM 2225 N N . ALA A 1 297 ? 32.987 1.989 -5.140 1.00 97.62 297 ALA A N 1
ATOM 2226 C CA . ALA A 1 297 ? 33.549 0.642 -5.257 1.00 97.62 297 ALA A CA 1
ATOM 2227 C C . ALA A 1 297 ? 33.394 0.063 -6.677 1.00 97.62 297 ALA A C 1
ATOM 2229 O O . ALA A 1 297 ? 34.330 -0.548 -7.189 1.00 97.62 297 ALA A O 1
ATOM 2230 N N . VAL A 1 298 ? 32.253 0.292 -7.339 1.00 97.94 298 VAL A N 1
ATOM 2231 C CA . VAL A 1 298 ? 32.045 -0.076 -8.752 1.00 97.94 298 VAL A CA 1
ATOM 2232 C C . VAL A 1 298 ? 32.993 0.705 -9.666 1.00 97.94 298 VAL A C 1
ATOM 2234 O O . VAL A 1 298 ? 33.619 0.115 -10.544 1.00 97.94 298 VAL A O 1
ATOM 2237 N N . MET A 1 299 ? 33.168 2.008 -9.434 1.00 97.38 299 MET A N 1
ATOM 2238 C CA . MET A 1 299 ? 34.133 2.828 -10.171 1.00 97.38 299 MET A CA 1
ATOM 2239 C C . MET A 1 299 ? 35.554 2.271 -10.039 1.00 97.38 299 MET A C 1
ATOM 2241 O O . MET A 1 299 ? 36.211 2.023 -11.044 1.00 97.38 299 MET A O 1
ATOM 2245 N N . ALA A 1 300 ? 36.009 2.039 -8.805 1.00 96.12 300 ALA A N 1
ATOM 2246 C CA . ALA A 1 300 ? 37.327 1.486 -8.507 1.00 96.12 300 ALA A CA 1
ATOM 2247 C C . ALA A 1 300 ? 37.523 0.102 -9.145 1.00 96.12 300 ALA A C 1
ATOM 2249 O O . ALA A 1 300 ? 38.544 -0.155 -9.782 1.00 96.12 300 ALA A O 1
ATOM 2250 N N . GLY A 1 301 ? 36.520 -0.773 -9.024 1.00 95.75 301 GLY A N 1
ATOM 2251 C CA . GLY A 1 301 ? 36.540 -2.101 -9.628 1.00 95.75 301 GLY A CA 1
ATOM 2252 C C . GLY A 1 301 ? 36.619 -2.053 -11.154 1.00 95.75 301 GLY A C 1
ATOM 2253 O O . GLY A 1 301 ? 37.373 -2.820 -11.736 1.00 95.75 301 GLY A O 1
ATOM 2254 N N . GLY A 1 302 ? 35.901 -1.135 -11.806 1.00 94.44 302 GLY A N 1
ATOM 2255 C CA . GLY A 1 302 ? 35.952 -0.982 -13.262 1.00 94.44 302 GLY A CA 1
ATOM 2256 C C . GLY A 1 302 ? 37.173 -0.221 -13.784 1.00 94.44 302 GLY A C 1
ATOM 2257 O O . GLY A 1 302 ? 37.521 -0.385 -14.947 1.00 94.44 302 GLY A O 1
ATOM 2258 N N . ALA A 1 303 ? 37.824 0.596 -12.952 1.00 95.50 303 ALA A N 1
ATOM 2259 C CA . ALA A 1 303 ? 39.038 1.324 -13.319 1.00 95.50 303 ALA A CA 1
ATOM 2260 C C . ALA A 1 303 ? 40.312 0.477 -13.167 1.00 95.50 303 ALA A C 1
ATOM 2262 O O . ALA A 1 303 ? 41.255 0.651 -13.936 1.00 95.50 303 ALA A O 1
ATOM 2263 N N . TRP A 1 304 ? 40.361 -0.408 -12.164 1.00 96.25 304 TRP A N 1
ATOM 2264 C CA . TRP A 1 304 ? 41.593 -1.115 -11.785 1.00 96.25 304 TRP A CA 1
ATOM 2265 C C . TRP A 1 304 ? 41.553 -2.629 -11.978 1.00 96.25 304 TRP A C 1
ATOM 2267 O O . TRP A 1 304 ? 42.610 -3.257 -11.973 1.00 96.25 304 TRP A O 1
ATOM 2277 N N . LEU A 1 305 ? 40.372 -3.232 -12.124 1.00 96.88 305 LEU A N 1
ATOM 2278 C CA . LEU A 1 305 ? 40.215 -4.680 -12.247 1.00 96.88 305 LEU A CA 1
ATOM 2279 C C . LEU A 1 305 ? 39.524 -5.039 -13.563 1.00 96.88 305 LEU A C 1
ATOM 2281 O O . LEU A 1 305 ? 38.854 -4.226 -14.192 1.00 96.88 305 LEU A O 1
ATOM 2285 N N . THR A 1 306 ? 39.661 -6.299 -13.968 1.00 96.38 306 THR A N 1
ATOM 2286 C CA . THR A 1 306 ? 39.014 -6.818 -15.174 1.00 96.38 306 THR A CA 1
ATOM 2287 C C . THR A 1 306 ? 38.541 -8.260 -14.983 1.00 96.38 306 THR A C 1
ATOM 2289 O O . THR A 1 306 ? 39.011 -8.977 -14.090 1.00 96.38 306 THR A O 1
ATOM 2292 N N . GLY A 1 307 ? 37.568 -8.684 -15.788 1.00 95.44 307 GLY A N 1
ATOM 2293 C CA . GLY A 1 307 ? 37.033 -10.040 -15.804 1.00 95.44 307 GLY A CA 1
ATOM 2294 C C . GLY A 1 307 ? 36.510 -10.479 -14.437 1.00 95.44 307 GLY A C 1
ATOM 2295 O O . GLY A 1 307 ? 35.705 -9.799 -13.800 1.00 95.44 307 GLY A O 1
ATOM 2296 N N . THR A 1 308 ? 36.972 -11.635 -13.964 1.00 95.44 308 THR A N 1
ATOM 2297 C CA . THR A 1 308 ? 36.497 -12.243 -12.712 1.00 95.44 308 THR A CA 1
ATOM 2298 C C . THR A 1 308 ? 36.806 -11.395 -11.476 1.00 95.44 308 THR A C 1
ATOM 2300 O O . THR A 1 308 ? 36.001 -11.362 -10.549 1.00 95.44 308 THR A O 1
ATOM 2303 N N . GLN A 1 309 ? 37.936 -10.680 -11.446 1.00 96.25 309 GLN A N 1
ATOM 2304 C CA . GLN A 1 309 ? 38.296 -9.842 -10.295 1.00 96.25 309 GLN A CA 1
ATOM 2305 C C . GLN A 1 309 ? 37.324 -8.667 -10.139 1.00 96.25 309 GLN A C 1
ATOM 2307 O O . GLN A 1 309 ? 36.820 -8.428 -9.041 1.00 96.25 309 GLN A O 1
ATOM 2312 N N . ALA A 1 310 ? 36.997 -7.993 -11.247 1.00 97.38 310 ALA A N 1
ATOM 2313 C CA . ALA A 1 310 ? 35.981 -6.945 -11.258 1.00 97.38 310 ALA A CA 1
ATOM 2314 C C . ALA A 1 310 ? 34.603 -7.501 -10.866 1.00 97.38 310 ALA A C 1
ATOM 2316 O O . ALA A 1 310 ? 33.905 -6.901 -10.052 1.00 97.38 310 ALA A O 1
ATOM 2317 N N . ALA A 1 311 ? 34.246 -8.692 -11.362 1.00 97.38 311 ALA A N 1
ATOM 2318 C CA . ALA A 1 311 ? 32.987 -9.352 -11.021 1.00 97.38 311 ALA A CA 1
ATOM 2319 C C . ALA A 1 311 ? 32.827 -9.608 -9.513 1.00 97.38 311 ALA A C 1
ATOM 2321 O O . ALA A 1 311 ? 31.746 -9.399 -8.970 1.00 97.38 311 ALA A O 1
ATOM 2322 N N . ILE A 1 312 ? 33.891 -10.025 -8.819 1.00 97.44 312 ILE A N 1
ATOM 2323 C CA . ILE A 1 312 ? 33.852 -10.246 -7.365 1.00 97.44 312 ILE A CA 1
ATOM 2324 C C . ILE A 1 312 ? 33.590 -8.927 -6.630 1.00 97.44 312 ILE A C 1
ATOM 2326 O O . ILE A 1 312 ? 32.716 -8.872 -5.763 1.00 97.44 312 ILE A O 1
ATOM 2330 N N . VAL A 1 313 ? 34.298 -7.855 -7.001 1.00 97.88 313 VAL A N 1
ATOM 2331 C CA . VAL A 1 313 ? 34.106 -6.530 -6.390 1.00 97.88 313 VAL A CA 1
ATOM 2332 C C . VAL A 1 313 ? 32.695 -6.005 -6.647 1.00 97.88 313 VAL A C 1
ATOM 2334 O O . VAL A 1 313 ? 32.044 -5.539 -5.712 1.00 97.88 313 VAL A O 1
ATOM 2337 N N . PHE A 1 314 ? 32.182 -6.139 -7.871 1.00 98.31 314 PHE A N 1
ATOM 2338 C CA . PHE A 1 314 ? 30.807 -5.752 -8.193 1.00 98.31 314 PHE A CA 1
ATOM 2339 C C . PHE A 1 314 ? 29.786 -6.594 -7.430 1.00 98.31 314 PHE A C 1
ATOM 2341 O O . PHE A 1 314 ? 28.802 -6.045 -6.952 1.00 98.31 314 PHE A O 1
ATOM 2348 N N . GLY A 1 315 ? 30.030 -7.893 -7.238 1.00 97.38 315 GLY A N 1
ATOM 2349 C CA . GLY A 1 315 ? 29.145 -8.766 -6.463 1.00 97.38 315 GLY A CA 1
ATOM 2350 C C . GLY A 1 315 ? 29.029 -8.323 -5.006 1.00 97.38 315 GLY A C 1
ATOM 2351 O O . GLY A 1 315 ? 27.924 -8.236 -4.471 1.00 97.38 315 GLY A O 1
ATOM 2352 N N . ILE A 1 316 ? 30.157 -7.964 -4.385 1.00 97.75 316 ILE A N 1
ATOM 2353 C CA . ILE A 1 316 ? 30.177 -7.405 -3.026 1.00 97.75 316 ILE A CA 1
ATOM 2354 C C . ILE A 1 316 ? 29.459 -6.050 -2.999 1.00 97.75 316 ILE A C 1
ATOM 2356 O O . ILE A 1 316 ? 28.595 -5.835 -2.149 1.00 97.75 316 ILE A O 1
ATOM 2360 N N . ALA A 1 317 ? 29.774 -5.152 -3.938 1.00 97.94 317 ALA A N 1
ATOM 2361 C CA . ALA A 1 317 ? 29.175 -3.820 -4.002 1.00 97.94 317 ALA A CA 1
ATOM 2362 C C . ALA A 1 317 ? 27.648 -3.883 -4.167 1.00 97.94 317 ALA A C 1
ATOM 2364 O O . ALA A 1 317 ? 26.924 -3.206 -3.443 1.00 97.94 317 ALA A O 1
ATOM 2365 N N . VAL A 1 318 ? 27.153 -4.740 -5.058 1.00 97.31 318 VAL A N 1
ATOM 2366 C CA . VAL A 1 318 ? 25.722 -4.943 -5.309 1.00 97.31 318 VAL A CA 1
ATOM 2367 C C . VAL A 1 318 ? 25.024 -5.606 -4.117 1.00 97.31 318 VAL A C 1
ATOM 2369 O O . VAL A 1 318 ? 23.913 -5.212 -3.765 1.00 97.31 318 VAL A O 1
ATOM 2372 N N . GLY A 1 319 ? 25.679 -6.551 -3.434 1.00 96.56 319 GLY A N 1
ATOM 2373 C CA . GLY A 1 319 ? 25.163 -7.122 -2.187 1.00 96.56 319 GLY A CA 1
ATOM 2374 C C . GLY A 1 319 ? 25.020 -6.075 -1.073 1.00 96.56 319 GLY A C 1
ATOM 2375 O O . GLY A 1 319 ? 24.009 -6.042 -0.375 1.00 96.56 319 GLY A O 1
ATOM 2376 N N . VAL A 1 320 ? 25.988 -5.165 -0.934 1.00 97.81 320 VAL A N 1
ATOM 2377 C CA . VAL A 1 320 ? 25.900 -4.040 0.015 1.00 97.81 320 VAL A CA 1
ATOM 2378 C C . VAL A 1 320 ? 24.844 -3.018 -0.428 1.00 97.81 320 VAL A C 1
ATOM 2380 O O . VAL A 1 320 ? 24.088 -2.515 0.405 1.00 97.81 320 VAL A O 1
ATOM 2383 N N . PHE A 1 321 ? 24.727 -2.748 -1.730 1.00 98.12 321 PHE A N 1
ATOM 2384 C CA . PHE A 1 321 ? 23.712 -1.849 -2.286 1.00 98.12 321 PHE A CA 1
ATOM 2385 C C . PHE A 1 321 ? 22.292 -2.366 -1.999 1.00 98.12 321 PHE A C 1
ATOM 2387 O O . PHE A 1 321 ? 21.427 -1.584 -1.591 1.00 98.12 321 PHE A O 1
ATOM 2394 N N . ALA A 1 322 ? 22.075 -3.682 -2.107 1.00 95.44 322 ALA A N 1
ATOM 2395 C CA . ALA A 1 322 ? 20.817 -4.349 -1.765 1.00 95.44 322 ALA A CA 1
ATOM 2396 C C . ALA A 1 322 ? 20.403 -4.151 -0.292 1.00 95.44 322 ALA A C 1
ATOM 2398 O O . ALA A 1 322 ? 19.214 -4.024 0.005 1.00 95.44 322 ALA A O 1
ATOM 2399 N N . LEU A 1 323 ? 21.353 -4.055 0.649 1.00 94.19 323 LEU A N 1
ATOM 2400 C CA . LEU A 1 323 ? 21.040 -3.704 2.045 1.00 94.19 323 LEU A CA 1
ATOM 2401 C C . LEU A 1 323 ? 20.503 -2.271 2.162 1.00 94.19 323 LEU A C 1
ATOM 2403 O O . LEU A 1 323 ? 19.583 -2.016 2.942 1.00 94.19 323 LEU A O 1
ATOM 2407 N N . GLY A 1 324 ? 21.042 -1.345 1.363 1.00 94.88 324 GLY A N 1
ATOM 2408 C CA . GLY A 1 324 ? 20.502 0.008 1.227 1.00 94.88 324 GLY A CA 1
ATOM 2409 C C . GLY A 1 324 ? 19.087 0.006 0.640 1.00 94.88 324 GLY A C 1
ATOM 2410 O O . GLY A 1 324 ? 18.198 0.664 1.174 1.00 94.88 324 GLY A O 1
ATOM 2411 N N . GLU A 1 325 ? 18.823 -0.799 -0.388 1.00 93.31 325 GLU A N 1
ATOM 2412 C CA . GLU A 1 325 ? 17.467 -0.951 -0.934 1.00 93.31 325 GLU A CA 1
ATOM 2413 C C . GLU A 1 325 ? 16.480 -1.527 0.091 1.00 93.31 325 GLU A C 1
ATOM 2415 O O . GLU A 1 325 ? 15.339 -1.073 0.182 1.00 93.31 325 GLU A O 1
ATOM 2420 N N . CYS A 1 326 ? 16.916 -2.453 0.948 1.00 90.00 326 CYS A N 1
ATOM 2421 C CA . CYS A 1 326 ? 16.073 -2.941 2.039 1.00 90.00 326 CYS A CA 1
ATOM 2422 C C . CYS A 1 326 ? 15.665 -1.809 3.002 1.00 90.00 326 CYS A C 1
ATOM 2424 O O . CYS A 1 326 ? 14.522 -1.795 3.471 1.00 90.00 326 CYS A O 1
ATOM 2426 N N . LEU A 1 327 ? 16.564 -0.847 3.277 1.00 92.50 327 LEU A N 1
ATOM 2427 C CA . LEU A 1 327 ? 16.249 0.357 4.064 1.00 92.50 327 LEU A CA 1
ATOM 2428 C C . LEU A 1 327 ? 15.225 1.240 3.344 1.00 92.50 327 LEU A C 1
ATOM 2430 O O . LEU A 1 327 ? 14.291 1.722 3.987 1.00 92.50 327 LEU A O 1
ATOM 2434 N N . HIS A 1 328 ? 15.357 1.412 2.023 1.00 93.50 328 HIS A N 1
ATOM 2435 C CA . HIS A 1 328 ? 14.352 2.096 1.204 1.00 93.50 328 HIS A CA 1
ATOM 2436 C C . HIS A 1 328 ? 12.978 1.451 1.382 1.00 93.50 328 HIS A C 1
ATOM 2438 O O . HIS A 1 328 ? 12.034 2.112 1.814 1.00 93.50 328 HIS A O 1
ATOM 2444 N N . GLY A 1 329 ? 12.882 0.139 1.151 1.00 82.75 329 GLY A N 1
ATOM 2445 C CA . GLY A 1 329 ? 11.633 -0.613 1.254 1.00 82.75 329 GLY A CA 1
ATOM 2446 C C . GLY A 1 329 ? 11.011 -0.584 2.653 1.00 82.75 329 GLY A C 1
ATOM 2447 O O . GLY A 1 329 ? 9.786 -0.541 2.769 1.00 82.75 329 GLY A O 1
ATOM 2448 N N . ALA A 1 330 ? 11.837 -0.564 3.703 1.00 81.12 330 ALA A N 1
ATOM 2449 C CA . ALA A 1 330 ? 11.393 -0.527 5.097 1.00 81.12 330 ALA A CA 1
ATOM 2450 C C . ALA A 1 330 ? 10.912 0.859 5.560 1.00 81.12 330 ALA A C 1
ATOM 2452 O O . ALA A 1 330 ? 10.126 0.944 6.502 1.00 81.12 330 ALA A O 1
ATOM 2453 N N . ILE A 1 331 ? 11.385 1.943 4.938 1.00 89.31 331 ILE A N 1
ATOM 2454 C CA . ILE A 1 331 ? 11.129 3.312 5.408 1.00 89.31 331 ILE A CA 1
ATOM 2455 C C . ILE A 1 331 ? 10.192 4.069 4.467 1.00 89.31 331 ILE A C 1
ATOM 2457 O O . ILE A 1 331 ? 9.286 4.759 4.939 1.00 89.31 331 ILE A O 1
ATOM 2461 N N . TYR A 1 332 ? 10.398 3.945 3.153 1.00 89.69 332 TYR A N 1
ATOM 2462 C CA . TYR A 1 332 ? 9.735 4.781 2.158 1.00 89.69 332 TYR A CA 1
ATOM 2463 C C . TYR A 1 332 ? 8.231 4.548 2.087 1.00 89.69 332 TYR A C 1
ATOM 2465 O O . TYR A 1 332 ? 7.444 5.459 2.342 1.00 89.69 332 TYR A O 1
ATOM 2473 N N . ALA A 1 333 ? 7.827 3.312 1.792 1.00 77.38 333 ALA A N 1
ATOM 2474 C CA . ALA A 1 333 ? 6.415 2.987 1.626 1.00 77.38 333 ALA A CA 1
ATOM 2475 C C . ALA A 1 333 ? 5.589 3.237 2.908 1.00 77.38 333 ALA A C 1
ATOM 2477 O O . ALA A 1 333 ? 4.539 3.871 2.800 1.00 77.38 333 ALA A O 1
ATOM 2478 N N . PRO A 1 334 ? 6.044 2.852 4.120 1.00 78.12 334 PRO A N 1
ATOM 2479 C CA . PRO A 1 334 ? 5.306 3.167 5.344 1.00 78.12 334 PRO A CA 1
ATOM 2480 C C . PRO A 1 334 ? 5.172 4.669 5.608 1.00 78.12 334 PRO A C 1
ATOM 2482 O O . PRO A 1 334 ? 4.110 5.126 6.013 1.00 78.12 334 PRO A O 1
ATOM 2485 N N . LEU A 1 335 ? 6.217 5.466 5.352 1.00 84.69 335 LEU A N 1
ATOM 2486 C CA . LEU A 1 335 ? 6.148 6.910 5.590 1.00 84.69 335 LEU A CA 1
ATOM 2487 C C . LEU A 1 335 ? 5.213 7.629 4.604 1.00 84.69 335 LEU A C 1
ATOM 2489 O O . LEU A 1 335 ? 4.580 8.606 4.992 1.00 84.69 335 LEU A O 1
ATOM 2493 N N . VAL A 1 336 ? 5.078 7.142 3.364 1.00 81.56 336 VAL A N 1
ATOM 2494 C CA . VAL A 1 336 ? 4.055 7.636 2.419 1.00 81.56 336 VAL A CA 1
ATOM 2495 C C . VAL A 1 336 ? 2.652 7.456 2.993 1.00 81.56 336 VAL A C 1
ATOM 2497 O O . VAL A 1 336 ? 1.860 8.393 2.944 1.00 81.56 336 VAL A O 1
ATOM 2500 N N . VAL A 1 337 ? 2.360 6.277 3.551 1.00 73.19 337 VAL A N 1
ATOM 2501 C CA . VAL A 1 337 ? 1.058 5.971 4.163 1.00 73.19 337 VAL A CA 1
ATOM 2502 C C . VAL A 1 337 ? 0.818 6.852 5.388 1.00 73.19 337 VAL A C 1
ATOM 2504 O O . VAL A 1 337 ? -0.248 7.442 5.511 1.00 73.19 337 VAL A O 1
ATOM 2507 N N . ASP A 1 338 ? 1.824 7.008 6.249 1.00 79.81 338 ASP A N 1
ATOM 2508 C CA . ASP A 1 338 ? 1.709 7.810 7.472 1.00 79.81 338 ASP A CA 1
ATOM 2509 C C . ASP A 1 338 ? 1.576 9.326 7.209 1.00 79.81 338 ASP A C 1
ATOM 2511 O O . ASP A 1 338 ? 1.049 10.063 8.045 1.00 79.81 338 ASP A O 1
ATOM 2515 N N . LEU A 1 339 ? 2.082 9.810 6.067 1.00 83.19 339 LEU A N 1
ATOM 2516 C CA . LEU A 1 339 ? 1.934 11.200 5.615 1.00 83.19 339 LEU A CA 1
ATOM 2517 C C . LEU A 1 339 ? 0.619 11.453 4.866 1.00 83.19 339 LEU A C 1
ATOM 2519 O O . LEU A 1 339 ? 0.263 12.617 4.660 1.00 83.19 339 LEU A O 1
ATOM 2523 N N . ALA A 1 340 ? -0.065 10.400 4.421 1.00 75.00 340 ALA A N 1
ATOM 2524 C CA . ALA A 1 340 ? -1.278 10.518 3.633 1.00 75.00 340 ALA A CA 1
ATOM 2525 C C . ALA A 1 340 ? -2.486 10.878 4.503 1.00 75.00 340 ALA A C 1
ATOM 2527 O O . ALA A 1 340 ? -2.678 10.352 5.599 1.00 75.00 340 ALA A O 1
ATOM 2528 N N . GLU A 1 341 ? -3.348 11.748 3.981 1.00 77.25 341 GLU A N 1
ATOM 2529 C CA . GLU A 1 341 ? -4.687 11.914 4.545 1.00 77.25 341 GLU A CA 1
ATOM 2530 C C . GLU A 1 341 ? -5.493 10.627 4.296 1.00 77.25 341 GLU A C 1
ATOM 2532 O O . GLU A 1 341 ? -5.498 10.160 3.152 1.00 77.25 341 GLU A O 1
ATOM 2537 N N . PRO A 1 342 ? -6.199 10.062 5.300 1.00 66.12 342 PRO A N 1
ATOM 2538 C CA . PRO A 1 342 ? -6.918 8.790 5.153 1.00 66.12 342 PRO A CA 1
ATOM 2539 C C . PRO A 1 342 ? -7.857 8.756 3.939 1.00 66.12 342 PRO A C 1
ATOM 2541 O O . PRO A 1 342 ? -7.849 7.792 3.180 1.00 66.12 342 PRO A O 1
ATOM 2544 N N . ARG A 1 343 ? -8.563 9.864 3.683 1.00 61.34 343 ARG A N 1
ATOM 2545 C CA . ARG A 1 343 ? -9.440 10.051 2.516 1.00 61.34 343 ARG A CA 1
ATOM 2546 C C . ARG A 1 343 ? -8.725 10.090 1.157 1.00 61.34 343 ARG A C 1
ATOM 2548 O O . ARG A 1 343 ? -9.319 9.773 0.134 1.00 61.34 343 ARG A O 1
ATOM 2555 N N . LEU A 1 344 ? -7.444 10.473 1.113 1.00 65.75 344 LEU A N 1
ATOM 2556 C CA . LEU A 1 344 ? -6.661 10.644 -0.123 1.00 65.75 344 LEU A CA 1
ATOM 2557 C C . LEU A 1 344 ? -5.580 9.572 -0.312 1.00 65.75 344 LEU A C 1
ATOM 2559 O O . LEU A 1 344 ? -4.756 9.700 -1.225 1.00 65.75 344 LEU A O 1
ATOM 2563 N N . LEU A 1 345 ? -5.568 8.519 0.512 1.00 61.03 345 LEU A N 1
ATOM 2564 C CA . LEU A 1 345 ? -4.501 7.517 0.548 1.00 61.03 345 LEU A CA 1
ATOM 2565 C C . LEU A 1 345 ? -4.172 6.944 -0.840 1.00 61.03 345 LEU A C 1
ATOM 2567 O O . LEU A 1 345 ? -3.005 6.908 -1.229 1.00 61.03 345 LEU A O 1
ATOM 2571 N N . GLY A 1 346 ? -5.185 6.589 -1.638 1.00 55.81 346 GLY A N 1
ATOM 2572 C CA . GLY A 1 346 ? -4.986 6.079 -3.002 1.00 55.81 346 GLY A CA 1
ATOM 2573 C C . GLY A 1 346 ? -4.235 7.048 -3.927 1.00 55.81 346 GLY A C 1
ATOM 2574 O O . GLY A 1 346 ? -3.402 6.631 -4.731 1.00 55.81 346 GLY A O 1
ATOM 2575 N N . ARG A 1 347 ? -4.440 8.361 -3.775 1.00 69.31 347 ARG A N 1
ATOM 2576 C CA . ARG A 1 347 ? -3.769 9.392 -4.591 1.00 69.31 347 ARG A CA 1
ATOM 2577 C C . ARG A 1 347 ? -2.343 9.648 -4.135 1.00 69.31 347 ARG A C 1
ATOM 2579 O O . ARG A 1 347 ? -1.460 9.803 -4.974 1.00 69.31 347 ARG A O 1
ATOM 2586 N N . TYR A 1 348 ? -2.106 9.644 -2.825 1.00 76.12 348 TYR A N 1
ATOM 2587 C CA . TYR A 1 348 ? -0.753 9.666 -2.265 1.00 76.12 348 TYR A CA 1
ATOM 2588 C C . TYR A 1 348 ? 0.060 8.462 -2.765 1.00 76.12 348 TYR A C 1
ATOM 2590 O O . TYR A 1 348 ? 1.193 8.621 -3.223 1.00 76.12 348 TYR A O 1
ATOM 2598 N N . MET A 1 349 ? -0.551 7.274 -2.786 1.00 71.44 349 MET A N 1
ATOM 2599 C CA . MET A 1 349 ? 0.062 6.065 -3.345 1.00 71.44 349 MET A CA 1
ATOM 2600 C C . MET A 1 349 ? 0.294 6.174 -4.861 1.00 71.44 349 MET A C 1
ATOM 2602 O O . MET A 1 349 ? 1.337 5.735 -5.343 1.00 71.44 349 MET A O 1
ATOM 2606 N N . ALA A 1 350 ? -0.602 6.822 -5.615 1.00 71.69 350 ALA A N 1
ATOM 2607 C CA . ALA A 1 350 ? -0.401 7.084 -7.043 1.00 71.69 350 ALA A CA 1
ATOM 2608 C C . ALA A 1 350 ? 0.796 8.019 -7.312 1.00 71.69 350 ALA A C 1
ATOM 2610 O O . ALA A 1 350 ? 1.609 7.735 -8.194 1.00 71.69 350 ALA A O 1
ATOM 2611 N N . PHE A 1 351 ? 0.962 9.094 -6.530 1.00 81.06 351 PHE A N 1
ATOM 2612 C CA . PHE A 1 351 ? 2.154 9.955 -6.600 1.00 81.06 351 PHE A CA 1
ATOM 2613 C C . PHE A 1 351 ? 3.429 9.198 -6.213 1.00 81.06 351 PHE A C 1
ATOM 2615 O O . PHE A 1 351 ? 4.459 9.340 -6.873 1.00 81.06 351 PHE A O 1
ATOM 2622 N N . SER A 1 352 ? 3.357 8.350 -5.184 1.00 82.00 352 SER A N 1
ATOM 2623 C CA . SER A 1 352 ? 4.468 7.482 -4.789 1.00 82.00 352 SER A CA 1
ATOM 2624 C C . SER A 1 352 ? 4.867 6.512 -5.904 1.00 82.00 352 SER A C 1
ATOM 2626 O O . SER A 1 352 ? 6.044 6.441 -6.255 1.00 82.00 352 SER A O 1
ATOM 2628 N N . SER A 1 353 ? 3.907 5.842 -6.544 1.00 80.44 353 SER A N 1
ATOM 2629 C CA . SER A 1 353 ? 4.168 4.967 -7.694 1.00 80.44 353 SER A CA 1
ATOM 2630 C C . SER A 1 353 ? 4.733 5.742 -8.891 1.00 80.44 353 SER A C 1
ATOM 2632 O O . SER A 1 353 ? 5.722 5.325 -9.491 1.00 80.44 353 SER A O 1
ATOM 2634 N N . SER A 1 354 ? 4.187 6.927 -9.181 1.00 84.44 354 SER A N 1
ATOM 2635 C CA . SER A 1 354 ? 4.673 7.794 -10.264 1.00 84.44 354 SER A CA 1
ATOM 2636 C C . SER A 1 354 ? 6.124 8.226 -10.052 1.00 84.44 354 SER A C 1
ATOM 2638 O O . SER A 1 354 ? 6.893 8.309 -11.006 1.00 84.44 354 SER A O 1
ATOM 2640 N N . SER A 1 355 ? 6.532 8.450 -8.800 1.00 88.81 355 SER A N 1
ATOM 2641 C CA . SER A 1 355 ? 7.907 8.842 -8.475 1.00 88.81 355 SER A CA 1
ATOM 2642 C C . SER A 1 355 ? 8.945 7.781 -8.855 1.00 88.81 355 SER A C 1
ATOM 2644 O O . SER A 1 355 ? 10.053 8.131 -9.261 1.00 88.81 355 SER A O 1
ATOM 2646 N N . TRP A 1 356 ? 8.573 6.495 -8.806 1.00 88.44 356 TRP A N 1
ATOM 2647 C CA . TRP A 1 356 ? 9.413 5.420 -9.326 1.00 88.44 356 TRP A CA 1
ATOM 2648 C C . TRP A 1 356 ? 9.562 5.539 -10.840 1.00 88.44 356 TRP A C 1
ATOM 2650 O O . TRP A 1 356 ? 10.685 5.586 -11.333 1.00 88.44 356 TRP A O 1
ATOM 2660 N N . GLN A 1 357 ? 8.452 5.670 -11.570 1.00 88.19 357 GLN A N 1
ATOM 2661 C CA . GLN A 1 357 ? 8.484 5.760 -13.033 1.00 88.19 357 GLN A CA 1
ATOM 2662 C C . GLN A 1 357 ? 9.282 6.966 -13.532 1.00 88.19 357 GLN A C 1
ATOM 2664 O O . GLN A 1 357 ? 10.030 6.847 -14.495 1.00 88.19 357 GLN A O 1
ATOM 2669 N N . ILE A 1 358 ? 9.190 8.113 -12.855 1.00 90.12 358 ILE A N 1
ATOM 2670 C CA . ILE A 1 358 ? 9.996 9.294 -13.197 1.00 90.12 358 ILE A CA 1
ATOM 2671 C C . ILE A 1 358 ? 11.490 9.015 -12.967 1.00 90.12 358 ILE A C 1
ATOM 2673 O O . ILE A 1 358 ? 12.314 9.371 -13.807 1.00 90.12 358 ILE A O 1
ATOM 2677 N N . GLY A 1 359 ? 11.855 8.339 -11.873 1.00 90.50 359 GLY A N 1
ATOM 2678 C CA . GLY A 1 359 ? 13.240 7.921 -11.643 1.00 90.50 359 GLY A CA 1
ATOM 2679 C C . GLY A 1 359 ? 13.761 6.991 -12.747 1.00 90.50 359 GLY A C 1
ATOM 2680 O O . GLY A 1 359 ? 14.827 7.238 -13.308 1.00 90.50 359 GLY A O 1
ATOM 2681 N N . TRP A 1 360 ? 12.974 5.979 -13.123 1.00 91.62 360 TRP A N 1
ATOM 2682 C CA . TRP A 1 360 ? 13.289 5.033 -14.205 1.00 91.62 360 TRP A CA 1
ATOM 2683 C C . TRP A 1 360 ? 13.268 5.650 -15.610 1.00 91.62 360 TRP A C 1
ATOM 2685 O O . TRP A 1 360 ? 13.901 5.125 -16.521 1.00 91.62 360 TRP A O 1
ATOM 2695 N N . LEU A 1 361 ? 12.581 6.776 -15.791 1.00 92.12 361 LEU A N 1
ATOM 2696 C CA . LEU A 1 361 ? 12.628 7.574 -17.013 1.00 92.12 361 LEU A CA 1
ATOM 2697 C C . LEU A 1 361 ? 13.950 8.350 -17.114 1.00 92.12 361 LEU A C 1
ATOM 2699 O O . LEU A 1 361 ? 14.572 8.383 -18.172 1.00 92.12 361 LEU A O 1
ATOM 2703 N N . VAL A 1 362 ? 14.393 8.976 -16.020 1.00 91.62 362 VAL A N 1
ATOM 2704 C CA . VAL A 1 362 ? 15.567 9.867 -16.031 1.00 91.62 362 VAL A CA 1
ATOM 2705 C C . VAL A 1 362 ? 16.885 9.094 -15.939 1.00 91.62 362 VAL A C 1
ATOM 2707 O O . VAL A 1 362 ? 17.823 9.410 -16.669 1.00 91.62 362 VAL A O 1
ATOM 2710 N N . GLY A 1 363 ? 16.968 8.082 -15.069 1.00 93.56 363 GLY A N 1
ATOM 2711 C CA . GLY A 1 363 ? 18.213 7.374 -14.748 1.00 93.56 363 GLY A CA 1
ATOM 2712 C C . GLY A 1 363 ? 18.900 6.733 -15.962 1.00 93.56 363 GLY A C 1
ATOM 2713 O O . GLY A 1 363 ? 20.021 7.124 -16.289 1.00 93.56 363 GLY A O 1
ATOM 2714 N N . PRO A 1 364 ? 18.246 5.798 -16.679 1.00 94.38 364 PRO A N 1
ATOM 2715 C CA . PRO A 1 364 ? 18.815 5.148 -17.860 1.00 94.38 364 PRO A CA 1
ATOM 2716 C C . PRO A 1 364 ? 19.037 6.120 -19.023 1.00 94.38 364 PRO A C 1
ATOM 2718 O O . PRO A 1 364 ? 20.044 6.007 -19.718 1.00 94.38 364 PRO A O 1
ATOM 2721 N N . ALA A 1 365 ? 18.145 7.101 -19.215 1.00 93.31 365 ALA A N 1
ATOM 2722 C CA . ALA A 1 365 ? 18.287 8.113 -20.261 1.00 93.31 365 ALA A CA 1
ATOM 2723 C C . ALA A 1 365 ? 19.553 8.954 -20.060 1.00 93.31 365 ALA A C 1
ATOM 2725 O O . ALA A 1 365 ? 20.416 8.984 -20.933 1.00 93.31 365 ALA A O 1
ATOM 2726 N N . ALA A 1 366 ? 19.697 9.604 -18.902 1.00 93.50 366 ALA A N 1
ATOM 2727 C CA . ALA A 1 366 ? 20.856 10.443 -18.613 1.00 93.50 366 ALA A CA 1
ATOM 2728 C C . ALA A 1 366 ? 22.131 9.603 -18.456 1.00 93.50 366 ALA A C 1
ATOM 2730 O O . ALA A 1 366 ? 23.162 9.896 -19.065 1.00 93.50 366 ALA A O 1
ATOM 2731 N N . GLY A 1 367 ? 22.058 8.524 -17.676 1.00 94.56 367 GLY A N 1
ATOM 2732 C CA . GLY A 1 367 ? 23.212 7.690 -17.381 1.00 94.56 367 GLY A CA 1
ATOM 2733 C C . GLY A 1 367 ? 23.720 6.907 -18.593 1.00 94.56 367 GLY A C 1
ATOM 2734 O O . GLY A 1 367 ? 24.926 6.715 -18.701 1.00 94.56 367 GLY A O 1
ATOM 2735 N N . GLY A 1 368 ? 22.862 6.535 -19.550 1.00 95.75 368 GLY A N 1
ATOM 2736 C CA . GLY A 1 368 ? 23.282 5.909 -20.807 1.00 95.75 368 GLY A CA 1
ATOM 2737 C C . GLY A 1 368 ? 24.175 6.820 -21.657 1.00 95.75 368 GLY A C 1
ATOM 2738 O O . GLY A 1 368 ? 25.172 6.357 -22.213 1.00 95.75 368 GLY A O 1
ATOM 2739 N N . PHE A 1 369 ? 23.874 8.125 -21.720 1.00 95.75 369 PHE A N 1
ATOM 2740 C CA . PHE A 1 369 ? 24.723 9.100 -22.419 1.00 95.75 369 PHE A CA 1
ATOM 2741 C C . PHE A 1 369 ? 26.050 9.345 -21.703 1.00 95.75 369 PHE A C 1
ATOM 2743 O O . PHE A 1 369 ? 27.079 9.455 -22.371 1.00 95.75 369 PHE A O 1
ATOM 2750 N N . VAL A 1 370 ? 26.045 9.404 -20.367 1.00 96.31 370 VAL A N 1
ATOM 2751 C CA . VAL A 1 370 ? 27.288 9.521 -19.586 1.00 96.31 370 VAL A CA 1
ATOM 2752 C C . VAL A 1 370 ? 28.142 8.270 -19.778 1.00 96.31 370 VAL A C 1
ATOM 2754 O O . VAL A 1 370 ? 29.314 8.386 -20.116 1.00 96.31 370 VAL A O 1
ATOM 2757 N N . LEU A 1 371 ? 27.540 7.082 -19.667 1.00 96.12 371 LEU A N 1
ATOM 2758 C CA . LEU A 1 371 ? 28.215 5.798 -19.853 1.00 96.12 371 LEU A CA 1
ATOM 2759 C C . LEU A 1 371 ? 28.852 5.667 -21.244 1.00 96.12 371 LEU A C 1
ATOM 2761 O O . LEU A 1 371 ? 29.903 5.049 -21.378 1.00 96.12 371 LEU A O 1
ATOM 2765 N N . GLN A 1 372 ? 28.224 6.249 -22.270 1.00 94.75 372 GLN A N 1
ATOM 2766 C CA . GLN A 1 372 ? 28.734 6.237 -23.640 1.00 94.75 372 GLN A CA 1
ATOM 2767 C C . GLN A 1 372 ? 30.026 7.050 -23.817 1.00 94.75 372 GLN A C 1
ATOM 2769 O O . GLN A 1 372 ? 30.872 6.644 -24.609 1.00 94.75 372 GLN A O 1
ATOM 2774 N N . HIS A 1 373 ? 30.149 8.201 -23.151 1.00 94.56 373 HIS A N 1
ATOM 2775 C CA . HIS A 1 373 ? 31.271 9.125 -23.359 1.00 94.56 373 HIS A CA 1
ATOM 2776 C C . HIS A 1 373 ? 32.355 8.959 -22.295 1.00 94.56 373 HIS A C 1
ATOM 2778 O O . HIS A 1 373 ? 33.527 8.849 -22.628 1.00 94.56 373 HIS A O 1
ATOM 2784 N N . GLU A 1 374 ? 31.955 8.920 -21.025 1.00 94.50 374 GLU A N 1
ATOM 2785 C CA . GLU A 1 374 ? 32.845 8.894 -19.865 1.00 94.50 374 GLU A CA 1
ATOM 2786 C C . GLU A 1 374 ? 32.349 7.843 -18.854 1.00 94.50 374 GLU A C 1
ATOM 2788 O O . GLU A 1 374 ? 31.730 8.176 -17.834 1.00 94.50 374 GLU A O 1
ATOM 2793 N N . PRO A 1 375 ? 32.593 6.543 -19.113 1.00 93.25 375 PRO A N 1
ATOM 2794 C CA . PRO A 1 375 ? 32.000 5.448 -18.346 1.00 93.25 375 PRO A CA 1
ATOM 2795 C C . PRO A 1 375 ? 32.394 5.442 -16.866 1.00 93.25 375 PRO A C 1
ATOM 2797 O O . PRO A 1 375 ? 31.612 5.001 -16.025 1.00 93.25 375 PRO A O 1
ATOM 2800 N N . LEU A 1 376 ? 33.583 5.946 -16.526 1.00 94.31 376 LEU A N 1
ATOM 2801 C CA . LEU A 1 376 ? 34.032 6.049 -15.136 1.00 94.31 376 LEU A CA 1
ATOM 2802 C C . LEU A 1 376 ? 33.409 7.241 -14.397 1.00 94.31 376 LEU A C 1
ATOM 2804 O O . LEU A 1 376 ? 33.288 7.175 -13.178 1.00 94.31 376 LEU A O 1
ATOM 2808 N N . ALA A 1 377 ? 32.972 8.293 -15.102 1.00 94.88 377 ALA A N 1
ATOM 2809 C CA . ALA A 1 377 ? 32.391 9.492 -14.494 1.00 94.88 377 ALA A CA 1
ATOM 2810 C C . ALA A 1 377 ? 30.943 9.290 -14.009 1.00 94.88 377 ALA A C 1
ATOM 2812 O O . ALA A 1 377 ? 30.490 10.004 -13.112 1.00 94.88 377 ALA A O 1
ATOM 2813 N N . LEU A 1 378 ? 30.229 8.292 -14.549 1.00 96.31 378 LEU A N 1
ATOM 2814 C CA . LEU A 1 378 ? 28.855 7.953 -14.153 1.00 96.31 378 LEU A CA 1
ATOM 2815 C C . LEU A 1 378 ? 28.736 7.678 -12.647 1.00 96.31 378 LEU A C 1
ATOM 2817 O O . LEU A 1 378 ? 27.836 8.181 -11.976 1.00 96.31 378 LEU A O 1
ATOM 2821 N N . TRP A 1 379 ? 29.656 6.881 -12.118 1.00 97.31 379 TRP A N 1
ATOM 2822 C CA . TRP A 1 379 ? 29.621 6.382 -10.749 1.00 97.31 379 TRP A CA 1
ATOM 2823 C C . TRP A 1 379 ? 29.854 7.455 -9.673 1.00 97.31 379 TRP A C 1
ATOM 2825 O O . TRP A 1 379 ? 29.034 7.542 -8.758 1.00 97.31 379 TRP A O 1
ATOM 2835 N N . PRO A 1 380 ? 30.897 8.310 -9.744 1.00 97.44 380 PRO A N 1
ATOM 2836 C CA . PRO A 1 380 ? 31.067 9.400 -8.790 1.00 97.44 380 PRO A CA 1
ATOM 2837 C C . PRO A 1 380 ? 29.970 10.464 -8.931 1.00 97.44 380 PRO A C 1
ATOM 2839 O O . PRO A 1 380 ? 29.577 11.049 -7.923 1.00 97.44 380 PRO A O 1
ATOM 2842 N N . ALA A 1 381 ? 29.414 10.680 -10.132 1.00 96.94 381 ALA A N 1
ATOM 2843 C CA . ALA A 1 381 ? 28.254 11.554 -10.314 1.00 96.94 381 ALA A CA 1
ATOM 2844 C C . ALA A 1 381 ? 27.012 11.007 -9.587 1.00 96.94 381 ALA A C 1
ATOM 2846 O O . ALA A 1 381 ? 26.393 11.726 -8.800 1.00 96.94 381 ALA A O 1
ATOM 2847 N N . ALA A 1 382 ? 26.688 9.723 -9.774 1.00 97.25 382 ALA A N 1
ATOM 2848 C CA . ALA A 1 382 ? 25.600 9.053 -9.061 1.00 97.25 382 ALA A CA 1
ATOM 2849 C C . ALA A 1 382 ? 25.823 9.055 -7.537 1.00 97.25 382 ALA A C 1
ATOM 2851 O O . ALA A 1 382 ? 24.908 9.373 -6.775 1.00 97.25 382 ALA A O 1
ATOM 2852 N N . ALA A 1 383 ? 27.055 8.792 -7.083 1.00 98.19 383 ALA A N 1
ATOM 2853 C CA . ALA A 1 383 ? 27.432 8.868 -5.673 1.00 98.19 383 ALA A CA 1
ATOM 2854 C C . ALA A 1 383 ? 27.224 10.277 -5.096 1.00 98.19 383 ALA A C 1
ATOM 2856 O O . ALA A 1 383 ? 26.619 10.420 -4.033 1.00 98.19 383 ALA A O 1
ATOM 2857 N N . GLY A 1 384 ? 27.664 11.318 -5.809 1.00 98.06 384 GLY A N 1
ATOM 2858 C CA . GLY A 1 384 ? 27.469 12.713 -5.417 1.00 98.06 384 GLY A CA 1
ATOM 2859 C C . GLY A 1 384 ? 25.990 13.080 -5.292 1.00 98.06 384 GLY A C 1
ATOM 2860 O O . GLY A 1 384 ? 25.586 13.662 -4.286 1.00 98.06 384 GLY A O 1
ATOM 2861 N N . ILE A 1 385 ? 25.160 12.669 -6.256 1.00 97.88 385 ILE A N 1
ATOM 2862 C CA . ILE A 1 385 ? 23.707 12.892 -6.211 1.00 97.88 385 ILE A CA 1
ATOM 2863 C C . ILE A 1 385 ? 23.072 12.158 -5.018 1.00 97.88 385 ILE A C 1
ATOM 2865 O O . ILE A 1 385 ? 22.261 12.752 -4.306 1.00 97.88 385 ILE A O 1
ATOM 2869 N N . CYS A 1 386 ? 23.469 10.912 -4.738 1.00 97.81 386 CYS A N 1
ATOM 2870 C CA . CYS A 1 386 ? 23.002 10.169 -3.563 1.00 97.81 386 CYS A CA 1
ATOM 2871 C C . CYS A 1 386 ? 23.406 10.839 -2.241 1.00 97.81 386 CYS A C 1
ATOM 2873 O O . CYS A 1 386 ? 22.593 10.888 -1.320 1.00 97.81 386 CYS A O 1
ATOM 2875 N N . LEU A 1 387 ? 24.616 11.402 -2.139 1.00 98.38 387 LEU A N 1
ATOM 2876 C CA . LEU A 1 387 ? 25.057 12.141 -0.949 1.00 98.38 387 LEU A CA 1
ATOM 2877 C C . LEU A 1 387 ? 24.291 13.457 -0.768 1.00 98.38 387 LEU A C 1
ATOM 2879 O O . LEU A 1 387 ? 23.901 13.790 0.354 1.00 98.38 387 LEU A O 1
ATOM 2883 N N . LEU A 1 388 ? 24.020 14.181 -1.858 1.00 98.06 388 LEU A N 1
ATOM 2884 C CA . LEU A 1 388 ? 23.168 15.372 -1.829 1.00 98.06 388 LEU A CA 1
ATOM 2885 C C . LEU A 1 388 ? 21.735 15.017 -1.411 1.00 98.06 388 LEU A C 1
ATOM 2887 O O . LEU A 1 388 ? 21.152 15.712 -0.579 1.00 98.06 388 LEU A O 1
ATOM 2891 N N . ALA A 1 389 ? 21.191 13.905 -1.911 1.00 97.12 389 ALA A N 1
ATOM 2892 C CA . ALA A 1 389 ? 19.898 13.378 -1.483 1.00 97.12 389 ALA A CA 1
ATOM 2893 C C . ALA A 1 389 ? 19.908 12.970 0.001 1.00 97.12 389 ALA A C 1
ATOM 2895 O O . ALA A 1 389 ? 18.952 13.258 0.717 1.00 97.12 389 ALA A O 1
ATOM 2896 N N . SER A 1 390 ? 20.998 12.382 0.507 1.00 97.81 390 SER A N 1
ATOM 2897 C CA . SER A 1 390 ? 21.161 12.085 1.936 1.00 97.81 390 SER A CA 1
ATOM 2898 C C . SER A 1 390 ? 21.174 13.348 2.796 1.00 97.81 390 SER A C 1
ATOM 2900 O O . SER A 1 390 ? 20.480 13.398 3.811 1.00 97.81 390 SER A O 1
ATOM 2902 N N . ALA A 1 391 ? 21.911 14.386 2.392 1.00 97.62 391 ALA A N 1
ATOM 2903 C CA . ALA A 1 391 ? 21.895 15.676 3.080 1.00 97.62 391 ALA A CA 1
ATOM 2904 C C . ALA A 1 391 ? 20.493 16.306 3.041 1.00 97.62 391 ALA A C 1
ATOM 2906 O O . ALA A 1 391 ? 19.991 16.787 4.060 1.00 97.62 391 ALA A O 1
ATOM 2907 N N . TYR A 1 392 ? 19.816 16.219 1.893 1.00 97.25 392 TYR A N 1
ATOM 2908 C CA . TYR A 1 392 ? 18.440 16.676 1.749 1.00 97.25 392 TYR A CA 1
ATOM 2909 C C . TYR A 1 392 ? 17.484 15.909 2.673 1.00 97.25 392 TYR A C 1
ATOM 2911 O O . TYR A 1 392 ? 16.699 16.543 3.374 1.00 97.25 392 TYR A O 1
ATOM 2919 N N . ALA A 1 393 ? 17.609 14.583 2.782 1.00 96.44 393 ALA A N 1
ATOM 2920 C CA . ALA A 1 393 ? 16.816 13.762 3.699 1.00 96.44 393 ALA A CA 1
ATOM 2921 C C . ALA A 1 393 ? 16.978 14.210 5.162 1.00 96.44 393 ALA A C 1
ATOM 2923 O O . ALA A 1 393 ? 15.987 14.329 5.884 1.00 96.44 393 ALA A O 1
ATOM 2924 N N . LEU A 1 394 ? 18.202 14.528 5.595 1.00 95.88 394 LEU A N 1
ATOM 2925 C CA . LEU A 1 394 ? 18.451 15.043 6.947 1.00 95.88 394 LEU A CA 1
ATOM 2926 C C . LEU A 1 394 ? 17.789 16.409 7.174 1.00 95.88 394 LEU A C 1
ATOM 2928 O O . LEU A 1 394 ? 17.183 16.628 8.220 1.00 95.88 394 LEU A O 1
ATOM 2932 N N . THR A 1 395 ? 17.847 17.316 6.195 1.00 95.00 395 THR A N 1
ATOM 2933 C CA . THR A 1 395 ? 17.172 18.625 6.312 1.00 95.00 395 THR A CA 1
ATOM 2934 C C . THR A 1 395 ? 15.644 18.511 6.248 1.00 95.00 395 THR A C 1
ATOM 2936 O O . THR A 1 395 ? 14.936 19.291 6.886 1.00 95.00 395 THR A O 1
ATOM 2939 N N . LEU A 1 396 ? 15.120 17.509 5.534 1.00 93.69 396 LEU A N 1
ATOM 2940 C CA . LEU A 1 396 ? 13.688 17.249 5.409 1.00 93.69 396 LEU A CA 1
ATOM 2941 C C . LEU A 1 396 ? 13.069 16.725 6.715 1.00 93.69 396 LEU A C 1
ATOM 2943 O O . LEU A 1 396 ? 11.879 16.943 6.938 1.00 93.69 396 LEU A O 1
ATOM 2947 N N . GLU A 1 397 ? 13.861 16.114 7.609 1.00 92.38 397 GLU A N 1
ATOM 2948 C CA . GLU A 1 397 ? 13.411 15.643 8.933 1.00 92.38 397 GLU A CA 1
ATOM 2949 C C . GLU A 1 397 ? 12.713 16.766 9.726 1.00 92.38 397 GLU A C 1
ATOM 2951 O O . GLU A 1 397 ? 11.688 16.525 10.364 1.00 92.38 397 GLU A O 1
ATOM 2956 N N . ALA A 1 398 ? 13.191 18.011 9.602 1.00 89.69 398 ALA A N 1
ATOM 2957 C CA . ALA A 1 398 ? 12.605 19.180 10.263 1.00 89.69 398 ALA A CA 1
ATOM 2958 C C . ALA A 1 398 ? 11.201 19.558 9.749 1.00 89.69 398 ALA A C 1
ATOM 2960 O O . ALA A 1 398 ? 10.444 20.208 10.466 1.00 89.69 398 ALA A O 1
ATOM 2961 N N . ARG A 1 399 ? 10.836 19.162 8.519 1.00 90.88 399 ARG A N 1
ATOM 2962 C CA . ARG A 1 399 ? 9.514 19.434 7.920 1.00 90.88 399 ARG A CA 1
ATOM 2963 C C . ARG A 1 399 ? 8.492 18.329 8.195 1.00 90.88 399 ARG A C 1
ATOM 2965 O O . ARG A 1 399 ? 7.309 18.511 7.906 1.00 90.88 399 ARG A O 1
ATOM 2972 N N . ILE A 1 400 ? 8.937 17.183 8.709 1.00 90.50 400 ILE A N 1
ATOM 2973 C CA . ILE A 1 400 ? 8.083 16.030 9.003 1.00 90.50 400 ILE A CA 1
ATOM 2974 C C . ILE A 1 400 ? 7.548 16.147 10.437 1.00 90.50 400 ILE A C 1
ATOM 2976 O O . ILE A 1 400 ? 8.323 16.467 11.342 1.00 90.50 400 ILE A O 1
ATOM 2980 N N . PRO A 1 401 ? 6.252 15.866 10.683 1.00 88.31 401 PRO A N 1
ATOM 2981 C CA . PRO A 1 401 ? 5.686 15.880 12.029 1.00 88.31 401 PRO A CA 1
ATOM 2982 C C . PRO A 1 401 ? 6.466 14.983 12.998 1.00 88.31 401 PRO A C 1
ATOM 2984 O O . PRO A 1 401 ? 6.738 13.828 12.680 1.00 88.31 401 PRO A O 1
ATOM 2987 N N . ALA A 1 402 ? 6.756 15.478 14.208 1.00 87.00 402 ALA A N 1
ATOM 2988 C CA . ALA A 1 402 ? 7.591 14.780 15.197 1.00 87.00 402 ALA A CA 1
ATOM 2989 C C . ALA A 1 402 ? 7.110 13.354 15.526 1.00 87.00 402 ALA A C 1
ATOM 2991 O O . ALA A 1 402 ? 7.916 12.440 15.691 1.00 87.00 402 ALA A O 1
ATOM 2992 N N . ARG A 1 403 ? 5.787 13.135 15.535 1.00 84.69 403 ARG A N 1
ATOM 2993 C CA . ARG A 1 403 ? 5.173 11.810 15.741 1.00 84.69 403 ARG A CA 1
ATOM 2994 C C . ARG A 1 403 ? 5.564 10.768 14.682 1.00 84.69 403 ARG A C 1
ATOM 2996 O O . ARG A 1 403 ? 5.467 9.579 14.945 1.00 84.69 403 ARG A O 1
ATOM 3003 N N . LEU A 1 404 ? 5.997 11.210 13.498 1.00 87.50 404 LEU A N 1
ATOM 3004 C CA . LEU A 1 404 ? 6.379 10.359 12.366 1.00 87.50 404 LEU A CA 1
ATOM 3005 C C . LEU A 1 404 ? 7.899 10.217 12.207 1.00 87.50 404 LEU A C 1
ATOM 3007 O O . LEU A 1 404 ? 8.362 9.585 11.259 1.00 87.50 404 LEU A O 1
ATOM 3011 N N . HIS A 1 405 ? 8.700 10.799 13.106 1.00 89.31 405 HIS A N 1
ATOM 3012 C CA . HIS A 1 405 ? 10.162 10.720 13.007 1.00 89.31 405 HIS A CA 1
ATOM 3013 C C . HIS A 1 405 ? 10.679 9.295 13.170 1.00 89.31 405 HIS A C 1
ATOM 3015 O O . HIS A 1 405 ? 11.675 8.934 12.542 1.00 89.31 405 HIS A O 1
ATOM 3021 N N . LEU A 1 406 ? 10.013 8.484 13.993 1.00 90.12 406 LEU A N 1
ATOM 3022 C CA . LEU A 1 406 ? 10.431 7.126 14.321 1.00 90.12 406 LEU A CA 1
ATOM 3023 C C . LEU A 1 406 ? 9.637 6.082 13.531 1.00 90.12 406 LEU A C 1
ATOM 3025 O O . LEU A 1 406 ? 8.477 6.273 13.158 1.00 90.12 406 LEU A O 1
ATOM 3029 N N . THR A 1 407 ? 10.276 4.956 13.254 1.00 83.75 407 THR A N 1
ATOM 3030 C CA . THR A 1 407 ? 9.599 3.723 12.837 1.00 83.75 407 THR A CA 1
ATOM 3031 C C . THR A 1 407 ? 8.837 3.105 14.023 1.00 83.75 407 THR A C 1
ATOM 3033 O O . THR A 1 407 ? 9.323 3.166 15.159 1.00 83.75 407 THR A O 1
ATOM 3036 N N . PRO A 1 408 ? 7.659 2.493 13.798 1.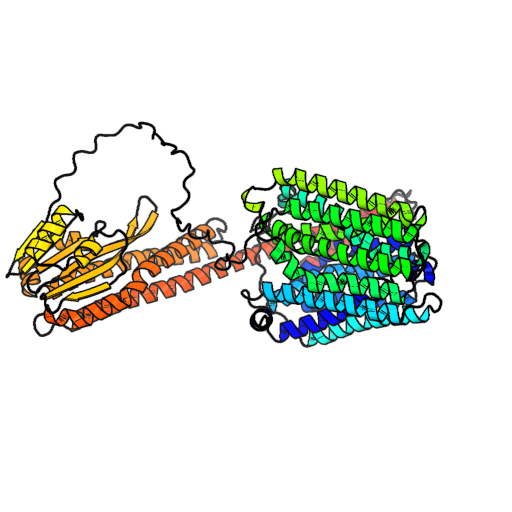00 71.44 408 PRO A N 1
ATOM 3037 C CA . PRO A 1 408 ? 6.899 1.826 14.857 1.00 71.44 408 PRO A CA 1
ATOM 3038 C C . PRO A 1 408 ? 7.654 0.593 15.389 1.00 71.44 408 PRO A C 1
ATOM 3040 O O . PRO A 1 408 ? 8.426 -0.013 14.648 1.00 71.44 408 PRO A O 1
ATOM 3043 N N . ARG A 1 409 ? 7.436 0.209 16.656 1.00 70.31 409 ARG A N 1
ATOM 3044 C CA . ARG A 1 409 ? 7.958 -1.047 17.241 1.00 70.31 409 ARG A CA 1
ATOM 3045 C C . ARG A 1 409 ? 6.909 -2.155 17.132 1.00 70.31 409 ARG A C 1
ATOM 3047 O O . ARG A 1 409 ? 5.740 -1.901 17.420 1.00 70.31 409 ARG A O 1
ATOM 3054 N N . VAL A 1 410 ? 7.306 -3.370 16.748 1.00 46.53 410 VAL A N 1
ATOM 3055 C CA . VAL A 1 410 ? 6.378 -4.486 16.452 1.00 46.53 410 VAL A CA 1
ATOM 3056 C C . VAL A 1 410 ? 5.590 -4.996 17.672 1.00 46.53 410 VAL A C 1
ATOM 3058 O O . VAL A 1 410 ? 4.511 -5.555 17.497 1.00 46.53 410 VAL A O 1
ATOM 3061 N N . ASP A 1 411 ? 5.996 -4.680 18.902 1.00 36.75 411 ASP A N 1
ATOM 3062 C CA . ASP A 1 411 ? 5.201 -4.987 20.109 1.00 36.75 411 ASP A CA 1
ATOM 3063 C C . ASP A 1 411 ? 3.922 -4.128 20.249 1.00 36.75 411 ASP A C 1
ATOM 3065 O O . ASP A 1 411 ? 3.165 -4.269 21.204 1.00 36.75 411 ASP A O 1
ATOM 3069 N N . SER A 1 412 ? 3.645 -3.251 19.276 1.00 32.19 412 SER A N 1
ATOM 3070 C CA . SER A 1 412 ? 2.408 -2.464 19.184 1.00 32.19 412 SER A CA 1
ATOM 3071 C C . SER A 1 412 ? 1.294 -3.118 18.349 1.00 32.19 412 SER A C 1
ATOM 3073 O O . SER A 1 412 ? 0.282 -2.470 18.080 1.00 32.19 412 SER A O 1
ATOM 3075 N N . VAL A 1 413 ? 1.417 -4.396 17.954 1.00 29.98 413 VAL A N 1
ATOM 3076 C CA . VAL A 1 413 ? 0.347 -5.109 17.223 1.00 29.98 413 VAL A CA 1
ATOM 3077 C C . VAL A 1 413 ? -0.767 -5.553 18.179 1.00 29.98 413 VAL A C 1
ATOM 3079 O O . VAL A 1 413 ? -0.939 -6.717 18.526 1.00 29.98 413 VAL A O 1
ATOM 3082 N N . GLY A 1 414 ? -1.543 -4.550 18.562 1.00 28.52 414 GLY A N 1
ATOM 3083 C CA . GLY A 1 414 ? -2.883 -4.591 19.122 1.00 28.52 414 GLY A CA 1
ATOM 3084 C C . GLY A 1 414 ? -3.563 -3.276 18.747 1.00 28.52 414 GLY A C 1
ATOM 3085 O O . GLY A 1 414 ? -3.950 -2.506 19.616 1.00 28.52 414 GLY A O 1
ATOM 3086 N N . GLY A 1 415 ? -3.604 -2.946 17.454 1.00 25.64 415 GLY A N 1
ATOM 3087 C CA . GLY A 1 415 ? -4.123 -1.660 17.001 1.00 25.64 415 GLY A CA 1
ATOM 3088 C C . GLY A 1 415 ? -4.220 -1.578 15.488 1.00 25.64 415 GLY A C 1
ATOM 3089 O O . GLY A 1 415 ? -3.223 -1.434 14.787 1.00 25.64 415 GLY A O 1
ATOM 3090 N N . VAL A 1 416 ? -5.448 -1.659 14.987 1.00 26.86 416 VAL A N 1
ATOM 3091 C CA . VAL A 1 416 ? -5.821 -1.124 13.676 1.00 26.86 416 VAL A CA 1
ATOM 3092 C C . VAL A 1 416 ? -5.437 0.370 13.655 1.00 26.86 416 VAL A C 1
ATOM 3094 O O . VAL A 1 416 ? -5.655 1.046 14.667 1.00 26.86 416 VAL A O 1
ATOM 3097 N N . PRO A 1 417 ? -4.878 0.925 12.562 1.00 31.08 417 PRO A N 1
ATOM 3098 C CA . PRO A 1 417 ? -4.609 2.358 12.473 1.00 31.08 417 PRO A CA 1
ATOM 3099 C C . PRO A 1 417 ? -5.948 3.107 12.500 1.00 31.08 417 PRO A C 1
ATOM 3101 O O . PRO A 1 417 ? -6.690 3.097 11.523 1.00 31.08 417 PRO A O 1
ATOM 3104 N N . GLY A 1 418 ? -6.292 3.678 13.654 1.00 29.59 418 GLY A N 1
ATOM 3105 C CA . GLY A 1 418 ? -7.572 4.354 13.888 1.00 29.59 418 GLY A CA 1
ATOM 3106 C C . GLY A 1 418 ? -7.980 4.432 15.360 1.00 29.59 418 GLY A C 1
ATOM 3107 O O . GLY A 1 418 ? -8.689 5.353 15.751 1.00 29.59 418 GLY A O 1
ATOM 3108 N N . THR A 1 419 ? -7.479 3.543 16.217 1.00 25.86 419 THR A N 1
ATOM 3109 C CA . THR A 1 419 ? -7.690 3.644 17.669 1.00 25.86 419 THR A CA 1
ATOM 3110 C C . THR A 1 419 ? -6.444 4.204 18.337 1.00 25.86 419 THR A C 1
ATOM 3112 O O . THR A 1 419 ? -5.386 3.577 18.287 1.00 25.86 419 THR A O 1
ATOM 3115 N N . MET A 1 420 ? -6.560 5.377 18.973 1.00 23.91 420 MET A N 1
ATOM 3116 C CA . MET A 1 420 ? -5.548 5.839 19.926 1.00 23.91 420 MET A CA 1
ATOM 3117 C C . MET A 1 420 ? -5.271 4.706 20.925 1.00 23.91 420 MET A C 1
ATOM 3119 O O . MET A 1 420 ? -6.227 4.194 21.514 1.00 23.91 420 MET A O 1
ATOM 3123 N N . PRO A 1 421 ? -4.012 4.282 21.117 1.00 24.36 421 PRO A N 1
ATOM 3124 C CA . PRO A 1 421 ? -3.711 3.293 22.132 1.00 24.36 421 PRO A CA 1
ATOM 3125 C C . PRO A 1 421 ? -4.061 3.889 23.494 1.00 24.36 421 PRO A C 1
ATOM 3127 O O . PRO A 1 421 ? -3.707 5.033 23.789 1.00 24.36 421 PRO A O 1
ATOM 3130 N N . ASN A 1 422 ? -4.779 3.104 24.302 1.00 26.39 422 ASN A N 1
ATOM 3131 C CA . ASN A 1 422 ? -4.989 3.367 25.718 1.00 26.39 422 ASN A CA 1
ATOM 3132 C C . ASN A 1 422 ? -3.661 3.814 26.331 1.00 26.39 422 ASN A C 1
ATOM 3134 O O . ASN A 1 422 ? -2.702 3.044 26.390 1.00 26.39 422 ASN A O 1
ATOM 3138 N N . MET A 1 423 ? -3.620 5.065 26.779 1.00 25.77 423 MET A N 1
ATOM 3139 C CA . MET A 1 423 ? -2.552 5.585 27.613 1.00 25.77 423 MET A CA 1
ATOM 3140 C C . MET A 1 423 ? -2.687 4.896 28.974 1.00 25.77 423 MET A C 1
ATOM 3142 O O . MET A 1 423 ? -3.323 5.406 29.892 1.00 25.77 423 MET A O 1
ATOM 3146 N N . ALA A 1 424 ? -2.142 3.684 29.074 1.00 25.00 424 ALA A N 1
ATOM 3147 C CA . ALA A 1 424 ? -1.787 3.102 30.350 1.00 25.00 424 ALA A CA 1
ATOM 3148 C C . ALA A 1 424 ? -0.728 4.029 30.952 1.00 25.00 424 ALA A C 1
ATOM 3150 O O . ALA A 1 424 ? 0.384 4.142 30.438 1.00 25.00 424 ALA A O 1
ATOM 3151 N N . LEU A 1 425 ? -1.118 4.757 31.995 1.00 27.59 425 LEU A N 1
ATOM 3152 C CA . LEU A 1 425 ? -0.203 5.500 32.843 1.00 27.59 425 LEU A CA 1
ATOM 3153 C C . LEU A 1 425 ? 0.687 4.476 33.553 1.00 27.59 425 LEU A C 1
ATOM 3155 O O . LEU A 1 425 ? 0.357 4.001 34.634 1.00 27.59 425 LEU A O 1
ATOM 3159 N N . THR A 1 426 ? 1.805 4.109 32.932 1.00 26.11 426 THR A N 1
ATOM 3160 C CA . THR A 1 426 ? 2.944 3.559 33.661 1.00 26.11 426 THR A CA 1
ATOM 3161 C C . THR A 1 426 ? 3.526 4.710 34.470 1.00 26.11 426 THR A C 1
ATOM 3163 O O . THR A 1 426 ? 4.249 5.561 33.951 1.00 26.11 426 THR A O 1
ATOM 3166 N N . THR A 1 427 ? 3.110 4.791 35.727 1.00 31.20 427 THR A N 1
ATOM 3167 C CA . THR A 1 427 ? 3.777 5.568 36.765 1.00 31.20 427 THR A CA 1
ATOM 3168 C C . THR A 1 427 ? 5.169 4.979 36.946 1.00 31.20 427 THR A C 1
ATOM 3170 O O . THR A 1 427 ? 5.260 3.899 37.508 1.00 31.20 427 THR A O 1
ATOM 3173 N N . ASP A 1 428 ? 6.192 5.611 36.365 1.00 33.81 428 ASP A N 1
ATOM 3174 C CA . ASP A 1 428 ? 7.574 5.664 36.874 1.00 33.81 428 ASP A CA 1
ATOM 3175 C C . ASP A 1 428 ? 8.501 6.343 35.844 1.00 33.81 428 ASP A C 1
ATOM 3177 O O . ASP A 1 428 ? 9.053 5.696 34.958 1.00 33.81 428 ASP A O 1
ATOM 3181 N N . ASP A 1 429 ? 8.681 7.667 35.963 1.00 29.33 429 ASP A N 1
ATOM 3182 C CA . ASP A 1 429 ? 9.887 8.368 35.482 1.00 29.33 429 ASP A CA 1
ATOM 3183 C C . ASP A 1 429 ? 10.132 9.658 36.321 1.00 29.33 429 ASP A C 1
ATOM 3185 O O . ASP A 1 429 ? 9.214 10.483 36.424 1.00 29.33 429 ASP A O 1
ATOM 3189 N N . PRO A 1 430 ? 11.309 9.875 36.959 1.00 35.91 430 PRO A N 1
ATOM 3190 C CA . PRO A 1 430 ? 11.505 10.894 38.003 1.00 35.91 430 PRO A CA 1
ATOM 3191 C C . PRO A 1 430 ? 11.950 12.299 37.538 1.00 35.91 430 PRO A C 1
ATOM 3193 O O . PRO A 1 430 ? 12.515 13.041 38.343 1.00 35.91 430 PRO A O 1
ATOM 3196 N N . LEU A 1 431 ? 11.751 12.713 36.280 1.00 34.56 431 LEU A N 1
ATOM 3197 C CA . LEU A 1 431 ? 12.386 13.942 35.754 1.00 34.56 431 LEU A CA 1
ATOM 3198 C C . LEU A 1 431 ? 11.471 14.868 34.930 1.00 34.56 431 LEU A C 1
ATOM 3200 O O . LEU A 1 431 ? 11.787 15.207 33.792 1.00 34.56 431 LEU A O 1
ATOM 3204 N N . MET A 1 432 ? 10.384 15.385 35.520 1.00 27.30 432 MET A N 1
ATOM 3205 C CA . MET A 1 432 ? 9.682 16.563 34.972 1.00 27.30 432 MET A CA 1
ATOM 3206 C C . MET A 1 432 ? 9.310 17.592 36.061 1.00 27.30 432 MET A C 1
ATOM 3208 O O . MET A 1 432 ? 8.685 17.233 37.063 1.00 27.30 432 MET A O 1
ATOM 3212 N N . PRO A 1 433 ? 9.641 18.889 35.880 1.00 31.62 433 PRO A N 1
ATOM 3213 C CA . PRO A 1 433 ? 9.262 19.943 36.812 1.00 31.62 433 PRO A CA 1
ATOM 3214 C C . PRO A 1 433 ? 7.751 20.198 36.737 1.00 31.62 433 PRO A C 1
ATOM 3216 O O . PRO A 1 433 ? 7.172 20.383 35.665 1.00 31.62 433 PRO A O 1
ATOM 3219 N N . ARG A 1 434 ? 7.102 20.209 37.905 1.00 29.11 434 ARG A N 1
ATOM 3220 C CA . ARG A 1 434 ? 5.660 20.435 38.067 1.00 29.11 434 ARG A CA 1
ATOM 3221 C C . ARG A 1 434 ? 5.261 21.819 37.539 1.00 29.11 434 ARG A C 1
ATOM 3223 O O . ARG A 1 434 ? 5.463 22.827 38.213 1.00 29.11 434 ARG A O 1
ATOM 3230 N N . ILE A 1 435 ? 4.626 21.870 36.368 1.00 30.33 435 ILE A N 1
ATOM 3231 C CA . ILE A 1 435 ? 3.936 23.073 35.886 1.00 30.33 435 ILE A CA 1
ATOM 3232 C C . ILE A 1 435 ? 2.613 23.197 36.645 1.00 30.33 435 ILE A C 1
ATOM 3234 O O . ILE A 1 435 ? 1.633 22.503 36.369 1.00 30.33 435 ILE A O 1
ATOM 3238 N N . ARG A 1 436 ? 2.587 24.102 37.623 1.00 30.12 436 ARG A N 1
ATOM 3239 C CA . ARG A 1 436 ? 1.384 24.509 38.352 1.00 30.12 436 ARG A CA 1
ATOM 3240 C C . ARG A 1 436 ? 0.536 25.377 37.412 1.00 30.12 436 ARG A C 1
ATOM 3242 O O . ARG A 1 436 ? 0.822 26.556 37.235 1.00 30.12 436 ARG A O 1
ATOM 3249 N N . ARG A 1 437 ? -0.487 24.804 36.770 1.00 30.61 437 ARG A N 1
ATOM 3250 C CA . ARG A 1 437 ? -1.482 25.593 36.024 1.00 30.61 437 ARG A CA 1
ATOM 3251 C C . ARG A 1 437 ? -2.394 26.317 37.013 1.00 30.61 437 ARG A C 1
ATOM 3253 O O . ARG A 1 437 ? -3.285 25.717 37.607 1.00 30.61 437 ARG A O 1
ATOM 3260 N N . THR A 1 438 ? -2.168 27.612 37.184 1.00 31.58 438 THR A N 1
ATOM 3261 C CA . THR A 1 438 ? -3.132 28.558 37.748 1.00 31.58 438 THR A CA 1
ATOM 3262 C C . THR A 1 438 ? -4.305 28.713 36.774 1.00 31.58 438 THR A C 1
ATOM 3264 O O . THR A 1 438 ? -4.124 29.129 35.632 1.00 31.58 438 THR A O 1
ATOM 3267 N N . ARG A 1 439 ? -5.521 28.354 37.208 1.00 29.69 439 ARG A N 1
ATOM 3268 C CA . ARG A 1 439 ? -6.760 28.744 36.512 1.00 29.69 439 ARG A CA 1
ATOM 3269 C C . ARG A 1 439 ? -6.918 30.275 36.579 1.00 29.69 439 ARG A C 1
ATOM 3271 O O . ARG A 1 439 ? -6.626 30.842 37.635 1.00 29.69 439 ARG A O 1
ATOM 3278 N N . PRO A 1 440 ? -7.420 30.949 35.529 1.00 35.06 440 PRO A N 1
ATOM 3279 C CA . PRO A 1 440 ? -7.881 32.329 35.649 1.00 35.06 440 PRO A CA 1
ATOM 3280 C C . PRO A 1 440 ? -9.087 32.369 36.596 1.00 35.06 440 PRO A C 1
ATOM 3282 O O . PRO A 1 440 ? -10.001 31.553 36.468 1.00 35.06 440 PRO A O 1
ATOM 3285 N N . ARG A 1 441 ? -9.086 33.309 37.549 1.00 38.47 441 ARG A N 1
ATOM 3286 C CA . ARG A 1 441 ? -10.259 33.680 38.353 1.00 38.47 441 ARG A CA 1
ATOM 3287 C C . ARG A 1 441 ? -11.326 34.274 37.423 1.00 38.47 441 ARG A C 1
ATOM 3289 O O . ARG A 1 441 ? -11.346 35.478 37.202 1.00 38.47 441 ARG A O 1
ATOM 3296 N N . GLY A 1 442 ? -12.177 33.423 36.859 1.00 31.77 442 GLY A N 1
ATOM 3297 C CA . GLY A 1 442 ? -13.525 33.803 36.440 1.00 31.77 442 GLY A CA 1
ATOM 3298 C C . GLY A 1 442 ? -14.434 33.740 37.663 1.00 31.77 442 GLY A C 1
ATOM 3299 O O . GLY A 1 442 ? -14.271 32.836 38.480 1.00 31.77 442 GLY A O 1
ATOM 3300 N N . PHE A 1 443 ? -15.300 34.738 37.818 1.00 34.62 443 PHE A N 1
ATOM 3301 C CA . PHE A 1 443 ? -16.207 34.936 38.947 1.00 34.62 443 PHE A CA 1
ATOM 3302 C C . PHE A 1 443 ? -16.813 33.618 39.445 1.00 34.62 443 PHE A C 1
ATOM 3304 O O . PHE A 1 443 ? -17.620 32.993 38.765 1.00 34.62 443 PHE A O 1
ATOM 3311 N N . ALA A 1 444 ? -16.401 33.207 40.644 1.00 30.84 444 ALA A N 1
ATOM 3312 C CA . ALA A 1 444 ? -17.158 32.256 41.430 1.00 30.84 444 ALA A CA 1
ATOM 3313 C C . ALA A 1 444 ? -18.411 32.996 41.903 1.00 30.84 444 ALA A C 1
ATOM 3315 O O . ALA A 1 444 ? -18.349 33.781 42.849 1.00 30.84 444 ALA A O 1
ATOM 3316 N N . GLU A 1 445 ? -19.534 32.779 41.222 1.00 33.31 445 GLU A N 1
ATOM 3317 C CA . GLU A 1 445 ? -20.814 32.828 41.917 1.00 33.31 445 GLU A CA 1
ATOM 3318 C C . GLU A 1 445 ? -20.690 31.910 43.131 1.00 33.31 445 GLU A C 1
ATOM 3320 O O . GLU A 1 445 ? -20.237 30.766 43.022 1.00 33.31 445 GLU A O 1
ATOM 3325 N N . ALA A 1 446 ? -20.996 32.456 44.305 1.00 32.47 446 ALA A N 1
ATOM 3326 C CA . ALA A 1 446 ? -21.044 31.703 45.539 1.00 32.47 446 ALA A CA 1
ATOM 3327 C C . ALA A 1 446 ? -22.107 30.610 45.384 1.00 32.47 446 ALA A C 1
ATOM 3329 O O . ALA A 1 446 ? -23.297 30.851 45.573 1.00 32.47 446 ALA A O 1
ATOM 3330 N N . VAL A 1 447 ? -21.672 29.408 45.005 1.00 37.28 447 VAL A N 1
ATOM 3331 C CA . VAL A 1 447 ? -22.466 28.197 45.177 1.00 37.28 447 VAL A CA 1
ATOM 3332 C C . VAL A 1 447 ? -22.732 28.112 46.674 1.00 37.28 447 VAL A C 1
ATOM 3334 O O . VAL A 1 447 ? -21.791 28.046 47.468 1.00 37.28 447 VAL A O 1
ATOM 3337 N N . ALA A 1 448 ? -24.007 28.219 47.047 1.00 33.16 448 ALA A N 1
ATOM 3338 C CA . ALA A 1 448 ? -24.470 28.068 48.417 1.00 33.16 448 ALA A CA 1
ATOM 3339 C C . ALA A 1 448 ? -23.844 26.811 49.057 1.00 33.16 448 ALA A C 1
ATOM 3341 O O . ALA A 1 448 ? -23.589 25.835 48.341 1.00 33.16 448 ALA A O 1
ATOM 3342 N N . PRO A 1 449 ? -23.576 26.807 50.377 1.00 33.62 449 PRO A N 1
ATOM 3343 C CA . PRO A 1 449 ? -23.118 25.601 51.056 1.00 33.62 449 PRO A CA 1
ATOM 3344 C C . PRO A 1 449 ? -24.082 24.453 50.731 1.00 33.62 449 PRO A C 1
ATOM 3346 O O . PRO A 1 449 ? -25.297 24.601 50.880 1.00 33.62 449 PRO A O 1
ATOM 3349 N N . ARG A 1 450 ? -23.542 23.340 50.214 1.00 36.66 450 ARG A N 1
ATOM 3350 C CA . ARG A 1 450 ? -24.324 22.117 50.002 1.00 36.66 450 ARG A CA 1
ATOM 3351 C C . ARG A 1 450 ? -24.942 21.720 51.351 1.00 36.66 450 ARG A C 1
ATOM 3353 O O . ARG A 1 450 ? -24.216 21.764 52.345 1.00 36.66 450 ARG A O 1
ATOM 3360 N N . PRO A 1 451 ? -26.244 21.391 51.407 1.00 39.59 451 PRO A N 1
ATOM 3361 C CA . PRO A 1 451 ? -26.858 20.897 52.633 1.00 39.59 451 PRO A CA 1
ATOM 3362 C C . PRO A 1 451 ? -26.140 19.618 53.085 1.00 39.59 451 PRO A C 1
ATOM 3364 O O . PRO A 1 451 ? -25.620 18.883 52.247 1.00 39.59 451 PRO A O 1
ATOM 3367 N N . GLU A 1 452 ? -26.079 19.400 54.400 1.00 40.25 452 GLU A N 1
ATOM 3368 C CA . GLU A 1 452 ? -25.491 18.212 55.035 1.00 40.25 452 GLU A CA 1
ATOM 3369 C C . GLU A 1 452 ? -25.964 16.914 54.349 1.00 40.25 452 GLU A C 1
ATOM 3371 O O . GLU A 1 452 ? -27.122 16.857 53.914 1.00 40.25 452 GLU A O 1
ATOM 3376 N N . PRO A 1 453 ? -25.100 15.889 54.221 1.00 47.12 453 PRO A N 1
ATOM 3377 C CA . PRO A 1 453 ? -25.446 14.645 53.543 1.00 47.12 453 PRO A CA 1
ATOM 3378 C C . PRO A 1 453 ? -26.649 13.996 54.236 1.00 47.12 453 PRO A C 1
ATOM 3380 O O . PRO A 1 453 ? -26.594 13.591 55.397 1.00 47.12 453 PRO A O 1
ATOM 3383 N N . ARG A 1 454 ? -27.778 13.942 53.525 1.00 56.50 454 ARG A N 1
ATOM 3384 C CA . ARG A 1 454 ? -29.021 13.358 54.028 1.00 56.50 454 ARG A CA 1
ATOM 3385 C C . ARG A 1 454 ? -28.949 11.845 53.876 1.00 56.50 454 ARG A C 1
ATOM 3387 O O . ARG A 1 454 ? -29.181 11.320 52.792 1.00 56.50 454 ARG A O 1
ATOM 3394 N N . VAL A 1 455 ? -28.665 11.141 54.968 1.00 65.38 455 VAL A N 1
ATOM 3395 C CA . VAL A 1 455 ? -29.085 9.740 55.089 1.00 65.38 455 VAL A CA 1
ATOM 3396 C C . VAL A 1 455 ? -30.607 9.759 55.177 1.00 65.38 455 VAL A C 1
ATOM 3398 O O . VAL A 1 455 ? -31.167 10.253 56.157 1.00 65.38 455 VAL A O 1
ATOM 3401 N N . ALA A 1 456 ? -31.281 9.303 54.125 1.00 79.31 456 ALA A N 1
ATOM 3402 C CA . ALA A 1 456 ? -32.730 9.202 54.117 1.00 79.31 456 ALA A CA 1
ATOM 3403 C C . ALA A 1 456 ? -33.122 7.766 54.485 1.00 79.31 456 ALA A C 1
ATOM 3405 O O . ALA A 1 456 ? -32.797 6.821 53.765 1.00 79.31 456 ALA A O 1
ATOM 3406 N N . GLU A 1 457 ? -33.797 7.612 55.623 1.00 89.12 457 GLU A N 1
ATOM 3407 C CA . GLU A 1 457 ? -34.209 6.322 56.179 1.00 89.12 457 GLU A CA 1
ATOM 3408 C C . GLU A 1 457 ? -35.738 6.262 56.285 1.00 89.12 457 GLU A C 1
ATOM 3410 O O . GLU A 1 457 ? -36.377 7.179 56.809 1.00 89.12 457 GLU A O 1
ATOM 3415 N N . LEU A 1 458 ? -36.325 5.185 55.763 1.00 90.00 458 LEU A N 1
ATOM 3416 C CA . LEU A 1 458 ? -37.751 4.878 55.856 1.00 90.00 458 LEU A CA 1
ATOM 3417 C C . LEU A 1 458 ? -37.919 3.499 56.492 1.00 90.00 458 LEU A C 1
ATOM 3419 O O . LEU A 1 458 ? -37.270 2.549 56.063 1.00 90.00 458 LEU A O 1
ATOM 3423 N N . SER A 1 459 ? -38.831 3.370 57.455 1.00 89.06 459 SER A N 1
ATOM 3424 C CA . SER A 1 459 ? -39.136 2.089 58.103 1.00 89.06 459 SER A CA 1
ATOM 3425 C C . SER A 1 459 ? -40.644 1.851 58.176 1.00 89.06 459 SER A C 1
ATOM 3427 O O . SER A 1 459 ? -41.403 2.772 58.482 1.00 89.06 459 SER A O 1
ATOM 3429 N N . ALA A 1 460 ? -41.070 0.617 57.905 1.00 86.81 460 ALA A N 1
ATOM 3430 C CA . ALA A 1 460 ? -42.444 0.128 58.055 1.00 86.81 460 ALA A CA 1
ATOM 3431 C C . ALA A 1 460 ? -42.431 -1.410 58.164 1.00 86.81 460 ALA A C 1
ATOM 3433 O O . ALA A 1 460 ? -41.551 -2.042 57.593 1.00 86.81 460 ALA A O 1
ATOM 3434 N N . GLU A 1 461 ? -43.370 -2.016 58.902 1.00 85.69 461 GLU A N 1
ATOM 3435 C CA . GLU A 1 461 ? -43.497 -3.488 59.039 1.00 85.69 461 GLU A CA 1
ATOM 3436 C C . GLU A 1 461 ? -42.192 -4.231 59.412 1.00 85.69 461 GLU A C 1
ATOM 3438 O O . GLU A 1 461 ? -41.962 -5.368 59.016 1.00 85.69 461 GLU A O 1
ATOM 3443 N N . GLY A 1 462 ? -41.301 -3.582 60.171 1.00 84.06 462 GLY A N 1
ATOM 3444 C CA . GLY A 1 462 ? -40.002 -4.151 60.553 1.00 84.06 462 GLY A CA 1
ATOM 3445 C C . GLY A 1 462 ? -38.930 -4.134 59.456 1.00 84.06 462 GLY A C 1
ATOM 3446 O O . GLY A 1 462 ? -37.801 -4.511 59.742 1.00 84.06 462 GLY A O 1
ATOM 3447 N N . LEU A 1 463 ? -39.237 -3.648 58.247 1.00 92.19 463 LEU A N 1
ATOM 3448 C CA . LEU A 1 463 ? -38.290 -3.445 57.148 1.00 92.19 463 LEU A CA 1
ATOM 3449 C C . LEU A 1 463 ? -37.794 -1.991 57.121 1.00 92.19 463 LEU A C 1
ATOM 3451 O O . LEU A 1 463 ? -38.575 -1.053 57.301 1.00 92.19 463 LEU A O 1
ATOM 3455 N N . THR A 1 464 ? -36.500 -1.792 56.863 1.00 94.50 464 THR A N 1
ATOM 3456 C CA . THR A 1 464 ? -35.882 -0.460 56.741 1.00 94.50 464 THR A CA 1
ATOM 3457 C C . THR A 1 464 ? -35.211 -0.262 55.381 1.00 94.50 464 THR A C 1
ATOM 3459 O O . THR A 1 464 ? -34.347 -1.041 54.989 1.00 94.50 464 THR A O 1
ATOM 3462 N N . TRP A 1 465 ? -35.555 0.816 54.673 1.00 96.12 465 TRP A N 1
ATOM 3463 C CA . TRP A 1 465 ? -34.880 1.239 53.446 1.00 96.12 465 TRP A CA 1
ATOM 3464 C C . TRP A 1 465 ? -34.033 2.485 53.697 1.00 96.12 465 TRP A C 1
ATOM 3466 O O . TRP A 1 465 ? -34.557 3.539 54.065 1.00 96.12 465 TRP A O 1
ATOM 3476 N N . ILE A 1 466 ? -32.726 2.367 53.463 1.00 94.19 466 ILE A N 1
ATOM 3477 C CA . ILE A 1 466 ? -31.769 3.473 53.515 1.00 94.19 466 ILE A CA 1
ATOM 3478 C C . ILE A 1 466 ? -31.330 3.815 52.088 1.00 94.19 466 ILE A C 1
ATOM 3480 O O . ILE A 1 466 ? -30.801 2.969 51.359 1.00 94.19 466 ILE A O 1
ATOM 3484 N N . HIS A 1 467 ? -31.525 5.067 51.685 1.00 92.50 467 HIS A N 1
ATOM 3485 C CA . HIS A 1 467 ? -31.053 5.586 50.403 1.00 92.50 467 HIS A CA 1
ATOM 3486 C C . HIS A 1 467 ? -30.013 6.680 50.633 1.00 92.50 467 HIS A C 1
ATOM 3488 O O . HIS A 1 467 ? -30.282 7.669 51.319 1.00 92.50 467 HIS A O 1
ATOM 3494 N N . LEU A 1 468 ? -28.820 6.497 50.064 1.00 88.81 468 LEU A N 1
ATOM 3495 C CA . LEU A 1 468 ? -27.757 7.497 50.112 1.00 88.81 468 LEU A CA 1
ATOM 3496 C C . LEU A 1 468 ? -27.729 8.296 48.810 1.00 88.81 468 LEU A C 1
ATOM 3498 O O . LEU A 1 468 ? -27.516 7.742 47.738 1.00 88.81 468 LEU A O 1
ATOM 3502 N N . GLU A 1 469 ? -27.876 9.617 48.901 1.00 75.06 469 GLU A N 1
ATOM 3503 C CA . GLU A 1 469 ? -27.719 10.502 47.736 1.00 75.06 469 GLU A CA 1
ATOM 3504 C C . GLU A 1 469 ? -26.247 10.646 47.300 1.00 75.06 469 GLU A C 1
ATOM 3506 O O . GLU A 1 469 ? -25.963 10.963 46.143 1.00 75.06 469 GLU A O 1
ATOM 3511 N N . SER A 1 470 ? -25.302 10.416 48.218 1.00 76.12 470 SER A N 1
ATOM 3512 C CA . SER A 1 470 ? -23.863 10.448 47.954 1.00 76.12 470 SER A CA 1
ATOM 3513 C C . SER A 1 470 ? -23.093 9.497 48.866 1.00 76.12 470 SER A C 1
ATOM 3515 O O . SER A 1 470 ? -23.354 9.428 50.067 1.00 76.12 470 SER A O 1
ATOM 3517 N N . VAL A 1 471 ? -22.096 8.817 48.300 1.00 80.06 471 VAL A N 1
ATOM 3518 C CA . VAL A 1 471 ? -21.237 7.866 49.014 1.00 80.06 471 VAL A CA 1
ATOM 3519 C C . VAL A 1 471 ? -20.084 8.608 49.699 1.00 80.06 471 VAL A C 1
ATOM 3521 O O . VAL A 1 471 ? -19.056 8.894 49.081 1.00 80.06 471 VAL A O 1
ATOM 3524 N N . GLU A 1 472 ? -20.255 8.951 50.977 1.00 83.56 472 GLU A N 1
ATOM 3525 C CA . GLU A 1 472 ? -19.195 9.536 51.810 1.00 83.56 472 GLU A CA 1
ATOM 3526 C C . GLU A 1 472 ? -18.564 8.470 52.727 1.00 83.56 472 GLU A C 1
ATOM 3528 O O . GLU A 1 472 ? -19.298 7.707 53.362 1.00 83.56 472 GLU A O 1
ATOM 3533 N N . PRO A 1 473 ? -17.219 8.403 52.851 1.00 85.75 473 PRO A N 1
ATOM 3534 C CA . PRO A 1 473 ? -16.550 7.354 53.627 1.00 85.75 473 PRO A CA 1
ATOM 3535 C C . PRO A 1 473 ? -16.993 7.271 55.089 1.00 85.75 473 PRO A C 1
ATOM 3537 O O . PRO A 1 473 ? -17.015 6.186 55.665 1.00 85.75 473 PRO A O 1
ATOM 3540 N N . GLU A 1 474 ? -17.326 8.404 55.704 1.00 85.81 474 GLU A N 1
ATOM 3541 C CA . GLU A 1 474 ? -17.759 8.470 57.102 1.00 85.81 474 GLU A CA 1
ATOM 3542 C C . GLU A 1 474 ? -19.100 7.748 57.307 1.00 85.81 474 GLU A C 1
ATOM 3544 O O . GLU A 1 474 ? -19.203 6.894 58.187 1.00 85.81 474 GLU A O 1
ATOM 3549 N N . ILE A 1 475 ? -20.073 7.995 56.424 1.00 86.31 475 ILE A N 1
ATOM 3550 C CA . ILE A 1 475 ? -21.417 7.398 56.474 1.00 86.31 475 ILE A CA 1
ATOM 3551 C C . ILE A 1 475 ? -21.361 5.894 56.194 1.00 86.31 475 ILE A C 1
ATOM 3553 O O . ILE A 1 475 ? -21.978 5.102 56.904 1.00 86.31 475 ILE A O 1
ATOM 3557 N N . VAL A 1 476 ? -20.592 5.470 55.186 1.00 88.06 476 VAL A N 1
ATOM 3558 C CA . VAL A 1 476 ? -20.479 4.039 54.849 1.00 88.06 476 VAL A CA 1
ATOM 3559 C C . VAL A 1 476 ? -19.856 3.251 56.009 1.00 88.06 476 VAL A C 1
ATOM 3561 O O . VAL A 1 476 ? -20.291 2.140 56.308 1.00 88.06 476 VAL A O 1
ATOM 3564 N N . ASN A 1 477 ? -18.877 3.829 56.715 1.00 87.44 477 ASN A N 1
ATOM 3565 C CA . ASN A 1 477 ? -18.280 3.193 57.893 1.00 87.44 477 ASN A CA 1
ATOM 3566 C C . ASN A 1 477 ? -19.236 3.137 59.098 1.00 87.44 477 ASN A C 1
ATOM 3568 O O . ASN A 1 477 ? -19.179 2.173 59.864 1.00 87.44 477 ASN A O 1
ATOM 3572 N N . GLU A 1 478 ? -20.123 4.121 59.263 1.00 87.88 478 GLU A N 1
ATOM 3573 C CA . GLU A 1 478 ? -21.186 4.077 60.274 1.00 87.88 478 GLU A CA 1
ATOM 3574 C C . GLU A 1 478 ? -22.186 2.951 59.979 1.00 87.88 478 GLU A C 1
ATOM 3576 O O . GLU A 1 478 ? -22.474 2.125 60.848 1.00 87.88 478 GLU A O 1
ATOM 3581 N N . LEU A 1 479 ? -22.650 2.851 58.730 1.00 89.62 479 LEU A N 1
ATOM 3582 C CA . LEU A 1 479 ? -23.564 1.789 58.305 1.00 89.62 479 LEU A CA 1
ATOM 3583 C C . LEU A 1 479 ? -22.920 0.400 58.418 1.00 89.62 479 LEU A C 1
ATOM 3585 O O . LEU A 1 479 ? -23.564 -0.541 58.880 1.00 89.62 479 LEU A O 1
ATOM 3589 N N . ARG A 1 480 ? -21.621 0.279 58.116 1.00 90.88 480 ARG A N 1
ATOM 3590 C CA . ARG A 1 480 ? -20.850 -0.945 58.369 1.00 90.88 480 ARG A CA 1
ATOM 3591 C C . ARG A 1 480 ? -20.896 -1.350 59.841 1.00 90.88 480 ARG A C 1
ATOM 3593 O O . ARG A 1 480 ? -21.091 -2.525 60.137 1.00 90.88 480 ARG A O 1
ATOM 3600 N N . ALA A 1 481 ? -20.697 -0.407 60.763 1.00 88.25 481 ALA A N 1
ATOM 3601 C CA . ALA A 1 481 ? -20.753 -0.692 62.196 1.00 88.25 481 ALA A CA 1
ATOM 3602 C C . ALA A 1 481 ? -22.170 -1.082 62.654 1.00 88.25 481 ALA A C 1
ATOM 3604 O O . ALA A 1 481 ? -22.305 -1.898 63.564 1.00 88.25 481 ALA A O 1
ATOM 3605 N N . ARG A 1 482 ? -23.209 -0.534 62.007 1.00 90.69 482 ARG A N 1
ATOM 3606 C CA . ARG A 1 482 ? -24.624 -0.833 62.281 1.00 90.69 482 ARG A CA 1
ATOM 3607 C C . ARG A 1 482 ? -25.046 -2.226 61.808 1.00 90.69 482 ARG A C 1
ATOM 3609 O O . ARG A 1 482 ? -25.732 -2.919 62.551 1.00 90.69 482 ARG A O 1
ATOM 3616 N N . PHE A 1 483 ? -24.651 -2.625 60.599 1.00 90.25 483 PHE A N 1
ATOM 3617 C CA . PHE A 1 483 ? -25.140 -3.849 59.945 1.00 90.25 483 PHE A CA 1
ATOM 3618 C C . PHE A 1 483 ? -24.113 -4.989 59.874 1.00 90.25 483 PHE A C 1
ATOM 3620 O O . PHE A 1 483 ? -24.462 -6.095 59.479 1.00 90.25 483 PHE A O 1
ATOM 3627 N N . GLY A 1 484 ? -22.858 -4.752 60.266 1.00 89.31 484 GLY A N 1
ATOM 3628 C CA . GLY A 1 484 ? -21.825 -5.789 60.329 1.00 89.31 484 GLY A CA 1
ATOM 3629 C C . GLY A 1 484 ? -21.216 -6.182 58.979 1.00 89.31 484 GLY A C 1
ATOM 3630 O O . GLY A 1 484 ? -20.695 -7.286 58.859 1.00 89.31 484 GLY A O 1
ATOM 3631 N N . TRP A 1 485 ? -21.256 -5.303 57.971 1.00 93.81 485 TRP A N 1
ATOM 3632 C CA . TRP A 1 485 ? -20.755 -5.609 56.625 1.00 93.81 485 TRP A CA 1
ATOM 3633 C C . TRP A 1 485 ? -19.260 -5.945 56.585 1.00 93.81 485 TRP A C 1
ATOM 3635 O O . TRP A 1 485 ? -18.432 -5.377 57.319 1.00 93.81 485 TRP A O 1
ATOM 3645 N N . HIS A 1 486 ? -18.904 -6.834 55.660 1.00 92.50 486 HIS A N 1
ATOM 3646 C CA . HIS A 1 486 ? -17.534 -7.245 55.415 1.00 92.50 486 HIS A CA 1
ATOM 3647 C C . HIS A 1 486 ? -16.680 -6.047 54.940 1.00 92.50 486 HIS A C 1
ATOM 3649 O O . HIS A 1 486 ? -17.119 -5.256 54.102 1.00 92.50 486 HIS A O 1
ATOM 3655 N N . PRO A 1 487 ? -15.435 -5.884 55.439 1.00 88.88 487 PRO A N 1
ATOM 3656 C CA . PRO A 1 487 ? -14.590 -4.742 55.084 1.00 88.88 487 PRO A CA 1
ATOM 3657 C C . PRO A 1 487 ? -14.328 -4.581 53.579 1.00 88.88 487 PRO A C 1
ATOM 3659 O O . PRO A 1 487 ? -14.136 -3.455 53.130 1.00 88.88 487 PRO A O 1
ATOM 3662 N N . LEU A 1 488 ? -14.304 -5.687 52.823 1.00 90.38 488 LEU A N 1
ATOM 3663 C CA . LEU A 1 488 ? -14.068 -5.658 51.372 1.00 90.38 488 LEU A CA 1
ATOM 3664 C C . LEU A 1 488 ? -15.227 -5.014 50.604 1.00 90.38 488 LEU A C 1
ATOM 3666 O O . LEU A 1 488 ? -14.968 -4.254 49.681 1.00 90.38 488 LEU A O 1
ATOM 3670 N N . ASP A 1 489 ? -16.478 -5.228 51.019 1.00 91.19 489 ASP A N 1
ATOM 3671 C CA . ASP A 1 489 ? -17.631 -4.622 50.339 1.00 91.19 489 ASP A CA 1
ATOM 3672 C C . ASP A 1 489 ? -17.641 -3.102 50.537 1.00 91.19 489 ASP A C 1
ATOM 3674 O O . ASP A 1 489 ? -17.945 -2.336 49.629 1.00 91.19 489 ASP A O 1
ATOM 3678 N N . VAL A 1 490 ? -17.220 -2.645 51.720 1.00 89.44 490 VAL A N 1
ATOM 3679 C CA . VAL A 1 490 ? -17.049 -1.216 52.016 1.00 89.44 490 VAL A CA 1
ATOM 3680 C C . VAL A 1 490 ? -15.907 -0.602 51.204 1.00 89.44 490 VAL A C 1
ATOM 3682 O O . VAL A 1 490 ? -16.025 0.532 50.741 1.00 89.44 490 VAL A O 1
ATOM 3685 N N . GLU A 1 491 ? -14.806 -1.331 51.008 1.00 88.88 491 GLU A N 1
ATOM 3686 C CA . GLU A 1 491 ? -13.735 -0.905 50.099 1.00 88.88 491 GLU A CA 1
ATOM 3687 C C . GLU A 1 491 ? -14.239 -0.815 48.653 1.00 88.88 491 GLU A C 1
ATOM 3689 O O . GLU A 1 491 ? -13.908 0.140 47.944 1.00 88.88 491 GLU A O 1
ATOM 3694 N N . ASP A 1 492 ? -15.077 -1.764 48.236 1.00 90.38 492 ASP A N 1
ATOM 3695 C CA . ASP A 1 492 ? -15.623 -1.804 46.888 1.00 90.38 492 ASP A CA 1
ATOM 3696 C C . ASP A 1 492 ? -16.575 -0.640 46.604 1.00 90.38 492 ASP A C 1
ATOM 3698 O O . ASP A 1 492 ? -16.402 -0.003 45.567 1.00 90.38 492 ASP A O 1
ATOM 3702 N N . VAL A 1 493 ? -17.456 -0.289 47.547 1.00 89.44 493 VAL A N 1
ATOM 3703 C CA . VAL A 1 493 ? -18.350 0.889 47.479 1.00 89.44 493 VAL A CA 1
ATOM 3704 C C . VAL A 1 493 ? -17.570 2.210 47.378 1.00 89.44 493 VAL A C 1
ATOM 3706 O O . VAL A 1 493 ? -18.000 3.172 46.744 1.00 89.44 493 VAL A O 1
ATOM 3709 N N . LEU A 1 494 ? -16.391 2.290 48.004 1.00 87.25 494 LEU A N 1
ATOM 3710 C CA . LEU A 1 494 ? -15.535 3.485 47.958 1.00 87.25 494 LEU A CA 1
ATOM 3711 C C . LEU A 1 494 ? -14.596 3.511 46.739 1.00 87.25 494 LEU A C 1
ATOM 3713 O O . LEU A 1 494 ? -13.920 4.520 46.482 1.00 87.25 494 LEU A O 1
ATOM 3717 N N . SER A 1 495 ? -14.533 2.419 45.977 1.00 85.75 495 SER A N 1
ATOM 3718 C CA . SER A 1 495 ? -13.757 2.329 44.746 1.00 85.75 495 SER A CA 1
ATOM 3719 C C . SER A 1 495 ? -14.435 3.096 43.613 1.00 85.75 495 SER A C 1
ATOM 3721 O O . SER A 1 495 ? -15.644 3.252 43.546 1.00 85.75 495 SER A O 1
ATOM 3723 N N . LYS A 1 496 ? -13.642 3.602 42.663 1.00 71.50 496 LYS A N 1
ATOM 3724 C CA . LYS A 1 496 ? -14.171 4.437 41.567 1.00 71.50 496 LYS A CA 1
ATOM 3725 C C . LYS A 1 496 ? -14.726 3.647 40.384 1.00 71.50 496 LYS A C 1
ATOM 3727 O O . LYS A 1 496 ? -15.265 4.275 39.473 1.00 71.50 496 LYS A O 1
ATOM 3732 N N . ARG A 1 497 ? -14.429 2.346 40.294 1.00 75.75 497 ARG A N 1
ATOM 3733 C CA . ARG A 1 497 ? -14.766 1.493 39.141 1.00 75.75 497 ARG A CA 1
ATOM 3734 C C . ARG A 1 497 ? -14.825 0.030 39.552 1.00 75.75 497 ARG A C 1
ATOM 3736 O O . ARG A 1 497 ? -13.802 -0.657 39.460 1.00 75.75 497 ARG A O 1
ATOM 3743 N N . GLN A 1 498 ? -16.004 -0.452 39.913 1.00 87.25 498 GLN A N 1
ATOM 3744 C CA . GLN A 1 498 ? -16.230 -1.883 40.064 1.00 87.25 498 GLN A CA 1
ATOM 3745 C C . GLN A 1 498 ? -16.831 -2.497 38.802 1.00 87.25 498 GLN A C 1
ATOM 3747 O O . GLN A 1 498 ? -17.258 -1.819 37.867 1.00 87.25 498 GLN A O 1
ATOM 3752 N N . ARG A 1 499 ? -16.767 -3.824 38.712 1.00 90.00 499 ARG A N 1
ATOM 3753 C CA . ARG A 1 499 ? -17.512 -4.582 37.697 1.00 90.00 499 ARG A CA 1
ATOM 3754 C C . ARG A 1 499 ? -18.822 -5.046 38.318 1.00 90.00 499 ARG A C 1
ATOM 3756 O O . ARG A 1 499 ? -18.824 -5.294 39.519 1.00 90.00 499 ARG A O 1
ATOM 3763 N N . PRO A 1 500 ? -19.889 -5.235 37.519 1.00 95.06 500 PRO A N 1
ATOM 3764 C CA . PRO A 1 500 ? -21.100 -5.826 38.050 1.00 95.06 500 PRO A CA 1
ATOM 3765 C C . PRO A 1 500 ? -20.821 -7.165 38.726 1.00 95.06 500 PRO A C 1
ATOM 3767 O O . PRO A 1 500 ? -20.154 -8.023 38.134 1.00 95.06 500 PRO A O 1
ATOM 3770 N N . LYS A 1 501 ? -21.330 -7.334 39.942 1.00 95.56 501 LYS A N 1
ATOM 3771 C CA . LYS A 1 501 ? -21.151 -8.546 40.742 1.00 95.56 501 LYS A CA 1
ATOM 3772 C C . LYS A 1 501 ? -22.237 -8.656 41.803 1.00 95.56 501 LYS A C 1
ATOM 3774 O O . LYS A 1 501 ? -22.861 -7.660 42.150 1.00 95.56 501 LYS A O 1
ATOM 3779 N N . ILE A 1 502 ? -22.422 -9.874 42.296 1.00 95.81 502 ILE A N 1
ATOM 3780 C CA . ILE A 1 502 ? -23.214 -10.180 43.483 1.00 95.81 502 ILE A CA 1
ATOM 3781 C C . ILE A 1 502 ? -22.328 -11.043 44.371 1.00 95.81 502 ILE A C 1
ATOM 3783 O O . ILE A 1 502 ? -21.846 -12.081 43.910 1.00 95.81 502 ILE A O 1
ATOM 3787 N N . ASP A 1 503 ? -22.131 -10.616 45.609 1.00 94.31 503 ASP A N 1
ATOM 3788 C CA . ASP A 1 503 ? -21.413 -11.352 46.639 1.00 94.31 503 ASP A CA 1
ATOM 3789 C C . ASP A 1 503 ? -22.414 -11.792 47.716 1.00 94.31 503 ASP A C 1
ATOM 3791 O O . ASP A 1 503 ? -23.261 -11.021 48.172 1.00 94.31 503 ASP A O 1
ATOM 3795 N N . ASP A 1 504 ? -22.359 -13.076 48.068 1.00 93.31 504 ASP A N 1
ATOM 3796 C CA . ASP A 1 504 ? -23.320 -13.734 48.952 1.00 93.31 504 ASP A CA 1
ATOM 3797 C C . ASP A 1 504 ? -22.664 -14.098 50.281 1.00 93.31 504 ASP A C 1
ATOM 3799 O O . ASP A 1 504 ? -21.831 -15.007 50.338 1.00 93.31 504 ASP A O 1
ATOM 3803 N N . TYR A 1 505 ? -23.070 -13.398 51.336 1.00 92.00 505 TYR A N 1
ATOM 3804 C CA . TYR A 1 505 ? -22.591 -13.574 52.701 1.00 92.00 505 TYR A CA 1
ATOM 3805 C C . TYR A 1 505 ? -23.651 -14.317 53.513 1.00 92.00 505 TYR A C 1
ATOM 3807 O O . TYR A 1 505 ? -24.374 -13.753 54.333 1.00 92.00 505 TYR A O 1
ATOM 3815 N N . ALA A 1 506 ? -23.790 -15.612 53.219 1.00 82.44 506 ALA A N 1
ATOM 3816 C CA . ALA A 1 506 ? -24.811 -16.464 53.821 1.00 82.44 506 ALA A CA 1
ATOM 3817 C C . ALA A 1 506 ? -24.680 -16.582 55.348 1.00 82.44 506 ALA A C 1
ATOM 3819 O O . ALA A 1 506 ? -25.700 -16.670 56.029 1.00 82.44 506 ALA A O 1
ATOM 3820 N N . ASP A 1 507 ? -23.447 -16.578 55.863 1.00 83.19 507 ASP A N 1
ATOM 3821 C CA . ASP A 1 507 ? -23.153 -16.723 57.292 1.00 83.19 507 ASP A CA 1
ATOM 3822 C C . ASP A 1 507 ? -23.453 -15.424 58.064 1.00 83.19 507 ASP A C 1
ATOM 3824 O O . ASP A 1 507 ? -23.912 -15.464 59.207 1.00 83.19 507 ASP A O 1
ATOM 3828 N N . GLU A 1 508 ? -23.245 -14.271 57.426 1.00 83.81 508 GLU A N 1
ATOM 3829 C CA . GLU A 1 508 ? -23.523 -12.934 57.959 1.00 83.81 508 GLU A CA 1
ATOM 3830 C C . GLU A 1 508 ? -24.943 -12.431 57.638 1.00 83.81 508 GLU A C 1
ATOM 3832 O O . GLU A 1 508 ? -25.378 -11.412 58.173 1.00 83.81 508 GLU A O 1
ATOM 3837 N N . GLY A 1 509 ? -25.685 -13.153 56.794 1.00 88.06 509 GLY A N 1
ATOM 3838 C CA . GLY A 1 509 ? -27.105 -12.928 56.526 1.00 88.06 509 GLY A CA 1
ATOM 3839 C C . GLY A 1 509 ? -27.426 -11.790 55.552 1.00 88.06 509 GLY A C 1
ATOM 3840 O O . GLY A 1 509 ? -28.525 -11.241 55.635 1.00 88.06 509 GLY A O 1
ATOM 3841 N N . TYR A 1 510 ? -26.520 -11.423 54.636 1.00 93.94 510 TYR A N 1
ATOM 3842 C CA . TYR A 1 510 ? -26.771 -10.353 53.657 1.00 93.94 510 TYR A CA 1
ATOM 3843 C C . TYR A 1 510 ? -26.217 -10.648 52.247 1.00 93.94 510 TYR A C 1
ATOM 3845 O O . TYR A 1 510 ? -25.352 -11.503 52.059 1.00 93.94 510 TYR A O 1
ATOM 3853 N N . LEU A 1 511 ? -26.722 -9.926 51.240 1.00 94.94 511 LEU A N 1
ATOM 3854 C CA . LEU A 1 511 ? -26.167 -9.872 49.880 1.00 94.94 511 LEU A CA 1
ATOM 3855 C C . LEU A 1 511 ? -25.591 -8.487 49.601 1.00 94.94 511 LEU A C 1
ATOM 3857 O O . LEU A 1 511 ? -26.231 -7.480 49.908 1.00 94.94 511 LEU A O 1
ATOM 3861 N N . PHE A 1 512 ? -24.424 -8.442 48.966 1.00 96.25 512 PHE A N 1
ATOM 3862 C CA . PHE A 1 512 ? -23.860 -7.225 48.390 1.00 96.25 512 PHE A CA 1
ATOM 3863 C C . PHE A 1 512 ? -23.943 -7.300 46.867 1.00 96.25 512 PHE A C 1
ATOM 3865 O O . PHE A 1 512 ? -23.596 -8.317 46.265 1.00 96.25 512 PHE A O 1
ATOM 3872 N N . GLY A 1 513 ? -24.410 -6.234 46.228 1.00 96.00 513 GLY A N 1
ATOM 3873 C CA . GLY A 1 513 ? -24.519 -6.172 44.780 1.00 96.00 513 GLY A CA 1
ATOM 3874 C C . GLY A 1 513 ? -24.020 -4.859 44.211 1.00 96.00 513 GLY A C 1
ATOM 3875 O O . GLY A 1 513 ? -24.274 -3.796 44.764 1.00 96.00 513 GLY A O 1
ATOM 3876 N N . VAL A 1 514 ? -23.351 -4.963 43.065 1.00 95.75 514 VAL A N 1
ATOM 3877 C CA . VAL A 1 514 ? -22.923 -3.838 42.230 1.00 95.75 514 VAL A CA 1
ATOM 3878 C C . VAL A 1 514 ? -23.558 -4.029 40.860 1.00 95.75 514 VAL A C 1
ATOM 3880 O O . VAL A 1 514 ? -23.269 -5.014 40.171 1.00 95.75 514 VAL A O 1
ATOM 3883 N N . LEU A 1 515 ? -24.408 -3.098 40.437 1.00 95.81 515 LEU A N 1
ATOM 3884 C CA . LEU A 1 515 ? -25.036 -3.096 39.111 1.00 95.81 515 LEU A CA 1
ATOM 3885 C C . LEU A 1 515 ? -24.802 -1.764 38.404 1.00 95.81 515 LEU A C 1
ATOM 3887 O O . LEU A 1 515 ? -24.499 -0.754 39.031 1.00 95.81 515 LEU A O 1
ATOM 3891 N N . HIS A 1 516 ? -24.907 -1.763 37.075 1.00 94.38 516 HIS A N 1
ATOM 3892 C CA . HIS A 1 516 ? -24.620 -0.576 36.273 1.00 94.38 516 HIS A CA 1
ATOM 3893 C C . HIS A 1 516 ? -25.785 -0.211 35.361 1.00 94.38 516 HIS A C 1
ATOM 3895 O O . HIS A 1 516 ? -26.249 -1.024 34.575 1.00 94.38 516 HIS A O 1
ATOM 3901 N N . PHE A 1 517 ? -26.197 1.046 35.357 1.00 93.12 517 PHE A N 1
ATOM 3902 C CA . PHE A 1 517 ? -27.304 1.513 34.535 1.00 93.12 517 PHE A CA 1
ATOM 3903 C C . PHE A 1 517 ? -26.871 2.656 33.613 1.00 93.12 517 PHE A C 1
ATOM 3905 O O . PHE A 1 517 ? -25.969 3.432 33.938 1.00 93.12 517 PHE A O 1
ATOM 3912 N N . PRO A 1 518 ? -27.464 2.754 32.418 1.00 91.69 518 PRO A N 1
ATOM 3913 C CA . PRO A 1 518 ? -27.181 3.825 31.476 1.00 91.69 518 PRO A CA 1
ATOM 3914 C C . PRO A 1 518 ? -27.673 5.176 32.016 1.00 91.69 518 PRO A C 1
ATOM 3916 O O . PRO A 1 518 ? -28.863 5.383 32.240 1.00 91.69 518 PRO A O 1
ATOM 3919 N N . ALA A 1 519 ? -26.758 6.133 32.162 1.00 86.56 519 ALA A N 1
ATOM 3920 C CA . ALA A 1 519 ? -27.069 7.505 32.547 1.00 86.56 519 ALA A CA 1
ATOM 3921 C C . ALA A 1 519 ? -26.600 8.484 31.469 1.00 86.56 519 ALA A C 1
ATOM 3923 O O . ALA A 1 519 ? -25.431 8.503 31.075 1.00 86.56 519 ALA A O 1
ATOM 3924 N N . TYR A 1 520 ? -27.524 9.311 30.979 1.00 81.62 520 TYR A N 1
ATOM 3925 C CA . TYR A 1 520 ? -27.207 10.322 29.975 1.00 81.62 520 TYR A CA 1
ATOM 3926 C C . TYR A 1 520 ? -26.616 11.570 30.630 1.00 81.62 520 TYR A C 1
ATOM 3928 O O . TYR A 1 520 ? -27.311 12.304 31.338 1.00 81.62 520 TYR A O 1
ATOM 3936 N N . ASP A 1 521 ? -25.345 11.843 30.352 1.00 80.62 521 ASP A N 1
ATOM 3937 C CA . ASP A 1 521 ? -24.676 13.051 30.813 1.00 80.62 521 ASP A CA 1
ATOM 3938 C C . ASP A 1 521 ? -24.927 14.197 29.823 1.00 80.62 521 ASP A C 1
ATOM 3940 O O . ASP A 1 521 ? -24.386 14.233 28.713 1.00 80.62 521 ASP A O 1
ATOM 3944 N N . LYS A 1 522 ? -25.750 15.165 30.245 1.00 77.19 522 LYS A N 1
ATOM 3945 C CA . LYS A 1 522 ? -26.097 16.349 29.445 1.00 77.19 522 LYS A CA 1
ATOM 3946 C C . LYS A 1 522 ? -24.903 17.279 29.193 1.00 77.19 522 LYS A C 1
ATOM 3948 O O . LYS A 1 522 ? -24.930 18.005 28.201 1.00 77.19 522 LYS A O 1
ATOM 3953 N N . ALA A 1 523 ? -23.879 17.288 30.049 1.00 75.44 523 ALA A N 1
ATOM 3954 C CA . ALA A 1 523 ? -22.738 18.195 29.910 1.00 75.44 523 ALA A CA 1
ATOM 3955 C C . ALA A 1 523 ? -21.798 17.760 28.780 1.00 75.44 523 ALA A C 1
ATOM 3957 O O . ALA A 1 523 ? -21.269 18.600 28.053 1.00 75.44 523 ALA A O 1
ATOM 3958 N N . ILE A 1 524 ? -21.614 16.449 28.619 1.00 76.25 524 ILE A N 1
ATOM 3959 C CA . ILE A 1 524 ? -20.753 15.873 27.575 1.00 76.25 524 ILE A CA 1
ATOM 3960 C C . ILE A 1 524 ? -21.536 15.203 26.436 1.00 76.25 524 ILE A C 1
ATOM 3962 O O . ILE A 1 524 ? -20.908 14.715 25.499 1.00 76.25 524 ILE A O 1
ATOM 3966 N N . GLN A 1 525 ? -22.875 15.193 26.510 1.00 72.44 525 GLN A N 1
ATOM 3967 C CA . GLN A 1 525 ? -23.798 14.609 25.524 1.00 72.44 525 GLN A CA 1
ATOM 3968 C C . GLN A 1 525 ? -23.469 13.141 25.207 1.00 72.44 525 GLN A C 1
ATOM 3970 O O . GLN A 1 525 ? -23.327 12.754 24.047 1.00 72.44 525 GLN A O 1
ATOM 3975 N N . ARG A 1 526 ? -23.266 12.326 26.249 1.00 76.69 526 ARG A N 1
ATOM 3976 C CA . ARG A 1 526 ? -22.895 10.909 26.113 1.00 76.69 526 ARG A CA 1
ATOM 3977 C C . ARG A 1 526 ? -23.564 10.035 27.159 1.00 76.69 526 ARG A C 1
ATOM 3979 O O . ARG A 1 526 ? -23.852 10.476 28.269 1.00 76.69 526 ARG A O 1
ATOM 3986 N N . LEU A 1 527 ? -23.751 8.772 26.792 1.00 84.19 527 LEU A N 1
ATOM 3987 C CA . LEU A 1 527 ? -24.198 7.725 27.698 1.00 84.19 527 LEU A CA 1
ATOM 3988 C C . LEU A 1 527 ? -23.016 7.212 28.530 1.00 84.19 527 LEU A C 1
ATOM 3990 O O . LEU A 1 527 ? -22.034 6.718 27.973 1.00 84.19 527 LEU A O 1
ATOM 3994 N N . ASN A 1 528 ? -23.124 7.316 29.851 1.00 85.94 528 ASN A N 1
ATOM 3995 C CA . ASN A 1 528 ? -22.152 6.809 30.814 1.00 85.94 528 ASN A CA 1
ATOM 3996 C C . ASN A 1 528 ? -22.767 5.683 31.655 1.00 85.94 528 ASN A C 1
ATOM 3998 O O . ASN A 1 528 ? -23.986 5.533 31.714 1.00 85.94 528 ASN A O 1
ATOM 4002 N N . ALA A 1 529 ? -21.912 4.903 32.317 1.00 89.56 529 ALA A N 1
ATOM 4003 C CA . ALA A 1 529 ? -22.339 3.943 33.327 1.00 89.56 529 ALA A CA 1
ATOM 4004 C C . ALA A 1 529 ? -22.543 4.671 34.664 1.00 89.56 529 ALA A C 1
ATOM 4006 O O . ALA A 1 529 ? -21.597 5.271 35.175 1.00 89.56 529 ALA A O 1
ATOM 4007 N N . ALA A 1 530 ? -23.756 4.619 35.202 1.00 90.62 530 ALA A N 1
ATOM 4008 C CA . ALA A 1 530 ? -24.044 4.892 36.603 1.00 90.62 530 ALA A CA 1
ATOM 4009 C C . ALA A 1 530 ? -23.996 3.571 37.374 1.00 90.62 530 ALA A C 1
ATOM 4011 O O . ALA A 1 530 ? -24.465 2.557 36.872 1.00 90.62 530 ALA A O 1
ATOM 4012 N N . GLU A 1 531 ? -23.410 3.577 38.557 1.00 92.50 531 GLU A N 1
ATOM 4013 C CA . GLU A 1 531 ? -23.245 2.413 39.428 1.00 92.50 531 GLU A CA 1
ATOM 4014 C C . GLU A 1 531 ? -24.280 2.505 40.548 1.00 92.50 531 GLU A C 1
ATOM 4016 O O . GLU A 1 531 ? -24.485 3.584 41.113 1.00 92.50 531 GLU A O 1
ATOM 4021 N N . LEU A 1 532 ? -24.955 1.392 40.819 1.00 93.94 532 LEU A N 1
ATOM 4022 C CA . LEU A 1 532 ? -25.822 1.213 41.972 1.00 93.94 532 LEU A CA 1
ATOM 4023 C C . LEU A 1 532 ? -25.250 0.089 42.822 1.00 93.94 532 LEU A C 1
ATOM 4025 O O . LEU A 1 532 ? -25.335 -1.082 42.439 1.00 93.94 532 LEU A O 1
ATOM 4029 N N . ASP A 1 533 ? -24.750 0.472 43.988 1.00 95.19 533 ASP A N 1
ATOM 4030 C CA . ASP A 1 533 ? -24.359 -0.468 45.022 1.00 95.19 533 ASP A CA 1
ATOM 4031 C C . ASP A 1 533 ? -25.535 -0.688 45.967 1.00 95.19 533 ASP A C 1
ATOM 4033 O O . ASP A 1 533 ? -26.239 0.261 46.339 1.00 95.19 533 ASP A O 1
ATOM 4037 N N . PHE A 1 534 ? -25.764 -1.932 46.371 1.00 95.69 534 PHE A N 1
ATOM 4038 C CA . PHE A 1 534 ? -26.800 -2.246 47.343 1.00 95.69 534 PHE A CA 1
ATOM 4039 C C . PHE A 1 534 ? -26.381 -3.335 48.326 1.00 95.69 534 PHE A C 1
ATOM 4041 O O . PHE A 1 534 ? -25.681 -4.282 47.972 1.00 95.69 534 PHE A O 1
ATOM 4048 N N . PHE A 1 535 ? -26.864 -3.199 49.561 1.00 96.25 535 PHE A N 1
ATOM 4049 C CA . PHE A 1 535 ? -26.820 -4.243 50.581 1.00 96.25 535 PHE A CA 1
ATOM 4050 C C . PHE A 1 535 ? -28.242 -4.681 50.903 1.00 96.25 535 PHE A C 1
ATOM 4052 O O . PHE A 1 535 ? -29.100 -3.843 51.183 1.00 96.25 535 PHE A O 1
ATOM 4059 N N . LEU A 1 536 ? -28.484 -5.985 50.887 1.00 95.44 536 LEU A N 1
ATOM 4060 C CA . LEU A 1 536 ? -29.783 -6.576 51.178 1.00 95.44 536 LEU A CA 1
ATOM 4061 C C . LEU A 1 536 ? -29.669 -7.518 52.375 1.00 95.44 536 LEU A C 1
ATOM 4063 O O . LEU A 1 536 ? -28.959 -8.517 52.295 1.00 95.44 536 LEU A O 1
ATOM 4067 N N . GLY A 1 537 ? -30.385 -7.211 53.453 1.00 93.31 537 GLY A N 1
ATOM 4068 C CA . GLY A 1 537 ? -30.582 -8.094 54.602 1.00 93.31 537 GLY A CA 1
ATOM 4069 C C . GLY A 1 537 ? -32.032 -8.583 54.705 1.00 93.31 537 GLY A C 1
ATOM 4070 O O . GLY A 1 537 ? -32.875 -8.193 53.894 1.00 93.31 537 GLY A O 1
ATOM 4071 N N . PRO A 1 538 ? -32.365 -9.428 55.695 1.00 89.00 538 PRO A N 1
ATOM 4072 C CA . PRO A 1 538 ? -33.730 -9.933 55.890 1.00 89.00 538 PRO A CA 1
ATOM 4073 C C . PRO A 1 538 ? -34.740 -8.824 56.232 1.00 89.00 538 PRO A C 1
ATOM 4075 O O . PRO A 1 538 ? -35.904 -8.911 55.853 1.00 89.00 538 PRO A O 1
ATOM 4078 N N . ASP A 1 539 ? -34.288 -7.768 56.906 1.00 91.25 539 ASP A N 1
ATOM 4079 C CA . ASP A 1 539 ? -35.085 -6.663 57.447 1.00 91.25 539 ASP A CA 1
ATOM 4080 C C . ASP A 1 539 ? -34.588 -5.281 56.983 1.00 91.25 539 ASP A C 1
ATOM 4082 O O . ASP A 1 539 ? -35.047 -4.244 57.472 1.00 91.25 539 ASP A O 1
ATOM 4086 N N . TYR A 1 540 ? -33.680 -5.227 56.001 1.00 94.19 540 TYR A N 1
ATOM 4087 C CA . TYR A 1 540 ? -33.221 -3.958 55.440 1.00 94.19 540 TYR A CA 1
ATOM 4088 C C . TYR A 1 540 ? -32.803 -4.023 53.966 1.00 94.19 540 TYR A C 1
ATOM 4090 O O . TYR A 1 540 ? -32.366 -5.055 53.455 1.00 94.19 540 TYR A O 1
ATOM 4098 N N . LEU A 1 541 ? -32.879 -2.869 53.301 1.00 96.06 541 LEU A N 1
ATOM 4099 C CA . LEU A 1 541 ? -32.263 -2.591 52.005 1.00 96.06 541 LEU A CA 1
ATOM 4100 C C . LEU A 1 541 ? -31.477 -1.280 52.105 1.00 96.06 541 LEU A C 1
ATOM 4102 O O . LEU A 1 541 ? -32.023 -0.257 52.517 1.00 96.06 541 LEU A O 1
ATOM 4106 N N . VAL A 1 542 ? -30.214 -1.280 51.687 1.00 96.00 542 VAL A N 1
ATOM 4107 C CA . VAL A 1 542 ? -29.419 -0.057 51.515 1.00 96.00 542 VAL A CA 1
ATOM 4108 C C . VAL A 1 542 ? -29.095 0.122 50.041 1.00 96.00 542 VAL A C 1
ATOM 4110 O O . VAL A 1 542 ? -28.615 -0.810 49.410 1.00 96.00 542 VAL A O 1
ATOM 4113 N N . THR A 1 543 ? -29.338 1.315 49.498 1.00 95.56 543 THR A N 1
ATOM 4114 C CA . THR A 1 543 ? -29.053 1.667 48.094 1.00 95.56 543 THR A CA 1
ATOM 4115 C C . THR A 1 543 ? -28.138 2.884 48.021 1.00 95.56 543 THR A C 1
ATOM 4117 O O . THR A 1 543 ? -28.406 3.904 48.661 1.00 95.56 543 THR A O 1
ATOM 4120 N N . MET A 1 544 ? -27.058 2.776 47.248 1.00 93.19 544 MET A N 1
ATOM 4121 C CA . MET A 1 544 ? -25.977 3.762 47.191 1.00 93.19 544 MET A CA 1
ATOM 4122 C C . MET A 1 544 ? -25.561 3.999 45.733 1.00 93.19 544 MET A C 1
ATOM 4124 O O . MET A 1 544 ? -24.629 3.380 45.222 1.00 93.19 544 MET A O 1
ATOM 4128 N N . PRO A 1 545 ? -26.282 4.862 45.007 1.00 90.69 545 PRO A N 1
ATOM 4129 C CA . PRO A 1 545 ? -25.875 5.272 43.672 1.00 90.69 545 PRO A CA 1
ATOM 4130 C C . PRO A 1 545 ? -24.606 6.145 43.689 1.00 90.69 545 PRO A C 1
ATOM 4132 O O . PRO A 1 545 ? -24.481 7.068 44.496 1.00 90.69 545 PRO A O 1
ATOM 4135 N N . ASN A 1 546 ? -23.693 5.939 42.732 1.00 87.62 546 ASN A N 1
ATOM 4136 C CA . ASN A 1 546 ? -22.522 6.817 42.555 1.00 87.62 546 ASN A CA 1
ATOM 4137 C C . ASN A 1 546 ? -22.858 8.155 41.853 1.00 87.62 546 ASN A C 1
ATOM 4139 O O . ASN A 1 546 ? -22.138 9.148 41.986 1.00 87.62 546 ASN A O 1
ATOM 4143 N N . VAL A 1 547 ? -23.962 8.184 41.106 1.00 86.19 547 VAL A N 1
ATOM 4144 C CA . VAL A 1 547 ? -24.617 9.358 40.518 1.00 86.19 547 VAL A CA 1
ATOM 4145 C C . VAL A 1 547 ? -26.121 9.169 40.616 1.00 86.19 547 VAL A C 1
ATOM 4147 O O . VAL A 1 547 ? -26.612 8.057 40.470 1.00 86.19 547 VAL A O 1
ATOM 4150 N N . GLN A 1 548 ? -26.861 10.260 40.808 1.00 84.00 548 GLN A N 1
ATOM 4151 C CA . GLN A 1 548 ? -28.306 10.216 41.027 1.00 84.00 548 GLN A CA 1
ATOM 4152 C C . GLN A 1 548 ? -29.049 9.397 39.955 1.00 84.00 548 GLN A C 1
ATOM 4154 O O . GLN A 1 548 ? -29.060 9.744 38.770 1.00 84.00 548 GLN A O 1
ATOM 4159 N N . LEU A 1 549 ? -29.715 8.331 40.403 1.00 88.94 549 LEU A N 1
ATOM 4160 C CA . LEU A 1 549 ? -30.567 7.475 39.586 1.00 88.94 549 LEU A CA 1
ATOM 4161 C C . LEU A 1 549 ? -32.033 7.841 39.828 1.00 88.94 549 LEU A C 1
ATOM 4163 O O . LEU A 1 549 ? -32.628 7.464 40.834 1.00 88.94 549 LEU A O 1
ATOM 4167 N N . ASN A 1 550 ? -32.623 8.568 38.874 1.00 87.81 550 ASN A N 1
ATOM 4168 C CA . ASN A 1 550 ? -33.997 9.069 38.978 1.00 87.81 550 ASN A CA 1
ATOM 4169 C C . ASN A 1 550 ? -35.056 8.008 39.328 1.00 87.81 550 ASN A C 1
ATOM 4171 O O . ASN A 1 550 ? -35.983 8.383 40.044 1.00 87.81 550 ASN A O 1
ATOM 4175 N N . PRO A 1 551 ? -35.003 6.756 38.823 1.00 90.19 551 PRO A N 1
ATOM 4176 C CA . PRO A 1 551 ? -35.998 5.747 39.190 1.00 90.19 551 PRO A CA 1
ATOM 4177 C C . PRO A 1 551 ? -35.941 5.404 40.685 1.00 90.19 551 PRO A C 1
ATOM 4179 O O . PRO A 1 551 ? -36.952 5.511 41.372 1.00 90.19 551 PRO A O 1
ATOM 4182 N N . VAL A 1 552 ? -34.736 5.177 41.226 1.00 91.50 552 VAL A N 1
ATOM 4183 C CA . VAL A 1 552 ? -34.525 4.897 42.659 1.00 91.50 552 VAL A CA 1
ATOM 4184 C C . VAL A 1 552 ? -35.006 6.057 43.525 1.00 91.50 552 VAL A C 1
ATOM 4186 O O . VAL A 1 552 ? -35.783 5.858 44.456 1.00 91.50 552 VAL A O 1
ATOM 4189 N N . THR A 1 553 ? -34.596 7.286 43.193 1.00 90.12 553 THR A N 1
ATOM 4190 C CA . THR A 1 553 ? -35.004 8.473 43.957 1.00 90.12 553 THR A CA 1
ATOM 4191 C C . THR A 1 553 ? -36.522 8.677 43.905 1.00 90.12 553 THR A C 1
ATOM 4193 O O . THR A 1 553 ? -37.120 9.017 44.919 1.00 90.12 553 THR A O 1
ATOM 4196 N N . ARG A 1 554 ? -37.173 8.434 42.756 1.00 90.44 554 ARG A N 1
ATOM 4197 C CA . ARG A 1 554 ? -38.635 8.554 42.624 1.00 90.44 554 ARG A CA 1
ATOM 4198 C C . ARG A 1 554 ? -39.383 7.520 43.456 1.00 90.44 554 ARG A C 1
ATOM 4200 O O . ARG A 1 554 ? -40.341 7.893 44.131 1.00 90.44 554 ARG A O 1
ATOM 4207 N N . LEU A 1 555 ? -38.953 6.259 43.430 1.00 92.19 555 LEU A N 1
ATOM 4208 C CA . LEU A 1 555 ? -39.565 5.208 44.241 1.00 92.19 555 LEU A CA 1
ATOM 4209 C C . LEU A 1 555 ? -39.392 5.499 45.741 1.00 92.19 555 LEU A C 1
ATOM 4211 O O . LEU A 1 555 ? -40.342 5.347 46.512 1.00 92.19 555 LEU A O 1
ATOM 4215 N N . PHE A 1 556 ? -38.221 6.005 46.138 1.00 92.56 556 PHE A N 1
ATOM 4216 C CA . PHE A 1 556 ? -37.943 6.404 47.518 1.00 92.56 556 PHE A CA 1
ATOM 4217 C C . PHE A 1 556 ? -38.840 7.562 47.973 1.00 92.56 556 PHE A C 1
ATOM 4219 O O . PHE A 1 556 ? -39.511 7.456 48.999 1.00 92.56 556 PHE A O 1
ATOM 4226 N N . SER A 1 557 ? -38.925 8.641 47.186 1.00 89.75 557 SER A N 1
ATOM 4227 C CA . SER A 1 557 ? -39.816 9.773 47.479 1.00 89.75 557 SER A CA 1
ATOM 4228 C C . SER A 1 557 ? -41.286 9.354 47.525 1.00 89.75 557 SER A C 1
ATOM 4230 O O . SER A 1 557 ? -42.014 9.786 48.413 1.00 89.75 557 SER A O 1
ATOM 4232 N N . ARG A 1 558 ? -41.723 8.449 46.641 1.00 91.56 558 ARG A N 1
ATOM 4233 C CA . ARG A 1 558 ? -43.090 7.914 46.670 1.00 91.56 558 ARG A CA 1
ATOM 4234 C C . ARG A 1 558 ? -43.386 7.166 47.972 1.00 91.56 558 ARG A C 1
ATOM 4236 O O . ARG A 1 558 ? -44.450 7.364 48.544 1.00 91.56 558 ARG A O 1
ATOM 4243 N N . CYS A 1 559 ? -42.447 6.359 48.466 1.00 92.06 559 CYS A N 1
ATOM 4244 C CA . CYS A 1 559 ? -42.584 5.691 49.766 1.00 92.06 559 CYS A CA 1
ATOM 4245 C C . CYS A 1 559 ? -42.542 6.674 50.948 1.00 92.06 559 CYS A C 1
ATOM 4247 O O . CYS A 1 559 ? -43.074 6.379 52.015 1.00 92.06 559 CYS A O 1
ATOM 4249 N N . GLN A 1 560 ? -41.894 7.829 50.787 1.00 90.62 560 GLN A N 1
ATOM 4250 C CA . GLN A 1 560 ? -41.874 8.882 51.801 1.00 90.62 560 GLN A CA 1
ATOM 4251 C C . GLN A 1 560 ? -43.204 9.651 51.867 1.00 90.62 560 GLN A C 1
ATOM 4253 O O . GLN A 1 560 ? -43.624 10.044 52.954 1.00 90.62 560 GLN A O 1
ATOM 4258 N N . GLU A 1 561 ? -43.846 9.877 50.721 1.00 91.38 561 GLU A N 1
ATOM 4259 C CA . GLU A 1 561 ? -45.078 10.667 50.601 1.00 91.38 561 GLU A CA 1
ATOM 4260 C C . GLU A 1 561 ? -46.358 9.839 50.815 1.00 91.38 561 GLU A C 1
ATOM 4262 O O . GLU A 1 561 ? -47.329 10.354 51.371 1.00 91.38 561 GLU A O 1
ATOM 4267 N N . ASP A 1 562 ? -46.371 8.568 50.399 1.00 92.44 562 ASP A N 1
ATOM 4268 C CA . ASP A 1 562 ? -47.529 7.668 50.478 1.00 92.44 562 ASP A CA 1
ATOM 4269 C C . ASP A 1 562 ? -47.281 6.533 51.484 1.00 92.44 562 ASP A C 1
ATOM 4271 O O . ASP A 1 562 ? -46.676 5.500 51.182 1.00 92.44 562 ASP A O 1
ATOM 4275 N N . GLU A 1 563 ? -47.773 6.733 52.708 1.00 90.25 563 GLU A N 1
ATOM 4276 C CA . GLU A 1 563 ? -47.628 5.775 53.805 1.00 90.25 563 GLU A CA 1
ATOM 4277 C C . GLU A 1 563 ? -48.333 4.438 53.528 1.00 90.25 563 GLU A C 1
ATOM 4279 O O . GLU A 1 563 ? -47.802 3.389 53.892 1.00 90.25 563 GLU A O 1
ATOM 4284 N N . VAL A 1 564 ? -49.482 4.449 52.841 1.00 90.50 564 VAL A N 1
ATOM 4285 C CA . VAL A 1 564 ? -50.226 3.220 52.518 1.00 90.50 564 VAL A CA 1
ATOM 4286 C C . VAL A 1 564 ? -49.438 2.383 51.517 1.00 90.50 564 VAL A C 1
ATOM 4288 O O . VAL A 1 564 ? -49.275 1.176 51.714 1.00 90.50 564 VAL A O 1
ATOM 4291 N N . PHE A 1 565 ? -48.912 3.023 50.471 1.00 91.25 565 PHE A N 1
ATOM 4292 C CA . PHE A 1 565 ? -48.049 2.365 49.493 1.00 91.25 565 PHE A CA 1
ATOM 4293 C C . PHE A 1 565 ? -46.780 1.803 50.146 1.00 91.25 565 PHE A C 1
ATOM 4295 O O . PHE A 1 565 ? -46.424 0.650 49.892 1.00 91.25 565 PHE A O 1
ATOM 4302 N N . ARG A 1 566 ? -46.134 2.576 51.034 1.00 92.00 566 ARG A N 1
ATOM 4303 C CA . ARG A 1 566 ? -44.952 2.129 51.786 1.00 92.00 566 ARG A CA 1
ATOM 4304 C C . ARG A 1 566 ? -45.241 0.857 52.579 1.00 92.00 566 ARG A C 1
ATOM 4306 O O . ARG A 1 566 ? -44.504 -0.112 52.432 1.00 92.00 566 ARG A O 1
ATOM 4313 N N . THR A 1 567 ? -46.307 0.835 53.381 1.00 89.62 567 THR A N 1
ATOM 4314 C CA . THR A 1 567 ? -46.663 -0.341 54.191 1.00 89.62 567 THR A CA 1
ATOM 4315 C C . THR A 1 567 ? -46.923 -1.569 53.316 1.00 89.62 567 THR A C 1
ATOM 4317 O O . THR A 1 567 ? -46.356 -2.625 53.575 1.00 89.62 567 THR A O 1
ATOM 4320 N N . GLN A 1 568 ? -47.690 -1.424 52.228 1.00 87.75 568 GLN A N 1
ATOM 4321 C CA . GLN A 1 568 ? -47.993 -2.530 51.305 1.00 87.75 568 GLN A CA 1
ATOM 4322 C C . GLN A 1 568 ? -46.757 -3.101 50.601 1.00 87.75 568 GLN A C 1
ATOM 4324 O O . GLN A 1 568 ? -46.723 -4.289 50.274 1.00 87.75 568 GLN A O 1
ATOM 4329 N N . LEU A 1 569 ? -45.770 -2.257 50.294 1.00 87.88 569 LEU A N 1
ATOM 4330 C CA . LEU A 1 569 ? -44.530 -2.702 49.670 1.00 87.88 569 LEU A CA 1
ATOM 4331 C C . LEU A 1 569 ? -43.598 -3.362 50.694 1.00 87.88 569 LEU A C 1
ATOM 4333 O O . LEU A 1 569 ? -43.007 -4.397 50.396 1.00 87.88 569 LEU A O 1
ATOM 4337 N N . PHE A 1 570 ? -43.505 -2.797 51.901 1.00 91.19 570 PHE A N 1
ATOM 4338 C CA . PHE A 1 570 ? -42.606 -3.279 52.950 1.00 91.19 570 PHE A CA 1
ATOM 4339 C C . PHE A 1 570 ? -43.086 -4.601 53.570 1.00 91.19 570 PHE A C 1
ATOM 4341 O O . PHE A 1 570 ? -42.256 -5.449 53.891 1.00 91.19 570 PHE A O 1
ATOM 4348 N N . GLU A 1 571 ? -44.403 -4.836 53.631 1.00 86.88 571 GLU A N 1
ATOM 4349 C CA . GLU A 1 571 ? -45.009 -6.114 54.051 1.00 86.88 571 GLU A CA 1
ATOM 4350 C C . GLU A 1 571 ? -44.534 -7.305 53.193 1.00 86.88 571 GLU A C 1
ATOM 4352 O O . GLU A 1 571 ? -44.481 -8.443 53.657 1.00 86.88 571 GLU A O 1
ATOM 4357 N N . LYS A 1 572 ? -44.136 -7.056 51.938 1.00 84.56 572 LYS A N 1
ATOM 4358 C CA . LYS A 1 572 ? -43.688 -8.095 50.994 1.00 84.56 572 LYS A CA 1
ATOM 4359 C C . LYS A 1 572 ? -42.211 -8.483 51.150 1.00 84.56 572 LYS A C 1
ATOM 4361 O O . LYS A 1 572 ? -41.740 -9.346 50.409 1.00 84.56 572 LYS A O 1
ATOM 4366 N N . GLY A 1 573 ? -41.490 -7.873 52.092 1.00 88.19 573 GLY A N 1
ATOM 4367 C CA . GLY A 1 573 ? -40.097 -8.190 52.409 1.00 88.19 573 GLY A CA 1
ATOM 4368 C C . GLY A 1 573 ? -39.055 -7.428 51.582 1.00 88.19 573 GLY A C 1
ATOM 4369 O O . GLY A 1 573 ? -39.349 -6.798 50.561 1.00 88.19 573 GLY A O 1
ATOM 4370 N N . SER A 1 574 ? -37.800 -7.500 52.033 1.00 91.00 574 SER A N 1
ATOM 4371 C CA . SER A 1 574 ? -36.674 -6.753 51.459 1.00 91.00 574 SER A CA 1
ATOM 4372 C C . SER A 1 574 ? -36.363 -7.151 50.011 1.00 91.00 574 SER A C 1
ATOM 4374 O O . SER A 1 574 ? -36.061 -6.285 49.187 1.00 91.00 574 SER A O 1
ATOM 4376 N N . GLY A 1 575 ? -36.501 -8.436 49.661 1.00 90.19 575 GLY A N 1
ATOM 4377 C CA . GLY A 1 575 ? -36.295 -8.923 48.297 1.00 90.19 575 GLY A CA 1
ATOM 4378 C C . GLY A 1 575 ? -37.289 -8.330 47.294 1.00 90.19 575 GLY A C 1
ATOM 4379 O O . GLY A 1 575 ? -36.893 -7.968 46.184 1.00 90.19 575 GLY A O 1
ATOM 4380 N N . ARG A 1 576 ? -38.562 -8.147 47.686 1.00 88.12 576 ARG A N 1
ATOM 4381 C CA . ARG A 1 576 ? -39.561 -7.491 46.824 1.00 88.12 576 ARG A CA 1
ATOM 4382 C C . ARG A 1 576 ? -39.248 -6.011 46.635 1.00 88.12 576 ARG A C 1
ATOM 4384 O O . ARG A 1 576 ? -39.404 -5.503 45.531 1.00 88.12 576 ARG A O 1
ATOM 4391 N N . LEU A 1 577 ? -38.794 -5.334 47.687 1.00 91.69 577 LEU A N 1
ATOM 4392 C CA . LEU A 1 577 ? -38.392 -3.934 47.593 1.00 91.69 577 LEU A CA 1
ATOM 4393 C C . LEU A 1 577 ? -37.216 -3.748 46.620 1.00 91.69 577 LEU A C 1
ATOM 4395 O O . LEU A 1 577 ? -37.257 -2.848 45.784 1.00 91.69 577 LEU A O 1
ATOM 4399 N N . LEU A 1 578 ? -36.199 -4.618 46.678 1.00 93.75 578 LEU A N 1
ATOM 4400 C CA . LEU A 1 578 ? -35.094 -4.595 45.714 1.00 93.75 578 LEU A CA 1
ATOM 4401 C C . LEU A 1 578 ? -35.580 -4.867 44.286 1.00 93.75 578 LEU A C 1
ATOM 4403 O O . LEU A 1 578 ? -35.121 -4.202 43.361 1.00 93.75 578 LEU A O 1
ATOM 4407 N N . TYR A 1 579 ? -36.505 -5.815 44.107 1.00 92.06 579 TYR A N 1
ATOM 4408 C CA . TYR A 1 579 ? -37.099 -6.084 42.799 1.00 92.06 579 TYR A CA 1
ATOM 4409 C C . TYR A 1 579 ? -37.722 -4.821 42.193 1.00 92.06 579 TYR A C 1
ATOM 4411 O O . TYR A 1 579 ? -37.343 -4.472 41.085 1.00 92.06 579 TYR A O 1
ATOM 4419 N N . GLU A 1 580 ? -38.578 -4.091 42.921 1.00 91.88 580 GLU A N 1
ATOM 4420 C CA . GLU A 1 580 ? -39.193 -2.852 42.400 1.00 91.88 580 GLU A CA 1
ATOM 4421 C C . GLU A 1 580 ? -38.138 -1.796 42.029 1.00 91.88 580 GLU A C 1
ATOM 4423 O O . GLU A 1 580 ? -38.264 -1.120 41.015 1.00 91.88 580 GLU A O 1
ATOM 4428 N N . VAL A 1 581 ? -37.061 -1.671 42.821 1.00 94.06 581 VAL A N 1
ATOM 4429 C CA . VAL A 1 581 ? -35.952 -0.748 42.519 1.00 94.06 581 VAL A CA 1
ATOM 4430 C C . VAL A 1 581 ? -35.261 -1.118 41.204 1.00 94.06 581 VAL A C 1
ATOM 4432 O O . VAL A 1 581 ? -34.946 -0.236 40.403 1.00 94.06 581 VAL A O 1
ATOM 4435 N N . LEU A 1 582 ? -34.972 -2.405 40.999 1.00 94.69 582 LEU A N 1
ATOM 4436 C CA . LEU A 1 582 ? -34.287 -2.885 39.799 1.00 94.69 582 LEU A CA 1
ATOM 4437 C C . LEU A 1 582 ? -35.204 -2.874 38.574 1.00 94.69 582 LEU A C 1
ATOM 4439 O O . LEU A 1 582 ? -34.737 -2.508 37.498 1.00 94.69 582 LEU A O 1
ATOM 4443 N N . ASP A 1 583 ? -36.477 -3.220 38.741 1.00 92.44 583 ASP A N 1
ATOM 4444 C CA . ASP A 1 583 ? -37.502 -3.189 37.694 1.00 92.44 583 ASP A CA 1
ATOM 4445 C C . ASP A 1 583 ? -37.642 -1.771 37.127 1.00 92.44 583 ASP A C 1
ATOM 4447 O O . ASP A 1 583 ? -37.381 -1.549 35.945 1.00 92.44 583 ASP A O 1
ATOM 4451 N N . ASP A 1 584 ? -37.834 -0.772 37.997 1.00 92.44 584 ASP A N 1
ATOM 4452 C CA . ASP A 1 584 ? -37.877 0.650 37.630 1.00 92.44 584 ASP A CA 1
ATOM 4453 C C . ASP A 1 584 ? -36.598 1.122 36.892 1.00 92.44 584 ASP A C 1
ATOM 4455 O O . ASP A 1 584 ? -36.634 2.019 36.038 1.00 92.44 584 ASP A O 1
ATOM 4459 N N . LEU A 1 585 ? -35.433 0.543 37.211 1.00 94.00 585 LEU A N 1
ATOM 4460 C CA . LEU A 1 585 ? -34.156 0.861 36.560 1.00 94.00 585 LEU A CA 1
ATOM 4461 C C . LEU A 1 585 ? -34.000 0.204 35.184 1.00 94.00 585 LEU A C 1
ATOM 4463 O O . LEU A 1 585 ? -33.495 0.851 34.257 1.00 94.00 585 LEU A O 1
ATOM 4467 N N . PHE A 1 586 ? -34.417 -1.054 35.035 1.00 93.19 586 PHE A N 1
ATOM 4468 C CA . PHE A 1 586 ? -34.444 -1.731 33.739 1.00 93.19 586 PHE A CA 1
ATOM 4469 C C . PHE A 1 586 ? -35.509 -1.125 32.823 1.00 93.19 586 PHE A C 1
ATOM 4471 O O . PHE A 1 586 ? -35.223 -0.886 31.651 1.00 93.19 586 PHE A O 1
ATOM 4478 N N . ASP A 1 587 ? -36.664 -0.729 33.349 1.00 90.56 587 ASP A N 1
ATOM 4479 C CA . ASP A 1 587 ? -37.684 -0.009 32.586 1.00 90.56 587 ASP A CA 1
ATOM 4480 C C . ASP A 1 587 ? -37.180 1.347 32.083 1.00 90.56 587 ASP A C 1
ATOM 4482 O O . ASP A 1 587 ? -37.421 1.734 30.935 1.00 90.56 587 ASP A O 1
ATOM 4486 N N . TYR A 1 588 ? -36.370 2.047 32.880 1.00 90.94 588 TYR A N 1
ATOM 4487 C CA . TYR A 1 588 ? -35.740 3.303 32.465 1.00 90.94 588 TYR A CA 1
ATOM 4488 C C . TYR A 1 588 ? -34.736 3.141 31.305 1.00 90.94 588 TYR A C 1
ATOM 4490 O O . TYR A 1 588 ? -34.392 4.122 30.635 1.00 90.94 588 TYR A O 1
ATOM 4498 N N . CYS A 1 589 ? -34.285 1.915 31.022 1.00 92.69 589 CYS A N 1
ATOM 4499 C CA . CYS A 1 589 ? -33.394 1.622 29.904 1.00 92.69 589 CYS A CA 1
ATOM 4500 C C . CYS A 1 589 ? -34.114 1.704 28.543 1.00 92.69 589 CYS A C 1
ATOM 4502 O O . CYS A 1 589 ? -33.520 2.198 27.573 1.00 92.69 589 CYS A O 1
ATOM 4504 N N . PHE A 1 590 ? -35.383 1.284 28.457 1.00 91.50 590 PHE A N 1
ATOM 4505 C CA . PHE A 1 590 ? -36.129 1.214 27.191 1.00 91.50 590 PHE A CA 1
ATOM 4506 C C . PHE A 1 590 ? -36.336 2.580 26.514 1.00 91.50 590 PHE A C 1
ATOM 4508 O O . PHE A 1 590 ? -35.983 2.698 25.343 1.00 91.50 590 PHE A O 1
ATOM 4515 N N . PRO A 1 591 ? -36.724 3.667 27.211 1.00 90.38 591 PRO A N 1
ATOM 4516 C CA . PRO A 1 591 ? -36.822 4.990 26.586 1.00 90.38 591 PRO A CA 1
ATOM 4517 C C . PRO A 1 591 ? -35.505 5.509 25.985 1.00 90.38 591 PRO A C 1
ATOM 4519 O O . PRO A 1 591 ? -35.509 6.359 25.094 1.00 90.38 591 PRO A O 1
ATOM 4522 N N . ILE A 1 592 ? -34.352 5.048 26.487 1.00 90.69 592 ILE A N 1
ATOM 4523 C CA . ILE A 1 592 ? -33.039 5.385 25.916 1.00 90.69 592 ILE A CA 1
ATOM 4524 C C . ILE A 1 592 ? -32.803 4.574 24.635 1.00 90.69 592 ILE A C 1
ATOM 4526 O O . ILE A 1 592 ? -32.263 5.117 23.672 1.00 90.69 592 ILE A O 1
ATOM 4530 N N . LEU A 1 593 ? -33.222 3.305 24.607 1.00 92.19 593 LEU A N 1
ATOM 4531 C CA . LEU A 1 593 ? -33.184 2.466 23.406 1.00 92.19 593 LEU A CA 1
ATOM 4532 C C . LEU A 1 593 ? -34.097 3.014 22.308 1.00 92.19 593 LEU A C 1
ATOM 4534 O O . LEU A 1 593 ? -33.659 3.093 21.165 1.00 92.19 593 LEU A O 1
ATOM 4538 N N . ASP A 1 594 ? -35.306 3.458 22.651 1.00 89.94 594 ASP A N 1
ATOM 4539 C CA . ASP A 1 594 ? -36.249 4.039 21.688 1.00 89.94 594 ASP A CA 1
ATOM 4540 C C . ASP A 1 594 ? -35.650 5.271 21.004 1.00 89.94 594 ASP A C 1
ATOM 4542 O O . ASP A 1 594 ? -35.758 5.438 19.795 1.00 89.94 594 ASP A O 1
ATOM 4546 N N . LYS A 1 595 ? -34.928 6.117 21.750 1.00 90.69 595 LYS A N 1
ATOM 4547 C CA . LYS A 1 595 ? -34.208 7.260 21.163 1.00 90.69 595 LYS A CA 1
ATOM 4548 C C . LYS A 1 595 ? -33.131 6.845 20.167 1.00 90.69 595 LYS A C 1
ATOM 4550 O O . LYS A 1 595 ? -32.889 7.581 19.215 1.00 90.69 595 LYS A O 1
ATOM 4555 N N . ILE A 1 596 ? -32.462 5.716 20.402 1.00 91.69 596 ILE A N 1
ATOM 4556 C CA . ILE A 1 596 ? -31.493 5.171 19.448 1.00 91.69 596 ILE A CA 1
ATOM 4557 C C . ILE A 1 596 ? -32.235 4.666 18.208 1.00 91.69 596 ILE A C 1
ATOM 4559 O O . ILE A 1 596 ? -31.806 5.000 17.111 1.00 91.69 596 ILE A O 1
ATOM 4563 N N . ALA A 1 597 ? -33.355 3.953 18.370 1.00 92.31 597 ALA A N 1
ATOM 4564 C CA . ALA A 1 597 ? -34.184 3.496 17.253 1.00 92.31 597 ALA A CA 1
ATOM 4565 C C . ALA A 1 597 ? -34.650 4.659 16.371 1.00 92.31 597 ALA A C 1
ATOM 4567 O O . ALA A 1 597 ? -34.303 4.694 15.199 1.00 92.31 597 ALA A O 1
ATOM 4568 N N . TYR A 1 598 ? -35.290 5.680 16.954 1.00 93.00 598 TYR A N 1
ATOM 4569 C CA . TYR A 1 598 ? -35.748 6.859 16.207 1.00 93.00 598 TYR A CA 1
ATOM 4570 C C . TYR A 1 598 ? -34.623 7.566 15.447 1.00 93.00 598 TYR A C 1
ATOM 4572 O O . TYR A 1 598 ? -34.849 8.129 14.382 1.00 93.00 598 TYR A O 1
ATOM 4580 N N . LYS A 1 599 ? -33.407 7.562 16.001 1.00 91.25 599 LYS A N 1
ATOM 4581 C CA . LYS A 1 599 ? -32.236 8.146 15.346 1.00 91.25 599 LYS A CA 1
ATOM 4582 C C . LYS A 1 599 ? -31.737 7.288 14.184 1.00 91.25 599 LYS A C 1
ATOM 4584 O O . LYS A 1 599 ? -31.237 7.840 13.212 1.00 91.25 599 LYS A O 1
ATOM 4589 N N . LEU A 1 600 ? -31.821 5.962 14.291 1.00 94.25 600 LEU A N 1
ATOM 4590 C CA . LEU A 1 600 ? -31.507 5.066 13.179 1.00 94.25 600 LEU A CA 1
ATOM 4591 C C . LEU A 1 600 ? -32.539 5.218 12.059 1.00 94.25 600 LEU A C 1
ATOM 4593 O O . LEU A 1 600 ? -32.124 5.402 10.920 1.00 94.25 600 LEU A O 1
ATOM 4597 N N . ASP A 1 601 ? -33.829 5.267 12.395 1.00 91.12 601 ASP A N 1
ATOM 4598 C CA . ASP A 1 601 ? -34.910 5.498 11.429 1.00 91.12 601 ASP A CA 1
ATOM 4599 C C . ASP A 1 601 ? -34.733 6.850 10.715 1.00 91.12 601 ASP A C 1
ATOM 4601 O O . ASP A 1 601 ? -34.788 6.923 9.493 1.00 91.12 601 ASP A O 1
ATOM 4605 N N . SER A 1 602 ? -34.409 7.926 11.449 1.00 89.06 602 SER A N 1
ATOM 4606 C CA . SER A 1 602 ? -34.160 9.230 10.817 1.00 89.06 602 SER A CA 1
ATOM 4607 C C . SER A 1 602 ? -32.947 9.217 9.885 1.00 89.06 602 SER A C 1
ATOM 4609 O O . SER A 1 602 ? -32.954 9.873 8.851 1.00 89.06 602 SER A O 1
ATOM 4611 N N . ILE A 1 603 ? -31.894 8.472 10.247 1.00 90.88 603 ILE A N 1
ATOM 4612 C CA . ILE A 1 603 ? -30.716 8.311 9.386 1.00 90.88 603 ILE A CA 1
ATOM 4613 C C . ILE A 1 603 ? -31.097 7.550 8.111 1.00 90.88 603 ILE A C 1
ATOM 4615 O O . ILE A 1 603 ? -30.595 7.889 7.043 1.00 90.88 603 ILE A O 1
ATOM 4619 N N . GLU A 1 604 ? -31.949 6.530 8.214 1.00 87.56 604 GLU A N 1
ATOM 4620 C CA . GLU A 1 604 ? -32.465 5.782 7.065 1.00 87.56 604 GLU A CA 1
ATOM 4621 C C . GLU A 1 604 ? -33.243 6.694 6.104 1.00 87.56 604 GLU A C 1
ATOM 4623 O O . GLU A 1 604 ? -32.916 6.741 4.916 1.00 87.56 604 GLU A O 1
ATOM 4628 N N . ASP A 1 605 ? -34.170 7.502 6.625 1.00 85.12 605 ASP A N 1
ATOM 4629 C CA . ASP A 1 605 ? -34.938 8.472 5.833 1.00 85.12 605 ASP A CA 1
ATOM 4630 C C . ASP A 1 605 ? -34.025 9.528 5.167 1.00 85.12 605 ASP A C 1
ATOM 4632 O O . ASP A 1 605 ? -34.143 9.823 3.972 1.00 85.12 605 ASP A O 1
ATOM 4636 N N . ASP A 1 606 ? -33.050 10.070 5.906 1.00 84.31 606 ASP A N 1
ATOM 4637 C CA . ASP A 1 606 ? -32.118 11.086 5.394 1.00 84.31 606 ASP A CA 1
ATOM 4638 C C . ASP A 1 606 ? -31.203 10.546 4.277 1.00 84.31 606 ASP A C 1
ATOM 4640 O O . ASP A 1 606 ? -30.824 11.281 3.348 1.00 84.31 606 ASP A O 1
ATOM 4644 N N . ILE A 1 607 ? -30.838 9.259 4.351 1.00 81.69 607 ILE A N 1
ATOM 4645 C CA . ILE A 1 607 ? -30.065 8.559 3.317 1.00 81.69 607 ILE A CA 1
ATOM 4646 C C . ILE A 1 607 ? -30.838 8.546 1.992 1.00 81.69 607 ILE A C 1
ATOM 4648 O O . ILE A 1 607 ? -30.251 8.837 0.938 1.00 81.69 607 ILE A O 1
ATOM 4652 N N . ASP A 1 608 ? -32.146 8.299 2.042 1.00 68.00 608 ASP A N 1
ATOM 4653 C CA . ASP A 1 608 ? -33.022 8.314 0.870 1.00 68.00 608 ASP A CA 1
ATOM 4654 C C . ASP A 1 608 ? -33.213 9.736 0.299 1.00 68.00 608 ASP A C 1
ATOM 4656 O O . ASP A 1 608 ? -33.213 9.929 -0.928 1.00 68.00 608 ASP A O 1
ATOM 4660 N N . GLU A 1 609 ? -33.273 10.759 1.161 1.00 67.88 609 GLU A N 1
ATOM 4661 C CA . GLU A 1 609 ? -33.451 12.173 0.780 1.00 67.88 609 GLU A CA 1
ATOM 4662 C C . GLU A 1 609 ? -32.165 12.901 0.323 1.00 67.88 609 GLU A C 1
ATOM 4664 O O . GLU A 1 609 ? -32.231 14.024 -0.188 1.00 67.88 609 GLU A O 1
ATOM 4669 N N . ARG A 1 610 ? -31.005 12.223 0.339 1.00 61.56 610 ARG A N 1
ATOM 4670 C CA . ARG A 1 610 ? -29.734 12.615 -0.325 1.00 61.56 610 ARG A CA 1
ATOM 4671 C C . ARG A 1 610 ? -28.874 13.699 0.358 1.00 61.56 610 ARG A C 1
ATOM 4673 O O . ARG A 1 610 ? -28.042 14.312 -0.335 1.00 61.56 610 ARG A O 1
ATOM 4680 N N . HIS A 1 611 ? -28.958 13.886 1.676 1.00 57.47 611 HIS A N 1
ATOM 4681 C CA . HIS A 1 611 ? -28.159 14.867 2.442 1.00 57.47 611 HIS A CA 1
ATOM 4682 C C . HIS A 1 611 ? -26.768 14.338 2.885 1.00 57.47 611 HIS A C 1
ATOM 4684 O O . HIS A 1 611 ? -26.536 13.973 4.027 1.00 57.47 611 HIS A O 1
ATOM 4690 N N . SER A 1 612 ? -25.782 14.304 1.980 1.00 57.69 612 SER A N 1
ATOM 4691 C CA . SER A 1 612 ? -24.583 13.448 2.136 1.00 57.69 612 SER A CA 1
ATOM 4692 C C . SER A 1 612 ? -23.502 13.839 3.165 1.00 57.69 612 SER A C 1
ATOM 4694 O O . SER A 1 612 ? -22.661 12.996 3.462 1.00 57.69 612 SER A O 1
ATOM 4696 N N . GLU A 1 613 ? -23.434 15.076 3.673 1.00 59.12 613 GLU A N 1
ATOM 4697 C CA . GLU A 1 613 ? -22.327 15.482 4.575 1.00 59.12 613 GLU A CA 1
ATOM 4698 C C . GLU A 1 613 ? -22.649 15.324 6.073 1.00 59.12 613 GLU A C 1
ATOM 4700 O O . GLU A 1 613 ? -21.736 15.095 6.868 1.00 59.12 613 GLU A O 1
ATOM 4705 N N . GLU A 1 614 ? -23.923 15.386 6.469 1.00 67.12 614 GLU A N 1
ATOM 4706 C CA . GLU A 1 614 ? -24.337 15.330 7.883 1.00 67.12 614 GLU A CA 1
ATOM 4707 C C . GLU A 1 614 ? -24.553 13.880 8.370 1.00 67.12 614 GLU A C 1
ATOM 4709 O O . GLU A 1 614 ? -24.144 13.528 9.482 1.00 67.12 614 GLU A O 1
ATOM 4714 N N . ILE A 1 615 ? -25.024 12.997 7.479 1.00 81.38 615 ILE A N 1
ATOM 4715 C CA . ILE A 1 615 ? -25.378 11.590 7.751 1.00 81.38 615 ILE A CA 1
ATOM 4716 C C . ILE A 1 615 ? -24.219 10.777 8.349 1.00 81.38 615 ILE A C 1
ATOM 4718 O O . ILE A 1 615 ? -24.401 10.033 9.314 1.00 81.38 615 ILE A O 1
ATOM 4722 N N . VAL A 1 616 ? -22.993 10.931 7.833 1.00 84.12 616 VAL A N 1
ATOM 4723 C CA . VAL A 1 616 ? -21.819 10.175 8.325 1.00 84.12 616 VAL A CA 1
ATOM 4724 C C . VAL A 1 616 ? -21.535 10.490 9.798 1.00 84.12 616 VAL A C 1
ATOM 4726 O O . VAL A 1 616 ? -21.149 9.614 10.583 1.00 84.12 616 VAL A O 1
ATOM 4729 N N . GLY A 1 617 ? -21.735 11.751 10.192 1.00 83.31 617 GLY A N 1
ATOM 4730 C CA . GLY A 1 617 ? -21.593 12.184 11.576 1.00 83.31 617 GLY A CA 1
ATOM 4731 C C . GLY A 1 617 ? -22.624 11.522 12.485 1.00 83.31 617 GLY A C 1
ATOM 4732 O O . GLY A 1 617 ? -22.278 11.086 13.587 1.00 83.31 617 GLY A O 1
ATOM 4733 N N . ASP A 1 618 ? -23.863 11.404 12.019 1.00 87.31 618 ASP A N 1
ATOM 4734 C CA . ASP A 1 618 ? -24.967 10.860 12.806 1.00 87.31 618 ASP A CA 1
ATOM 4735 C C . ASP A 1 618 ? -24.918 9.333 12.926 1.00 87.31 618 ASP A C 1
ATOM 4737 O O . ASP A 1 618 ? -25.071 8.829 14.046 1.00 87.31 618 ASP A O 1
ATOM 4741 N N . ILE A 1 619 ? -24.516 8.617 11.865 1.00 90.94 619 ILE A N 1
ATOM 4742 C CA . ILE A 1 619 ? -24.165 7.182 11.915 1.00 90.94 619 ILE A CA 1
ATOM 4743 C C . ILE A 1 619 ? -23.081 6.937 12.974 1.00 90.94 619 ILE A C 1
ATOM 4745 O O . ILE A 1 619 ? -23.210 6.063 13.836 1.00 90.94 619 ILE A O 1
ATOM 4749 N N . SER A 1 620 ? -22.012 7.742 12.970 1.00 90.00 620 SER A N 1
ATOM 4750 C CA . SER A 1 620 ? -20.906 7.598 13.927 1.00 90.00 620 SER A CA 1
ATOM 4751 C C . SER A 1 620 ? -21.347 7.829 15.376 1.00 90.00 620 SER A C 1
ATOM 4753 O O . SER A 1 620 ? -20.951 7.074 16.274 1.00 90.00 620 SER A O 1
ATOM 4755 N N . LYS A 1 621 ? -22.192 8.841 15.626 1.00 89.00 621 LYS A N 1
ATOM 4756 C CA . LYS A 1 621 ? -22.754 9.099 16.963 1.00 89.00 621 LYS A CA 1
ATOM 4757 C C . LYS A 1 621 ? -23.647 7.941 17.418 1.00 89.00 621 LYS A C 1
ATOM 4759 O O . LYS A 1 621 ? -23.463 7.470 18.538 1.00 89.00 621 LYS A O 1
ATOM 4764 N N . ALA A 1 622 ? -24.549 7.456 16.560 1.00 92.12 622 ALA A N 1
ATOM 4765 C CA . ALA A 1 622 ? -25.426 6.323 16.869 1.00 92.12 622 ALA A CA 1
ATOM 4766 C C . ALA A 1 622 ? -24.611 5.060 17.209 1.00 92.12 622 ALA A C 1
ATOM 4768 O O . ALA A 1 622 ? -24.817 4.435 18.250 1.00 92.12 622 ALA A O 1
ATOM 4769 N N . LYS A 1 623 ? -23.578 4.748 16.415 1.00 93.75 623 LYS A N 1
ATOM 4770 C CA . LYS A 1 623 ? -22.660 3.624 16.668 1.00 93.75 623 LYS A CA 1
ATOM 4771 C C . LYS A 1 623 ? -21.943 3.745 18.017 1.00 93.75 623 LYS A C 1
ATOM 4773 O O . LYS A 1 623 ? -21.819 2.761 18.747 1.00 93.75 623 LYS A O 1
ATOM 4778 N N . GLN A 1 624 ? -21.476 4.943 18.378 1.00 90.94 624 GLN A N 1
ATOM 4779 C CA . GLN A 1 624 ? -20.838 5.192 19.679 1.00 90.94 624 GLN A CA 1
ATOM 4780 C C . GLN A 1 624 ? -21.809 5.023 20.855 1.00 90.94 624 GLN A C 1
ATOM 4782 O O . GLN A 1 624 ? -21.410 4.466 21.883 1.00 90.94 624 GLN A O 1
ATOM 4787 N N . GLU A 1 625 ? -23.057 5.472 20.713 1.00 91.19 625 GLU A N 1
ATOM 4788 C CA . GLU A 1 625 ? -24.121 5.308 21.713 1.00 91.19 625 GLU A CA 1
ATOM 4789 C C . GLU A 1 625 ? -24.441 3.822 21.923 1.00 91.19 625 GLU A C 1
ATOM 4791 O O . GLU A 1 625 ? -24.345 3.342 23.055 1.00 91.19 625 GLU A O 1
ATOM 4796 N N . ILE A 1 626 ? -24.671 3.066 20.840 1.00 94.62 626 ILE A N 1
ATOM 4797 C CA . ILE A 1 626 ? -24.917 1.613 20.876 1.00 94.62 626 ILE A CA 1
ATOM 4798 C C . ILE A 1 626 ? -23.754 0.876 21.555 1.00 94.62 626 ILE A C 1
ATOM 4800 O O . ILE A 1 626 ? -23.958 0.076 22.468 1.00 94.62 626 ILE A O 1
ATOM 4804 N N . ILE A 1 627 ? -22.505 1.166 21.168 1.00 93.38 627 ILE A N 1
ATOM 4805 C CA . ILE A 1 627 ? -21.319 0.530 21.766 1.00 93.38 627 ILE A CA 1
ATOM 4806 C C . ILE A 1 627 ? -21.208 0.847 23.261 1.00 93.38 627 ILE A C 1
ATOM 4808 O O . ILE A 1 627 ? -20.846 -0.032 24.048 1.00 93.38 627 ILE A O 1
ATOM 4812 N N . SER A 1 628 ? -21.475 2.092 23.658 1.00 91.81 628 SER A N 1
ATOM 4813 C CA . SER A 1 628 ? -21.406 2.512 25.063 1.00 91.81 628 SER A CA 1
ATOM 4814 C C . SER A 1 628 ? -22.457 1.787 25.896 1.00 91.81 628 SER A C 1
ATOM 4816 O O . SER A 1 628 ? -22.124 1.229 26.938 1.00 91.81 628 SER A O 1
ATOM 4818 N N . TYR A 1 629 ? -23.681 1.681 25.385 1.00 94.50 629 TYR A N 1
ATOM 4819 C CA . TYR A 1 629 ? -24.772 0.966 26.040 1.00 94.50 629 TYR A CA 1
ATOM 4820 C C . TYR A 1 629 ? -24.467 -0.534 26.183 1.00 94.50 629 TYR A C 1
ATOM 4822 O O . TYR A 1 629 ? -24.557 -1.108 27.271 1.00 94.50 629 TYR A O 1
ATOM 4830 N N . ARG A 1 630 ? -23.964 -1.169 25.118 1.00 94.56 630 ARG A N 1
ATOM 4831 C CA . ARG A 1 630 ? -23.551 -2.583 25.139 1.00 94.56 630 ARG A CA 1
ATOM 4832 C C . ARG A 1 630 ? -22.475 -2.873 26.183 1.00 94.56 630 ARG A C 1
ATOM 4834 O O . ARG A 1 630 ? -22.485 -3.945 26.784 1.00 94.56 630 ARG A O 1
ATOM 4841 N N . LYS A 1 631 ? -21.547 -1.937 26.412 1.00 92.62 631 LYS A N 1
ATOM 4842 C CA . LYS A 1 631 ? -20.510 -2.069 27.451 1.00 92.62 631 LYS A CA 1
ATOM 4843 C C . LYS A 1 631 ? -21.075 -2.030 28.874 1.00 92.62 631 LYS A C 1
ATOM 4845 O O . LYS A 1 631 ? -20.424 -2.577 29.757 1.00 92.62 631 LYS A O 1
ATOM 4850 N N . ILE A 1 632 ? -22.241 -1.414 29.078 1.00 92.88 632 ILE A N 1
ATOM 4851 C CA . ILE A 1 632 ? -22.924 -1.311 30.377 1.00 92.88 632 ILE A CA 1
ATOM 4852 C C . ILE A 1 632 ? -23.754 -2.569 30.649 1.00 92.88 632 ILE A C 1
ATOM 4854 O O . ILE A 1 632 ? -23.655 -3.154 31.723 1.00 92.88 632 ILE A O 1
ATOM 4858 N N . ILE A 1 633 ? -24.535 -3.026 29.667 1.00 94.19 633 ILE A N 1
ATOM 4859 C CA . ILE A 1 633 ? -25.492 -4.130 29.857 1.00 94.19 633 ILE A CA 1
ATOM 4860 C C . ILE A 1 633 ? -24.805 -5.499 29.845 1.00 94.19 633 ILE A C 1
ATOM 4862 O O . ILE A 1 633 ? -25.026 -6.314 30.738 1.00 94.19 633 ILE A O 1
ATOM 4866 N N . LYS A 1 634 ? -23.897 -5.752 28.888 1.00 93.56 634 LYS A N 1
ATOM 4867 C CA . LYS A 1 634 ? -23.282 -7.082 28.700 1.00 93.56 634 LYS A CA 1
ATOM 4868 C C . LYS A 1 634 ? -22.659 -7.685 29.968 1.00 93.56 634 LYS A C 1
ATOM 4870 O O . LYS A 1 634 ? -22.857 -8.879 30.198 1.00 93.56 634 LYS A O 1
ATOM 4875 N N . PRO A 1 635 ? -21.870 -6.941 30.771 1.00 93.06 635 PRO A N 1
ATOM 4876 C CA . PRO A 1 635 ? -21.167 -7.529 31.908 1.00 93.06 635 PRO A CA 1
ATOM 4877 C C . PRO A 1 635 ? -22.076 -7.867 33.098 1.00 93.06 635 PRO A C 1
ATOM 4879 O O . PRO A 1 635 ? -21.601 -8.525 34.015 1.00 93.06 635 PRO A O 1
ATOM 4882 N N . GLN A 1 636 ? -23.346 -7.446 33.095 1.00 91.94 636 GLN A N 1
ATOM 4883 C CA . GLN A 1 636 ? -24.281 -7.657 34.210 1.00 91.94 636 GLN A CA 1
ATOM 4884 C C . GLN A 1 636 ? -24.928 -9.038 34.216 1.00 91.94 636 GLN A C 1
ATOM 4886 O O . GLN A 1 636 ? -25.330 -9.522 35.268 1.00 91.94 636 GLN A O 1
ATOM 4891 N N . ARG A 1 637 ? -24.966 -9.713 33.064 1.00 90.31 637 ARG A N 1
ATOM 4892 C CA . ARG A 1 637 ? -25.612 -11.021 32.893 1.00 90.31 637 ARG A CA 1
ATOM 4893 C C . ARG A 1 637 ? -25.189 -12.074 33.936 1.00 90.31 637 ARG A C 1
ATOM 4895 O O . ARG A 1 637 ? -26.069 -12.746 34.467 1.00 90.31 637 ARG A O 1
ATOM 4902 N N . PRO A 1 638 ? -23.893 -12.246 34.279 1.00 92.69 638 PRO A N 1
ATOM 4903 C CA . PRO A 1 638 ? -23.501 -13.196 35.322 1.00 92.69 638 PRO A CA 1
ATOM 4904 C C . PRO A 1 638 ? -23.959 -12.774 36.723 1.00 92.69 638 PRO A C 1
ATOM 4906 O O . PRO A 1 638 ? -24.303 -13.637 37.522 1.00 92.69 638 PRO A O 1
ATOM 4909 N N . ALA A 1 639 ? -23.964 -11.467 37.008 1.00 93.56 639 ALA A N 1
ATOM 4910 C CA . ALA A 1 639 ? -24.378 -10.915 38.293 1.00 93.56 639 ALA A CA 1
ATOM 4911 C C . ALA A 1 639 ? -25.889 -11.100 38.507 1.00 93.56 639 ALA A C 1
ATOM 4913 O O . ALA A 1 639 ? -26.291 -11.651 39.524 1.00 93.56 639 ALA A O 1
ATOM 4914 N N . LEU A 1 640 ? -26.719 -10.757 37.516 1.00 92.62 640 LEU A N 1
ATOM 4915 C CA . LEU A 1 640 ? -28.179 -10.906 37.599 1.00 92.62 640 LEU A CA 1
ATOM 4916 C C . LEU A 1 640 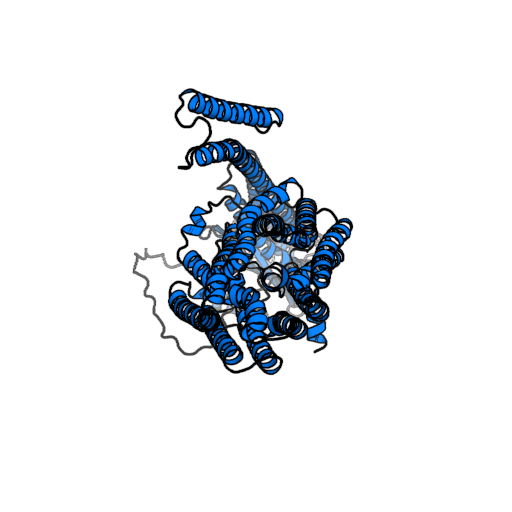? -28.610 -12.366 37.785 1.00 92.62 640 LEU A C 1
ATOM 4918 O O . LEU A 1 640 ? -29.429 -12.656 38.646 1.00 92.62 640 LEU A O 1
ATOM 4922 N N . ARG A 1 641 ? -27.981 -13.305 37.067 1.00 90.88 641 ARG A N 1
ATOM 4923 C CA . ARG A 1 641 ? -28.235 -14.748 37.246 1.00 90.88 641 ARG A CA 1
ATOM 4924 C C . ARG A 1 641 ? -27.823 -15.274 38.617 1.00 90.88 641 ARG A C 1
ATOM 4926 O O . ARG A 1 641 ? -28.343 -16.286 39.077 1.00 90.88 641 ARG A O 1
ATOM 4933 N N . LEU A 1 642 ? -26.818 -14.660 39.239 1.00 91.31 642 LEU A N 1
ATOM 4934 C CA . LEU A 1 642 ? -26.432 -15.013 40.600 1.00 91.31 642 LEU A CA 1
ATOM 4935 C C . LEU A 1 642 ? -27.424 -14.423 41.608 1.00 91.31 642 LEU A C 1
ATOM 4937 O O . LEU A 1 642 ? -27.796 -15.128 42.539 1.00 91.31 642 LEU A O 1
ATOM 4941 N N . LEU A 1 643 ? -27.889 -13.188 41.389 1.00 91.12 643 LEU A N 1
ATOM 4942 C CA . LEU A 1 643 ? -28.930 -12.553 42.200 1.00 91.12 643 LEU A CA 1
ATOM 4943 C C . LEU A 1 643 ? -30.208 -13.397 42.214 1.00 91.12 643 LEU A C 1
ATOM 4945 O O . LEU A 1 643 ? -30.658 -13.784 43.287 1.00 91.12 643 LEU A O 1
ATOM 4949 N N . GLU A 1 644 ? -30.711 -13.753 41.032 1.00 88.75 644 GLU A N 1
ATOM 4950 C CA . GLU A 1 644 ? -31.886 -14.611 40.817 1.00 88.75 644 GLU A CA 1
ATOM 4951 C C . GLU A 1 644 ? -31.840 -15.884 41.679 1.00 88.75 644 GLU A C 1
ATOM 4953 O O . GLU A 1 644 ? -32.804 -16.219 42.352 1.00 88.75 644 GLU A O 1
ATOM 4958 N N . ARG A 1 645 ? -30.683 -16.554 41.747 1.00 86.81 645 ARG A N 1
ATOM 4959 C CA . ARG A 1 645 ? -30.515 -17.809 42.503 1.00 86.81 645 ARG A CA 1
ATOM 4960 C C . ARG A 1 645 ? -30.332 -17.637 44.006 1.00 86.81 645 ARG A C 1
ATOM 4962 O O . ARG A 1 645 ? -30.392 -18.616 44.744 1.00 86.81 645 ARG A O 1
ATOM 4969 N N . ARG A 1 646 ? -29.930 -16.452 44.468 1.00 88.75 646 ARG A N 1
ATOM 4970 C CA . ARG A 1 646 ? -29.548 -16.220 45.874 1.00 88.75 646 ARG A CA 1
ATOM 4971 C C . ARG A 1 646 ? -30.583 -15.424 46.653 1.00 88.75 646 ARG A C 1
ATOM 4973 O O . ARG A 1 646 ? -30.524 -15.457 47.885 1.00 88.75 646 ARG A O 1
ATOM 4980 N N . ILE A 1 647 ? -31.510 -14.769 45.955 1.00 85.62 647 ILE A N 1
ATOM 4981 C CA . ILE A 1 647 ? -32.534 -13.889 46.520 1.00 85.62 647 ILE A CA 1
ATOM 4982 C C . ILE A 1 647 ? -33.630 -14.626 47.302 1.00 85.62 647 ILE A C 1
ATOM 4984 O O . ILE A 1 647 ? -34.262 -14.015 48.155 1.00 85.62 647 ILE A O 1
ATOM 4988 N N . GLU A 1 648 ? -33.813 -15.934 47.084 1.00 79.75 648 GLU A N 1
ATOM 4989 C CA . GLU A 1 648 ? -34.841 -16.773 47.735 1.00 79.75 648 GLU A CA 1
ATOM 4990 C C . GLU A 1 648 ? -34.895 -16.606 49.265 1.00 79.75 648 GLU A C 1
ATOM 4992 O O . GLU A 1 648 ? -35.970 -16.596 49.855 1.00 79.75 648 GLU A O 1
ATOM 4997 N N . ARG A 1 649 ? -33.744 -16.389 49.919 1.00 81.56 649 ARG A N 1
ATOM 4998 C CA . ARG A 1 649 ? -33.638 -16.180 51.379 1.00 81.56 649 ARG A CA 1
ATOM 4999 C C . ARG A 1 649 ? -34.274 -14.881 51.889 1.00 81.56 649 ARG A C 1
ATOM 5001 O O . ARG A 1 649 ? -34.481 -14.747 53.090 1.00 81.56 649 ARG A O 1
ATOM 5008 N N . PHE A 1 650 ? -34.550 -13.936 50.997 1.00 82.38 650 PHE A N 1
ATOM 5009 C CA . PHE A 1 650 ? -35.047 -12.590 51.301 1.00 82.38 650 PHE A CA 1
ATOM 5010 C C . PHE A 1 650 ? -36.478 -12.368 50.789 1.00 82.38 650 PHE A C 1
ATOM 5012 O O . PHE A 1 650 ? -36.973 -11.237 50.784 1.00 82.38 650 PHE A O 1
ATOM 5019 N N . LEU A 1 651 ? -37.139 -13.440 50.340 1.00 75.62 651 LEU A N 1
ATOM 5020 C CA . LEU A 1 651 ? -38.498 -13.434 49.816 1.00 75.62 651 LEU A CA 1
ATOM 5021 C C . LEU A 1 651 ? -39.422 -14.291 50.705 1.00 75.62 651 LEU A C 1
ATOM 5023 O O . LEU A 1 651 ? -39.035 -15.389 51.102 1.00 75.62 651 LEU A O 1
ATOM 5027 N N . PRO A 1 652 ? -40.657 -13.843 50.996 1.00 66.56 652 PRO A N 1
ATOM 5028 C CA . PRO A 1 652 ? -41.694 -14.728 51.522 1.00 66.56 652 PRO A CA 1
ATOM 5029 C C . PRO A 1 652 ? -42.015 -15.872 50.535 1.00 66.56 652 PRO A C 1
ATOM 5031 O O . PRO A 1 652 ? -41.960 -15.674 49.318 1.00 66.56 652 PRO A O 1
ATOM 5034 N N . GLU A 1 653 ? -42.369 -17.061 51.050 1.00 55.50 653 GLU A N 1
ATOM 5035 C CA . GLU A 1 653 ? -42.708 -18.256 50.252 1.00 55.50 653 GLU A CA 1
ATOM 5036 C C . GLU A 1 653 ? -43.724 -17.894 49.137 1.00 55.50 653 GLU A C 1
ATOM 5038 O O . GLU A 1 653 ? -44.830 -17.448 49.451 1.00 55.50 653 GLU A O 1
ATOM 5043 N N . ASN A 1 654 ? -43.341 -18.094 47.857 1.00 55.19 654 ASN A N 1
ATOM 5044 C CA . ASN A 1 654 ? -44.081 -17.884 46.579 1.00 55.19 654 ASN A CA 1
ATOM 5045 C C . ASN A 1 654 ? -43.625 -16.743 45.621 1.00 55.19 654 ASN A C 1
ATOM 5047 O O . ASN A 1 654 ? -44.340 -16.468 44.657 1.00 55.19 654 ASN A O 1
ATOM 5051 N N . LEU A 1 655 ? -42.463 -16.096 45.798 1.00 57.81 655 LEU A N 1
ATOM 5052 C CA . LEU A 1 655 ? -42.030 -14.956 44.946 1.00 57.81 655 LEU A CA 1
ATOM 5053 C C . LEU A 1 655 ? -40.824 -15.226 44.003 1.00 57.81 655 LEU A C 1
ATOM 5055 O O . LEU A 1 655 ? -40.279 -14.280 43.439 1.00 57.81 655 LEU A O 1
ATOM 5059 N N . GLU A 1 656 ? -40.419 -16.481 43.773 1.00 56.25 656 GLU A N 1
ATOM 5060 C CA . GLU A 1 656 ? -39.289 -16.844 42.878 1.00 56.25 656 GLU A CA 1
ATOM 5061 C C . GLU A 1 656 ? -39.447 -16.356 41.420 1.00 56.25 656 GLU A C 1
ATOM 5063 O O . GLU A 1 656 ? -38.459 -16.066 40.754 1.00 56.25 656 GLU A O 1
ATOM 5068 N N . LEU A 1 657 ? -40.683 -16.197 40.931 1.00 58.62 657 LEU A N 1
ATOM 5069 C CA . LEU A 1 657 ? -40.988 -15.863 39.530 1.00 58.62 657 LEU A CA 1
ATOM 5070 C C . LEU A 1 657 ? -40.637 -14.425 39.097 1.00 58.62 657 LEU A C 1
ATOM 5072 O O . LEU A 1 657 ? -40.639 -14.155 37.905 1.00 58.62 657 LEU A O 1
ATOM 5076 N N . TYR A 1 658 ? -40.333 -13.503 40.017 1.00 69.94 658 TYR A N 1
ATOM 5077 C CA . TYR A 1 658 ? -40.150 -12.085 39.661 1.00 69.94 658 TYR A CA 1
ATOM 5078 C C . TYR A 1 658 ? -38.728 -11.735 39.198 1.00 69.94 658 TYR A C 1
ATOM 5080 O O . TYR A 1 658 ? -38.556 -10.852 38.369 1.00 69.94 658 TYR A O 1
ATOM 5088 N N . PHE A 1 659 ? -37.683 -12.401 39.698 1.00 82.50 659 PHE A N 1
ATOM 5089 C CA . PHE A 1 659 ? -36.307 -12.060 39.295 1.00 82.50 659 PHE A CA 1
ATOM 5090 C C . PHE A 1 659 ? -35.933 -12.594 37.902 1.00 82.50 659 PHE A C 1
ATOM 5092 O O . PHE A 1 659 ? -35.032 -12.033 37.276 1.00 82.50 659 PHE A O 1
ATOM 5099 N N . ASP A 1 660 ? -36.653 -13.604 37.402 1.00 84.19 660 ASP A N 1
ATOM 5100 C CA . ASP A 1 660 ? -36.555 -14.079 36.013 1.00 84.19 660 ASP A CA 1
ATOM 5101 C C . ASP A 1 660 ? -36.916 -12.950 35.029 1.00 84.19 660 ASP A C 1
ATOM 5103 O O . ASP A 1 660 ? -36.167 -12.686 34.089 1.00 84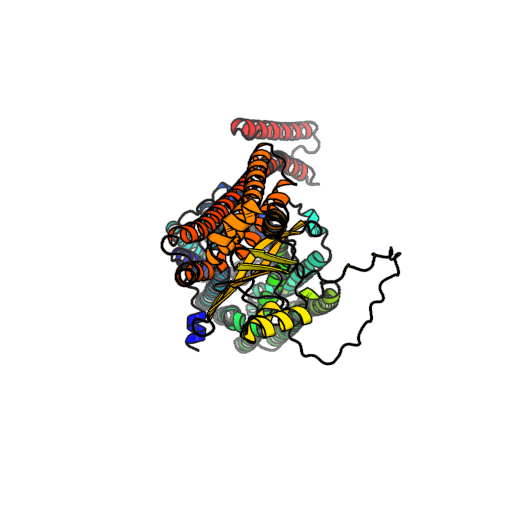.19 660 ASP A O 1
ATOM 5107 N N . ASP A 1 661 ? -37.955 -12.161 35.340 1.00 86.12 661 ASP A N 1
ATOM 5108 C CA . ASP A 1 661 ? -38.361 -11.001 34.531 1.00 86.12 661 ASP A CA 1
ATOM 5109 C C . ASP A 1 661 ? -37.234 -9.959 34.388 1.00 86.12 661 ASP A C 1
ATOM 5111 O O . ASP A 1 661 ? -37.075 -9.360 33.322 1.00 86.12 661 ASP A O 1
ATOM 5115 N N . LEU A 1 662 ? -36.402 -9.755 35.421 1.00 90.31 662 LEU A N 1
ATOM 5116 C CA . LEU A 1 662 ? -35.262 -8.823 35.360 1.00 90.31 662 LEU A CA 1
ATOM 5117 C C . LEU A 1 662 ? -34.133 -9.354 34.467 1.00 90.31 662 LEU A C 1
ATOM 5119 O O . LEU A 1 662 ? -33.494 -8.593 33.729 1.00 90.31 662 LEU A O 1
ATOM 5123 N N . VAL A 1 663 ? -33.867 -10.662 34.533 1.00 90.81 663 VAL A N 1
ATOM 5124 C CA . VAL A 1 663 ? -32.898 -11.318 33.647 1.00 90.81 663 VAL A CA 1
ATOM 5125 C C . VAL A 1 663 ? -33.388 -11.211 32.205 1.00 90.81 663 VAL A C 1
ATOM 5127 O O . VAL A 1 663 ? -32.624 -10.747 31.351 1.00 90.81 663 VAL A O 1
ATOM 5130 N N . ASP A 1 664 ? -34.657 -11.518 31.952 1.00 89.88 664 ASP A N 1
ATOM 5131 C CA . ASP A 1 664 ? -35.302 -11.402 30.644 1.00 89.88 664 ASP A CA 1
ATOM 5132 C C . ASP A 1 664 ? -35.316 -9.963 30.118 1.00 89.88 664 ASP A C 1
ATOM 5134 O O . ASP A 1 664 ? -35.017 -9.730 28.942 1.00 89.88 664 ASP A O 1
ATOM 5138 N N . ALA A 1 665 ? -35.584 -8.971 30.972 1.00 90.88 665 ALA A N 1
ATOM 5139 C CA . ALA A 1 665 ? -35.490 -7.560 30.608 1.00 90.88 665 ALA A CA 1
ATOM 5140 C C . ALA A 1 665 ? -34.061 -7.195 30.170 1.00 90.88 665 ALA A C 1
ATOM 5142 O O . ALA A 1 665 ? -33.871 -6.544 29.137 1.00 90.88 665 ALA A O 1
ATOM 5143 N N . SER A 1 666 ? -33.040 -7.665 30.897 1.00 93.62 666 SER A N 1
ATOM 5144 C CA . SER A 1 666 ? -31.634 -7.419 30.554 1.00 93.62 666 SER A CA 1
ATOM 5145 C C . SER A 1 666 ? -31.214 -8.065 29.224 1.00 93.62 666 SER A C 1
ATOM 5147 O O . SER A 1 666 ? -30.473 -7.453 28.446 1.00 93.62 666 SER A O 1
ATOM 5149 N N . GLU A 1 667 ? -31.709 -9.272 28.931 1.00 93.06 667 GLU A N 1
ATOM 5150 C CA . GLU A 1 667 ? -31.459 -9.979 27.669 1.00 93.06 667 GLU A CA 1
ATOM 5151 C C . GLU A 1 667 ? -32.200 -9.288 26.518 1.00 93.06 667 GLU A C 1
ATOM 5153 O O . GLU A 1 667 ? -31.597 -9.029 25.480 1.00 93.06 667 GLU A O 1
ATOM 5158 N N . ARG A 1 668 ? -33.451 -8.853 26.728 1.00 94.06 668 ARG A N 1
ATOM 5159 C CA . ARG A 1 668 ? -34.218 -8.077 25.740 1.00 94.06 668 ARG A CA 1
ATOM 5160 C C . ARG A 1 668 ? -33.511 -6.774 25.362 1.00 94.06 668 ARG A C 1
ATOM 5162 O O . ARG A 1 668 ? -33.431 -6.436 24.182 1.00 94.06 668 ARG A O 1
ATOM 5169 N N . ILE A 1 669 ? -32.963 -6.052 26.342 1.00 95.38 669 ILE A N 1
ATOM 5170 C CA . ILE A 1 669 ? -32.149 -4.850 26.099 1.00 95.38 669 ILE A CA 1
ATOM 5171 C C . ILE A 1 669 ? -30.906 -5.199 25.269 1.00 95.38 669 ILE A C 1
ATOM 5173 O O . ILE A 1 669 ? -30.546 -4.466 24.345 1.00 95.38 669 ILE A O 1
ATOM 5177 N N . TRP A 1 670 ? -30.232 -6.306 25.591 1.00 95.06 670 TRP A N 1
ATOM 5178 C CA . TRP A 1 670 ? -29.059 -6.757 24.846 1.00 95.06 670 TRP A CA 1
ATOM 5179 C C . TRP A 1 670 ? -29.391 -7.118 23.393 1.00 95.06 670 TRP A C 1
ATOM 5181 O O . TRP A 1 670 ? -28.659 -6.696 22.495 1.00 95.06 670 TRP A O 1
ATOM 5191 N N . ASP A 1 671 ? -30.489 -7.835 23.164 1.00 94.50 671 ASP A N 1
ATOM 5192 C CA . ASP A 1 671 ? -30.937 -8.249 21.834 1.00 94.50 671 ASP A CA 1
ATOM 5193 C C . ASP A 1 671 ? -31.317 -7.040 20.969 1.00 94.50 671 ASP A C 1
ATOM 5195 O O . ASP A 1 671 ? -30.890 -6.947 19.817 1.00 94.50 671 ASP A O 1
ATOM 5199 N N . LEU A 1 672 ? -32.018 -6.050 21.539 1.00 94.38 672 LEU A N 1
ATOM 5200 C CA . LEU A 1 672 ? -32.297 -4.778 20.859 1.00 94.38 672 LEU A CA 1
ATOM 5201 C C . LEU A 1 672 ? -31.006 -4.046 20.469 1.00 94.38 672 LEU A C 1
ATOM 5203 O O . LEU A 1 672 ? -30.876 -3.564 19.347 1.00 94.38 672 LEU A O 1
ATOM 5207 N N . LEU A 1 673 ? -30.018 -3.994 21.366 1.00 96.12 673 LEU A N 1
ATOM 5208 C CA . LEU A 1 673 ? -28.724 -3.372 21.079 1.00 96.12 673 LEU A CA 1
ATOM 5209 C C . LEU A 1 673 ? -27.902 -4.129 20.029 1.00 96.12 673 LEU A C 1
ATOM 5211 O O . LEU A 1 673 ? -27.079 -3.509 19.348 1.00 96.12 673 LEU A O 1
ATOM 5215 N N . ASP A 1 674 ? -28.056 -5.450 19.923 1.00 94.50 674 ASP A N 1
ATOM 5216 C CA . ASP A 1 674 ? -27.413 -6.229 18.863 1.00 94.50 674 ASP A CA 1
ATOM 5217 C C . ASP A 1 674 ? -28.095 -5.975 17.516 1.00 94.50 674 ASP A C 1
ATOM 5219 O O . ASP A 1 674 ? -27.398 -5.680 16.548 1.00 94.50 674 ASP A O 1
ATOM 5223 N N . ASN A 1 675 ? -29.431 -5.922 17.492 1.00 94.50 675 ASN A N 1
ATOM 5224 C CA . ASN A 1 675 ? -30.199 -5.538 16.309 1.00 94.50 675 ASN A CA 1
ATOM 5225 C C . ASN A 1 675 ? -29.837 -4.119 15.829 1.00 94.50 675 ASN A C 1
ATOM 5227 O O . ASN A 1 675 ? -29.446 -3.928 14.683 1.00 94.50 675 ASN A O 1
ATOM 5231 N N . TYR A 1 676 ? -29.831 -3.118 16.715 1.00 96.88 676 TYR A N 1
ATOM 5232 C CA . TYR A 1 676 ? -29.426 -1.747 16.361 1.00 96.88 676 TYR A CA 1
ATOM 5233 C C . TYR A 1 676 ? -27.994 -1.666 15.832 1.00 96.88 676 TYR A C 1
ATOM 5235 O O . TYR A 1 676 ? -27.681 -0.823 14.992 1.00 96.88 676 TYR A O 1
ATOM 5243 N N . LYS A 1 677 ? -27.108 -2.541 16.316 1.00 96.12 677 LYS A N 1
ATOM 5244 C CA . LYS A 1 677 ? -25.733 -2.636 15.828 1.00 96.12 677 LYS A CA 1
ATOM 5245 C C . LYS A 1 677 ? -25.678 -3.210 14.407 1.00 96.12 677 LYS A C 1
ATOM 5247 O O . LYS A 1 677 ? -24.838 -2.758 13.636 1.00 96.12 677 LYS A O 1
ATOM 5252 N N . GLU A 1 678 ? -26.545 -4.155 14.059 1.00 94.44 678 GLU A N 1
ATOM 5253 C CA . GLU A 1 678 ? -26.685 -4.642 12.680 1.00 94.44 678 GLU A CA 1
ATOM 5254 C C . GLU A 1 678 ? -27.311 -3.579 11.765 1.00 94.44 678 GLU A C 1
ATOM 5256 O O . GLU A 1 678 ? -26.780 -3.324 10.686 1.00 94.44 678 GLU A O 1
ATOM 5261 N N . VAL A 1 679 ? -28.361 -2.888 12.223 1.00 93.62 679 VAL A N 1
ATOM 5262 C CA . VAL A 1 679 ? -29.021 -1.804 11.472 1.00 93.62 679 VAL A CA 1
ATOM 5263 C C . VAL A 1 679 ? -28.045 -0.671 11.161 1.00 93.62 679 VAL A C 1
ATOM 5265 O O . VAL A 1 679 ? -27.897 -0.289 10.005 1.00 93.62 679 VAL A O 1
ATOM 5268 N N . VAL A 1 680 ? -27.307 -0.159 12.154 1.00 95.06 680 VAL A N 1
ATOM 5269 C CA . VAL A 1 680 ? -26.348 0.936 11.914 1.00 95.06 680 VAL A CA 1
ATOM 5270 C C . VAL A 1 680 ? -25.200 0.519 10.987 1.00 95.06 680 VAL A C 1
ATOM 5272 O O . VAL A 1 680 ? -24.691 1.353 10.243 1.00 95.06 680 VAL A O 1
ATOM 5275 N N . GLU A 1 681 ? -24.792 -0.756 11.009 1.00 92.06 681 GLU A N 1
ATOM 5276 C CA . GLU A 1 681 ? -23.801 -1.297 10.069 1.00 92.06 681 GLU A CA 1
ATOM 5277 C C . GLU A 1 681 ? -24.382 -1.386 8.643 1.00 92.06 681 GLU A C 1
ATOM 5279 O O . GLU A 1 681 ? -23.699 -1.020 7.688 1.00 92.06 681 GLU A O 1
ATOM 5284 N N . ALA A 1 682 ? -25.655 -1.769 8.489 1.00 90.25 682 ALA A N 1
ATOM 5285 C CA . ALA A 1 682 ? -26.342 -1.781 7.194 1.00 90.25 682 ALA A CA 1
ATOM 5286 C C . ALA A 1 682 ? -26.573 -0.368 6.619 1.00 90.25 682 ALA A C 1
ATOM 5288 O O . ALA A 1 682 ? -26.418 -0.157 5.412 1.00 90.25 682 ALA A O 1
ATOM 5289 N N . LEU A 1 683 ? -26.900 0.616 7.465 1.00 88.81 683 LEU A N 1
ATOM 5290 C CA . LEU A 1 683 ? -27.032 2.022 7.064 1.00 88.81 683 LEU A CA 1
ATOM 5291 C C . LEU A 1 683 ? -25.681 2.620 6.637 1.00 88.81 683 LEU A C 1
ATOM 5293 O O . LEU A 1 683 ? -25.616 3.342 5.642 1.00 88.81 683 LEU A O 1
ATOM 5297 N N . GLU A 1 684 ? -24.592 2.276 7.337 1.00 89.62 684 GLU A N 1
ATOM 5298 C CA . GLU A 1 684 ? -23.218 2.638 6.949 1.00 89.62 684 GLU A CA 1
ATOM 5299 C C . GLU A 1 684 ? -22.891 2.117 5.537 1.00 89.62 684 GLU A C 1
ATOM 5301 O O . GLU A 1 684 ? -22.477 2.899 4.676 1.00 89.62 684 GLU A O 1
ATOM 5306 N N . ASP A 1 685 ? -23.165 0.837 5.267 1.00 85.94 685 ASP A N 1
ATOM 5307 C CA . ASP A 1 685 ? -22.937 0.212 3.956 1.00 85.94 685 ASP A CA 1
ATOM 5308 C C . ASP A 1 685 ? -23.835 0.807 2.843 1.00 85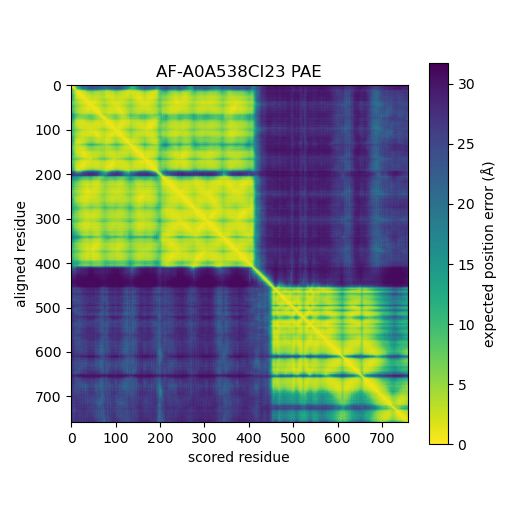.94 685 ASP A C 1
ATOM 5310 O O . ASP A 1 685 ? -23.394 0.998 1.700 1.00 85.94 685 ASP A O 1
ATOM 5314 N N . THR A 1 686 ? -25.090 1.142 3.160 1.00 82.88 686 THR A N 1
ATOM 5315 C CA . THR A 1 686 ? -26.046 1.739 2.206 1.00 82.88 686 THR A CA 1
ATOM 5316 C C . THR A 1 686 ? -25.637 3.159 1.816 1.00 82.88 686 THR A C 1
ATOM 5318 O O . THR A 1 686 ? -25.580 3.490 0.626 1.00 82.88 686 THR A O 1
ATOM 5321 N N . ASN A 1 687 ? -25.273 3.989 2.797 1.00 83.56 687 ASN A N 1
ATOM 5322 C CA . ASN A 1 687 ? -24.770 5.340 2.557 1.00 83.56 687 ASN A CA 1
ATOM 5323 C C . ASN A 1 687 ? -23.494 5.322 1.694 1.00 83.56 687 ASN A C 1
ATOM 5325 O O . ASN A 1 687 ? -23.379 6.076 0.723 1.00 83.56 687 ASN A O 1
ATOM 5329 N N . GLU A 1 688 ? -22.561 4.411 1.985 1.00 81.19 688 GLU A N 1
ATOM 5330 C CA . GLU A 1 688 ? -21.352 4.206 1.179 1.00 81.19 688 GLU A CA 1
ATOM 5331 C C . GLU A 1 688 ? -21.676 3.838 -0.283 1.00 81.19 688 GLU A C 1
ATOM 5333 O O . GLU A 1 688 ? -21.054 4.364 -1.216 1.00 81.19 688 GLU A O 1
ATOM 5338 N N . SER A 1 689 ? -22.692 2.998 -0.506 1.00 77.44 689 SER A N 1
ATOM 5339 C CA . SER A 1 689 ? -23.155 2.598 -1.846 1.00 77.44 689 SER A CA 1
ATOM 5340 C C . SER A 1 689 ? -23.761 3.771 -2.632 1.00 77.44 689 SER A C 1
ATOM 5342 O O . SER A 1 689 ? -23.447 3.978 -3.809 1.00 77.44 689 SER A O 1
ATOM 5344 N N . LEU A 1 690 ? -24.590 4.601 -1.993 1.00 73.19 690 LEU A N 1
ATOM 5345 C CA . LEU A 1 690 ? -25.184 5.787 -2.629 1.00 73.19 690 LEU A CA 1
ATOM 5346 C C . LEU A 1 690 ? -24.132 6.841 -2.996 1.00 73.19 690 LEU A C 1
ATOM 5348 O O . LEU A 1 690 ? -24.195 7.448 -4.075 1.00 73.19 690 LEU A O 1
ATOM 5352 N N . ILE A 1 691 ? -23.130 7.032 -2.135 1.00 71.56 691 ILE A N 1
ATOM 5353 C CA . ILE A 1 691 ? -21.988 7.910 -2.412 1.00 71.56 691 ILE A CA 1
ATOM 5354 C C . ILE A 1 691 ? -21.192 7.390 -3.619 1.00 71.56 691 ILE A C 1
ATOM 5356 O O . ILE A 1 691 ? -20.881 8.171 -4.526 1.00 71.56 691 ILE A O 1
ATOM 5360 N N . SER A 1 692 ? -20.907 6.086 -3.671 1.00 66.25 692 SER A N 1
ATOM 5361 C CA . SER A 1 692 ? -20.230 5.421 -4.796 1.00 66.25 692 SER A CA 1
ATOM 5362 C C . SER A 1 692 ? -20.987 5.609 -6.120 1.00 66.25 692 SER A C 1
ATOM 5364 O O . SER A 1 692 ? -20.402 6.050 -7.117 1.00 66.25 692 SER A O 1
ATOM 5366 N N . HIS A 1 693 ? -22.310 5.399 -6.129 1.00 68.56 693 HIS A N 1
ATOM 5367 C CA . HIS A 1 693 ? -23.157 5.646 -7.301 1.00 68.56 693 HIS A CA 1
ATOM 5368 C C . HIS A 1 693 ? -23.040 7.087 -7.816 1.00 68.56 693 HIS A C 1
ATOM 5370 O O . HIS A 1 693 ? -22.794 7.305 -9.007 1.00 68.56 693 HIS A O 1
ATOM 5376 N N . ARG A 1 694 ? -23.124 8.080 -6.920 1.00 65.00 694 ARG A N 1
ATOM 5377 C CA . ARG A 1 694 ? -22.996 9.500 -7.287 1.00 65.00 694 ARG A CA 1
ATOM 5378 C C . ARG A 1 694 ? -21.607 9.825 -7.847 1.00 65.00 694 ARG A C 1
ATOM 5380 O O . ARG A 1 694 ? -21.491 10.576 -8.816 1.00 65.00 694 ARG A O 1
ATOM 5387 N N . GLN A 1 695 ? -20.546 9.261 -7.269 1.00 58.75 695 GLN A N 1
ATOM 5388 C CA . GLN A 1 695 ? -19.178 9.440 -7.770 1.00 58.75 695 GLN A CA 1
ATOM 5389 C C . GLN A 1 695 ? -18.997 8.834 -9.162 1.00 58.75 695 GLN A C 1
ATOM 5391 O O . GLN A 1 695 ? -18.389 9.469 -10.026 1.00 58.75 695 GLN A O 1
ATOM 5396 N N . ASN A 1 696 ? -19.551 7.645 -9.398 1.00 64.12 696 ASN A N 1
ATOM 5397 C CA . ASN A 1 696 ? -19.527 7.001 -10.706 1.00 64.12 696 ASN A CA 1
ATOM 5398 C C . ASN A 1 696 ? -20.242 7.846 -11.766 1.00 64.12 696 ASN A C 1
ATOM 5400 O O . ASN A 1 696 ? -19.725 7.983 -12.877 1.00 64.12 696 ASN A O 1
ATOM 5404 N N . ASP A 1 697 ? -21.357 8.489 -11.417 1.00 66.38 697 ASP A N 1
ATOM 5405 C CA . ASP A 1 697 ? -22.046 9.416 -12.317 1.00 66.38 697 ASP A CA 1
ATOM 5406 C C . ASP A 1 697 ? -21.204 10.666 -12.622 1.00 66.38 697 ASP A C 1
ATOM 5408 O O . ASP A 1 697 ? -21.048 11.041 -13.789 1.00 66.38 697 ASP A O 1
ATOM 5412 N N . VAL A 1 698 ? -20.569 11.275 -11.614 1.00 66.62 698 VAL A N 1
ATOM 5413 C CA . VAL A 1 698 ? -19.671 12.430 -11.817 1.00 66.62 698 VAL A CA 1
ATOM 5414 C C . VAL A 1 698 ? -18.451 12.052 -12.663 1.00 66.62 698 VAL A C 1
ATOM 5416 O O . VAL A 1 698 ? -18.097 12.770 -13.603 1.00 66.62 698 VAL A O 1
ATOM 5419 N N . LEU A 1 699 ? -17.810 10.915 -12.374 1.00 65.88 699 LEU A N 1
ATOM 5420 C CA . LEU A 1 699 ? -16.680 10.400 -13.151 1.00 65.88 699 LEU A CA 1
ATOM 5421 C C . LEU A 1 699 ? -17.088 10.074 -14.583 1.00 65.88 699 LEU A C 1
ATOM 5423 O O . LEU A 1 699 ? -16.321 10.343 -15.510 1.00 65.88 699 LEU A O 1
ATOM 5427 N N . ARG A 1 700 ? -18.290 9.531 -14.792 1.00 68.94 700 ARG A N 1
ATOM 5428 C CA . ARG A 1 700 ? -18.853 9.295 -16.123 1.00 68.94 700 ARG A CA 1
ATOM 5429 C C . ARG A 1 700 ? -19.008 10.609 -16.885 1.00 68.94 700 ARG A C 1
ATOM 5431 O O . ARG A 1 700 ? -18.540 10.674 -18.020 1.00 68.94 700 ARG A O 1
ATOM 5438 N N . ILE A 1 701 ? -19.554 11.658 -16.267 1.00 70.50 701 ILE A N 1
ATOM 5439 C CA . ILE A 1 701 ? -19.678 12.993 -16.884 1.00 70.50 701 ILE A CA 1
ATOM 5440 C C . ILE A 1 701 ? -18.297 13.566 -17.237 1.00 70.50 701 ILE A C 1
ATOM 5442 O O . ILE A 1 701 ? -18.075 13.991 -18.374 1.00 70.50 701 ILE A O 1
ATOM 5446 N N . LEU A 1 702 ? -17.340 13.525 -16.303 1.00 66.81 702 LEU A N 1
ATOM 5447 C CA . LEU A 1 702 ? -15.980 14.017 -16.545 1.00 66.81 702 LEU A CA 1
ATOM 5448 C C . LEU A 1 702 ? -15.280 13.221 -17.654 1.00 66.81 702 LEU A C 1
ATOM 5450 O O . LEU A 1 702 ? -14.625 13.804 -18.513 1.00 66.81 702 LEU A O 1
ATOM 5454 N N . THR A 1 703 ? -15.455 11.899 -17.674 1.00 77.38 703 THR A N 1
ATOM 5455 C CA . THR A 1 703 ? -14.885 11.026 -18.707 1.00 77.38 703 THR A CA 1
ATOM 5456 C C . THR A 1 703 ? -15.477 11.335 -20.075 1.00 77.38 703 THR A C 1
ATOM 5458 O O . THR A 1 703 ? -14.726 11.414 -21.043 1.00 77.38 703 THR A O 1
ATOM 5461 N N . VAL A 1 704 ? -16.796 11.537 -20.169 1.00 75.81 704 VAL A N 1
ATOM 5462 C CA . VAL A 1 704 ? -17.453 11.952 -21.418 1.00 75.81 704 VAL A CA 1
ATOM 5463 C C . VAL A 1 704 ? -16.827 13.253 -21.915 1.00 75.81 704 VAL A C 1
ATOM 5465 O O . VAL A 1 704 ? -16.419 13.325 -23.072 1.00 75.81 704 VAL A O 1
ATOM 5468 N N . PHE A 1 705 ? -16.646 14.241 -21.036 1.00 75.94 705 PHE A N 1
ATOM 5469 C CA . PHE A 1 705 ? -15.990 15.495 -21.398 1.00 75.94 705 PHE A CA 1
ATOM 5470 C C . PHE A 1 705 ? -14.540 15.281 -21.868 1.00 75.94 705 PHE A C 1
ATOM 5472 O O . PHE A 1 705 ? -14.167 15.731 -22.950 1.00 75.94 705 PHE A O 1
ATOM 5479 N N . SER A 1 706 ? -13.723 14.548 -21.105 1.00 76.12 706 SER A N 1
ATOM 5480 C CA . SER A 1 706 ? -12.314 14.299 -21.435 1.00 76.12 706 SER A CA 1
ATOM 5481 C C . SER A 1 706 ? -12.125 13.496 -22.722 1.00 76.12 706 SER A C 1
ATOM 5483 O O . SER A 1 706 ? -11.244 13.831 -23.506 1.00 76.12 706 SER A O 1
ATOM 5485 N N . VAL A 1 707 ? -12.934 12.461 -22.965 1.00 81.38 707 VAL A N 1
ATOM 5486 C CA . VAL A 1 707 ? -12.839 11.624 -24.175 1.00 81.38 707 VAL A CA 1
ATOM 5487 C C . VAL A 1 707 ? -13.283 12.392 -25.418 1.00 81.38 707 VAL A C 1
ATOM 5489 O O . VAL A 1 707 ? -12.718 12.176 -26.487 1.00 81.38 707 VAL A O 1
ATOM 5492 N N . VAL A 1 708 ? -14.231 13.325 -25.290 1.00 82.19 708 VAL A N 1
ATOM 5493 C CA . VAL A 1 708 ? -14.565 14.252 -26.382 1.00 82.19 708 VAL A CA 1
ATOM 5494 C C . VAL A 1 708 ? -13.419 15.247 -26.620 1.00 82.19 708 VAL A C 1
ATOM 5496 O O . VAL A 1 708 ? -13.088 15.527 -27.770 1.00 82.19 708 VAL A O 1
ATOM 5499 N N . LEU A 1 709 ? -12.778 15.756 -25.560 1.00 78.38 709 LEU A N 1
ATOM 5500 C CA . LEU A 1 709 ? -11.774 16.820 -25.662 1.00 78.38 709 LEU A CA 1
ATOM 5501 C C . LEU A 1 709 ? -10.372 16.339 -26.090 1.00 78.38 709 LEU A C 1
ATOM 5503 O O . LEU A 1 709 ? -9.698 17.021 -26.858 1.00 78.38 709 LEU A O 1
ATOM 5507 N N . LEU A 1 710 ? -9.916 15.175 -25.618 1.00 85.50 710 LEU A N 1
ATOM 5508 C CA . LEU A 1 710 ? -8.551 14.671 -25.845 1.00 85.50 710 LEU A CA 1
ATOM 5509 C C . LEU A 1 710 ? -8.187 14.528 -27.336 1.00 85.50 710 LEU A C 1
ATOM 5511 O O . LEU A 1 710 ? -7.154 15.067 -27.744 1.00 85.50 710 LEU A O 1
ATOM 5515 N N . PRO A 1 711 ? -9.012 13.888 -28.187 1.00 83.94 711 PRO A N 1
ATOM 5516 C CA . PRO A 1 711 ? -8.744 13.810 -29.622 1.00 83.94 711 PRO A CA 1
ATOM 5517 C C . PRO A 1 711 ? -8.672 15.188 -30.286 1.00 83.94 711 PRO A C 1
ATOM 5519 O O . PRO A 1 711 ? -7.838 15.401 -31.160 1.00 83.94 711 PRO A O 1
ATOM 5522 N N . LEU A 1 712 ? -9.484 16.152 -29.837 1.00 85.50 712 LEU A N 1
ATOM 5523 C CA . LEU A 1 712 ? -9.447 17.527 -30.346 1.00 85.50 712 LEU A CA 1
ATOM 5524 C C . LEU A 1 712 ? -8.135 18.217 -29.988 1.00 85.50 712 LEU A C 1
ATOM 5526 O O . LEU A 1 712 ? -7.534 18.868 -30.840 1.00 85.50 712 LEU A O 1
ATOM 5530 N N . THR A 1 713 ? -7.673 18.050 -28.745 1.00 81.56 713 THR A N 1
ATOM 5531 C CA . THR A 1 713 ? -6.381 18.598 -28.316 1.00 81.56 713 THR A CA 1
ATOM 5532 C C . THR A 1 713 ? -5.216 17.955 -29.060 1.00 81.56 713 THR A C 1
ATOM 5534 O O . THR A 1 713 ? -4.263 18.652 -29.390 1.00 81.56 713 THR A O 1
ATOM 5537 N N . LEU A 1 714 ? -5.312 16.664 -29.395 1.00 84.69 714 LEU A N 1
ATOM 5538 C CA . LEU A 1 714 ? -4.313 15.970 -30.202 1.00 84.69 714 LEU A CA 1
ATOM 5539 C C . LEU A 1 714 ? -4.288 16.495 -31.643 1.00 84.69 714 LEU A C 1
ATOM 5541 O O . LEU A 1 714 ? -3.215 16.803 -32.148 1.00 84.69 714 LEU A O 1
ATOM 5545 N N . ILE A 1 715 ? -5.453 16.632 -32.288 1.00 85.00 715 ILE A N 1
ATOM 5546 C CA . ILE A 1 715 ? -5.562 17.174 -33.653 1.00 85.00 715 ILE A CA 1
ATOM 5547 C C . ILE A 1 715 ? -5.009 18.604 -33.686 1.00 85.00 715 ILE A C 1
ATOM 5549 O O . ILE A 1 715 ? -4.121 18.898 -34.481 1.00 85.00 715 ILE A O 1
ATOM 5553 N N . SER A 1 716 ? -5.468 19.466 -32.776 1.00 85.56 716 SER A N 1
ATOM 5554 C CA . SER A 1 716 ? -4.977 20.844 -32.653 1.00 85.56 716 SER A CA 1
ATOM 5555 C C . SER A 1 716 ? -3.469 20.896 -32.371 1.00 85.56 716 SER A C 1
ATOM 5557 O O . SER A 1 716 ? -2.752 21.675 -32.988 1.00 85.56 716 SER A O 1
ATOM 5559 N N . GLY A 1 717 ? -2.964 20.018 -31.499 1.00 82.56 717 GLY A N 1
ATOM 5560 C CA . GLY A 1 717 ? -1.547 19.935 -31.157 1.00 82.56 717 GLY A CA 1
ATOM 5561 C C . GLY A 1 717 ? -0.663 19.510 -32.329 1.00 82.56 717 GLY A C 1
ATOM 5562 O O . GLY A 1 717 ? 0.357 20.150 -32.552 1.00 82.56 717 GLY A O 1
ATOM 5563 N N . ILE A 1 718 ? -1.061 18.485 -33.095 1.00 83.06 718 ILE A N 1
ATOM 5564 C CA . ILE A 1 718 ? -0.324 18.003 -34.279 1.00 83.06 718 ILE A CA 1
ATOM 5565 C C . ILE A 1 718 ? -0.242 19.098 -35.347 1.00 83.06 718 ILE A C 1
ATOM 5567 O O . ILE A 1 718 ? 0.840 19.371 -35.859 1.00 83.06 718 ILE A O 1
ATOM 5571 N N . PHE A 1 719 ? -1.367 19.749 -35.657 1.00 82.00 719 PHE A N 1
ATOM 5572 C CA . PHE A 1 719 ? -1.407 20.824 -36.656 1.00 82.00 719 PHE A CA 1
ATOM 5573 C C . PHE A 1 719 ? -0.885 22.172 -36.132 1.00 82.00 719 PHE A C 1
ATOM 5575 O O . PHE A 1 719 ? -0.688 23.094 -36.916 1.00 82.00 719 PHE A O 1
ATOM 5582 N N . GLY A 1 720 ? -0.638 22.291 -34.824 1.00 80.06 720 GLY A N 1
ATOM 5583 C CA . GLY A 1 720 ? 0.034 23.428 -34.193 1.00 80.06 720 GLY A CA 1
ATOM 5584 C C . GLY A 1 720 ? 1.553 23.265 -34.080 1.00 80.06 720 GLY A C 1
ATOM 5585 O O . GLY A 1 720 ? 2.223 24.151 -33.548 1.00 80.06 720 GLY A O 1
ATOM 5586 N N . MET A 1 721 ? 2.115 22.142 -34.539 1.00 81.56 721 MET A N 1
ATOM 5587 C CA . MET A 1 721 ? 3.563 21.964 -34.605 1.00 81.56 721 MET A CA 1
ATOM 5588 C C . MET A 1 721 ? 4.132 22.795 -35.761 1.00 81.56 721 MET A C 1
ATOM 5590 O O . MET A 1 721 ? 3.570 22.804 -36.849 1.00 81.56 721 MET A O 1
ATOM 5594 N N . ASN A 1 722 ? 5.286 23.437 -35.553 1.00 77.81 722 ASN A N 1
ATOM 5595 C CA . ASN A 1 722 ? 6.002 24.194 -36.592 1.00 77.81 722 ASN A CA 1
ATOM 5596 C C . ASN A 1 722 ? 6.687 23.253 -37.608 1.00 77.81 722 ASN A C 1
ATOM 5598 O O . ASN A 1 722 ? 7.914 23.252 -37.734 1.00 77.81 722 ASN A O 1
ATOM 5602 N N . VAL A 1 723 ? 5.919 22.391 -38.274 1.00 77.50 723 VAL A N 1
ATOM 5603 C CA . VAL A 1 723 ? 6.408 21.393 -39.231 1.00 77.50 723 VAL A CA 1
ATOM 5604 C C . VAL A 1 723 ? 5.564 21.475 -40.493 1.00 77.50 723 VAL A C 1
ATOM 5606 O O . VAL A 1 723 ? 4.343 21.444 -40.408 1.00 77.50 723 VAL A O 1
ATOM 5609 N N . LEU A 1 724 ? 6.226 21.512 -41.652 1.00 75.81 724 LEU A N 1
ATOM 5610 C CA . LEU A 1 724 ? 5.563 21.588 -42.952 1.00 75.81 724 LEU A CA 1
ATOM 5611 C C . LEU A 1 724 ? 4.643 20.386 -43.189 1.00 75.81 724 LEU A C 1
ATOM 5613 O O . LEU A 1 724 ? 5.121 19.258 -43.339 1.00 75.81 724 LEU A O 1
ATOM 5617 N N . PHE A 1 725 ? 3.334 20.635 -43.267 1.00 79.31 725 PHE A N 1
ATOM 5618 C CA . PHE A 1 725 ? 2.332 19.625 -43.616 1.00 79.31 725 PHE A CA 1
ATOM 5619 C C . PHE A 1 725 ? 1.615 19.946 -44.940 1.00 79.31 725 PHE A C 1
ATOM 5621 O O . PHE A 1 725 ? 1.541 21.107 -45.356 1.00 79.31 725 PHE A O 1
ATOM 5628 N N . PRO A 1 726 ? 1.075 18.928 -45.642 1.00 71.06 726 PRO A N 1
ATOM 5629 C CA . PRO A 1 726 ? 0.395 19.135 -46.917 1.00 71.06 726 PRO A CA 1
ATOM 5630 C C . PRO A 1 726 ? -0.774 20.123 -46.781 1.00 71.06 726 PRO A C 1
ATOM 5632 O O . PRO A 1 726 ? -1.756 19.838 -46.101 1.00 71.06 726 PRO A O 1
ATOM 5635 N N . GLY A 1 727 ? -0.671 21.282 -47.439 1.00 71.00 727 GLY A N 1
ATOM 5636 C CA . GLY A 1 727 ? -1.730 22.297 -47.469 1.00 71.00 727 GLY A CA 1
ATOM 5637 C C . GLY A 1 727 ? -1.684 23.369 -46.370 1.00 71.00 727 GLY A C 1
ATOM 5638 O O . GLY A 1 727 ? -2.603 24.184 -46.328 1.00 71.00 727 GLY A O 1
ATOM 5639 N N . GLU A 1 728 ? -0.640 23.440 -45.537 1.00 71.06 728 GLU A N 1
ATOM 5640 C CA . GLU A 1 728 ? -0.507 24.385 -44.402 1.00 71.06 728 GLU A CA 1
ATOM 5641 C C . GLU A 1 728 ? -0.758 25.868 -44.741 1.00 71.06 728 GLU A C 1
ATOM 5643 O O . GLU A 1 728 ? -1.287 26.618 -43.924 1.00 71.06 728 GLU A O 1
ATOM 5648 N N . HIS A 1 729 ? -0.456 26.302 -45.968 1.00 76.81 729 HIS A N 1
ATOM 5649 C CA . HIS A 1 729 ? -0.664 27.689 -46.409 1.00 76.81 729 HIS A CA 1
ATOM 5650 C C . HIS A 1 729 ? -2.021 27.944 -47.090 1.00 76.81 729 HIS A C 1
ATOM 5652 O O . HIS A 1 729 ? -2.261 29.033 -47.613 1.00 76.81 729 HIS A O 1
ATOM 5658 N N . THR A 1 730 ? -2.919 26.956 -47.116 1.00 84.12 730 THR A N 1
ATOM 5659 C CA . THR A 1 730 ? -4.217 27.056 -47.800 1.00 84.12 730 THR A CA 1
ATOM 5660 C C . THR A 1 730 ? -5.362 27.285 -46.813 1.00 84.12 730 THR A C 1
ATOM 5662 O O . THR A 1 730 ? -5.418 26.687 -45.741 1.00 84.12 730 THR A O 1
ATOM 5665 N N . ARG A 1 731 ? -6.334 28.130 -47.190 1.00 82.31 731 ARG A N 1
ATOM 5666 C CA . ARG A 1 731 ? -7.560 28.344 -46.392 1.00 82.31 731 ARG A CA 1
ATOM 5667 C C . ARG A 1 731 ? -8.414 27.078 -46.288 1.00 82.31 731 ARG A C 1
ATOM 5669 O O . ARG A 1 731 ? -9.147 26.913 -45.320 1.00 82.31 731 ARG A O 1
ATOM 5676 N N . GLU A 1 732 ? -8.317 26.194 -47.277 1.00 84.19 732 GLU A N 1
ATOM 5677 C CA . GLU A 1 732 ? -9.059 24.934 -47.332 1.00 84.19 732 GLU A CA 1
ATOM 5678 C C . GLU A 1 732 ? -8.608 23.964 -46.233 1.00 84.19 732 GLU A C 1
ATOM 5680 O O . GLU A 1 732 ? -9.456 23.389 -45.555 1.00 84.19 732 GLU A O 1
ATOM 5685 N N . ALA A 1 733 ? -7.298 23.852 -45.974 1.00 81.69 733 ALA A N 1
ATOM 5686 C CA . ALA A 1 733 ? -6.768 22.986 -44.920 1.00 81.69 733 ALA A CA 1
ATOM 5687 C C . ALA A 1 733 ? -7.300 23.358 -43.524 1.00 81.69 733 ALA A C 1
ATOM 5689 O O . ALA A 1 733 ? -7.691 22.472 -42.766 1.00 81.69 733 ALA A O 1
ATOM 5690 N N . PHE A 1 734 ? -7.404 24.655 -43.208 1.00 83.69 734 PHE A N 1
ATOM 5691 C CA . PHE A 1 734 ? -7.987 25.124 -41.945 1.00 83.69 734 PHE A CA 1
ATOM 5692 C C . PHE A 1 734 ? -9.437 24.643 -41.767 1.00 83.69 734 PHE A C 1
ATOM 5694 O O . PHE A 1 734 ? -9.776 24.057 -40.739 1.00 83.69 734 PHE A O 1
ATOM 5701 N N . TRP A 1 735 ? -10.287 24.831 -42.783 1.00 90.12 735 TRP A N 1
ATOM 5702 C CA . TRP A 1 735 ? -11.694 24.420 -42.719 1.00 90.12 735 TRP A CA 1
ATOM 5703 C C . TRP A 1 735 ? -11.876 22.899 -42.723 1.00 90.12 735 TRP A C 1
ATOM 5705 O O . TRP A 1 735 ? -12.787 22.404 -42.061 1.00 90.12 735 TRP A O 1
ATOM 5715 N N . ILE A 1 736 ? -10.999 22.150 -43.398 1.00 88.25 736 ILE A N 1
ATOM 5716 C CA . ILE A 1 736 ? -10.991 20.680 -43.362 1.00 88.25 736 ILE A CA 1
ATOM 5717 C C . ILE A 1 736 ? -10.646 20.174 -41.953 1.00 88.25 736 ILE A C 1
ATOM 5719 O O . ILE A 1 736 ? -11.335 19.291 -41.443 1.00 88.25 736 ILE A O 1
ATOM 5723 N N . ILE A 1 737 ? -9.634 20.749 -41.293 1.00 87.56 737 ILE A N 1
ATOM 5724 C CA . ILE A 1 737 ? -9.241 20.375 -39.922 1.00 87.56 737 ILE A CA 1
ATOM 5725 C C . ILE A 1 737 ? -10.365 20.703 -38.932 1.00 87.56 737 ILE A C 1
ATOM 5727 O O . ILE A 1 737 ? -10.741 19.856 -38.121 1.00 87.56 737 ILE A O 1
ATOM 5731 N N . VAL A 1 738 ? -10.955 21.897 -39.030 1.00 89.69 738 VAL A N 1
ATOM 5732 C CA . VAL A 1 738 ? -12.102 22.296 -38.197 1.00 89.69 738 VAL A CA 1
ATOM 5733 C C . VAL A 1 738 ? -13.300 21.370 -38.442 1.00 89.69 738 VAL A C 1
ATOM 5735 O O . VAL A 1 738 ? -13.923 20.906 -37.487 1.00 89.69 738 VAL A O 1
ATOM 5738 N N . GLY A 1 739 ? -13.598 21.038 -39.702 1.00 93.56 739 GLY A N 1
ATOM 5739 C CA . GLY A 1 739 ? -14.660 20.099 -40.069 1.00 93.56 739 GLY A CA 1
ATOM 5740 C C . GLY A 1 739 ? -14.434 18.696 -39.501 1.00 93.56 739 GLY A C 1
ATOM 5741 O O . GLY A 1 739 ? -15.358 18.101 -38.947 1.00 93.56 739 GLY A O 1
ATOM 5742 N N . LEU A 1 740 ? -13.195 18.196 -39.554 1.00 90.56 740 LEU A N 1
ATOM 5743 C CA . LEU A 1 740 ? -12.795 16.930 -38.938 1.00 90.56 740 LEU A CA 1
ATOM 5744 C C . LEU A 1 740 ? -12.987 16.959 -37.415 1.00 90.56 740 LEU A C 1
ATOM 5746 O O . LEU A 1 740 ? -13.553 16.024 -36.851 1.00 90.56 740 LEU A O 1
ATOM 5750 N N . MET A 1 741 ? -12.571 18.038 -36.748 1.00 91.44 741 MET A N 1
ATOM 5751 C CA . MET A 1 741 ? -12.756 18.217 -35.303 1.00 91.44 741 MET A CA 1
ATOM 5752 C C . MET A 1 741 ? -14.242 18.207 -34.913 1.00 91.44 741 MET A C 1
ATOM 5754 O O . MET A 1 741 ? -14.634 17.503 -33.980 1.00 91.44 741 MET A O 1
ATOM 5758 N N . VAL A 1 742 ? -15.093 18.919 -35.657 1.00 94.31 742 VAL A N 1
ATOM 5759 C CA . VAL A 1 742 ? -16.549 18.923 -35.431 1.00 94.31 742 VAL A CA 1
ATOM 5760 C C . VAL A 1 742 ? -17.152 17.537 -35.675 1.00 94.31 742 VAL A C 1
ATOM 5762 O O . VAL A 1 742 ? -17.949 17.071 -34.860 1.00 94.31 742 VAL A O 1
ATOM 5765 N N . ALA A 1 743 ? -16.745 16.840 -36.739 1.00 92.38 743 ALA A N 1
ATOM 5766 C CA . ALA A 1 743 ? -17.205 15.481 -37.021 1.00 92.38 743 ALA A CA 1
ATOM 5767 C C . ALA A 1 743 ? -16.840 14.506 -35.887 1.00 92.38 743 ALA A C 1
ATOM 5769 O O . ALA A 1 743 ? -17.678 13.705 -35.465 1.00 92.38 743 ALA A O 1
ATOM 5770 N N . VAL A 1 744 ? -15.628 14.619 -35.331 1.00 89.00 744 VAL A N 1
ATOM 5771 C CA . VAL A 1 744 ? -15.192 13.836 -34.165 1.00 89.00 744 VAL A CA 1
ATOM 5772 C C . VAL A 1 744 ? -16.065 14.139 -32.944 1.00 89.00 744 VAL A C 1
ATOM 5774 O O . VAL A 1 744 ? -16.567 13.196 -32.332 1.00 89.00 744 VAL A O 1
ATOM 5777 N N . ILE A 1 745 ? -16.339 15.413 -32.632 1.00 90.94 745 ILE A N 1
ATOM 5778 C CA . ILE A 1 745 ? -17.238 15.796 -31.522 1.00 90.94 745 ILE A CA 1
ATOM 5779 C C . ILE A 1 745 ? -18.617 15.166 -31.695 1.00 90.94 745 ILE A C 1
ATOM 5781 O O . ILE A 1 745 ? -19.101 14.487 -30.790 1.00 90.94 745 ILE A O 1
ATOM 5785 N N . VAL A 1 746 ? -19.246 15.367 -32.856 1.00 92.50 746 VAL A N 1
ATOM 5786 C CA . VAL A 1 746 ? -20.603 14.874 -33.127 1.00 92.50 746 VAL A CA 1
ATOM 5787 C C . VAL A 1 746 ? -20.647 13.350 -33.039 1.00 92.50 746 VAL A C 1
ATOM 5789 O O . VAL A 1 746 ? -21.552 12.807 -32.407 1.00 92.50 746 VAL A O 1
ATOM 5792 N N . SER A 1 747 ? -19.648 12.658 -33.597 1.00 88.50 747 SER A N 1
ATOM 5793 C CA . SER A 1 747 ? -19.562 11.194 -33.539 1.00 88.50 747 SER A CA 1
ATOM 5794 C C . SER A 1 747 ? -19.432 10.672 -32.104 1.00 88.50 747 SER A C 1
ATOM 5796 O O . SER A 1 747 ? -20.133 9.731 -31.729 1.00 88.50 747 SER A O 1
ATOM 5798 N N . MET A 1 748 ? -18.606 11.314 -31.272 1.00 85.50 748 MET A N 1
ATOM 5799 C CA . MET A 1 748 ? -18.398 10.919 -29.878 1.00 85.50 748 MET A CA 1
ATOM 5800 C C . MET A 1 748 ? -19.632 11.209 -29.023 1.00 85.50 748 MET A C 1
ATOM 5802 O O . MET A 1 748 ? -20.068 10.349 -28.261 1.00 85.50 748 MET A O 1
ATOM 5806 N N . VAL A 1 749 ? -20.252 12.382 -29.183 1.00 86.12 749 VAL A N 1
ATOM 5807 C CA . VAL A 1 749 ? -21.492 12.733 -28.473 1.00 86.12 749 VAL A CA 1
ATOM 5808 C C . VAL A 1 749 ? -22.629 11.786 -28.865 1.00 86.12 749 VAL A C 1
ATOM 5810 O O . VAL A 1 749 ? -23.320 11.273 -27.986 1.00 86.12 749 VAL A O 1
ATOM 5813 N N . ALA A 1 750 ? -22.801 11.492 -30.158 1.00 88.00 750 ALA A N 1
ATOM 5814 C CA . ALA A 1 750 ? -23.802 10.536 -30.631 1.00 88.00 750 ALA A CA 1
ATOM 5815 C C . ALA A 1 750 ? -23.551 9.122 -30.083 1.00 88.00 750 ALA A C 1
ATOM 5817 O O . ALA A 1 750 ? -24.488 8.461 -29.633 1.00 88.00 750 ALA A O 1
ATOM 5818 N N . PHE A 1 751 ? -22.290 8.681 -30.052 1.00 85.56 751 PHE A N 1
ATOM 5819 C CA . PHE A 1 751 ? -21.894 7.404 -29.459 1.00 85.56 751 PHE A CA 1
ATOM 5820 C C . PHE A 1 751 ? -22.238 7.328 -27.964 1.00 85.56 751 PHE A C 1
ATOM 5822 O O . PHE A 1 751 ? -22.823 6.339 -27.513 1.00 85.56 751 PHE A O 1
ATOM 5829 N N . PHE A 1 752 ? -21.941 8.381 -27.196 1.00 83.44 752 PHE A N 1
ATOM 5830 C CA . PHE A 1 752 ? -22.269 8.432 -25.770 1.00 83.44 752 PHE A CA 1
ATOM 5831 C C . PHE A 1 752 ? -23.779 8.483 -25.516 1.00 83.44 752 PHE A C 1
ATOM 5833 O O . PHE A 1 752 ? -24.262 7.798 -24.613 1.00 83.44 752 PHE A O 1
ATOM 5840 N N . LYS A 1 753 ? -24.545 9.196 -26.348 1.00 83.12 753 LYS A N 1
ATOM 5841 C CA . LYS A 1 753 ? -26.014 9.208 -26.275 1.00 83.12 753 LYS A CA 1
ATOM 5842 C C . LYS A 1 753 ? -26.609 7.830 -26.590 1.00 83.12 753 LYS A C 1
ATOM 5844 O O . LYS A 1 753 ? -27.470 7.344 -25.863 1.00 83.12 753 LYS A O 1
ATOM 5849 N N . TYR A 1 754 ? -26.093 7.146 -27.614 1.00 85.06 754 TYR A N 1
ATOM 5850 C CA . TYR A 1 754 ? -26.499 5.777 -27.961 1.00 85.06 754 TYR A CA 1
ATOM 5851 C C . TYR A 1 754 ? -26.222 4.781 -26.826 1.00 85.06 754 TYR A C 1
ATOM 5853 O O . TYR A 1 754 ? -27.046 3.918 -26.527 1.00 85.06 754 TYR A O 1
ATOM 5861 N N . LYS A 1 755 ? -25.083 4.928 -26.140 1.00 77.12 755 LYS A N 1
ATOM 5862 C CA . LYS A 1 755 ? -24.721 4.105 -24.977 1.00 77.12 755 LYS A CA 1
ATOM 5863 C C . LYS A 1 755 ? -25.474 4.470 -23.692 1.00 77.12 755 LYS A C 1
ATOM 5865 O O . LYS A 1 755 ? -25.226 3.823 -22.678 1.00 77.12 755 LYS A O 1
ATOM 5870 N N . ARG A 1 756 ? -26.389 5.452 -23.724 1.00 76.25 756 ARG A N 1
ATOM 5871 C CA . ARG A 1 756 ? -27.087 6.018 -22.551 1.00 76.25 756 ARG A CA 1
ATOM 5872 C C . ARG A 1 756 ? -26.128 6.573 -21.498 1.00 76.25 756 ARG A C 1
ATOM 5874 O O . ARG A 1 756 ? -26.401 6.497 -20.304 1.00 76.25 756 ARG A O 1
ATOM 5881 N N . TRP A 1 757 ? -24.977 7.076 -21.945 1.00 64.38 757 TRP A N 1
ATOM 5882 C CA . TRP A 1 757 ? -23.989 7.744 -21.096 1.00 64.38 757 TRP A CA 1
ATOM 5883 C C . TRP A 1 757 ? -24.285 9.236 -20.915 1.00 64.38 757 TRP A C 1
ATOM 5885 O O . TRP A 1 757 ? -23.798 9.833 -19.953 1.00 64.38 757 TRP A O 1
ATOM 5895 N N . LEU A 1 758 ? -25.124 9.790 -21.789 1.00 62.44 758 LEU A N 1
ATOM 5896 C CA . LEU A 1 758 ? -25.650 11.152 -21.794 1.00 62.44 758 LEU A CA 1
ATOM 5897 C C . LEU A 1 758 ? -27.175 11.133 -21.794 1.00 62.44 758 LEU A C 1
ATOM 5899 O O . LEU A 1 758 ? -27.732 10.204 -22.431 1.00 62.44 758 LEU A O 1
#

pLDDT: mean 83.66, std 17.38, range [23.91, 98.44]

Solvent-accessible surface area (backbone atoms only — not comparable to full-atom values): 39586 Å² total; per-residue (Å²): 106,72,66,60,58,55,72,64,58,73,82,70,51,70,60,46,54,50,52,45,53,24,46,22,40,35,25,19,23,49,17,32,41,57,65,41,49,52,38,40,38,28,70,62,59,70,38,54,48,31,58,35,14,40,29,56,11,39,16,26,54,28,16,54,62,26,30,64,52,29,48,61,43,18,75,73,66,35,26,68,52,40,28,38,50,17,31,52,38,29,19,54,23,37,55,48,53,75,69,45,82,49,73,67,51,44,37,56,34,26,31,41,27,11,37,10,55,20,18,32,59,56,15,48,51,52,47,52,54,67,59,31,60,81,94,47,37,68,54,51,56,54,51,45,53,43,42,32,28,50,15,26,12,54,14,12,39,53,29,11,73,55,45,42,75,93,40,65,67,38,52,39,49,46,31,43,50,25,16,48,22,25,52,50,23,47,58,46,52,73,76,39,78,80,71,78,91,69,84,81,87,65,66,89,71,54,77,65,63,58,67,67,36,58,58,58,50,55,51,43,52,51,46,22,49,46,30,12,46,41,56,29,32,58,56,58,47,41,40,44,44,35,40,73,66,12,50,29,49,47,45,54,50,10,45,37,43,21,40,26,30,44,39,32,51,67,43,33,65,61,46,41,61,71,43,41,65,32,54,40,37,58,48,52,20,50,23,21,48,48,40,21,53,26,27,47,46,42,34,51,24,45,73,75,33,48,28,70,61,18,44,52,48,42,37,53,28,37,37,55,33,21,56,26,49,23,46,47,65,57,41,50,62,58,50,54,59,74,71,34,54,83,66,41,38,71,58,49,49,49,53,54,54,46,26,48,31,54,4,40,28,47,12,29,28,56,47,18,42,36,44,61,77,40,57,65,56,43,27,56,52,28,18,51,52,26,43,52,46,16,54,47,32,53,62,47,50,78,67,47,62,75,91,65,42,46,37,75,54,80,92,58,84,82,60,66,97,84,60,82,75,81,82,74,81,75,88,81,79,98,84,77,85,85,79,80,80,78,75,80,90,66,85,76,73,80,74,70,83,76,77,78,87,59,79,46,75,48,75,38,81,79,28,35,44,37,44,36,76,62,90,46,74,70,59,55,52,51,52,30,71,74,72,66,57,60,71,64,62,58,51,52,73,73,47,96,76,80,70,46,35,59,49,80,38,75,92,81,53,39,37,42,36,37,43,56,44,87,38,77,40,80,91,78,72,43,68,41,77,30,44,39,36,36,43,40,32,67,46,27,36,39,42,40,28,80,46,88,50,66,50,50,54,49,55,51,50,47,42,71,74,34,62,69,60,32,43,65,46,32,68,49,28,32,40,48,49,51,46,56,46,50,49,45,48,56,58,58,45,50,68,57,51,50,55,51,49,56,51,52,54,48,49,55,54,42,58,75,74,62,58,78,81,59,50,63,58,51,54,52,51,52,53,51,49,48,53,44,51,50,67,42,56,62,61,33,57,68,21,50,59,48,43,53,74,60,43,65,84,28,40,60,96,89,58,78,76,58,47,54,55,55,49,51,51,54,49,51,53,50,52,51,49,52,51,52,53,52,50,55,52,50,50,53,54,50,50,53,50,56,52,49,52,54,50,52,51,52,51,49,52,53,46,55,52,48,65,50,45,51,61,47,52,49,54,53,48,63,75,65,46,100,62,98,51,98,51,75,92,40,74,63,46,55,53,52,52,53,49,50,46,52,50,51,40,54,52,47,53,51,50,34,42,74,70,64,74,96

Sequence (758 aa):
MRAYLRSLNPQLPRDVWILQAGGLANMFGNGVIGPFLIIYLHNVRGISLGVAGLIVASNAAAALCSGFVGGALSDRLGPRAVLSGALVLMATAFALFPLIRTPWHAFALNVLAGAGSGSFWPSQSTLLSSLTPRARRHSAFAQQRMTMNLGIALGGLVAGAIARTDRPGTFTFLFLLNAVTFLVFVGVLRLVPPPSHHESHHEPGRYADVLRNGTFIAYILLNVIFIGAGIAVMSELLPPFAKNTAHVSEPAIGVLWFVFSGVVALAQLPVVKLVEGRRRLRGLALMGVIWAGTFLAVMAGGAWLTGTQAAIVFGIAVGVFALGECLHGAIYAPLVVDLAEPRLLGRYMAFSSSSWQIGWLVGPAAGGFVLQHEPLALWPAAAGICLLASAYALTLEARIPARLHLTPRVDSVGGVPGTMPNMALTTDDPLMPRIRRTRPRGFAEAVAPRPEPRVAELSAEGLTWIHLESVEPEIVNELRARFGWHPLDVEDVLSKRQRPKIDDYADEGYLFGVLHFPAYDKAIQRLNAAELDFFLGPDYLVTMPNVQLNPVTRLFSRCQEDEVFRTQLFEKGSGRLLYEVLDDLFDYCFPILDKIAYKLDSIEDDIDERHSEEIVGDISKAKQEIISYRKIIKPQRPALRLLERRIERFLPENLELYFDDLVDASERIWDLLDNYKEVVEALEDTNESLISHRQNDVLRILTVFSVVLLPLTLISGIFGMNVLFPGEHTREAFWIIVGLMVAVIVSMVAFFKYKRWL

Mean predicted aligned error: 17.38 Å

Radius of gyration: 37.03 Å; Cα contacts (8 Å, |Δi|>4): 1032; chains: 1; bounding box: 92×58×110 Å

Secondary structure (DSSP, 8-state):
-HHHHHHT-----HHHHHHHHHHHHHHHHHHHHGGGHHHIIIIIT---HHHHHHHHHHHHHHHHHHHHHHHHHHHHH-HHHHHHHHHHHHHHHHHHGGG--SHHHHHHHHHHHHHHHHHHHHHHHHHHHHHS-GGGHHHHHHHHHHHHHHHHHHHHHHHHHH--TT-HHHHHHHHHHHHHHHHHHHHHHTTSPPPP----------HHHHHT-HHHHHHHHHHHHHIIIIIHIIIIIHHHHHHHTS---HHHHHHHHHHHHHHHHHHHHHHHHHHTTSBHHHHHHHHHHHHHHHHHHHHHHHHH--HHHHHHHHHHHHHHHHHHHHHHHHHHHHHHHHHS-GGGHHHHHHHHHHHHHHHHHHHHHHHHHHHHH-TTTHHHHHHHHHHHHHHHHHHHGGGS-GGGSBPPPGGG-S--TTSPP----------------PPP-------PPPPP--EEEEEETTEEEEEESS--HHHHHHHHHHHT--HHHHHHHHSS-PPPEEEEETTTTEEEEEEEEEEEETTTTEEEEEEEEEEE-SSEEEEEESS--HHHHHHHHHHHH-HHHHHHHHTT-HHHHHHHHHHHHHHTTHHHHHHHHHHHHHHHHHHHHT-TTTHHHHHHHHHHHHHHHHHHHGGGHHHHHHHHHHGGGGS-TT-THHHHHHHHHHHHHHHHHHHHHHHHHHHHHHHHHHHHHHHHHHHHHHHHHHHHHHHHHHHHHHHTSSS--TTTT-HHHHHHHHHHHHHHHHHHHHHHHHTT--

Foldseek 3Di:
DVVVVVVLPLPADPLLVLLLVLLLLLLLLVLLCQLCQLVCCPLQQPHALLLSLLLLLLLLVLLLVLLVVLLVVCLVVNLLVSLLVLLLQLLVLLLCVLVCNDSVNSNVSSSSNSNSNSNNPNSSLVLSVLRGDPVRSVSSVLVSLLSSLQSSLNSLLVNLVQDDSVDSVSSSVSSNSSSVSSVVSNVSSVVNDGGDDDQPQFDDDPLVVVVVLPLLVLLLVLLLLCLQLFVLCLRRVLSCLQCPQQVEGSNLSSNLSNLLSVLLSVCLVVLLQVQAFHFLLLLLLVLLLQRLVLLVQLLCLSVPHHYPSSSVSSSVSSNSNSSSVSSCVNRPPVLLQVSDDPSCSVSSVSSNVSSNSSSSSNRSNVLSVCCSPPVSVSSNVSSVSSNVSSVSSVVSLVVDPPVSRGHHHPVPPPDDVPDDPPPPPPPDDDDDDDDDDDDPDDDPPPPDPDPDFDFDWDDAPLAIETEGQADDLVVLVVVCVVLVDDVVLSVVLVDPDDFWAWDDDVVSAKIWTKAWAWDQDPVVRATATKIWIWMFGLRYIYIHINHDDVLQVVVSVCLVVDVVVVNVQPVFWRLSVVLSSLVSRLVVLVVVLVVLVVLLVVLVVVLVVPPQPCSVVSLVRSLRRLVNRLVRLVRNLVRLVVCLVRSPSGGDPPDSPRSVVSSVSSVVSNVSSVVSNVSSVVSVVSSSVVSSVVVVLVVLVVVLVCVLVVVVCVLCVVLPDPDDDPQNVPPVVVVVSVVVNVVSNVVSVVVCVVVVSD